Protein 7UXT (pdb70)

Radius of gyration: 42.23 Å; Cα contacts (8 Å, |Δi|>4): 1563; chains: 2; bounding box: 59×150×55 Å

Foldseek 3Di:
DPQADDLVRVLVVQVVLLVVLQEAEEEEVQQVVVQPADDVLVLCQVLCVVVPHGSVPDLQVQQVVVVSCVVPPLVVVLVSCLPRVAPPTEGDLLLLLVLLGQHAEAEYQGQHCRNVVSVVVAPAFEDEDEWVVVVPDDDDPHSHYHYHQQYYNVCSSLGQRHPVSLVCDLPPTVVCVLVVVQVSLQRGAYEYERDDPSRNCVVSVVVSLVVLLPPPRPHAYEYEEEAFDPVDPPRVPVNVVRVVVSVVCCSSRYHYYYDNDSVVSSVSSVVSSLLVQLLEEEEDAAPPDFALDDLVLLLVLLLCLLLVNVVVRGAYEEQCHHSRNVNSQVSLVVNCVVVVHDRNSRYHYQYDDDDDPPDDDCPVVSVVVVLSVLLSHQAYEYAAAADPHAQAHDPRLVVLVSNVVSNHLYAAECRRGHNSNVSVVVVQVVDDDPLSNVLNVLQHDDPRSPSVSNSRSNVVSSVSVND/DPLPQADALVVVLVVQVVLQVVVQEAEEEEDQQCVVQPADAVLVLCQVLCVVVPHGSVPDLFVQQVVVVSCVVPPVVVVLCSLLPRQADPTAHDLLLLLVLLGQHAEYEYADAHCNNQVSVVVAVFHEAEDEFVVVVPDDDDPGSHYHYNQQGYSVCSSLGQRHPVSLVCPLPPTPVPVLVVVQVSQLRGAYEYERDDPSRNCPVSVCVSLVSLLPPPRPHAYEYEEAQQDPVDPPRVVVNVVVSVVSNVVCSSRYHYYHHNDSVVVSVSSVVSQLLQQLLEEEEDAADPDFPPAHLVRSLVLLLVLLLVNVVVRGAYEYALHHSRNVNNQVNLVVNCVVVVHDSVSHYDYQYDDDADPVRDDCVVVSVVVLLSSLLSHAAYEYAAQDDPPAQAHPVRVVVVVSNVVSNHLYAQACNRHHNSVVCVVPCVVVDDDPLSNCLNDLQNDPQVSDSVSNSVSNVVSSVSSSD

Sequence (936 aa):
IKGEVSRKDLIREIEKAIKSDELGAFIGAGLSIPAGFCSWKELLREPAEEIGLDVEKESDLVNLAQYYSNSKKRTSIDDLIKGQFSQLVKPTENHKLLSQLPISTFWTTNYDKLIEKALENNMKKPYVKTKDEQLRGTNHNFDAIVYKLHGDVETPEDAVITRSDYEEFGYNKRKLFREVLEGDLLTKTFLFLGFSFEDPNFNYVIGRLRVLLDEKNTRKHYCIMKRVQDADEDYEYKKARQELQIEDLNRYGIFTYLVNKYDEITEILSTLVDRFRRKTIFISGSAYSYSAYSQKTGENFIHKLSFELSKNGYHIVNGYGKGVGEFVLNGVADYCLTHKSKINDFLTLMPFPQNSSLGIDLDKLYKENREQMIESCGIAIFLFGNKEAEDIASGVMDEYELSKKHGLVCLPIEYTGGASKEIYDQTTQEISDKNTISAIEQANKQCDGDIDMSVKNIVQAVKILNKFIIKGEVSRKDLIREIEKAIKSDELGAFIGAGLSIPAGFCSWKELLREPAEEIGLDVEKESDLVNLAQYYSNSKKRTSIDDLIKGQFSQLVKPTENHKLLSQLPISTFWTTNYDKLIEKALENNMKKPYVKTKDEQLRGTNHNFDAIVYKLHGDVETPEDAVITRSDYEEFGYNKRKLFREVLEGDLLTKTFLFLGFSFEDPNFNYVIGRLRVLLDEKNTRKHYCIMKRVQDADEDYEYKKARQELQIEDLNRYGIFTYLVNKYDEITEILSTLVDRFRRKTIFISGSAYSYSAYSQKTGENFIHKLSFELSKNGYHIVNGYGKGVGEFVLNGVADYCLTHKSKINDFLTLMPFPQNSSLGIDLDKLYKENREQMIESCGIAIFLFGNKEAEDIASGVMDEYELSKKHGLVCLPIEYTGGASKEIYDQTTQEISDKNTISAIEQANKQCDGDIDMSVKNIVQAVKILNK

Organism: Streptococcus equi subsp. equi (strain 4047) (NCBI:txid553482)

Solvent-accessible surface area: 44432 Å² total; per-residue (Å²): 97,142,5,76,32,58,72,164,52,2,10,139,53,2,62,146,3,19,187,61,114,59,7,0,1,5,0,0,38,26,4,4,67,90,23,48,11,32,52,43,81,96,4,4,72,130,10,2,117,93,28,42,4,49,7,107,103,22,94,47,23,8,12,3,2,7,19,14,14,36,57,82,156,53,82,33,2,17,95,28,0,99,43,86,19,48,85,182,40,164,15,31,109,22,2,103,11,3,0,40,4,40,8,60,19,1,0,0,9,12,14,6,73,6,8,2,117,2,3,102,68,60,106,51,131,22,50,29,22,26,96,17,97,51,17,158,74,113,97,162,105,83,80,5,32,0,22,0,5,1,0,7,16,122,56,0,100,67,1,2,9,4,4,9,36,19,23,46,14,3,98,129,65,10,122,66,0,69,107,47,2,28,30,19,0,82,71,65,5,0,11,18,5,2,35,34,16,116,42,49,30,30,52,48,18,4,22,35,7,41,19,4,37,62,148,157,36,131,59,103,0,10,8,3,14,84,91,23,74,114,94,39,130,74,59,117,28,74,90,24,43,24,52,15,15,2,49,4,10,22,75,0,14,4,37,0,25,10,0,89,143,109,93,28,10,37,88,3,1,39,30,3,2,64,128,58,24,60,105,20,0,2,4,4,12,13,4,130,52,30,42,91,28,73,120,167,34,0,45,54,0,2,42,107,4,2,45,50,0,0,123,50,42,10,47,0,4,2,24,87,17,139,4,0,0,69,25,2,62,83,0,0,41,66,20,7,153,81,80,204,44,152,62,106,87,40,10,40,58,4,73,125,88,190,120,33,107,148,69,98,116,61,83,180,119,37,72,108,37,33,51,100,38,0,47,52,0,6,0,0,0,0,1,0,0,12,62,145,94,70,117,78,2,65,35,7,45,96,25,7,85,13,0,116,131,32,64,10,16,12,0,0,0,55,25,0,17,20,0,0,82,70,0,51,50,58,10,54,151,93,62,93,64,170,54,12,66,56,0,10,109,31,0,26,105,108,56,72,58,85,20,102,86,1,10,104,12,0,8,63,0,0,78,48,2,48,211,128,170,62,97,6,17,20,27,90,168,43,1,15,111,31,1,50,115,5,32,185,62,108,65,3,0,0,5,1,0,39,34,8,3,71,89,21,44,13,42,40,40,136,99,12,4,70,108,7,0,99,79,23,48,5,52,10,118,93,26,98,30,9,8,13,2,2,5,11,10,17,49,53,76,166,57,90,31,1,11,98,28,0,111,37,79,12,63,60,185,26,179,35,25,96,24,4,77,10,5,2,30,2,35,0,43,8,1,0,0,6,7,12,2,66,2,10,4,76,5,1,112,97,37,127,42,152,22,58,47,18,33,121,18,125,62,18,172,77,129,85,176,101,86,72,0,39,0,18,0,2,0,1,5,14,119,57,0,97,70,0,0,9,5,3,10,12,21,24,32,0,20,101,114,46,14,129,50,0,66,112,47,2,31,31,14,0,76,75,57,14,0,5,16,5,4,28,46,22,114,41,46,30,32,48,51,17,4,20,16,12,50,19,4,34,78,165,173,15,115,47,108,0,11,7,3,15,60,61,15,40,120,87,47,137,64,68,130,31,80,58,26,48,29,52,18,13,2,38,4,12,24,70,0,14,3,50,0,15,13,0,79,123,98,99,50,15,33,105,3,2,40,38,4,3,59,84,63,26,60,96,21,0,0,3,2,10,18,2,119,56,15,59,106,27,70,115,165,46,0,36,60,1,2,40,93,4,2,38,24,0,1,110,42,39,12,50,0,2,2,15,87,19,118,16,1,0,96,21,2,64,68,0,0,38,55,27,8,148,80,88,184,38,137,47,119,96,33,14,42,61,1,74,111,72,169,121,26,107,151,64,114,102,50,77,151,116,23,94,93,64,28,42,72,17,0,43,48,0,5,0,0,0,0,2,0,0,19,84,140,100,60,124,73,3,72,34,4,38,74,21,8,101,18,0,100,132,30,62,11,22,14,0,1,0,59,54,1,18,22,0,0,74,58,0,43,66,85,9,49,164,97,52,101,83,177,78,24,72,53,0,11,107,50,0,17,103,167,10,116,44,70,20,84,92,0,3,86,20,0,5,83,0,0,85,53,3,28,201

Nearest PDB structures (foldseek):
  7uxt-assembly1_A  TM=1.002E+00  e=7.079E-84  Streptococcus equi
  8bto-assembly1_A  TM=8.063E-01  e=9.578E-39  Bacillus cereus MSX-D12
  6lhx-assembly1_C  TM=7.993E-01  e=1.799E-32  Bacillus cereus MSX-D12
  6lhx-assembly1_B  TM=7.968E-01  e=4.962E-29  Bacillus cereus MSX-D12
  8wyd-assembly1_A  TM=7.601E-01  e=5.958E-11  Bacillus subtilis

B-factor: mean 159.77, std 35.09, range [87.79, 417.4]

InterPro domains:
  IPR026590 Sirtuin family, catalytic core domain [PS50305] (3-282)
  IPR029035 DHS-like NAD/FAD-binding domain superfamily [SSF52467] (18-209)
  IPR041486 NAD(+) hydrolase ThsA, Sir2/TIR-associating SLOG domain [PF18185] (267-469)

Structure (mmCIF, N/CA/C/O backbone):
data_7UXT
#
_entry.id   7UXT
#
_cell.length_a   98.808
_cell.length_b   274.359
_cell.length_c   89.540
_cell.angle_alpha   90.000
_cell.angle_beta   90.000
_cell.angle_gamma   90.000
#
_symmetry.space_group_name_H-M   'C 2 2 21'
#
loop_
_entity.id
_entity.type
_entity.pdbx_description
1 polymer 'USG protein'
2 non-polymer 'TRIETHYLENE GLYCOL'
3 non-polymer GLYCEROL
#
loop_
_atom_site.group_PDB
_atom_site.id
_atom_site.type_symbol
_atom_site.label_atom_id
_atom_site.label_alt_id
_atom_site.label_comp_id
_atom_site.label_asym_id
_atom_site.label_entity_id
_atom_site.label_seq_id
_atom_site.pdbx_PDB_ins_code
_atom_site.Cartn_x
_atom_site.Cartn_y
_atom_site.Cartn_z
_atom_site.occupancy
_atom_site.B_iso_or_equiv
_atom_site.auth_seq_id
_atom_site.auth_comp_id
_atom_site.auth_asym_id
_atom_site.auth_atom_id
_atom_site.pdbx_PDB_model_num
ATOM 1 N N . ILE A 1 28 ? 37.22400 36.20300 28.51900 1.000 153.97899 4 ILE B N 1
ATOM 2 C CA . ILE A 1 28 ? 36.11800 36.81300 27.79800 1.000 153.12625 4 ILE B CA 1
ATOM 3 C C . ILE A 1 28 ? 34.77400 36.41300 28.39800 1.000 152.52092 4 ILE B C 1
ATOM 4 O O . ILE A 1 28 ? 34.50900 35.22900 28.60300 1.000 150.88651 4 ILE B O 1
ATOM 20 N N . LYS A 1 29 ? 33.93800 37.40600 28.69200 1.000 153.95267 5 LYS B N 1
ATOM 21 C CA . LYS A 1 29 ? 32.60700 37.15300 29.23100 1.000 153.60789 5 LYS B CA 1
ATOM 22 C C . LYS A 1 29 ? 31.68000 36.65100 28.12900 1.000 150.92073 5 LYS B C 1
ATOM 23 O O . LYS A 1 29 ? 31.67300 37.18200 27.01400 1.000 150.28907 5 LYS B O 1
ATOM 42 N N . GLY A 1 30 ? 30.89200 35.62500 28.44600 1.000 149.41528 6 GLY B N 1
ATOM 43 C CA . GLY A 1 30 ? 29.97500 35.03600 27.49700 1.000 146.95709 6 GLY B CA 1
ATOM 44 C C . GLY A 1 30 ? 30.51100 33.85500 26.71800 1.000 144.48838 6 GLY B C 1
ATOM 45 O O . GLY A 1 30 ? 29.73900 33.21000 25.99800 1.000 142.42234 6 GLY B O 1
ATOM 49 N N . GLU A 1 31 ? 31.80300 33.56000 26.82200 1.000 144.76999 7 GLU B N 1
ATOM 50 C CA . GLU A 1 31 ? 32.34500 32.33900 26.24600 1.000 142.66447 7 GLU B CA 1
ATOM 51 C C . GLU A 1 31 ? 32.12600 31.18900 27.22400 1.000 142.15652 7 GLU B C 1
ATOM 52 O O . GLU A 1 31 ? 32.13500 31.37800 28.44500 1.000 143.86725 7 GLU B O 1
ATOM 64 N N . VAL A 1 32 ? 31.91300 29.98900 26.68000 1.000 139.84571 8 VAL B N 1
ATOM 65 C CA . VAL A 1 32 ? 31.65000 28.80700 27.48900 1.000 148.14408 8 VAL B CA 1
ATOM 66 C C . VAL A 1 32 ? 32.37900 27.60800 26.89900 1.000 137.39016 8 VAL B C 1
ATOM 67 O O . VAL A 1 32 ? 32.78400 27.60500 25.73500 1.000 136.38214 8 VAL B O 1
ATOM 80 N N . SER A 1 33 ? 32.54400 26.58200 27.72900 1.000 137.17171 9 SER B N 1
ATOM 81 C CA . SER A 1 33 ? 33.18300 25.35200 27.29200 1.000 138.07182 9 SER B CA 1
ATOM 82 C C . SER A 1 33 ? 32.17900 24.47100 26.55700 1.000 135.90577 9 SER B C 1
ATOM 83 O O . SER A 1 33 ? 30.96300 24.60300 26.71400 1.000 136.34003 9 SER B O 1
ATOM 91 N N . ARG A 1 34 ? 32.70700 23.55500 25.74100 1.000 134.38453 10 ARG B N 1
ATOM 92 C CA . ARG A 1 34 ? 31.83700 22.64100 25.00600 1.000 134.91354 10 ARG B CA 1
ATOM 93 C C . ARG A 1 34 ? 31.03600 21.76100 25.95900 1.000 133.18702 10 ARG B C 1
ATOM 94 O O . ARG A 1 34 ? 29.83500 21.53600 25.75500 1.000 130.81832 10 ARG B O 1
ATOM 115 N N . LYS A 1 35 ? 31.68000 21.26700 27.01800 1.000 139.59832 11 LYS B N 1
ATOM 116 C CA . LYS A 1 35 ? 30.97800 20.41800 27.97500 1.000 140.37209 11 LYS B CA 1
ATOM 117 C C . LYS A 1 35 ? 30.00300 21.22900 28.82100 1.000 138.58504 11 LYS B C 1
ATOM 118 O O . LYS A 1 35 ? 28.91700 20.74400 29.15600 1.000 150.72070 11 LYS B O 1
ATOM 137 N N . ASP A 1 36 ? 30.36300 22.46700 29.17400 1.000 137.18224 12 ASP B N 1
ATOM 138 C CA . ASP A 1 36 ? 29.41100 23.35500 29.83900 1.000 142.18810 12 ASP B CA 1
ATOM 139 C C . ASP A 1 36 ? 28.18000 23.57000 28.96500 1.000 140.17470 12 ASP B C 1
ATOM 140 O O . ASP A 1 36 ? 27.03700 23.52800 29.44500 1.000 138.16393 12 ASP B O 1
ATOM 149 N N . LEU A 1 37 ? 28.40600 23.86200 27.68100 1.000 137.55070 13 LEU B N 1
ATOM 150 C CA . LEU A 1 37 ? 27.31000 24.02000 26.73200 1.000 134.10029 13 LEU B CA 1
ATOM 151 C C . LEU A 1 37 ? 26.40600 22.79500 26.73200 1.000 137.90864 13 LEU B C 1
ATOM 152 O O . LEU A 1 37 ? 25.17900 22.91200 26.85400 1.000 138.13235 13 LEU B O 1
ATOM 168 N N . ILE A 1 38 ? 26.99900 21.60400 26.60000 1.000 135.67416 14 ILE B N 1
ATOM 169 C CA . ILE A 1 38 ? 26.19200 20.38800 26.53900 1.000 138.37712 14 ILE B CA 1
ATOM 170 C C . ILE A 1 38 ? 25.40900 20.20400 27.83500 1.000 138.96666 14 ILE B C 1
ATOM 171 O O . ILE A 1 38 ? 24.22900 19.83800 27.81500 1.000 138.78243 14 ILE B O 1
ATOM 187 N N . ARG A 1 39 ? 26.04600 20.47000 28.97900 1.000 137.09275 15 ARG B N 1
ATOM 188 C CA . ARG A 1 39 ? 25.38600 20.29200 30.27100 1.000 138.41133 15 ARG B CA 1
ATOM 189 C C . ARG A 1 39 ? 24.16900 21.20300 30.41000 1.000 138.61399 15 ARG B C 1
ATOM 190 O O . ARG A 1 39 ? 23.06700 20.74100 30.73700 1.000 134.88459 15 ARG B O 1
ATOM 211 N N . GLU A 1 40 ? 24.34500 22.50600 30.16700 1.000 143.79882 16 GLU B N 1
ATOM 212 C CA . GLU A 1 40 ? 23.22700 23.43500 30.34000 1.000 136.37161 16 GLU B CA 1
ATOM 213 C C . GLU A 1 40 ? 22.11300 23.15100 29.33300 1.000 135.53467 16 GLU B C 1
ATOM 214 O O . GLU A 1 40 ? 20.91600 23.20600 29.66800 1.000 133.42916 16 GLU B O 1
ATOM 226 N N . ILE A 1 41 ? 22.48700 22.82900 28.09100 1.000 135.81365 17 ILE B N 1
ATOM 227 C CA . ILE A 1 41 ? 21.48700 22.49100 27.08600 1.000 133.97659 17 ILE B CA 1
ATOM 228 C C . ILE A 1 41 ? 20.70100 21.25500 27.50700 1.000 139.02456 17 ILE B C 1
ATOM 229 O O . ILE A 1 41 ? 19.48000 21.18000 27.32200 1.000 139.10089 17 ILE B O 1
ATOM 245 N N . GLU A 1 42 ? 21.38900 20.26600 28.08500 1.000 140.31419 18 GLU B N 1
ATOM 246 C CA . GLU A 1 42 ? 20.71500 19.05500 28.54600 1.000 140.61423 18 GLU B CA 1
ATOM 247 C C . GLU A 1 42 ? 19.83400 19.33300 29.75900 1.000 141.41959 18 GLU B C 1
ATOM 248 O O . GLU A 1 42 ? 18.86100 18.61100 29.99500 1.000 137.31646 18 GLU B O 1
ATOM 260 N N . LYS A 1 43 ? 20.15600 20.36400 30.54900 1.000 145.40428 19 LYS B N 1
ATOM 261 C CA . LYS A 1 43 ? 19.22900 20.80300 31.59400 1.000 134.47139 19 LYS B CA 1
ATOM 262 C C . LYS A 1 43 ? 17.93500 21.31800 30.97600 1.000 131.24205 19 LYS B C 1
ATOM 263 O O . LYS A 1 43 ? 16.83500 20.96300 31.41400 1.000 130.27351 19 LYS B O 1
ATOM 282 N N . ALA A 1 44 ? 18.05000 22.17400 29.95900 1.000 137.14539 20 ALA B N 1
ATOM 283 C CA . ALA A 1 44 ? 16.84600 22.64900 29.27700 1.000 131.72895 20 ALA B CA 1
ATOM 284 C C . ALA A 1 44 ? 16.06700 21.48000 28.67300 1.000 138.62452 20 ALA B C 1
ATOM 285 O O . ALA A 1 44 ? 14.83000 21.49200 28.65200 1.000 137.10065 20 ALA B O 1
ATOM 292 N N . ILE A 1 45 ? 16.77900 20.46400 28.17400 1.000 138.14025 21 ILE B N 1
ATOM 293 C CA . ILE A 1 45 ? 16.12000 19.27800 27.62600 1.000 136.67428 21 ILE B CA 1
ATOM 294 C C . ILE A 1 45 ? 15.38300 18.51500 28.72400 1.000 135.43729 21 ILE B C 1
ATOM 295 O O . ILE A 1 45 ? 14.28100 17.99600 28.50800 1.000 136.02157 21 ILE B O 1
ATOM 311 N N . LYS A 1 46 ? 15.99000 18.41300 29.91000 1.000 130.53407 22 LYS B N 1
ATOM 312 C CA . LYS A 1 46 ? 15.37200 17.70000 31.02400 1.000 129.42078 22 LYS B CA 1
ATOM 313 C C . LYS A 1 46 ? 14.03800 18.30700 31.43500 1.000 129.63133 22 LYS B C 1
ATOM 314 O O . LYS A 1 46 ? 13.22600 17.61900 32.06200 1.000 130.12350 22 LYS B O 1
ATOM 333 N N . SER A 1 47 ? 13.78600 19.57200 31.09000 1.000 136.30582 23 SER B N 1
ATOM 334 C CA . SER A 1 47 ? 12.55300 20.25600 31.46400 1.000 135.63732 23 SER B CA 1
ATOM 335 C C . SER A 1 47 ? 11.72200 20.68700 30.25700 1.000 135.52678 23 SER B C 1
ATOM 336 O O . SER A 1 47 ? 10.79800 21.49400 30.40700 1.000 139.63516 23 SER B O 1
ATOM 344 N N . ASP A 1 48 ? 12.00800 20.15900 29.06600 1.000 137.20856 24 ASP B N 1
ATOM 345 C CA . ASP A 1 48 ? 11.26900 20.50600 27.85100 1.000 135.56099 24 ASP B CA 1
ATOM 346 C C . ASP A 1 48 ? 11.25700 22.01300 27.60100 1.000 133.43442 24 ASP B C 1
ATOM 347 O O . ASP A 1 48 ? 10.34800 22.54200 26.95100 1.000 134.83985 24 ASP B O 1
ATOM 356 N N . GLU A 1 49 ? 12.26900 22.71800 28.10100 1.000 128.02851 25 GLU B N 1
ATOM 357 C CA . GLU A 1 49 ? 12.38200 24.15700 27.92300 1.000 123.63851 25 GLU B CA 1
ATOM 358 C C . GLU A 1 49 ? 13.31800 24.52000 26.77600 1.000 122.65155 25 GLU B C 1
ATOM 359 O O . GLU A 1 49 ? 13.84200 25.63900 26.73800 1.000 118.56948 25 GLU B O 1
ATOM 371 N N . LEU A 1 50 ? 13.52900 23.60200 25.83700 1.000 120.40654 26 LEU B N 1
ATOM 372 C CA . LEU A 1 50 ? 14.50700 23.78100 24.77600 1.000 116.89823 26 LEU B CA 1
ATOM 373 C C . LEU A 1 50 ? 13.83700 24.19900 23.47600 1.000 112.22398 26 LEU B C 1
ATOM 374 O O . LEU A 1 50 ? 12.89700 23.54400 23.01100 1.000 113.12672 26 LEU B O 1
ATOM 390 N N . GLY A 1 51 ? 14.33700 25.29200 22.89000 1.000 112.16345 27 GLY B N 1
ATOM 391 C CA . GLY A 1 51 ? 13.93600 25.70400 21.56600 1.000 107.83398 27 GLY B CA 1
ATOM 392 C C . GLY A 1 51 ? 15.16300 26.02000 20.72800 1.000 108.09717 27 GLY B C 1
ATOM 393 O O . GLY A 1 51 ? 16.28000 26.15000 21.24200 1.000 110.04741 27 GLY B O 1
ATOM 397 N N . ALA A 1 52 ? 14.93500 26.15900 19.42600 1.000 107.65764 28 ALA B N 1
ATOM 398 C CA . ALA A 1 52 ? 16.02400 26.36300 18.48300 1.000 108.56828 28 ALA B CA 1
ATOM 399 C C . ALA A 1 52 ? 15.78600 27.62000 17.66400 1.000 109.71579 28 ALA B C 1
ATOM 400 O O . ALA A 1 52 ? 14.67400 27.86100 17.19000 1.000 109.14467 28 ALA B O 1
ATOM 407 N N . PHE A 1 53 ? 16.84700 28.40900 17.49900 1.000 106.99967 29 PHE B N 1
ATOM 408 C CA . PHE A 1 53 ? 16.84100 29.62700 16.70100 1.000 106.28906 29 PHE B CA 1
ATOM 409 C C . PHE A 1 53 ? 17.89700 29.45900 15.61900 1.000 108.16034 29 PHE B C 1
ATOM 410 O O . PHE A 1 53 ? 19.06900 29.22100 15.92700 1.000 112.21609 29 PHE B O 1
ATOM 427 N N . ILE A 1 54 ? 17.48200 29.57800 14.36000 1.000 110.29480 30 ILE B N 1
ATOM 428 C CA . ILE A 1 54 ? 18.30800 29.18000 13.22900 1.000 113.78206 30 ILE B CA 1
ATOM 429 C C . ILE A 1 54 ? 18.36500 30.31000 12.21300 1.000 113.48466 30 ILE B C 1
ATOM 430 O O . ILE A 1 54 ? 17.41800 31.08700 12.06300 1.000 112.45032 30 ILE B O 1
ATOM 446 N N . GLY A 1 55 ? 19.49800 30.39500 11.51300 1.000 113.44518 31 GLY B N 1
ATOM 447 C CA . GLY A 1 55 ? 19.72800 31.44700 10.54400 1.000 119.08796 31 GLY B CA 1
ATOM 448 C C . GLY A 1 55 ? 20.36300 30.96800 9.25500 1.000 125.92299 31 GLY B C 1
ATOM 449 O O . GLY A 1 55 ? 20.24000 29.79600 8.89100 1.000 130.13402 31 GLY B O 1
ATOM 453 N N . ALA A 1 56 ? 21.05900 31.87200 8.55800 1.000 120.62236 32 ALA B N 1
ATOM 454 C CA . ALA A 1 56 ? 21.62300 31.53600 7.25500 1.000 127.16788 32 ALA B CA 1
ATOM 455 C C . ALA A 1 56 ? 22.81600 30.59600 7.36800 1.000 130.80779 32 ALA B C 1
ATOM 456 O O . ALA A 1 56 ? 23.10200 29.85000 6.42400 1.000 135.16357 32 ALA B O 1
ATOM 463 N N . GLY A 1 57 ? 23.53000 30.62100 8.49500 1.000 127.72584 33 GLY B N 1
ATOM 464 C CA . GLY A 1 57 ? 24.72400 29.80600 8.63500 1.000 133.16860 33 GLY B CA 1
ATOM 465 C C . GLY A 1 57 ? 24.47900 28.32000 8.48500 1.000 134.54508 33 GLY B C 1
ATOM 466 O O . GLY A 1 57 ? 25.43000 27.56200 8.26300 1.000 139.65622 33 GLY B O 1
ATOM 470 N N . LEU A 1 58 ? 23.22700 27.88200 8.60900 1.000 133.19755 34 LEU B N 1
ATOM 471 C CA . LEU A 1 58 ? 22.88500 26.47700 8.43800 1.000 138.24552 34 LEU B CA 1
ATOM 472 C C . LEU A 1 58 ? 22.34900 26.15400 7.04900 1.000 142.12494 34 LEU B C 1
ATOM 473 O O . LEU A 1 58 ? 22.39000 24.98700 6.64800 1.000 143.38298 34 LEU B O 1
ATOM 489 N N . SER A 1 59 ? 21.87300 27.15000 6.30100 1.000 140.36420 35 SER B N 1
ATOM 490 C CA . SER A 1 59 ? 21.32500 26.91700 4.97000 1.000 143.34087 35 SER B CA 1
ATOM 491 C C . SER A 1 59 ? 22.30700 27.20800 3.84500 1.000 149.97061 35 SER B C 1
ATOM 492 O O . SER A 1 59 ? 22.18500 26.61800 2.76700 1.000 153.55525 35 SER B O 1
ATOM 500 N N . ILE A 1 60 ? 23.27800 28.09700 4.06300 1.000 163.59856 36 ILE B N 1
ATOM 501 C CA . ILE A 1 60 ? 24.27800 28.35800 3.02900 1.000 166.07518 36 ILE B CA 1
ATOM 502 C C . ILE A 1 60 ? 25.10900 27.11500 2.73400 1.000 171.86534 36 ILE B C 1
ATOM 503 O O . ILE A 1 60 ? 25.30000 26.79300 1.54900 1.000 175.17363 36 ILE B O 1
ATOM 519 N N . PRO A 1 61 ? 25.61600 26.37300 3.72600 1.000 173.48133 37 PRO B N 1
ATOM 520 C CA . PRO A 1 61 ? 26.38800 25.15600 3.41100 1.000 179.25044 37 PRO B CA 1
ATOM 521 C C . PRO A 1 61 ? 25.60800 24.09500 2.65000 1.000 182.60610 37 PRO B C 1
ATOM 522 O O . PRO A 1 61 ? 26.22900 23.23600 2.01000 1.000 187.59354 37 PRO B O 1
ATOM 533 N N . ALA A 1 62 ? 24.27400 24.11500 2.70100 1.000 180.14528 38 ALA B N 1
ATOM 534 C CA . ALA A 1 62 ? 23.49000 23.11100 1.99200 1.000 183.22197 38 ALA B CA 1
ATOM 535 C C . ALA A 1 62 ? 23.48400 23.33300 0.48500 1.000 184.93796 38 ALA B C 1
ATOM 536 O O . ALA A 1 62 ? 23.20500 22.39000 -0.26400 1.000 188.78842 38 ALA B O 1
ATOM 543 N N . GLY A 1 63 ? 23.77600 24.54700 0.02400 1.000 182.25606 39 GLY B N 1
ATOM 544 C CA . GLY A 1 63 ? 23.84300 24.80800 -1.39900 1.000 183.94048 39 GLY B CA 1
ATOM 545 C C . GLY A 1 63 ? 23.30600 26.16100 -1.81700 1.000 179.36098 39 GLY B C 1
ATOM 546 O O . GLY A 1 63 ? 23.27500 26.47900 -3.01000 1.000 180.36110 39 GLY B O 1
ATOM 550 N N . PHE A 1 64 ? 22.88400 26.97000 -0.85300 1.000 174.43407 40 PHE B N 1
ATOM 551 C CA . PHE A 1 64 ? 22.31500 28.27100 -1.16300 1.000 169.91248 40 PHE B CA 1
ATOM 552 C C . PHE A 1 64 ? 23.41600 29.32000 -1.27700 1.000 168.78603 40 PHE B C 1
ATOM 553 O O . PHE A 1 64 ? 24.52100 29.16200 -0.75400 1.000 178.91356 40 PHE B O 1
ATOM 570 N N . CYS A 1 65 ? 23.09400 30.40300 -1.97700 1.000 166.13045 41 CYS B N 1
ATOM 571 C CA . CYS A 1 65 ? 24.06200 31.44100 -2.30100 1.000 165.26192 41 CYS B CA 1
ATOM 572 C C . CYS A 1 65 ? 24.09700 32.48700 -1.19500 1.000 166.87527 41 CYS B C 1
ATOM 573 O O . CYS A 1 65 ? 23.04800 32.93700 -0.72300 1.000 158.58480 41 CYS B O 1
ATOM 581 N N . SER A 1 66 ? 25.30500 32.86700 -0.78400 1.000 170.54150 42 SER B N 1
ATOM 582 C CA . SER A 1 66 ? 25.46800 33.98600 0.13300 1.000 155.91606 42 SER B CA 1
ATOM 583 C C . SER A 1 66 ? 24.84900 35.24300 -0.47200 1.000 152.27089 42 SER B C 1
ATOM 584 O O . SER A 1 66 ? 24.68300 35.36600 -1.68800 1.000 153.76317 42 SER B O 1
ATOM 592 N N . TRP A 1 67 ? 24.50000 36.19100 0.39900 1.000 147.48874 43 TRP B N 1
ATOM 593 C CA . TRP A 1 67 ? 23.79400 37.37200 -0.07900 1.000 143.82514 43 TRP B CA 1
ATOM 594 C C . TRP A 1 67 ? 24.68300 38.27500 -0.91900 1.000 144.23308 43 TRP B C 1
ATOM 595 O O . TRP A 1 67 ? 24.19800 38.91700 -1.85800 1.000 143.31192 43 TRP B O 1
ATOM 616 N N . LYS A 1 68 ? 25.97700 38.33300 -0.60700 1.000 145.68326 44 LYS B N 1
ATOM 617 C CA . LYS A 1 68 ? 26.89300 39.14800 -1.39500 1.000 146.39124 44 LYS B CA 1
ATOM 618 C C . LYS A 1 68 ? 26.78900 38.79100 -2.87200 1.000 149.89429 44 LYS B C 1
ATOM 619 O O . LYS A 1 68 ? 26.59300 39.66500 -3.72400 1.000 148.73889 44 LYS B O 1
ATOM 638 N N . GLU A 1 69 ? 26.91800 37.50200 -3.19100 1.000 154.30008 45 GLU B N 1
ATOM 639 C CA . GLU A 1 69 ? 26.81800 37.06300 -4.57900 1.000 157.94789 45 GLU B CA 1
ATOM 640 C C . GLU A 1 69 ? 25.39000 37.17600 -5.10200 1.000 156.06608 45 GLU B C 1
ATOM 641 O O . GLU A 1 69 ? 25.17900 37.55400 -6.26000 1.000 156.81354 45 GLU B O 1
ATOM 653 N N . LEU A 1 70 ? 24.39700 36.85300 -4.26900 1.000 153.68422 46 LEU B N 1
ATOM 654 C CA . LEU A 1 70 ? 23.00900 36.93400 -4.71200 1.000 151.86294 46 LEU B CA 1
ATOM 655 C C . LEU A 1 70 ? 22.64500 38.33900 -5.17100 1.000 148.19408 46 LEU B C 1
ATOM 656 O O . LEU A 1 70 ? 21.80000 38.50300 -6.05900 1.000 147.91510 46 LEU B O 1
ATOM 672 N N . LEU A 1 71 ? 23.27000 39.35900 -4.58700 1.000 145.43059 47 LEU B N 1
ATOM 673 C CA . LEU A 1 71 ? 22.99400 40.74900 -4.91900 1.000 141.85385 47 LEU B CA 1
ATOM 674 C C . LEU A 1 71 ? 23.99000 41.34500 -5.90500 1.000 143.79619 47 LEU B C 1
ATOM 675 O O . LEU A 1 71 ? 23.86400 42.52300 -6.25000 1.000 141.14850 47 LEU B O 1
ATOM 691 N N . ARG A 1 72 ? 24.98200 40.57400 -6.35400 1.000 148.41253 48 ARG B N 1
ATOM 692 C CA . ARG A 1 72 ? 25.99400 41.11000 -7.26200 1.000 150.52857 48 ARG B CA 1
ATOM 693 C C . ARG A 1 72 ? 25.37700 41.58600 -8.57400 1.000 150.72597 48 ARG B C 1
ATOM 694 O O . ARG A 1 72 ? 25.53100 42.75100 -8.96500 1.000 148.73362 48 ARG B O 1
ATOM 715 N N . GLU A 1 73 ? 24.70200 40.68500 -9.29100 1.000 153.29733 49 GLU B N 1
ATOM 716 C CA . GLU A 1 73 ? 24.08400 41.08000 -10.55500 1.000 153.62631 49 GLU B CA 1
ATOM 717 C C . GLU A 1 73 ? 23.04900 42.18300 -10.36100 1.000 148.49938 49 GLU B C 1
ATOM 718 O O . GLU A 1 73 ? 23.05800 43.14800 -11.14300 1.000 147.58348 49 GLU B O 1
ATOM 730 N N . PRO A 1 74 ? 22.13800 42.11500 -9.38300 1.000 145.15951 50 PRO B N 1
ATOM 731 C CA . PRO A 1 74 ? 21.27300 43.28200 -9.10800 1.000 140.15628 50 PRO B CA 1
ATOM 732 C C . PRO A 1 74 ? 22.04100 44.57400 -8.83000 1.000 137.70072 50 PRO B C 1
ATOM 733 O O . PRO A 1 74 ? 21.68800 45.66000 -9.33300 1.000 135.37939 50 PRO B O 1
ATOM 744 N N . ALA A 1 75 ? 23.09400 44.47000 -8.01500 1.000 138.21131 51 ALA B N 1
ATOM 745 C CA . ALA A 1 75 ? 23.91300 45.63200 -7.69900 1.000 136.11106 51 ALA B CA 1
ATOM 746 C C . ALA A 1 75 ? 24.42000 46.29400 -8.97100 1.000 137.82968 51 ALA B C 1
ATOM 747 O O . ALA A 1 75 ? 24.33800 47.51800 -9.12300 1.000 135.01092 51 ALA B O 1
ATOM 754 N N . GLU A 1 76 ? 24.95500 45.49700 -9.90100 1.000 142.59078 52 GLU B N 1
ATOM 755 C CA . GLU A 1 76 ? 25.34700 46.05600 -11.19100 1.000 144.52259 52 GLU B CA 1
ATOM 756 C C . GLU A 1 76 ? 24.13300 46.56300 -11.96200 1.000 142.65921 52 GLU B C 1
ATOM 757 O O . GLU A 1 76 ? 24.24300 47.51900 -12.73900 1.000 142.14073 52 GLU B O 1
ATOM 769 N N . GLU A 1 77 ? 22.96600 45.94800 -11.74500 1.000 141.63277 53 GLU B N 1
ATOM 770 C CA . GLU A 1 77 ? 21.75300 46.34000 -12.45100 1.000 139.94573 53 GLU B CA 1
ATOM 771 C C . GLU A 1 77 ? 21.26400 47.72100 -12.04700 1.000 134.98197 53 GLU B C 1
ATOM 772 O O . GLU A 1 77 ? 20.39300 48.26900 -12.73200 1.000 139.99836 53 GLU B O 1
ATOM 784 N N . ILE A 1 78 ? 21.78900 48.29200 -10.96100 1.000 132.39745 54 ILE B N 1
ATOM 785 C CA . ILE A 1 78 ? 21.49500 49.68000 -10.61200 1.000 130.82621 54 ILE B CA 1
ATOM 786 C C . ILE A 1 78 ? 22.73400 50.56400 -10.56500 1.000 128.90230 54 ILE B C 1
ATOM 787 O O . ILE A 1 78 ? 22.61000 51.76800 -10.31400 1.000 126.27040 54 ILE B O 1
ATOM 803 N N . GLY A 1 79 ? 23.92200 50.01500 -10.79600 1.000 131.72632 55 GLY B N 1
ATOM 804 C CA . GLY A 1 79 ? 25.13200 50.81300 -10.78600 1.000 131.97109 55 GLY B CA 1
ATOM 805 C C . GLY A 1 79 ? 25.88100 50.85200 -9.47300 1.000 130.87622 55 GLY B C 1
ATOM 806 O O . GLY A 1 79 ? 26.62000 51.81300 -9.22900 1.000 132.96068 55 GLY B O 1
ATOM 810 N N . LEU A 1 80 ? 25.71800 49.84300 -8.62100 1.000 131.18941 56 LEU B N 1
ATOM 811 C CA . LEU A 1 80 ? 26.42400 49.76000 -7.35000 1.000 135.10041 56 LEU B CA 1
ATOM 812 C C . LEU A 1 80 ? 27.13100 48.41300 -7.26300 1.000 136.41899 56 LEU B C 1
ATOM 813 O O . LEU A 1 80 ? 26.68800 47.42400 -7.85000 1.000 136.46110 56 LEU B O 1
ATOM 829 N N . ASP A 1 81 ? 28.25000 48.38800 -6.54500 1.000 132.30270 57 ASP B N 1
ATOM 830 C CA . ASP A 1 81 ? 29.06400 47.18600 -6.39200 1.000 135.34781 57 ASP B CA 1
ATOM 831 C C . ASP A 1 81 ? 28.86300 46.58300 -5.00800 1.000 134.74247 57 ASP B C 1
ATOM 832 O O . ASP A 1 81 ? 29.00300 47.27900 -3.99800 1.000 135.07146 57 ASP B O 1
ATOM 841 N N . VAL A 1 82 ? 28.53600 45.28700 -4.96400 1.000 137.62440 58 VAL B N 1
ATOM 842 C CA . VAL A 1 82 ? 28.39500 44.61000 -3.68100 1.000 137.15855 58 VAL B CA 1
ATOM 843 C C . VAL A 1 82 ? 29.72200 44.59600 -2.93400 1.000 137.87969 58 VAL B C 1
ATOM 844 O O . VAL A 1 82 ? 29.74200 44.47900 -1.70400 1.000 140.72477 58 VAL B O 1
ATOM 857 N N . GLU A 1 83 ? 30.84200 44.70900 -3.65700 1.000 143.73829 59 GLU B N 1
ATOM 858 C CA . GLU A 1 83 ? 32.14400 44.74400 -3.00300 1.000 144.12254 59 GLU B CA 1
ATOM 859 C C . GLU A 1 83 ? 32.36200 46.04500 -2.24400 1.000 142.56973 59 GLU B C 1
ATOM 860 O O . GLU A 1 83 ? 33.12700 46.07100 -1.27300 1.000 144.85421 59 GLU B O 1
ATOM 872 N N . LYS A 1 84 ? 31.70500 47.13000 -2.66600 1.000 139.38513 60 LYS B N 1
ATOM 873 C CA . LYS A 1 84 ? 31.86800 48.42400 -2.01900 1.000 138.62188 60 LYS B CA 1
ATOM 874 C C . LYS A 1 84 ? 30.76200 48.75000 -1.02600 1.000 138.76401 60 LYS B C 1
ATOM 875 O O . LYS A 1 84 ? 30.95500 49.63200 -0.18000 1.000 133.93974 60 LYS B O 1
ATOM 894 N N . GLU A 1 85 ? 29.61900 48.07300 -1.10000 1.000 137.69809 61 GLU B N 1
ATOM 895 C CA . GLU A 1 85 ? 28.48600 48.36900 -0.23500 1.000 129.89715 61 GLU B CA 1
ATOM 896 C C . GLU A 1 85 ? 28.52400 47.41800 0.95300 1.000 127.92850 61 GLU B C 1
ATOM 897 O O . GLU A 1 85 ? 28.40900 46.19800 0.78400 1.000 122.88842 61 GLU B O 1
ATOM 909 N N . SER A 1 86 ? 28.67600 47.98400 2.15000 1.000 135.70574 62 SER B N 1
ATOM 910 C CA . SER A 1 86 ? 28.73500 47.19400 3.37300 1.000 128.18116 62 SER B CA 1
ATOM 911 C C . SER A 1 86 ? 27.34600 46.86500 3.89900 1.000 123.90433 62 SER B C 1
ATOM 912 O O . SER A 1 86 ? 27.16900 45.84300 4.57100 1.000 119.79068 62 SER B O 1
ATOM 920 N N . ASP A 1 87 ? 26.35100 47.69600 3.59400 1.000 117.39302 63 ASP B N 1
ATOM 921 C CA . ASP A 1 87 ? 25.00000 47.52700 4.12500 1.000 115.89284 63 ASP B CA 1
ATOM 922 C C . ASP A 1 87 ? 24.15200 46.95600 2.99400 1.000 113.06619 63 ASP B C 1
ATOM 923 O O . ASP A 1 87 ? 23.61500 47.68300 2.15800 1.000 109.59472 63 ASP B O 1
ATOM 932 N N . LEU A 1 88 ? 24.02800 45.62600 2.98700 1.000 116.30868 64 LEU B N 1
ATOM 933 C CA . LEU A 1 88 ? 23.26500 44.94400 1.95100 1.000 115.68755 64 LEU B CA 1
ATOM 934 C C . LEU A 1 88 ? 21.76500 45.14200 2.10700 1.000 112.88459 64 LEU B C 1
ATOM 935 O O . LEU A 1 88 ? 21.03000 44.98400 1.13000 1.000 113.37149 64 LEU B O 1
ATOM 951 N N . VAL A 1 89 ? 21.29200 45.46500 3.31000 1.000 111.68444 65 VAL B N 1
ATOM 952 C CA . VAL A 1 89 ? 19.86600 45.71500 3.50500 1.000 110.80802 65 VAL B CA 1
ATOM 953 C C . VAL A 1 89 ? 19.45400 47.00900 2.81000 1.000 111.89763 65 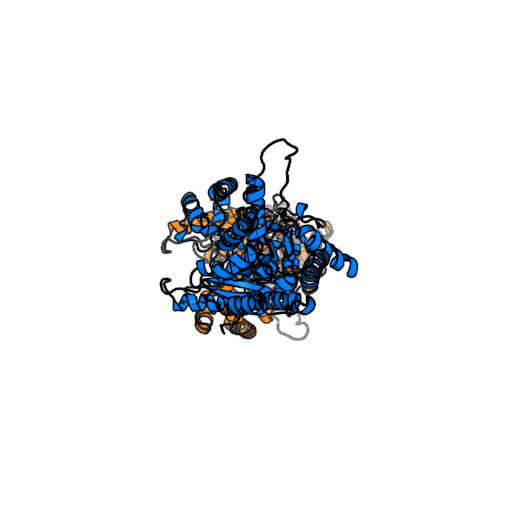VAL B C 1
ATOM 954 O O . VAL A 1 89 ? 18.46800 47.05300 2.06100 1.000 109.63946 65 VAL B O 1
ATOM 967 N N . ASN A 1 90 ? 20.21400 48.08300 3.03600 1.000 114.75850 66 ASN B N 1
ATOM 968 C CA . ASN A 1 90 ? 19.96300 49.32600 2.31500 1.000 113.31095 66 ASN B CA 1
ATOM 969 C C . ASN A 1 90 ? 20.16200 49.14500 0.81600 1.000 112.47664 66 ASN B C 1
ATOM 970 O O . ASN A 1 90 ? 19.47100 49.78400 0.01200 1.000 115.18749 66 ASN B O 1
ATOM 981 N N . LEU A 1 91 ? 21.09600 48.27500 0.42400 1.000 109.73947 67 LEU B N 1
ATOM 982 C CA . LEU A 1 91 ? 21.31500 47.98800 -0.99100 1.000 110.70538 67 LEU B CA 1
ATOM 983 C C . LEU A 1 91 ? 20.08900 47.33000 -1.61200 1.000 111.06068 67 LEU B C 1
ATOM 984 O O . LEU A 1 91 ? 19.64300 47.71400 -2.70500 1.000 111.86078 67 LEU B O 1
ATOM 1000 N N . ALA A 1 92 ? 19.54200 46.31800 -0.93400 1.000 111.12648 68 ALA B N 1
ATOM 1001 C CA . ALA A 1 92 ? 18.31300 45.68900 -1.39700 1.000 111.89499 68 ALA B CA 1
ATOM 1002 C C . ALA A 1 92 ? 17.18200 46.70100 -1.47700 1.000 109.19467 68 ALA B C 1
ATOM 1003 O O . ALA A 1 92 ? 16.34200 46.62500 -2.37900 1.000 110.41324 68 ALA B O 1
ATOM 1010 N N . GLN A 1 93 ? 17.15600 47.66800 -0.55700 1.000 109.67104 69 GLN B N 1
ATOM 1011 C CA . GLN A 1 93 ? 16.14000 48.71400 -0.63300 1.000 107.39972 69 GLN B CA 1
ATOM 1012 C C . GLN A 1 93 ? 16.30200 49.54800 -1.90200 1.000 109.34732 69 GLN B C 1
ATOM 1013 O O . GLN A 1 93 ? 15.33100 49.79100 -2.62300 1.000 115.98496 69 GLN B O 1
ATOM 1027 N N . TYR A 1 94 ? 17.52100 50.02800 -2.17000 1.000 112.17134 70 TYR B N 1
ATOM 1028 C CA . TYR A 1 94 ? 17.74700 50.83300 -3.37200 1.000 117.08246 70 TYR B CA 1
ATOM 1029 C C . TYR A 1 94 ? 17.34600 50.07300 -4.63300 1.000 122.53574 70 TYR B C 1
ATOM 1030 O O . TYR A 1 94 ? 16.70800 50.63500 -5.54100 1.000 138.02971 70 TYR B O 1
ATOM 1048 N N . TYR A 1 95 ? 17.70300 48.78700 -4.70300 1.000 114.99273 71 TYR B N 1
ATOM 1049 C CA . TYR A 1 95 ? 17.32400 47.99000 -5.86600 1.000 116.29289 71 TYR B CA 1
ATOM 1050 C C . TYR A 1 95 ? 15.80600 47.87900 -5.97200 1.000 116.37185 71 TYR B C 1
ATOM 1051 O O . TYR A 1 95 ? 15.23200 48.07200 -7.05000 1.000 119.53538 71 TYR B O 1
ATOM 1069 N N . SER A 1 96 ? 15.13400 47.57200 -4.85800 1.000 114.72428 72 SER B N 1
ATOM 1070 C CA . SER A 1 96 ? 13.67700 47.48200 -4.87800 1.000 114.25317 72 SER B CA 1
ATOM 1071 C C . SER A 1 96 ? 13.04100 48.80700 -5.27700 1.000 118.91163 72 SER B C 1
ATOM 1072 O O . SER A 1 96 ? 11.94700 48.82300 -5.85500 1.000 118.10890 72 SER B O 1
ATOM 1080 N N . ASN A 1 97 ? 13.70800 49.92400 -4.97900 1.000 123.29636 73 ASN B 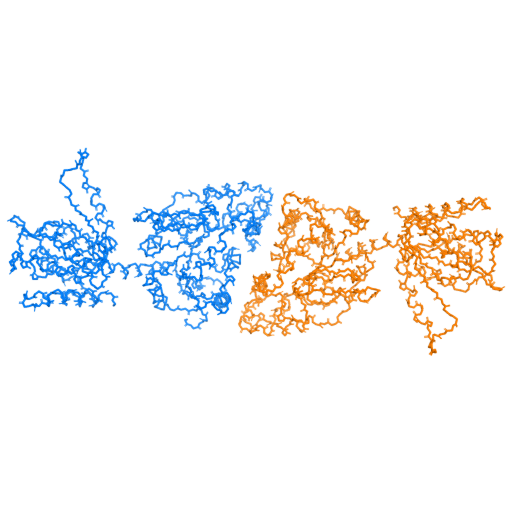N 1
ATOM 1081 C CA . ASN A 1 97 ? 13.16800 51.23100 -5.33700 1.000 117.66937 73 ASN B CA 1
ATOM 1082 C C . ASN A 1 97 ? 13.22800 51.45600 -6.83700 1.000 126.65203 73 ASN B C 1
ATOM 1083 O O . ASN A 1 97 ? 12.22700 51.82500 -7.46200 1.000 125.30976 73 ASN B O 1
ATOM 1094 N N . SER A 1 98 ? 14.40400 51.26200 -7.43500 1.000 122.56733 74 SER B N 1
ATOM 1095 C CA . SER A 1 98 ? 14.51300 51.50900 -8.87200 1.000 126.34936 74 SER B CA 1
ATOM 1096 C C . SER A 1 98 ? 13.75700 50.44700 -9.66700 1.000 121.41982 74 SER B C 1
ATOM 1097 O O . SER A 1 98 ? 12.94800 50.77200 -10.54400 1.000 128.40487 74 SER B O 1
ATOM 1105 N N . LYS A 1 99 ? 14.01700 49.17100 -9.38200 1.000 129.05495 75 LYS B N 1
ATOM 1106 C CA . LYS A 1 99 ? 13.26300 48.05600 -9.95000 1.000 124.13330 75 LYS B CA 1
ATOM 1107 C C . LYS A 1 99 ? 12.21000 47.61700 -8.93600 1.000 125.01499 75 LYS B C 1
ATOM 1108 O O . LYS A 1 99 ? 12.54500 47.28800 -7.79500 1.000 126.19934 75 LYS B O 1
ATOM 1127 N N . LYS A 1 100 ? 10.94500 47.61000 -9.35600 1.000 125.31766 76 LYS B N 1
ATOM 1128 C CA . LYS A 1 100 ? 9.83300 47.47600 -8.42100 1.000 131.59999 76 LYS B CA 1
ATOM 1129 C C . LYS A 1 100 ? 9.92100 46.17900 -7.61500 1.000 130.07612 76 LYS B C 1
ATOM 1130 O O . LYS A 1 100 ? 10.61300 45.22500 -7.98000 1.000 128.36539 76 LYS B O 1
ATOM 1149 N N . ARG A 1 101 ? 9.20700 46.17100 -6.48600 1.000 127.04944 77 ARG B N 1
ATOM 1150 C CA . ARG A 1 101 ? 9.15900 45.04700 -5.55700 1.000 126.79152 77 ARG B CA 1
ATOM 1151 C C . ARG A 1 101 ? 9.09400 43.70100 -6.26200 1.000 128.63648 77 ARG B C 1
ATOM 1152 O O . ARG A 1 101 ? 9.75200 42.74400 -5.83700 1.000 127.27052 77 ARG B O 1
ATOM 1173 N N . THR A 1 102 ? 8.30800 43.61900 -7.33800 1.000 132.47378 78 THR B N 1
ATOM 1174 C CA . THR A 1 102 ? 8.11800 42.34700 -8.02400 1.000 131.60262 78 THR B CA 1
ATOM 1175 C C . THR A 1 102 ? 9.45000 41.70300 -8.39100 1.000 133.76341 78 THR B C 1
ATOM 1176 O O . THR A 1 102 ? 9.62400 40.48600 -8.24300 1.000 136.31108 78 THR B O 1
ATOM 1187 N N . SER A 1 103 ? 10.42000 42.51100 -8.83000 1.000 132.90015 79 SER B N 1
ATOM 1188 C CA . SER A 1 103 ? 11.68700 41.96100 -9.29500 1.000 135.44519 79 SER B CA 1
ATOM 1189 C C . SER A 1 103 ? 12.50900 41.33400 -8.17600 1.000 133.87658 79 SER B C 1
ATOM 1190 O O . SER A 1 103 ? 13.38300 40.50900 -8.46400 1.000 136.89010 79 SER B O 1
ATOM 1198 N N . ILE A 1 104 ? 12.26500 41.69800 -6.91500 1.000 129.56817 80 ILE B N 1
ATOM 1199 C CA . ILE A 1 104 ? 12.86100 40.94400 -5.81600 1.000 129.91558 80 ILE B CA 1
ATOM 1200 C C . ILE A 1 104 ? 11.95700 39.78400 -5.40400 1.000 131.04992 80 ILE B C 1
ATOM 1201 O O . ILE A 1 104 ? 12.45100 38.74900 -4.94500 1.000 131.90792 80 ILE B O 1
ATOM 1217 N N . ASP A 1 105 ? 10.63500 39.94800 -5.50900 1.000 133.27651 81 ASP B N 1
ATOM 1218 C CA . ASP A 1 105 ? 9.76000 38.79400 -5.34500 1.000 132.95541 81 ASP B CA 1
ATOM 1219 C C . ASP A 1 105 ? 10.24100 37.67800 -6.26200 1.000 138.05866 81 ASP B C 1
ATOM 1220 O O . ASP A 1 105 ? 10.30500 36.51000 -5.86400 1.000 140.21681 81 ASP B O 1
ATOM 1229 N N . ASP A 1 106 ? 10.57800 38.03400 -7.50600 1.000 140.53790 82 ASP B N 1
ATOM 1230 C CA . ASP A 1 106 ? 11.14700 37.08100 -8.45000 1.000 145.92276 82 ASP B CA 1
ATOM 1231 C C . ASP A 1 106 ? 12.55200 36.62900 -8.05700 1.000 146.18068 82 ASP B C 1
ATOM 1232 O O . ASP A 1 106 ? 12.94800 35.50500 -8.38600 1.000 153.77107 82 ASP B O 1
ATOM 1241 N N . LEU A 1 107 ? 13.32800 37.48300 -7.38000 1.000 141.99071 83 LEU B N 1
ATOM 1242 C CA . LEU A 1 107 ? 14.69700 37.10600 -7.02900 1.000 142.56446 83 LEU B CA 1
ATOM 1243 C C . LEU A 1 107 ? 14.72000 36.00100 -5.97900 1.000 142.95135 83 LEU B C 1
ATOM 1244 O O . LEU A 1 107 ? 15.39100 34.97700 -6.15900 1.000 153.46577 83 LEU B O 1
ATOM 1260 N N . ILE A 1 108 ? 13.93900 36.15200 -4.90900 1.000 139.39566 84 ILE B N 1
ATOM 1261 C CA . ILE A 1 108 ? 13.91800 35.11900 -3.88000 1.000 140.41947 84 ILE B CA 1
ATOM 1262 C C . ILE A 1 108 ? 13.22800 33.87700 -4.42100 1.000 144.60681 84 ILE B C 1
ATOM 1263 O O . ILE A 1 108 ? 13.63400 32.74500 -4.13200 1.000 147.53085 84 ILE B O 1
ATOM 1279 N N . LYS A 1 109 ? 12.16100 34.07000 -5.20100 1.000 145.77274 85 LYS B N 1
ATOM 1280 C CA . LYS A 1 109 ? 11.54300 32.95500 -5.90500 1.000 151.07338 85 LYS B CA 1
ATOM 1281 C C . LYS A 1 109 ? 12.57800 32.14100 -6.67000 1.000 156.06871 85 LYS B C 1
ATOM 1282 O O . LYS A 1 109 ? 12.40600 30.93000 -6.84800 1.000 160.59031 85 LYS B O 1
ATOM 1301 N N . GLY A 1 110 ? 13.65300 32.77900 -7.13500 1.000 155.63445 86 GLY B N 1
ATOM 1302 C CA . GLY A 1 110 ? 14.59900 32.06900 -7.97100 1.000 160.76664 86 GLY B CA 1
ATOM 1303 C C . GLY A 1 110 ? 15.70500 31.34400 -7.23600 1.000 161.62464 86 GLY B C 1
ATOM 1304 O O . GLY A 1 110 ? 15.67500 30.11600 -7.12500 1.000 165.52511 86 GLY B O 1
ATOM 1308 N N . GLN A 1 111 ? 16.68100 32.08300 -6.71700 1.000 158.30056 87 GLN B N 1
ATOM 1309 C CA . GLN A 1 111 ? 17.89400 31.47900 -6.17400 1.000 159.77179 87 GLN B CA 1
ATOM 1310 C C . GLN A 1 111 ? 17.72500 30.99500 -4.73900 1.000 157.46888 87 GLN B C 1
ATOM 1311 O O . GLN A 1 111 ? 18.69900 30.52900 -4.13900 1.000 158.43479 87 GLN B O 1
ATOM 1325 N N . PHE A 1 112 ? 16.50800 31.07700 -4.19500 1.000 156.31085 88 PHE B N 1
ATOM 1326 C CA . PHE A 1 112 ? 16.19400 30.56700 -2.87200 1.000 167.55167 88 PHE B CA 1
ATOM 1327 C C . PHE A 1 112 ? 15.13400 29.47900 -2.90100 1.000 153.14994 88 PHE B C 1
ATOM 1328 O O . PHE A 1 112 ? 14.90400 28.83000 -1.87300 1.000 155.22387 88 PHE B O 1
ATOM 1345 N N . SER A 1 113 ? 14.47800 29.26600 -4.04000 1.000 159.77442 89 SER B N 1
ATOM 1346 C CA . SER A 1 113 ? 13.52000 28.18400 -4.19700 1.000 160.64558 89 SER B CA 1
ATOM 1347 C C . SER A 1 113 ? 14.18300 26.88400 -4.61900 1.000 170.79943 89 SER B C 1
ATOM 1348 O O . SER A 1 113 ? 13.48500 25.95800 -5.04500 1.000 170.01512 89 SER B O 1
ATOM 1356 N N . GLN A 1 114 ? 15.50900 26.78900 -4.52000 1.000 163.91176 90 GLN B N 1
ATOM 1357 C CA . GLN A 1 114 ? 16.17000 25.54000 -4.87000 1.000 171.96009 90 GLN B CA 1
ATOM 1358 C C . GLN A 1 114 ? 15.71600 24.46600 -3.89100 1.000 175.37892 90 GLN B C 1
ATOM 1359 O O . GLN A 1 114 ? 15.76900 24.65500 -2.67200 1.000 176.93700 90 GLN B O 1
ATOM 1373 N N . LEU A 1 115 ? 15.27000 23.33300 -4.42800 1.000 177.08176 91 LEU B N 1
ATOM 1374 C CA . LEU A 1 115 ? 14.78800 22.21800 -3.61400 1.000 178.80828 91 LEU B CA 1
ATOM 1375 C C . LEU A 1 115 ? 15.99700 21.40300 -3.15700 1.000 171.86534 91 LEU B C 1
ATOM 1376 O O . LEU A 1 115 ? 16.33900 20.35800 -3.71700 1.000 174.71832 91 LEU B O 1
ATOM 1392 N N . VAL A 1 116 ? 16.65300 21.89800 -2.10700 1.000 168.53073 92 VAL B N 1
ATOM 1393 C CA . VAL A 1 116 ? 17.88900 21.31300 -1.60100 1.000 169.80457 92 VAL B CA 1
ATOM 1394 C C . VAL A 1 116 ? 17.54600 20.43300 -0.40800 1.000 158.64797 92 VAL B C 1
ATOM 1395 O O . VAL A 1 116 ? 16.62300 20.72100 0.36300 1.000 166.45154 92 VAL B O 1
ATOM 1408 N N . LYS A 1 117 ? 18.30500 19.35000 -0.24600 1.000 161.77729 93 LYS B N 1
ATOM 1409 C CA . LYS A 1 117 ? 18.05200 18.45700 0.87700 1.000 157.01619 93 LYS B CA 1
ATOM 1410 C C . LYS A 1 117 ? 18.59400 19.07900 2.16000 1.000 150.23907 93 LYS B C 1
ATOM 1411 O O . LYS A 1 117 ? 19.62100 19.76300 2.13500 1.000 152.45249 93 LYS B O 1
ATOM 1430 N N . PRO A 1 118 ? 17.91500 18.87800 3.28900 1.000 146.91498 94 PRO B N 1
ATOM 1431 C CA . PRO A 1 118 ? 18.46900 19.34500 4.56200 1.000 142.02229 94 PRO B CA 1
ATOM 1432 C C . PRO A 1 118 ? 19.79200 18.65900 4.86500 1.000 142.90924 94 PRO B C 1
ATOM 1433 O O . PRO A 1 118 ? 20.10400 17.58100 4.35100 1.000 146.99131 94 PRO B O 1
ATOM 1444 N N . THR A 1 119 ? 20.57000 19.30400 5.72800 1.000 140.45368 95 THR B N 1
ATOM 1445 C CA . THR A 1 119 ? 21.88700 18.82500 6.10800 1.000 139.50357 95 THR B CA 1
ATOM 1446 C C . THR A 1 119 ? 21.78900 17.82300 7.25600 1.000 137.94022 95 THR B C 1
ATOM 1447 O O . THR A 1 119 ? 20.71800 17.56900 7.81000 1.000 136.61638 95 THR B O 1
ATOM 1458 N N . GLU A 1 120 ? 22.93800 17.24100 7.60900 1.000 139.16405 96 GLU B N 1
ATOM 1459 C CA . GLU A 1 120 ? 22.98700 16.34000 8.75700 1.000 140.62476 96 GLU B CA 1
ATOM 1460 C C . GLU A 1 120 ? 22.57900 17.06000 10.03600 1.000 145.76748 96 GLU B C 1
ATOM 1461 O O . GLU A 1 120 ? 21.95300 16.45500 10.91700 1.000 141.33800 96 GLU B O 1
ATOM 1473 N N . ASN A 1 121 ? 22.92500 18.34600 10.15500 1.000 150.68649 97 ASN B N 1
ATOM 1474 C CA . ASN A 1 121 ? 22.47900 19.14100 11.29500 1.000 132.73697 97 ASN B CA 1
ATOM 1475 C C . ASN A 1 121 ? 20.95900 19.17600 11.39000 1.000 127.34422 97 ASN B C 1
ATOM 1476 O O . ASN A 1 121 ? 20.39200 19.07500 12.48500 1.000 124.62810 97 ASN B O 1
ATOM 1487 N N . HIS A 1 122 ? 20.28400 19.34500 10.25000 1.000 128.57857 98 HIS B N 1
ATOM 1488 C CA . HIS A 1 122 ? 18.82600 19.39500 10.25200 1.000 125.97037 98 HIS B CA 1
ATOM 1489 C C . HIS A 1 122 ? 18.22800 18.08200 10.74000 1.000 127.19157 98 HIS B C 1
ATOM 1490 O O . HIS A 1 122 ? 17.29200 18.07900 11.55000 1.000 125.19922 98 HIS B O 1
ATOM 1504 N N . LYS A 1 123 ? 18.76300 16.95100 10.27000 1.000 132.76855 99 LYS B N 1
ATOM 1505 C CA . LYS A 1 123 ? 18.24800 15.65500 10.70300 1.000 132.63169 99 LYS B CA 1
ATOM 1506 C C . LYS A 1 123 ? 18.50500 15.43500 12.18900 1.000 129.12074 99 LYS B C 1
ATOM 1507 O O . LYS A 1 123 ? 17.64700 14.89600 12.90100 1.000 128.73649 99 LYS B O 1
ATOM 1526 N N . LEU A 1 124 ? 19.68400 15.83700 12.67300 1.000 131.62368 100 LEU B N 1
ATOM 1527 C CA . LEU A 1 124 ? 19.96900 15.71900 14.10000 1.000 130.07086 100 LEU B CA 1
ATOM 1528 C C . LEU A 1 124 ? 19.01000 16.56700 14.93000 1.000 130.67883 100 LEU B C 1
ATOM 1529 O O . LEU A 1 124 ? 18.54500 16.13100 15.99000 1.000 130.01822 100 LEU B O 1
ATOM 1545 N N . LEU A 1 125 ? 18.71300 17.78900 14.47200 1.000 126.65203 101 LEU B N 1
ATOM 1546 C CA . LEU A 1 125 ? 17.72800 18.61900 15.16100 1.000 122.78051 101 LEU B CA 1
ATOM 1547 C C . LEU A 1 125 ? 16.34700 17.97900 15.12600 1.000 122.74630 101 LEU B C 1
ATOM 1548 O O . LEU A 1 125 ? 15.55100 18.16100 16.05500 1.000 120.94082 101 LEU B O 1
ATOM 1564 N N . SER A 1 126 ? 16.03100 17.26500 14.04500 1.000 127.30737 102 SER B N 1
ATOM 1565 C CA . SER A 1 126 ? 14.77200 16.53100 13.99600 1.000 126.15986 102 SER B CA 1
ATOM 1566 C C . SER A 1 126 ? 14.75400 15.42700 15.04500 1.000 125.65191 102 SER B C 1
ATOM 1567 O O . SER A 1 126 ? 13.72400 15.18000 15.68100 1.000 124.86497 102 SER B O 1
ATOM 1575 N N . GLN A 1 127 ? 15.89200 14.76000 15.25200 1.000 128.27064 103 GLN B N 1
ATOM 1576 C CA . GLN A 1 127 ? 15.94700 13.68900 16.24200 1.000 127.75479 103 GLN B CA 1
ATOM 1577 C C . GLN A 1 127 ? 15.89400 14.21700 17.67400 1.000 124.62284 103 GLN B C 1
ATOM 1578 O O . GLN A 1 127 ? 15.51000 13.46800 18.57900 1.000 126.88363 103 GLN B O 1
ATOM 1592 N N . LEU A 1 128 ? 16.25700 15.48300 17.89800 1.000 125.72297 104 LEU B N 1
ATOM 1593 C CA . LEU A 1 128 ? 16.22000 16.07100 19.22900 1.000 126.20987 104 LEU B CA 1
ATOM 1594 C C . LEU A 1 128 ? 14.80700 16.51500 19.59800 1.000 124.74127 104 LEU B C 1
ATOM 1595 O O . LEU A 1 128 ? 13.94800 16.67800 18.72900 1.000 125.64928 104 LEU B O 1
ATOM 1611 N N . PRO A 1 129 ? 14.54000 16.72800 20.90700 1.000 122.69103 105 PRO B N 1
ATOM 1612 C CA . PRO A 1 129 ? 13.20300 17.12500 21.36600 1.000 121.06188 105 PRO B CA 1
ATOM 1613 C C . PRO A 1 129 ? 12.95600 18.63300 21.32500 1.000 120.20915 105 PRO B C 1
ATOM 1614 O O . PRO A 1 129 ? 12.56800 19.25100 22.32400 1.000 118.36419 105 PRO B O 1
ATOM 1625 N N . ILE A 1 130 ? 13.16300 19.23900 20.16200 1.000 113.53993 106 ILE B N 1
ATOM 1626 C CA . ILE A 1 130 ? 12.97800 20.67400 19.98600 1.000 114.58479 106 ILE B CA 1
ATOM 1627 C C . ILE A 1 130 ? 11.59200 20.88500 19.38900 1.000 113.73206 106 ILE B C 1
ATOM 1628 O O . ILE A 1 130 ? 11.33500 20.51300 18.23800 1.000 112.01343 106 ILE B O 1
ATOM 1644 N N . SER A 1 131 ? 10.70000 21.50300 20.17100 1.000 115.83757 107 SER B N 1
ATOM 1645 C CA . SER A 1 131 ? 9.32100 21.72400 19.75900 1.000 113.68995 107 SER B CA 1
ATOM 1646 C C . SER A 1 131 ? 9.06300 23.12800 19.23300 1.000 114.27686 107 SER B C 1
ATOM 1647 O O . SER A 1 131 ? 8.08200 23.32800 18.50800 1.000 116.72189 107 SER B O 1
ATOM 1655 N N . THR A 1 132 ? 9.90900 24.09600 19.57700 1.000 110.37376 108 THR B N 1
ATOM 1656 C CA . THR A 1 132 ? 9.75000 25.47700 19.14600 1.000 107.50499 108 THR B CA 1
ATOM 1657 C C . THR A 1 132 ? 10.95800 25.84000 18.29400 1.000 104.16512 108 THR B C 1
ATOM 1658 O O . THR A 1 132 ? 12.10000 25.78200 18.76900 1.000 106.41276 108 THR B O 1
ATOM 1669 N N . PHE A 1 133 ? 10.70000 26.20500 17.04000 1.000 105.28368 109 PHE B N 1
ATOM 1670 C CA . PHE A 1 133 ? 11.72900 26.57600 16.08000 1.000 105.27315 109 PHE B CA 1
ATOM 1671 C C . PHE A 1 133 ? 11.42800 27.98300 15.58300 1.000 103.37555 109 PHE B C 1
ATOM 1672 O O . PHE A 1 133 ? 10.31600 28.25500 15.11900 1.000 102.48334 109 PHE B O 1
ATOM 1689 N N . TRP A 1 134 ? 12.41200 28.87300 15.68700 1.000 99.05398 110 TRP B N 1
ATOM 1690 C CA . TRP A 1 134 ? 12.32400 30.22000 15.13800 1.000 98.41180 110 TRP B CA 1
ATOM 1691 C C . TRP A 1 134 ? 13.47300 30.40600 14.16000 1.000 101.88064 110 TRP B C 1
ATOM 1692 O O . TRP A 1 134 ? 14.62100 30.08100 14.48000 1.000 102.64652 110 TRP B O 1
ATOM 1713 N N . THR A 1 135 ? 13.17200 30.93300 12.97800 1.000 102.83865 111 THR B N 1
ATOM 1714 C CA . THR A 1 135 ? 14.19600 31.07300 11.95800 1.000 105.52318 111 THR B CA 1
ATOM 1715 C C . THR A 1 135 ? 13.94800 32.32800 11.14000 1.000 104.84415 111 THR B C 1
ATOM 1716 O O . THR A 1 135 ? 12.80700 32.76400 10.96100 1.000 105.11523 111 THR B O 1
ATOM 1727 N N . THR A 1 136 ? 15.04100 32.89500 10.64100 1.000 103.61505 112 THR B N 1
ATOM 1728 C CA . THR A 1 136 ? 15.01100 34.04700 9.75700 1.000 104.30724 112 THR B CA 1
ATOM 1729 C C . THR A 1 136 ? 15.17300 33.65300 8.29700 1.000 108.05506 112 THR B C 1
ATOM 1730 O O . THR A 1 136 ? 15.03700 34.51300 7.42000 1.000 109.13677 112 THR B O 1
ATOM 1741 N N . ASN A 1 137 ? 15.45600 32.38200 8.02400 1.000 110.20532 113 ASN B N 1
ATOM 1742 C CA . ASN A 1 137 ? 15.71100 31.93700 6.66800 1.000 114.08736 113 ASN B CA 1
ATOM 1743 C C . ASN A 1 137 ? 14.42700 31.92500 5.85000 1.000 117.00613 113 ASN B C 1
ATOM 1744 O O . ASN A 1 137 ? 13.31700 31.82500 6.38100 1.000 114.97168 113 ASN B O 1
ATOM 1755 N N . TYR A 1 138 ? 14.59000 32.02600 4.53100 1.000 113.44518 114 TYR B N 1
ATOM 1756 C CA . TYR A 1 138 ? 13.45200 32.02100 3.62800 1.000 116.12708 114 TYR B CA 1
ATOM 1757 C C . TYR A 1 138 ? 13.19800 30.64200 3.03500 1.000 120.99082 114 TYR B C 1
ATOM 1758 O O . TYR A 1 138 ? 12.12300 30.41400 2.47200 1.000 123.76221 114 TYR B O 1
ATOM 1776 N N . ASP A 1 139 ? 14.15500 29.72300 3.16200 1.000 118.54053 115 ASP B N 1
ATOM 1777 C CA . ASP A 1 139 ? 14.01000 28.36300 2.67000 1.000 123.31742 115 ASP B CA 1
ATOM 1778 C C . ASP A 1 139 ? 13.16600 27.53500 3.63800 1.000 121.72512 115 ASP B C 1
ATOM 1779 O O . ASP A 1 139 ? 12.76700 27.99300 4.71200 1.000 121.57247 115 ASP B O 1
ATOM 1788 N N . LYS A 1 140 ? 12.90000 26.28600 3.25300 1.000 123.39111 116 LYS B N 1
ATOM 1789 C CA . LYS A 1 140 ? 12.09900 25.36100 4.04500 1.000 123.12003 116 LYS B CA 1
ATOM 1790 C C . LYS A 1 140 ? 12.89500 24.11200 4.41800 1.000 123.32268 116 LYS B C 1
ATOM 1791 O O . LYS A 1 140 ? 12.33400 23.01900 4.53000 1.000 125.18606 116 LYS B O 1
ATOM 1810 N N . LEU A 1 141 ? 14.20700 24.25900 4.62100 1.000 122.84631 117 LEU B N 1
ATOM 1811 C CA . LEU A 1 141 ? 15.03900 23.09900 4.92400 1.000 124.70443 117 LEU B CA 1
ATOM 1812 C C . LEU A 1 141 ? 14.66600 22.46700 6.26200 1.000 122.64365 117 LEU B C 1
ATOM 1813 O O . LEU A 1 141 ? 14.47300 21.24900 6.34600 1.000 124.94656 117 LEU B O 1
ATOM 1829 N N . ILE A 1 142 ? 14.56500 23.27200 7.32300 1.000 125.30450 118 ILE B N 1
ATOM 1830 C CA . ILE A 1 142 ? 14.30000 22.70000 8.64300 1.000 121.29875 118 ILE B CA 1
ATOM 1831 C C . ILE A 1 142 ? 12.89600 22.10600 8.70100 1.000 124.45176 118 ILE B C 1
ATOM 1832 O O . ILE A 1 142 ? 12.67700 21.05300 9.32700 1.000 123.96750 118 ILE B O 1
ATOM 1848 N N . GLU A 1 143 ? 11.94200 22.71400 7.98900 1.000 120.38022 119 GLU B N 1
ATOM 1849 C CA . GLU A 1 143 ? 10.58600 22.18200 7.98200 1.000 124.46756 119 GLU B CA 1
ATOM 1850 C C . GLU A 1 143 ? 10.53600 20.81500 7.31800 1.000 128.12062 119 GLU B C 1
ATOM 1851 O O . GLU A 1 143 ? 9.88700 19.89500 7.82600 1.000 132.38956 119 GLU B O 1
ATOM 1863 N N . LYS A 1 144 ? 11.22200 20.65400 6.18400 1.000 125.97563 120 LYS B N 1
ATOM 1864 C CA . LYS A 1 144 ? 11.20100 19.36000 5.51000 1.000 130.40774 120 LYS B CA 1
ATOM 1865 C C . LYS A 1 144 ? 12.02200 18.33300 6.28000 1.000 135.18463 120 LYS B C 1
ATOM 1866 O O . LYS A 1 144 ? 11.64300 17.15900 6.35600 1.000 145.68062 120 LYS B O 1
ATOM 1885 N N . ALA A 1 145 ? 13.14800 18.75500 6.86200 1.000 128.78386 121 ALA B N 1
ATOM 1886 C CA . ALA A 1 145 ? 13.92300 17.84500 7.69700 1.000 128.88124 121 ALA B CA 1
ATOM 1887 C C . ALA A 1 145 ? 13.05700 17.27900 8.80800 1.000 127.29421 121 ALA B C 1
ATOM 1888 O O . ALA A 1 145 ? 13.21900 16.11600 9.19600 1.000 128.96546 121 ALA B O 1
ATOM 1895 N N . LEU A 1 146 ? 12.12900 18.08500 9.32900 1.000 131.46050 122 LEU B N 1
ATOM 1896 C CA . LEU A 1 146 ? 11.18000 17.55500 10.30100 1.000 132.45799 122 LEU B CA 1
ATOM 1897 C C . LEU A 1 146 ? 10.14500 16.66800 9.61600 1.000 138.29290 122 LEU B C 1
ATOM 1898 O O . LEU A 1 146 ? 9.76800 15.62000 10.15100 1.000 138.55872 122 LEU B O 1
ATOM 1914 N N . GLU A 1 147 ? 9.67300 17.07200 8.43100 1.000 134.38453 123 GLU B N 1
ATOM 1915 C CA . GLU A 1 147 ? 8.78400 16.20600 7.66400 1.000 138.89823 123 GLU B CA 1
ATOM 1916 C C . GLU A 1 147 ? 9.48100 14.89900 7.30000 1.000 139.76413 123 GLU B C 1
ATOM 1917 O O . GLU A 1 147 ? 8.83600 13.84400 7.25000 1.000 138.37712 123 GLU B O 1
ATOM 1929 N N . ASN A 1 148 ? 10.79400 14.94800 7.04700 1.000 142.15125 124 ASN B N 1
ATOM 1930 C CA . ASN A 1 148 ? 11.60800 13.75200 6.84600 1.000 139.87203 124 ASN B CA 1
ATOM 1931 C C . ASN A 1 148 ? 11.79000 13.05400 8.18900 1.000 138.24026 124 ASN B C 1
ATOM 1932 O O . ASN A 1 148 ? 12.92000 12.81500 8.62900 1.000 137.85600 124 ASN B O 1
ATOM 1943 N N . ASN A 1 149 ? 10.67700 12.74800 8.85400 1.000 137.23488 125 ASN B N 1
ATOM 1944 C CA . ASN A 1 149 ? 10.68200 12.07600 10.14600 1.000 137.27699 125 ASN B CA 1
ATOM 1945 C C . ASN A 1 149 ? 9.23500 11.83100 10.55300 1.000 140.35893 125 ASN B C 1
ATOM 1946 O O . ASN A 1 149 ? 8.31600 12.08100 9.76600 1.000 139.23775 125 ASN B O 1
ATOM 1957 N N . MET A 1 150 ? 9.01600 11.36500 11.77800 1.000 141.59592 126 MET B N 1
ATOM 1958 C CA . MET A 1 150 ? 7.66400 11.16600 12.28500 1.000 143.27507 126 MET B CA 1
ATOM 1959 C C . MET A 1 150 ? 7.00900 12.48200 12.69400 1.000 141.80121 126 MET B C 1
ATOM 1960 O O . MET A 1 150 ? 5.87700 12.46700 13.18800 1.000 142.96451 126 MET B O 1
ATOM 1974 N N . LYS A 1 151 ? 7.68700 13.60700 12.47600 1.000 136.24002 127 LYS B N 1
ATOM 1975 C CA . LYS A 1 151 ? 7.24500 14.89600 12.98000 1.000 134.05028 127 LYS B CA 1
ATOM 1976 C C . LYS A 1 151 ? 6.19000 15.50400 12.06400 1.000 135.86892 127 LYS B C 1
ATOM 1977 O O . LYS A 1 151 ? 6.17400 15.26500 10.85300 1.000 140.41947 127 LYS B O 1
ATOM 1996 N N . LYS A 1 152 ? 5.29400 16.29100 12.66200 1.000 138.27447 128 LYS B N 1
ATOM 1997 C CA . LYS A 1 152 ? 4.23800 16.99300 11.94100 1.000 137.28751 128 LYS B CA 1
ATOM 1998 C C . LYS A 1 152 ? 4.49100 18.48600 12.11100 1.000 134.36085 128 LYS B C 1
ATOM 1999 O O . LYS A 1 152 ? 3.89200 19.12900 12.98700 1.000 133.77393 128 LYS B O 1
ATOM 2018 N N . PRO A 1 153 ? 5.36300 19.07600 11.29500 1.000 131.26047 129 PRO B N 1
ATOM 2019 C CA . PRO A 1 153 ? 5.65800 20.50400 11.47500 1.000 126.31514 129 PRO B CA 1
ATOM 2020 C C . PRO A 1 153 ? 4.47000 21.36000 11.07000 1.000 122.61470 129 PRO B C 1
ATOM 2021 O O . PRO A 1 153 ? 3.73600 21.04100 10.13200 1.000 125.80193 129 PRO B O 1
ATOM 2032 N N . TYR A 1 154 ? 4.28200 22.45500 11.79700 1.000 120.38022 130 TYR B N 1
ATOM 2033 C CA . TYR A 1 154 ? 3.29100 23.49000 11.48100 1.000 120.35390 130 TYR B CA 1
ATOM 2034 C C . TYR A 1 154 ? 4.07600 24.78400 11.27600 1.000 115.66913 130 TYR B C 1
ATOM 2035 O O . TYR A 1 154 ? 4.59400 25.37000 12.23200 1.000 111.99238 130 TYR B O 1
ATOM 2053 N N . VAL A 1 155 ? 4.21900 25.19300 10.02200 1.000 115.82441 131 VAL B N 1
ATOM 2054 C CA . VAL A 1 155 ? 4.96400 26.40200 9.70100 1.000 111.67918 131 VAL B CA 1
ATOM 2055 C C . VAL A 1 155 ? 4.06200 27.60900 9.90600 1.000 111.78709 131 VAL B C 1
ATOM 2056 O O . VAL A 1 155 ? 2.96300 27.67900 9.34400 1.000 115.54543 131 VAL B O 1
ATOM 2069 N N . LYS A 1 156 ? 4.51700 28.56000 10.71900 1.000 108.21561 132 LYS B N 1
ATOM 2070 C CA . LYS A 1 156 ? 3.76600 29.78000 10.98600 1.000 107.57606 132 LYS B CA 1
ATOM 2071 C C . LYS A 1 156 ? 4.51500 30.95700 10.37300 1.000 105.98376 132 LYS B C 1
ATOM 2072 O O . LYS A 1 156 ? 5.68800 31.19200 10.69500 1.000 104.89942 132 LYS B O 1
ATOM 2091 N N . THR A 1 157 ? 3.81800 31.70700 9.51600 1.000 107.71291 133 THR B N 1
ATOM 2092 C CA . THR A 1 157 ? 4.37300 32.85600 8.81000 1.000 108.57881 133 THR B CA 1
ATOM 2093 C C . THR A 1 157 ? 3.49200 34.09400 8.86700 1.000 109.43417 133 THR B C 1
ATOM 2094 O O . THR A 1 157 ? 3.99100 35.19100 8.58500 1.000 110.96330 133 THR B O 1
ATOM 2105 N N . LYS A 1 158 ? 2.20400 33.95700 9.18800 1.000 110.86066 134 LYS B N 1
ATOM 2106 C CA . LYS A 1 158 ? 1.27000 35.07200 9.23700 1.000 109.97634 134 LYS B CA 1
ATOM 2107 C C . LYS A 1 158 ? 0.59300 35.11300 10.60100 1.000 109.44996 134 LYS B C 1
ATOM 2108 O O . LYS A 1 158 ? 0.51200 34.10600 11.31100 1.000 110.31849 134 LYS B O 1
ATOM 2127 N N . ASP A 1 159 ? 0.11500 36.30800 10.96300 1.000 116.18235 135 ASP B N 1
ATOM 2128 C CA . ASP A 1 159 ? -0.52800 36.49200 12.26000 1.000 113.66100 135 ASP B CA 1
ATOM 2129 C C . ASP A 1 159 ? -1.70100 35.53700 12.44200 1.000 114.12947 135 ASP B C 1
ATOM 2130 O O . ASP A 1 159 ? -1.90100 34.98600 13.53200 1.000 114.39529 135 ASP B O 1
ATOM 2139 N N . GLU A 1 160 ? -2.49100 35.33000 11.38400 1.000 118.04047 136 GLU B N 1
ATOM 2140 C CA . GLU A 1 160 ? -3.69800 34.51800 11.50200 1.000 122.85157 136 GLU B CA 1
ATOM 2141 C C . GLU A 1 160 ? -3.40400 33.14500 12.09200 1.000 123.18056 136 GLU B C 1
ATOM 2142 O O . GLU A 1 160 ? -4.28800 32.52800 12.69700 1.000 126.26251 136 GLU B O 1
ATOM 2154 N N . GLN A 1 161 ? -2.17200 32.65400 11.93800 1.000 120.14598 137 GLN B N 1
ATOM 2155 C CA . GLN A 1 161 ? -1.81900 31.34600 12.47800 1.000 120.44865 137 GLN B CA 1
ATOM 2156 C C . GLN A 1 161 ? -1.43500 31.40900 13.95200 1.000 117.69569 137 GLN B C 1
ATOM 2157 O O . GLN A 1 161 ? -1.60800 30.42100 14.67400 1.000 119.12218 137 GLN B O 1
ATOM 2171 N N . LEU A 1 162 ? -0.93200 32.55200 14.42000 1.000 113.94524 138 LEU B N 1
ATOM 2172 C CA . LEU A 1 162 ? -0.55000 32.69900 15.81800 1.000 111.27124 138 LEU B CA 1
ATOM 2173 C C . LEU A 1 162 ? -1.74100 32.97800 16.72500 1.000 113.83207 138 LEU B C 1
ATOM 2174 O O . LEU A 1 162 ? -1.60000 32.90200 17.95100 1.000 112.52665 138 LEU B O 1
ATOM 2190 N N . ARG A 1 163 ? -2.89800 33.29500 16.15300 1.000 117.51935 139 ARG B N 1
ATOM 2191 C CA . ARG A 1 163 ? -4.05300 33.68200 16.94700 1.000 120.01439 139 ARG B CA 1
ATOM 2192 C C . ARG A 1 163 ? -4.51800 32.54300 17.84700 1.000 122.41731 139 ARG B C 1
ATOM 2193 O O . ARG A 1 163 ? -4.52700 31.37500 17.44900 1.000 124.48335 139 ARG B O 1
ATOM 2214 N N . GLY A 1 164 ? -4.90000 32.89400 19.07100 1.000 122.24887 140 GLY B N 1
ATOM 2215 C CA . GLY A 1 164 ? -5.53300 31.92700 19.95700 1.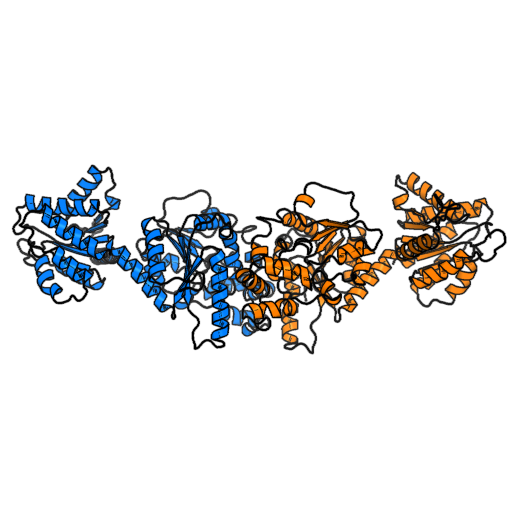000 125.09131 140 GLY B CA 1
ATOM 2216 C C . GLY A 1 164 ? -4.55300 30.97400 20.60000 1.000 134.62930 140 GLY B C 1
ATOM 2217 O O . GLY A 1 164 ? -3.56100 31.39200 21.20500 1.000 140.64318 140 GLY B O 1
ATOM 2221 N N . THR A 1 165 ? -4.83700 29.67800 20.46900 1.000 147.34661 141 THR B N 1
ATOM 2222 C CA . THR A 1 165 ? -4.03400 28.63000 21.07900 1.000 150.01536 141 THR B CA 1
ATOM 2223 C C . THR A 1 165 ? -4.25700 27.33500 20.31100 1.000 153.40524 141 THR B C 1
ATOM 2224 O O . THR A 1 165 ? -5.34000 27.10200 19.77200 1.000 155.16860 141 THR B O 1
ATOM 2235 N N . ASN A 1 166 ? -3.22400 26.49400 20.26800 1.000 155.92922 142 ASN B N 1
ATOM 2236 C CA . ASN A 1 166 ? -3.35200 25.15500 19.70300 1.000 163.22747 142 ASN B CA 1
ATOM 2237 C C . ASN A 1 166 ? -2.24900 24.27500 20.27600 1.000 165.53301 142 ASN B C 1
ATOM 2238 O O . ASN A 1 166 ? -1.10900 24.72500 20.42000 1.000 174.13667 142 ASN B O 1
ATOM 2249 N N . HIS A 1 167 ? -2.59600 23.02200 20.59900 1.000 183.86152 143 HIS B N 1
ATOM 2250 C CA . HIS A 1 167 ? -1.66300 22.08400 21.20700 1.000 168.54126 143 HIS B CA 1
ATOM 2251 C C . HIS A 1 167 ? -1.41200 20.83000 20.37800 1.000 169.39663 143 HIS B C 1
ATOM 2252 O O . HIS A 1 167 ? -0.52400 20.04600 20.73300 1.000 169.92827 143 HIS B O 1
ATOM 2266 N N . ASN A 1 168 ? -2.15500 20.62100 19.28700 1.000 170.25989 144 ASN B N 1
ATOM 2267 C CA . ASN A 1 168 ? -2.16300 19.31600 18.63100 1.000 170.37832 144 ASN B CA 1
ATOM 2268 C C . ASN A 1 168 ? -0.85300 19.06000 17.89300 1.000 173.02338 144 ASN B C 1
ATOM 2269 O O . ASN A 1 168 ? -0.29500 17.96000 17.97500 1.000 179.25833 144 ASN B O 1
ATOM 2280 N N . PHE A 1 169 ? -0.33800 20.06000 17.18100 1.000 173.94980 145 PHE B N 1
ATOM 2281 C CA . PHE A 1 169 ? 0.73100 19.81600 16.22500 1.000 166.28309 145 PHE B CA 1
ATOM 2282 C C . PHE A 1 169 ? 2.01400 19.43200 16.95800 1.000 151.57870 145 PHE B C 1
ATOM 2283 O O . PHE A 1 169 ? 2.26200 19.85600 18.09000 1.000 153.66579 145 PHE B O 1
ATOM 2300 N N . ASP A 1 170 ? 2.83600 18.61800 16.28900 1.000 145.45165 146 ASP B N 1
ATOM 2301 C CA . ASP A 1 170 ? 4.02800 18.07700 16.93200 1.000 142.25653 146 ASP B CA 1
ATOM 2302 C C . ASP A 1 170 ? 5.07700 19.14900 17.20500 1.000 135.89787 146 ASP B C 1
ATOM 2303 O O . ASP A 1 170 ? 5.86300 19.01400 18.15000 1.000 133.15807 146 ASP B O 1
ATOM 2312 N N . ALA A 1 171 ? 5.12100 20.20300 16.39200 1.000 133.53970 147 ALA B N 1
ATOM 2313 C CA . ALA A 1 171 ? 6.07800 21.28800 16.57300 1.000 127.59425 147 ALA B CA 1
ATOM 2314 C C . ALA A 1 171 ? 5.73700 22.39900 15.59100 1.000 126.57570 147 ALA B C 1
ATOM 2315 O O . ALA A 1 171 ? 5.09900 22.16100 14.56100 1.000 129.74450 147 ALA B O 1
ATOM 2322 N N . ILE A 1 172 ? 6.16400 23.61600 15.92500 1.000 122.18570 148 ILE B N 1
ATOM 2323 C CA . ILE A 1 172 ? 5.91800 24.79500 15.10400 1.000 120.68026 148 ILE B CA 1
ATOM 2324 C C . ILE A 1 172 ? 7.24800 25.38200 14.65600 1.000 114.95852 148 ILE B C 1
ATOM 2325 O O . ILE A 1 172 ? 8.20400 25.45600 15.43800 1.000 111.21860 148 ILE B O 1
ATOM 2341 N N . VAL A 1 173 ? 7.29900 25.80700 13.39700 1.000 114.38477 149 VAL B N 1
ATOM 2342 C CA . VAL A 1 173 ? 8.46300 26.48800 12.83400 1.000 109.19730 149 VAL B CA 1
ATOM 2343 C C . VAL A 1 173 ? 8.04000 27.92300 12.53500 1.000 107.61553 149 VAL B C 1
ATOM 2344 O O . VAL A 1 173 ? 7.28200 28.17500 11.58900 1.000 110.09215 149 VAL B O 1
ATOM 2357 N N . TYR A 1 174 ? 8.49700 28.86000 13.36700 1.000 103.63874 150 TYR B N 1
ATOM 2358 C CA . TYR A 1 174 ? 8.18000 30.27500 13.20500 1.000 101.73062 150 TYR B CA 1
ATOM 2359 C C . TYR A 1 174 ? 9.13200 30.90100 12.19100 1.000 97.71172 150 TYR B C 1
ATOM 2360 O O . TYR A 1 174 ? 10.35100 30.88900 12.39000 1.000 98.36969 150 TYR B O 1
ATOM 2378 N N . LYS A 1 175 ? 8.58300 31.45500 11.10800 1.000 98.92502 151 LYS B N 1
ATOM 2379 C CA . LYS A 1 175 ? 9.37800 32.11100 10.06400 1.000 103.88088 151 LYS B CA 1
ATOM 2380 C C . LYS A 1 175 ? 9.25800 33.62700 10.19500 1.000 101.69377 151 LYS B C 1
ATOM 2381 O O . LYS A 1 175 ? 8.36600 34.25100 9.62100 1.000 105.01785 151 LYS B O 1
ATOM 2400 N N . LEU A 1 176 ? 10.18200 34.22400 10.95400 1.000 102.90971 152 LEU B N 1
ATOM 2401 C CA . LEU A 1 176 ? 10.08400 35.64600 11.26100 1.000 102.41228 152 LEU B CA 1
ATOM 2402 C C . LEU A 1 176 ? 10.11200 36.50700 10.00400 1.000 104.00194 152 LEU B C 1
ATOM 2403 O O . LEU A 1 176 ? 9.29300 37.41900 9.84200 1.000 105.94428 152 LEU B O 1
ATOM 2419 N N . HIS A 1 177 ? 11.06100 36.24000 9.10600 1.000 103.92825 153 HIS B N 1
ATOM 2420 C CA . HIS A 1 177 ? 11.27100 37.05600 7.91600 1.000 105.83374 153 HIS B CA 1
ATOM 2421 C C . HIS A 1 177 ? 10.58100 36.48700 6.68300 1.000 109.98950 153 HIS B C 1
ATOM 2422 O O . HIS A 1 177 ? 11.05100 36.68700 5.55700 1.000 109.67894 153 HIS B O 1
ATOM 2436 N N . GLY A 1 178 ? 9.47800 35.77800 6.87200 1.000 109.59209 154 GLY B N 1
ATOM 2437 C CA . GLY A 1 178 ? 8.71400 35.28800 5.75000 1.000 112.57666 154 GLY B CA 1
ATOM 2438 C C . GLY A 1 178 ? 9.22600 33.97400 5.20700 1.000 115.84284 154 GLY B C 1
ATOM 2439 O O . GLY A 1 178 ? 10.06700 33.28600 5.79300 1.000 113.90313 154 GLY B O 1
ATOM 2443 N N . ASP A 1 179 ? 8.69000 33.63000 4.03900 1.000 116.00601 155 ASP B N 1
ATOM 2444 C CA . ASP A 1 179 ? 8.90700 32.33700 3.40800 1.000 119.79857 155 ASP B CA 1
ATOM 2445 C C . ASP A 1 179 ? 9.00600 32.55100 1.90400 1.000 130.02612 155 ASP B C 1
ATOM 2446 O O . ASP A 1 179 ? 8.58600 33.58500 1.37500 1.000 125.91247 155 ASP B O 1
ATOM 2455 N N . VAL A 1 180 ? 9.59400 31.56600 1.21900 1.000 140.39841 156 VAL B N 1
ATOM 2456 C CA . VAL A 1 180 ? 9.79100 31.67400 -0.22100 1.000 128.87861 156 VAL B CA 1
ATOM 2457 C C . VAL A 1 180 ? 8.49300 31.47500 -0.99600 1.000 132.80276 156 VAL B C 1
ATOM 2458 O O . VAL A 1 180 ? 8.41400 31.85800 -2.16900 1.000 135.00040 156 VAL B O 1
ATOM 2471 N N . GLU A 1 181 ? 7.46000 30.90100 -0.36800 1.000 131.38944 157 GLU B N 1
ATOM 2472 C CA . GLU A 1 181 ? 6.17900 30.73100 -1.04700 1.000 135.35570 157 GLU B CA 1
ATOM 2473 C C . GLU A 1 181 ? 5.40600 32.03800 -1.17100 1.000 137.74283 157 GLU B C 1
ATOM 2474 O O . GLU A 1 181 ? 4.45200 32.10800 -1.95400 1.000 146.80971 157 GLU B O 1
ATOM 2486 N N . THR A 1 182 ? 5.77200 33.06000 -0.40200 1.000 133.01332 158 THR B N 1
ATOM 2487 C CA . THR A 1 182 ? 5.10900 34.36400 -0.44600 1.000 131.64473 158 THR B CA 1
ATOM 2488 C C . THR A 1 182 ? 6.17500 35.44300 -0.32400 1.000 129.26287 158 THR B C 1
ATOM 2489 O O . THR A 1 182 ? 6.25700 36.15500 0.68400 1.000 127.19420 158 THR B O 1
ATOM 2500 N N . PRO A 1 183 ? 7.01900 35.59300 -1.35000 1.000 130.57881 159 PRO B N 1
ATOM 2501 C CA . PRO A 1 183 ? 8.12600 36.55900 -1.25000 1.000 126.60202 159 PRO B CA 1
ATOM 2502 C C . PRO A 1 183 ? 7.67200 38.00600 -1.23300 1.000 126.13881 159 PRO B C 1
ATOM 2503 O O . PRO A 1 183 ? 8.43800 38.86700 -0.78000 1.000 124.10172 159 PRO B O 1
ATOM 2514 N N . GLU A 1 184 ? 6.46300 38.31100 -1.71800 1.000 128.84966 160 GLU B N 1
ATOM 2515 C CA . GLU A 1 184 ? 5.97100 39.68100 -1.64600 1.000 129.40499 160 GLU B CA 1
ATOM 2516 C C . GLU A 1 184 ? 5.83400 40.15100 -0.20400 1.000 126.89943 160 GLU B C 1
ATOM 2517 O O . GLU A 1 184 ? 5.79100 41.36200 0.04400 1.000 126.65992 160 GLU B O 1
ATOM 2529 N N . ASP A 1 185 ? 5.76800 39.21700 0.74800 1.000 125.21238 161 ASP B N 1
ATOM 2530 C CA . ASP A 1 185 ? 5.71300 39.53700 2.16500 1.000 122.79630 161 ASP B CA 1
ATOM 2531 C C . ASP A 1 185 ? 7.04400 39.31500 2.86900 1.000 122.53048 161 ASP B C 1
ATOM 2532 O O . ASP A 1 185 ? 7.16900 39.66400 4.04800 1.000 132.96068 161 ASP B O 1
ATOM 2541 N N . ALA A 1 186 ? 8.03600 38.75600 2.18000 1.000 119.24588 162 ALA B N 1
ATOM 2542 C CA . ALA A 1 186 ? 9.30400 38.45200 2.82600 1.000 116.28236 162 ALA B CA 1
ATOM 2543 C C . ALA A 1 186 ? 9.95600 39.72900 3.33900 1.000 114.54531 162 ALA B C 1
ATOM 2544 O O . ALA A 1 186 ? 9.79800 40.81000 2.76700 1.000 115.89284 162 ALA B O 1
ATOM 2551 N N . VAL A 1 187 ? 10.69500 39.59100 4.43500 1.000 111.67128 163 VAL B N 1
ATOM 2552 C CA . VAL A 1 187 ? 11.41500 40.70600 5.03900 1.000 109.88423 163 VAL B CA 1
ATOM 2553 C C . VAL A 1 187 ? 12.82700 40.71000 4.46400 1.000 108.93411 163 VAL B C 1
ATOM 2554 O O . VAL A 1 187 ? 13.66200 39.88000 4.83100 1.000 107.10232 163 VAL B O 1
ATOM 2567 N N . ILE A 1 188 ? 13.09200 41.65400 3.56300 1.000 110.29743 164 ILE B N 1
ATOM 2568 C CA . ILE A 1 188 ? 14.34800 41.70100 2.82300 1.000 109.97634 164 ILE B CA 1
ATOM 2569 C C . ILE A 1 188 ? 14.90900 43.11600 2.88200 1.000 109.64209 164 ILE B C 1
ATOM 2570 O O . ILE A 1 188 ? 16.00200 43.33900 3.41500 1.000 107.51552 164 ILE B O 1
ATOM 2586 N N . THR A 1 189 ? 14.16800 44.07700 2.33200 1.000 111.88447 165 THR B N 1
ATOM 2587 C CA . THR A 1 189 ? 14.64300 45.44900 2.26900 1.000 112.08449 165 THR B CA 1
ATOM 2588 C C . THR A 1 189 ? 14.58900 46.09800 3.65500 1.000 110.22637 165 THR B C 1
ATOM 2589 O O . THR A 1 189 ? 14.06200 45.53700 4.62000 1.000 109.00781 165 THR B O 1
ATOM 2600 N N . ARG A 1 190 ? 15.15600 47.30300 3.74400 1.000 110.19479 166 ARG B N 1
ATOM 2601 C CA . ARG A 1 190 ? 15.16500 48.02800 5.01100 1.000 108.74988 166 ARG B CA 1
ATOM 2602 C C . ARG A 1 190 ? 13.74700 48.33700 5.48200 1.000 110.03425 166 ARG B C 1
ATOM 2603 O O . ARG A 1 190 ? 13.39300 48.09300 6.64300 1.000 108.59460 166 ARG B O 1
ATOM 2624 N N . SER A 1 191 ? 12.91500 48.87300 4.58800 1.000 112.86880 167 SER B N 1
ATOM 2625 C CA . SER A 1 191 ? 11.55900 49.23700 4.97800 1.000 114.35845 167 SER B CA 1
ATOM 2626 C C . SER A 1 191 ? 10.69600 48.02500 5.29300 1.000 114.05578 167 SER B C 1
ATOM 2627 O O . SER A 1 191 ? 9.65500 48.17700 5.93800 1.000 114.66901 167 SER B O 1
ATOM 2635 N N . ASP A 1 192 ? 11.08700 46.83200 4.84000 1.000 113.34517 168 ASP B N 1
ATOM 2636 C CA . ASP A 1 192 ? 10.39800 45.63000 5.29700 1.000 112.83195 168 ASP B CA 1
ATOM 2637 C C . ASP A 1 192 ? 10.66500 45.38400 6.77600 1.000 110.13689 168 ASP B C 1
ATOM 2638 O O . ASP A 1 192 ? 9.82400 44.80000 7.46900 1.000 110.00003 168 ASP B O 1
ATOM 2647 N N . TYR A 1 193 ? 11.82900 45.81400 7.27400 1.000 108.11033 169 TYR B N 1
ATOM 2648 C CA . TYR A 1 193 ? 12.08200 45.78200 8.70900 1.000 105.77847 169 TYR B CA 1
ATOM 2649 C C . TYR A 1 193 ? 11.38600 46.93900 9.42100 1.000 106.59699 169 TYR B C 1
ATOM 2650 O O . TYR A 1 193 ? 10.87600 46.77000 10.53500 1.000 105.78374 169 TYR B O 1
ATOM 2668 N N . GLU A 1 194 ? 11.36000 48.12000 8.79400 1.000 108.36826 170 GLU B N 1
ATOM 2669 C CA . GLU A 1 194 ? 10.67900 49.26100 9.40500 1.000 109.52366 170 GLU B CA 1
ATOM 2670 C C . GLU A 1 194 ? 9.19000 48.98700 9.59800 1.000 111.13175 170 GLU B C 1
ATOM 2671 O O . GLU A 1 194 ? 8.62200 49.31900 10.64500 1.000 111.00541 170 GLU B O 1
ATOM 2683 N N . GLU A 1 195 ? 8.53600 48.40900 8.59000 1.000 112.83985 171 GLU B N 1
ATOM 2684 C CA . GLU A 1 195 ? 7.11300 48.09600 8.66200 1.000 114.59005 171 GLU B CA 1
ATOM 2685 C C . GLU A 1 195 ? 6.83400 46.77200 9.37000 1.000 113.10567 171 GLU B C 1
ATOM 2686 O O . GLU A 1 195 ? 5.71000 46.26400 9.28400 1.000 114.59532 171 GLU B O 1
ATOM 2698 N N . PHE A 1 196 ? 7.82100 46.21500 10.07200 1.000 110.35797 172 PHE B N 1
ATOM 2699 C CA . PHE A 1 196 ? 7.66100 44.93400 10.75000 1.000 112.74246 172 PHE B CA 1
ATOM 2700 C C . PHE A 1 196 ? 6.85100 45.10500 12.02900 1.000 112.30031 172 PHE B C 1
ATOM 2701 O O . PHE A 1 196 ? 7.27700 45.80400 12.95500 1.000 113.00829 172 PHE B O 1
ATOM 2718 N N . GLY A 1 197 ? 5.68600 44.46200 12.08200 1.000 111.25018 173 GLY B N 1
ATOM 2719 C CA . GLY A 1 197 ? 4.83800 44.48900 13.25300 1.000 115.95864 173 GLY B CA 1
ATOM 2720 C C . GLY A 1 197 ? 3.71400 45.49400 13.19100 1.000 122.19886 173 GLY B C 1
ATOM 2721 O O . GLY A 1 197 ? 2.78100 45.40900 13.99900 1.000 126.78099 173 GLY B O 1
ATOM 2725 N N . TYR A 1 198 ? 3.77100 46.43400 12.25200 1.000 117.82465 174 TYR B N 1
ATOM 2726 C CA . TYR A 1 198 ? 2.76900 47.48600 12.12300 1.000 119.97228 174 TYR B CA 1
ATOM 2727 C C . TYR A 1 198 ? 1.71700 47.11300 11.08400 1.000 122.55154 174 TYR B C 1
ATOM 2728 O O . TYR A 1 198 ? 0.53100 47.00900 11.41200 1.000 125.62559 174 TYR B O 1
ATOM 2746 N N . ASN A 1 199 ? 2.12600 46.92400 9.82900 1.000 140.70898 175 ASN B N 1
ATOM 2747 C CA . ASN A 1 199 ? 1.18600 46.46300 8.81400 1.000 143.47247 175 ASN B CA 1
ATOM 2748 C C . ASN A 1 199 ? 1.02500 44.94700 8.80300 1.000 140.14575 175 ASN B C 1
ATOM 2749 O O . ASN A 1 199 ? -0.05000 44.44700 8.45200 1.000 142.00387 175 ASN B O 1
ATOM 2760 N N . LYS A 1 200 ? 2.05700 44.20400 9.19700 1.000 135.32938 176 LYS B N 1
ATOM 2761 C CA . LYS A 1 200 ? 2.07800 42.75300 9.04300 1.000 132.07110 176 LYS B CA 1
ATOM 2762 C C . LYS A 1 200 ? 2.98900 42.15900 10.10800 1.000 126.74941 176 LYS B C 1
ATOM 2763 O O . LYS A 1 200 ? 3.89700 42.83100 10.60500 1.000 125.47031 176 LYS B O 1
ATOM 2782 N N . ARG A 1 201 ? 2.73200 40.90000 10.46200 1.000 123.75958 177 ARG B N 1
ATOM 2783 C CA . ARG A 1 201 ? 3.52200 40.20300 11.47900 1.000 118.63528 177 ARG B CA 1
ATOM 2784 C C . ARG A 1 201 ? 3.40000 40.94400 12.80700 1.000 118.44578 177 ARG B C 1
ATOM 2785 O O . ARG A 1 201 ? 4.38200 41.16800 13.51900 1.000 115.61123 177 ARG B O 1
ATOM 2806 N N . LYS A 1 202 ? 2.16200 41.32900 13.12500 1.000 121.63827 178 LYS B N 1
ATOM 2807 C CA . LYS A 1 202 ? 1.87000 42.12400 14.31300 1.000 122.24624 178 LYS B CA 1
ATOM 2808 C C . LYS A 1 202 ? 2.08100 41.32100 15.58900 1.000 117.91414 178 LYS B C 1
ATOM 2809 O O . LYS A 1 202 ? 2.54400 41.86400 16.60000 1.000 118.33524 178 LYS B O 1
ATOM 2828 N N . LEU A 1 203 ? 1.75500 40.02800 15.56100 1.000 115.75335 179 LEU B N 1
ATOM 2829 C CA . LEU A 1 203 ? 1.79700 39.19200 16.75200 1.000 111.98185 179 LEU B CA 1
ATOM 2830 C C . LEU A 1 203 ? 3.12100 38.46500 16.93100 1.000 107.03125 179 LEU B C 1
ATOM 2831 O O . LEU A 1 203 ? 3.36800 37.92200 18.01400 1.000 103.67822 179 LEU B O 1
ATOM 2847 N N . PHE A 1 204 ? 3.96800 38.42900 15.90100 1.000 106.54699 180 PHE B N 1
ATOM 2848 C CA . PHE A 1 204 ? 5.24800 37.73800 16.01800 1.000 101.90696 180 PHE B CA 1
ATOM 2849 C C . PHE A 1 204 ? 6.09800 38.32400 17.13800 1.000 99.64879 180 PHE B C 1
ATOM 2850 O O . PHE A 1 204 ? 6.83200 37.59800 17.81900 1.000 95.36933 180 PHE B O 1
ATOM 2867 N N . ARG A 1 205 ? 6.02800 39.64300 17.32800 1.000 105.19682 181 ARG B N 1
ATOM 2868 C CA . ARG A 1 205 ? 6.91000 40.32300 18.27500 1.000 106.29959 181 ARG B CA 1
ATOM 2869 C C . ARG A 1 205 ? 6.68800 39.81900 19.69700 1.000 113.52151 181 ARG B C 1
ATOM 2870 O O . ARG A 1 205 ? 7.63200 39.39400 20.38100 1.000 99.33559 181 ARG B O 1
ATOM 2891 N N . GLU A 1 206 ? 5.42900 39.80500 20.14200 1.000 108.09454 182 GLU B N 1
ATOM 2892 C CA . GLU A 1 206 ? 5.12600 39.41500 21.51400 1.000 105.95744 182 GLU B CA 1
ATOM 2893 C C . GLU A 1 206 ? 5.28000 37.91300 21.72700 1.000 106.90492 182 GLU B C 1
ATOM 2894 O O . GLU A 1 206 ? 5.71800 37.48300 22.80200 1.000 97.77751 182 GLU B O 1
ATOM 2906 N N . VAL A 1 207 ? 4.95800 37.10200 20.71800 1.000 94.45080 183 VAL B N 1
ATOM 2907 C CA . VAL A 1 207 ? 5.09300 35.65400 20.85400 1.000 93.77177 183 VAL B CA 1
ATOM 2908 C C . VAL A 1 207 ? 6.56200 35.24200 20.89300 1.000 117.49567 183 VAL B C 1
ATOM 2909 O O . VAL A 1 207 ? 6.95000 34.32700 21.63900 1.000 97.68276 183 VAL B O 1
ATOM 2922 N N . LEU A 1 208 ? 7.40000 35.89300 20.08100 1.000 101.05685 184 LEU B N 1
ATOM 2923 C CA . LEU A 1 208 ? 8.82900 35.62100 20.13900 1.000 93.89020 184 LEU B CA 1
ATOM 2924 C C . LEU A 1 208 ? 9.38700 36.02000 21.49500 1.000 97.85384 184 LEU B C 1
ATOM 2925 O O . LEU A 1 208 ? 10.17800 35.28400 22.09300 1.000 94.60082 184 LEU B O 1
ATOM 2941 N N . GLU A 1 209 ? 9.01300 37.20600 21.98300 1.000 95.94045 185 GLU B N 1
ATOM 2942 C CA . GLU A 1 209 ? 9.47800 37.61700 23.30300 1.000 100.88841 185 GLU B CA 1
ATOM 2943 C C . GLU A 1 209 ? 9.05800 36.61200 24.37100 1.000 110.96330 185 GLU B C 1
ATOM 2944 O O . GLU A 1 209 ? 9.83100 36.30900 25.29000 1.000 108.33931 185 GLU B O 1
ATOM 2956 N N . GLY A 1 210 ? 7.84200 36.07300 24.26300 1.000 101.47532 186 GLY B N 1
ATOM 2957 C CA . GLY A 1 210 ? 7.41500 35.05700 25.21500 1.000 99.44350 186 GLY B CA 1
ATOM 2958 C C . GLY A 1 210 ? 8.28100 33.81200 25.17700 1.000 126.38357 186 GLY B C 1
ATOM 2959 O O . GLY A 1 210 ? 8.78000 33.35400 26.21400 1.000 97.94069 186 GLY B O 1
ATOM 2963 N N . ASP A 1 211 ? 8.46900 33.24100 23.98000 1.000 100.34098 187 ASP B N 1
ATOM 2964 C CA . ASP A 1 211 ? 9.32900 32.06200 23.87200 1.000 103.07288 187 ASP B CA 1
ATOM 2965 C C . ASP A 1 211 ? 10.74600 32.36300 24.36500 1.000 105.08102 187 ASP B C 1
ATOM 2966 O O . ASP A 1 211 ? 11.39800 31.49300 24.95400 1.000 106.80228 187 ASP B O 1
ATOM 2975 N N . LEU A 1 212 ? 11.23500 33.58800 24.14100 1.000 107.68133 188 LEU B N 1
ATOM 2976 C CA . LEU A 1 212 ? 12.58100 33.94700 24.57500 1.000 103.19132 188 LEU B CA 1
ATOM 2977 C C . LEU A 1 212 ? 12.67100 34.06200 26.09000 1.000 105.95481 188 LEU B C 1
ATOM 2978 O O . LEU A 1 212 ? 13.72700 33.79100 26.67300 1.000 102.30174 188 LEU B O 1
ATOM 2994 N N . LEU A 1 213 ? 11.58600 34.47200 26.74300 1.000 101.10160 189 LEU B N 1
ATOM 2995 C CA . LEU A 1 213 ? 11.59600 34.61100 28.19100 1.000 100.58574 189 LEU B CA 1
ATOM 2996 C C . LEU A 1 213 ? 11.28300 33.31700 28.92700 1.000 101.73062 189 LEU B C 1
ATOM 2997 O O . LEU A 1 213 ? 11.55600 33.23000 30.13100 1.000 100.38835 189 LEU B O 1
ATOM 3013 N N . THR A 1 214 ? 10.71100 32.31900 28.25100 1.000 100.33571 190 THR B N 1
ATOM 3014 C CA . THR A 1 214 ? 10.37300 31.05700 28.90800 1.000 105.82321 190 THR B CA 1
ATOM 3015 C C . THR A 1 214 ? 11.24400 29.88300 28.49300 1.000 106.77070 190 THR B C 1
ATOM 3016 O O . THR A 1 214 ? 11.66100 29.10100 29.35100 1.000 111.62654 190 THR B O 1
ATOM 3027 N N . LYS A 1 215 ? 11.53900 29.73200 27.20800 1.000 111.19491 191 LYS B N 1
ATOM 3028 C CA . LYS A 1 215 ? 12.36500 28.62300 26.75900 1.000 102.38070 191 LYS B CA 1
ATOM 3029 C C . LYS A 1 215 ? 13.83900 29.01700 26.78800 1.000 102.01749 191 LYS B C 1
ATOM 3030 O O . LYS A 1 215 ? 14.19500 30.19500 26.88500 1.000 110.23953 191 LYS B O 1
ATOM 3049 N N . THR A 1 216 ? 14.69500 28.00300 26.72300 1.000 112.20819 192 THR B N 1
ATOM 3050 C CA . THR A 1 216 ? 16.12600 28.18400 26.51700 1.000 112.88459 192 THR B CA 1
ATOM 3051 C C . THR A 1 216 ? 16.42100 27.88700 25.05300 1.000 113.67679 192 THR B C 1
ATOM 3052 O O . THR A 1 216 ? 16.15800 26.77500 24.57900 1.000 111.93447 192 THR B O 1
ATOM 3063 N N . PHE A 1 217 ? 16.94200 28.87600 24.33900 1.000 114.68744 193 PHE B N 1
ATOM 3064 C CA . PHE A 1 217 ? 17.09800 28.78500 22.89500 1.000 112.56086 193 PHE B CA 1
ATOM 3065 C C . PHE A 1 217 ? 18.55300 28.53900 22.52700 1.000 108.74199 193 PHE B C 1
ATOM 3066 O O . PHE A 1 217 ? 19.46900 29.07600 23.15900 1.000 113.91892 193 PHE B O 1
ATOM 3083 N N . LEU A 1 218 ? 18.75300 27.71500 21.50300 1.000 107.91294 194 LEU B N 1
ATOM 3084 C CA . LEU A 1 218 ? 20.07000 27.44900 20.94000 1.000 104.58359 194 LEU B CA 1
ATOM 3085 C C . LEU A 1 218 ? 20.16700 28.14000 19.58700 1.000 109.41049 194 LEU B C 1
ATOM 3086 O O . LEU A 1 218 ? 19.40500 27.81800 18.67000 1.000 116.42975 194 LEU B O 1
ATOM 3102 N N . PHE A 1 219 ? 21.10500 29.07500 19.46300 1.000 110.61589 195 PHE B N 1
ATOM 3103 C CA . PHE A 1 219 ? 21.29900 29.85300 18.24700 1.000 110.44219 195 PHE B CA 1
ATOM 3104 C C . PHE A 1 219 ? 22.40800 29.21600 17.42100 1.000 118.21681 195 PHE B C 1
ATOM 3105 O O . PHE A 1 219 ? 23.44700 28.82300 17.95900 1.000 119.45380 195 PHE B O 1
ATOM 3122 N N . LEU A 1 220 ? 22.18100 29.10100 16.11400 1.000 114.43741 196 LEU B N 1
ATOM 3123 C CA . LEU A 1 220 ? 23.11600 28.36200 15.27500 1.000 122.59628 196 LEU B CA 1
ATOM 3124 C C . LEU A 1 220 ? 23.61800 29.19400 14.10200 1.000 124.44124 196 LEU B C 1
ATOM 3125 O O . LEU A 1 220 ? 24.75100 29.68300 14.13200 1.000 138.99824 196 LEU B O 1
ATOM 3141 N N . GLY A 1 221 ? 22.80800 29.34900 13.06200 1.000 118.74055 197 GLY B N 1
ATOM 3142 C CA . GLY A 1 221 ? 23.29200 29.95100 11.83600 1.000 122.83578 197 GLY B CA 1
ATOM 3143 C C . GLY A 1 221 ? 23.40300 31.46200 11.84000 1.000 126.25724 197 GLY B C 1
ATOM 3144 O O . GLY A 1 221 ? 22.69200 32.12600 11.08000 1.000 128.23116 197 GLY B O 1
ATOM 3148 N N . PHE A 1 222 ? 24.29200 32.02500 12.66100 1.000 127.13893 198 PHE B N 1
ATOM 3149 C CA . PHE A 1 222 ? 24.41900 33.47400 12.74300 1.000 125.42556 198 PHE B CA 1
ATOM 3150 C C . PHE A 1 222 ? 25.86900 33.87000 12.99300 1.000 125.94405 198 PHE B C 1
ATOM 3151 O O . PHE A 1 222 ? 26.66800 33.09500 13.52400 1.000 128.25748 198 PHE B O 1
ATOM 3168 N N . SER A 1 223 ? 26.18900 35.10700 12.61500 1.000 121.76197 199 SER B N 1
ATOM 3169 C CA . SER A 1 223 ? 27.50400 35.68700 12.84000 1.000 123.69115 199 SER B CA 1
ATOM 3170 C C . SER A 1 223 ? 27.35200 37.19900 12.92900 1.000 122.29361 199 SER B C 1
ATOM 3171 O O . SER A 1 223 ? 26.48500 37.78800 12.27700 1.000 122.51469 199 SER B O 1
ATOM 3179 N N . PHE A 1 224 ? 28.20200 37.82100 13.75200 1.000 122.46468 200 PHE B N 1
ATOM 3180 C CA . PHE A 1 224 ? 28.20600 39.27700 13.84800 1.000 122.43836 200 PHE B CA 1
ATOM 3181 C C . PHE A 1 224 ? 28.41500 39.93800 12.49100 1.000 126.47306 200 PHE B C 1
ATOM 3182 O O . PHE A 1 224 ? 28.08600 41.11800 12.32900 1.000 125.24923 200 PHE B O 1
ATOM 3199 N N . GLU A 1 225 ? 28.95200 39.20600 11.51700 1.000 126.93101 201 GLU B N 1
ATOM 3200 C CA . GLU A 1 225 ? 29.23900 39.74000 10.19400 1.000 127.00733 201 GLU B CA 1
ATOM 3201 C C . GLU A 1 225 ? 28.06400 39.59900 9.23200 1.000 125.00446 201 GLU B C 1
ATOM 3202 O O . GLU A 1 225 ? 28.19000 39.98500 8.06400 1.000 127.03628 201 GLU B O 1
ATOM 3214 N N . ASP A 1 226 ? 26.92800 39.05800 9.68900 1.000 121.44614 202 ASP B N 1
ATOM 3215 C CA . ASP A 1 226 ? 25.72500 39.02800 8.87000 1.000 119.62224 202 ASP B CA 1
ATOM 3216 C C . ASP A 1 226 ? 25.33600 40.45200 8.47500 1.000 119.43800 202 ASP B C 1
ATOM 3217 O O . ASP A 1 226 ? 25.74400 41.42000 9.12400 1.000 119.78278 202 ASP B O 1
ATOM 3226 N N . PRO A 1 227 ? 24.55400 40.61000 7.40300 1.000 119.23535 203 PRO B N 1
ATOM 3227 C CA . PRO A 1 227 ? 24.16600 41.96400 6.98200 1.000 119.24324 203 PRO B CA 1
ATOM 3228 C C . PRO A 1 227 ? 22.96700 42.51000 7.73900 1.000 115.45858 203 PRO B C 1
ATOM 3229 O O . PRO A 1 227 ? 22.83300 43.72800 7.89900 1.000 115.26908 203 PRO B O 1
ATOM 3240 N N . ASN A 1 228 ? 22.08200 41.62500 8.19700 1.000 113.52940 204 ASN B N 1
ATOM 3241 C CA . ASN A 1 228 ? 20.87200 42.02800 8.90000 1.000 112.07660 204 ASN B CA 1
ATOM 3242 C C . ASN A 1 228 ? 21.01400 41.95100 10.41700 1.000 115.41910 204 ASN B C 1
ATOM 3243 O O . ASN A 1 228 ? 20.00300 41.97900 11.12600 1.000 114.83482 204 ASN B O 1
ATOM 3254 N N . PHE A 1 229 ? 22.24300 41.85500 10.93100 1.000 112.17661 205 PHE B N 1
ATOM 3255 C CA . PHE A 1 229 ? 22.42600 41.58600 12.35500 1.000 111.11069 205 PHE B CA 1
ATOM 3256 C C . PHE A 1 229 ? 21.86800 42.72100 13.20600 1.000 110.78434 205 PHE B C 1
ATOM 3257 O O . PHE A 1 229 ? 21.13000 42.48500 14.17200 1.000 113.24516 205 PHE B O 1
ATOM 3274 N N . ASN A 1 230 ? 22.26500 43.96100 12.90200 1.000 108.82357 206 ASN B N 1
ATOM 3275 C CA . ASN A 1 230 ? 21.76300 45.09800 13.66700 1.000 108.40510 206 ASN B CA 1
ATOM 3276 C C . ASN A 1 230 ? 20.24800 45.02100 13.80900 1.000 113.77680 206 ASN B C 1
ATOM 3277 O O . ASN A 1 230 ? 19.69700 45.31300 14.87500 1.000 128.10483 206 ASN B O 1
ATOM 3288 N N . TYR A 1 231 ? 19.55700 44.64400 12.72900 1.000 112.16082 207 TYR B N 1
ATOM 3289 C CA . TYR A 1 231 ? 18.10100 44.55400 12.75600 1.000 109.32627 207 TYR B CA 1
ATOM 3290 C C . TYR A 1 231 ? 17.61700 43.36000 13.57400 1.000 109.72631 207 TYR B C 1
ATOM 3291 O O . TYR A 1 231 ? 16.61800 43.46100 14.29500 1.000 106.54435 207 TYR B O 1
ATOM 3309 N N . VAL A 1 232 ? 18.30800 42.22400 13.47400 1.000 108.34457 208 VAL B N 1
ATOM 3310 C CA . VAL A 1 232 ? 17.87000 41.01400 14.16400 1.000 107.05757 208 VAL B CA 1
ATOM 3311 C C . VAL A 1 232 ? 17.97600 41.18200 15.67500 1.000 107.21812 208 VAL B C 1
ATOM 3312 O O . VAL A 1 232 ? 17.05200 40.83600 16.42200 1.000 102.73600 208 VAL B O 1
ATOM 3325 N N . ILE A 1 233 ? 19.10200 41.72000 16.14700 1.000 109.90002 209 ILE B N 1
ATOM 3326 C CA . ILE A 1 233 ? 19.36700 41.74400 17.58300 1.000 107.97347 209 ILE B CA 1
ATOM 3327 C C . ILE A 1 233 ? 18.36700 42.62100 18.32300 1.000 107.42604 209 ILE B C 1
ATOM 3328 O O . ILE A 1 233 ? 18.09300 42.39600 19.50900 1.000 103.13605 209 ILE B O 1
ATOM 3344 N N . GLY A 1 234 ? 17.80400 43.62500 17.64900 1.000 104.94153 210 GLY B N 1
ATOM 3345 C CA . GLY A 1 234 ? 16.84600 44.50100 18.30000 1.000 101.40163 210 GLY B CA 1
ATOM 3346 C C . GLY A 1 234 ? 15.64500 43.77300 18.87000 1.000 102.73337 210 GLY B C 1
ATOM 3347 O O . GLY A 1 234 ? 15.02500 44.24600 19.82600 1.000 102.15699 210 GLY B O 1
ATOM 3351 N N . ARG A 1 235 ? 15.28500 42.62800 18.28300 1.000 103.98352 211 ARG B N 1
ATOM 3352 C CA . ARG A 1 235 ? 14.12200 41.87700 18.74500 1.000 107.59448 211 ARG B CA 1
ATOM 3353 C C . ARG A 1 235 ? 14.30400 41.33100 20.15700 1.000 105.15471 211 ARG B C 1
ATOM 3354 O O . ARG A 1 235 ? 13.30800 41.08700 20.84600 1.000 105.93112 211 ARG B O 1
ATOM 3375 N N . LEU A 1 236 ? 15.54300 41.15000 20.60300 1.000 100.81472 212 LEU B N 1
ATOM 3376 C CA . LEU A 1 236 ? 15.83500 40.59200 21.91500 1.000 100.74629 212 LEU B CA 1
ATOM 3377 C C . LEU A 1 236 ? 15.91200 41.64700 23.01400 1.000 107.22601 212 LEU B C 1
ATOM 3378 O O . LEU A 1 236 ? 16.38300 41.34100 24.11400 1.000 104.35725 212 LEU B O 1
ATOM 3394 N N . ARG A 1 237 ? 15.46700 42.87800 22.74900 1.000 97.53538 213 ARG B N 1
ATOM 3395 C CA . ARG A 1 237 ? 15.61100 43.93400 23.74600 1.000 99.28822 213 ARG B CA 1
ATOM 3396 C C . ARG A 1 237 ? 14.93300 43.58800 25.06600 1.000 104.71782 213 ARG B C 1
ATOM 3397 O O . ARG A 1 237 ? 15.33000 44.11900 26.10900 1.000 102.76758 213 ARG B O 1
ATOM 3418 N N . VAL A 1 238 ? 13.92800 42.70900 25.04700 1.000 98.72763 214 VAL B N 1
ATOM 3419 C CA . VAL A 1 238 ? 13.25600 42.33000 26.28500 1.000 97.47748 214 VAL B CA 1
ATOM 3420 C C . VAL A 1 238 ? 14.20300 41.58100 27.21000 1.000 104.10459 214 VAL B C 1
ATOM 3421 O O . VAL A 1 238 ? 14.02500 41.59100 28.43400 1.000 105.64161 214 VAL B O 1
ATOM 3434 N N . LEU A 1 239 ? 15.20700 40.90400 26.65000 1.000 98.51708 215 LEU B N 1
ATOM 3435 C CA . LEU A 1 239 ? 16.14700 40.15300 27.46900 1.000 101.03580 215 LEU B CA 1
ATOM 3436 C C . LEU A 1 239 ? 17.10000 41.05600 28.23700 1.000 104.11511 215 LEU B C 1
ATOM 3437 O O . LEU A 1 239 ? 17.83100 40.56300 29.10300 1.000 106.71543 215 LEU B O 1
ATOM 3453 N N . LEU A 1 240 ? 17.10300 42.36000 27.94600 1.000 104.19934 216 LEU B N 1
ATOM 3454 C CA . LEU A 1 240 ? 17.91600 43.30900 28.69200 1.000 107.51552 216 LEU B CA 1
ATOM 3455 C C . LEU A 1 240 ? 17.28000 43.70300 30.01600 1.000 109.34732 216 LEU B C 1
ATOM 3456 O O . LEU A 1 240 ? 17.97700 44.23200 30.89100 1.000 112.45822 216 LEU B O 1
ATOM 3472 N N . ASP A 1 241 ? 15.98000 43.47000 30.17800 1.000 112.07660 217 ASP B N 1
ATOM 3473 C CA . ASP A 1 241 ? 15.33700 43.72000 31.46000 1.000 121.01188 217 ASP B CA 1
ATOM 3474 C C . ASP A 1 241 ? 16.11300 42.98800 32.54200 1.000 126.90469 217 ASP B C 1
ATOM 3475 O O . ASP A 1 241 ? 16.30800 41.77000 32.46300 1.000 122.02779 217 ASP B O 1
ATOM 3484 N N . GLU A 1 242 ? 16.58200 43.74000 33.54000 1.000 125.75192 218 GLU B N 1
ATOM 3485 C CA . GLU A 1 242 ? 17.39200 43.14900 34.59900 1.000 127.55477 218 GLU B CA 1
ATOM 3486 C C . GLU A 1 242 ? 16.67600 41.99900 35.29200 1.000 124.47019 218 GLU B C 1
ATOM 3487 O O . GLU A 1 242 ? 17.33100 41.17100 35.93500 1.000 124.52282 218 GLU B O 1
ATOM 3499 N N . LYS A 1 243 ? 15.35000 41.93400 35.19000 1.000 126.28093 219 LYS B N 1
ATOM 3500 C CA . LYS A 1 243 ? 14.58500 40.85000 35.78800 1.000 124.49124 219 LYS B CA 1
ATOM 3501 C C . LYS A 1 243 ? 14.64900 39.56200 34.97000 1.000 122.51732 219 LYS B C 1
ATOM 3502 O O . LYS A 1 243 ? 13.86100 38.64400 35.22500 1.000 122.14886 219 LYS B O 1
ATOM 3521 N N . ASN A 1 244 ? 15.55300 39.48000 33.99500 1.000 127.78901 220 ASN B N 1
ATOM 3522 C CA . ASN A 1 244 ? 15.67600 38.31500 33.12400 1.000 121.90672 220 ASN B CA 1
ATOM 3523 C C . ASN A 1 244 ? 16.62800 37.30100 33.75400 1.000 122.71998 220 ASN B C 1
ATOM 3524 O O . ASN A 1 244 ? 17.81100 37.59700 33.95500 1.000 122.58575 220 ASN B O 1
ATOM 3535 N N . THR A 1 245 ? 16.11300 36.11000 34.05700 1.000 125.80719 221 THR B N 1
ATOM 3536 C CA . THR A 1 245 ? 16.92200 35.00300 34.55200 1.000 124.57809 221 THR B CA 1
ATOM 3537 C C . THR A 1 245 ? 17.36800 34.06000 33.44400 1.000 130.93412 221 THR B C 1
ATOM 3538 O O . THR A 1 245 ? 18.25500 33.23000 33.66900 1.000 128.75754 221 THR B O 1
ATOM 3549 N N . ARG A 1 246 ? 16.81400 34.19600 32.24700 1.000 118.96953 222 ARG B N 1
ATOM 3550 C CA . ARG A 1 246 ? 16.99100 33.18000 31.22400 1.000 113.00565 222 ARG B CA 1
ATOM 3551 C C . ARG A 1 246 ? 18.34500 33.31100 30.54500 1.000 110.47377 222 ARG B C 1
ATOM 3552 O O . ARG A 1 246 ? 18.84600 34.41500 30.31400 1.000 109.83422 222 ARG B O 1
ATOM 3573 N N . LYS A 1 247 ? 18.93600 32.15800 30.24400 1.000 112.10028 223 LYS B N 1
ATOM 3574 C CA . LYS A 1 247 ? 20.20400 32.05000 29.54700 1.000 111.31335 223 LYS B CA 1
ATOM 3575 C C . LYS A 1 247 ? 19.94700 31.35000 28.21900 1.000 109.17098 223 LYS B C 1
ATOM 3576 O O . LYS A 1 247 ? 19.15100 30.40900 28.14800 1.000 108.26035 223 LYS B O 1
ATOM 3595 N N . HIS A 1 248 ? 20.61200 31.81600 27.17100 1.000 110.31586 224 HIS B N 1
ATOM 3596 C CA . HIS A 1 248 ? 20.51600 31.22000 25.84800 1.000 108.08138 224 HIS B CA 1
ATOM 3597 C C . HIS A 1 248 ? 21.92800 30.98900 25.34100 1.000 109.50787 224 HIS B C 1
ATOM 3598 O O . HIS A 1 248 ? 22.89100 31.53500 25.88100 1.000 111.47916 224 HIS B O 1
ATOM 3612 N N . TYR A 1 249 ? 22.05300 30.16400 24.30400 1.000 109.12098 225 TYR B N 1
ATOM 3613 C CA . TYR A 1 249 ? 23.36500 29.71500 23.86100 1.000 111.36072 225 TYR B CA 1
ATOM 3614 C C . TYR A 1 249 ? 23.46300 29.74500 22.34700 1.000 110.68169 225 TYR B C 1
ATOM 3615 O O . TYR A 1 249 ? 22.48900 29.48400 21.63600 1.000 108.83410 225 TYR B O 1
ATOM 3633 N N . CYS A 1 250 ? 24.66800 30.04900 21.86600 1.000 112.60034 226 CYS B N 1
ATOM 3634 C CA . CYS A 1 250 ? 24.92900 30.21000 20.44500 1.000 114.64796 226 CYS B CA 1
ATOM 3635 C C . CYS A 1 250 ? 26.27200 29.57600 20.10900 1.000 119.81700 226 CYS B C 1
ATOM 3636 O O . CYS A 1 250 ? 27.10300 29.31800 20.98500 1.000 120.21441 226 CYS B O 1
ATOM 3644 N N . ILE A 1 251 ? 26.47800 29.34600 18.81600 1.000 120.38022 227 ILE B N 1
ATOM 3645 C CA . ILE A 1 251 ? 27.71100 28.77700 18.28600 1.000 127.17841 227 ILE B CA 1
ATOM 3646 C C . ILE A 1 251 ? 28.14600 29.65600 17.12400 1.000 130.70778 227 ILE B C 1
ATOM 3647 O O . ILE A 1 251 ? 27.32400 30.02000 16.27600 1.000 130.07349 227 ILE B O 1
ATOM 3663 N N . MET A 1 252 ? 29.43300 29.99900 17.08400 1.000 132.95015 228 MET B N 1
ATOM 3664 C CA . MET A 1 252 ? 29.94000 30.90000 16.06000 1.000 139.08510 228 MET B CA 1
ATOM 3665 C C . MET A 1 252 ? 31.34900 30.49900 15.65100 1.000 144.69893 228 MET B C 1
ATOM 3666 O O . MET A 1 252 ? 32.03500 29.75800 16.35800 1.000 144.13570 228 MET B O 1
ATOM 3680 N N . LYS A 1 253 ? 31.77700 31.01700 14.49900 1.000 162.59844 229 LYS B N 1
ATOM 3681 C CA . LYS A 1 253 ? 33.08300 30.68300 13.94400 1.000 155.10281 229 LYS B CA 1
ATOM 3682 C C . LYS A 1 253 ? 34.17300 31.53000 14.58700 1.000 150.95231 229 LYS B C 1
ATOM 3683 O O . LYS A 1 253 ? 34.08000 32.76100 14.62400 1.000 150.92862 229 LYS B O 1
ATOM 3702 N N . ARG A 1 254 ? 35.20100 30.86200 15.10400 1.000 151.06811 230 ARG B N 1
ATOM 3703 C CA . ARG A 1 254 ? 36.37100 31.54800 15.63200 1.000 154.74487 230 ARG B CA 1
ATOM 3704 C C . ARG A 1 254 ? 37.18000 32.18600 14.50600 1.000 159.09802 230 ARG B C 1
ATOM 3705 O O . ARG A 1 254 ? 37.18000 31.71900 13.36400 1.000 159.89022 230 ARG B O 1
ATOM 3726 N N . VAL A 1 255 ? 37.87300 33.27700 14.84200 1.000 157.17674 231 VAL B N 1
ATOM 3727 C CA . VAL A 1 255 ? 38.72300 33.96100 13.87400 1.000 164.05651 231 VAL B CA 1
ATOM 3728 C C . VAL A 1 255 ? 39.90200 33.07100 13.48800 1.000 173.16550 231 VAL B C 1
ATOM 3729 O O . VAL A 1 255 ? 40.32000 32.18500 14.24600 1.000 188.36732 231 VAL B O 1
ATOM 3742 N N . GLN A 1 256 ? 40.44200 33.30400 12.28700 1.000 175.82108 232 GLN B N 1
ATOM 3743 C CA . GLN A 1 256 ? 41.51400 32.48800 11.72600 1.000 178.45298 232 GLN B CA 1
ATOM 3744 C C . GLN A 1 256 ? 42.71300 33.36600 11.38400 1.000 181.16909 232 GLN B C 1
ATOM 3745 O O . GLN A 1 256 ? 42.55200 34.49400 10.90800 1.000 180.93748 232 GLN B O 1
ATOM 3759 N N . ASP A 1 257 ? 43.91800 32.82600 11.60300 1.000 186.74871 233 ASP B N 1
ATOM 3760 C CA . ASP A 1 257 ? 45.14500 33.58100 11.35300 1.000 182.21658 233 ASP B CA 1
ATOM 3761 C C . ASP A 1 257 ? 45.19500 34.14300 9.93500 1.000 184.83795 233 ASP B C 1
ATOM 3762 O O . ASP A 1 257 ? 45.54000 35.31300 9.73000 1.000 186.63027 233 ASP B O 1
ATOM 3771 N N . ALA A 1 258 ? 44.85600 33.31900 8.94000 1.000 185.15378 234 ALA B N 1
ATOM 3772 C CA . ALA A 1 258 ? 44.87400 33.77700 7.55300 1.000 187.63829 234 ALA B CA 1
ATOM 3773 C C . ALA A 1 258 ? 44.05500 35.04800 7.36600 1.000 185.04061 234 ALA B C 1
ATOM 3774 O O . ALA A 1 258 ? 44.41700 35.91000 6.55700 1.000 187.91200 234 ALA B O 1
ATOM 3781 N N . ASP A 1 259 ? 42.95500 35.18400 8.10400 1.000 185.08009 235 ASP B N 1
ATOM 3782 C CA . ASP A 1 259 ? 42.10400 36.36300 7.99700 1.000 180.89537 235 ASP B CA 1
ATOM 3783 C C . ASP A 1 259 ? 42.90000 37.62300 8.31000 1.000 181.16383 235 ASP B C 1
ATOM 3784 O O . ASP A 1 259 ? 43.51500 37.73100 9.37500 1.000 181.09803 235 ASP B O 1
ATOM 3793 N N . GLU A 1 260 ? 42.89900 38.56900 7.37100 1.000 185.08272 236 GLU B N 1
ATOM 3794 C CA . GLU A 1 260 ? 43.63700 39.80700 7.56600 1.000 183.91416 236 GLU B CA 1
ATOM 3795 C C . GLU A 1 260 ? 43.18000 40.50400 8.84200 1.000 180.16634 236 GLU B C 1
ATOM 3796 O O . GLU A 1 260 ? 42.04200 40.34700 9.29000 1.000 176.80015 236 GLU B O 1
ATOM 3808 N N . ASP A 1 261 ? 44.08600 41.28700 9.42800 1.000 182.74296 237 ASP B N 1
ATOM 3809 C CA . ASP A 1 261 ? 43.81200 41.97800 10.68700 1.000 179.75050 237 ASP B CA 1
ATOM 3810 C C . ASP A 1 261 ? 43.41200 40.97800 11.77000 1.000 178.39507 237 ASP B C 1
ATOM 3811 O O . ASP A 1 261 ? 42.46900 41.20600 12.53000 1.000 182.99036 237 ASP B O 1
ATOM 3820 N N . TYR A 1 262 ? 44.13900 39.86000 11.84000 1.000 182.07183 238 TYR B N 1
ATOM 3821 C CA . TYR A 1 262 ? 43.73000 38.74800 12.69300 1.000 178.40823 238 TYR B CA 1
ATOM 3822 C C . TYR A 1 262 ? 43.47200 39.19600 14.12700 1.000 177.10018 238 TYR B C 1
ATOM 3823 O O . TYR A 1 262 ? 42.38800 38.97400 14.67500 1.000 172.10485 238 TYR B O 1
ATOM 3841 N N . GLU A 1 263 ? 44.47700 39.79700 14.76700 1.000 184.43790 239 GLU B N 1
ATOM 3842 C CA . GLU A 1 263 ? 44.31100 40.20300 16.16000 1.000 177.61603 239 GLU B CA 1
ATOM 3843 C C . GLU A 1 263 ? 43.20700 41.24400 16.29400 1.000 174.02613 239 GLU B C 1
ATOM 3844 O O . GLU A 1 263 ? 42.46600 41.24300 17.28500 1.000 174.64726 239 GLU B O 1
ATOM 3856 N N . TYR A 1 264 ? 43.06600 42.12300 15.29900 1.000 179.31097 240 TYR B N 1
ATOM 3857 C CA . TYR A 1 264 ? 42.01900 43.13600 15.35200 1.000 170.71257 240 TYR B CA 1
ATOM 3858 C C . TYR A 1 264 ? 40.63500 42.50000 15.29000 1.000 167.96224 240 TYR B C 1
ATOM 3859 O O . TYR A 1 264 ? 39.73900 42.85900 16.06200 1.000 163.58803 240 TYR B O 1
ATOM 3877 N N . LYS A 1 265 ? 40.43100 41.57400 14.34900 1.000 163.13272 241 LYS B N 1
ATOM 3878 C CA . LYS A 1 265 ? 39.14500 40.89100 14.26200 1.000 159.75600 241 LYS B CA 1
ATOM 3879 C C . LYS A 1 265 ? 38.89700 40.02600 15.49000 1.000 156.43718 241 LYS B C 1
ATOM 3880 O O . LYS A 1 265 ? 37.74400 39.85700 15.90000 1.000 148.90206 241 LYS B O 1
ATOM 3899 N N . LYS A 1 266 ? 39.95700 39.50100 16.11100 1.000 161.52200 242 LYS B N 1
ATOM 3900 C CA . LYS A 1 266 ? 39.78500 38.77200 17.36300 1.000 158.52953 242 LYS B CA 1
ATOM 3901 C C . LYS A 1 266 ? 39.29600 39.70300 18.46500 1.000 152.48670 242 LYS B C 1
ATOM 3902 O O . LYS A 1 266 ? 38.42100 39.33300 19.25300 1.000 148.19935 242 LYS B O 1
ATOM 3921 N N . ALA A 1 267 ? 39.82500 40.92900 18.51300 1.000 152.03139 243 ALA B N 1
ATOM 3922 C CA . ALA A 1 267 ? 39.36500 41.89900 19.50500 1.000 149.69953 243 ALA B CA 1
ATOM 3923 C C . ALA A 1 267 ? 37.92000 42.31900 19.25000 1.000 144.31204 243 ALA B C 1
ATOM 3924 O O . ALA A 1 267 ? 37.10600 42.39600 20.18200 1.000 141.57487 243 ALA B O 1
ATOM 3931 N N . ARG A 1 268 ? 37.59000 42.61700 17.99200 1.000 142.78817 244 ARG B N 1
ATOM 3932 C CA . ARG A 1 268 ? 36.21600 42.97900 17.65700 1.000 137.86390 244 ARG B CA 1
ATOM 3933 C C . ARG A 1 268 ? 35.25300 41.85900 18.03200 1.000 133.03700 244 ARG B C 1
ATOM 3934 O O . ARG A 1 268 ? 34.21400 42.10200 18.65600 1.000 129.11811 244 ARG B O 1
ATOM 3955 N N . GLN A 1 269 ? 35.57600 40.62200 17.64600 1.000 136.85851 245 GLN B N 1
ATOM 3956 C CA . GLN A 1 269 ? 34.70300 39.49500 17.95500 1.000 134.34769 245 GLN B CA 1
ATOM 3957 C C . GLN A 1 269 ? 34.61100 39.26300 19.45900 1.000 133.34494 245 GLN B C 1
ATOM 3958 O O . GLN A 1 269 ? 33.55200 38.88700 19.97000 1.000 126.62308 245 GLN B O 1
ATOM 3972 N N . GLU A 1 270 ? 35.71100 39.47400 20.18500 1.000 131.17625 246 GLU B N 1
ATOM 3973 C CA . GLU A 1 270 ? 35.69100 39.34700 21.63900 1.000 128.99441 246 GLU B CA 1
ATOM 3974 C C . GLU A 1 270 ? 34.70600 40.33000 22.26000 1.000 126.37305 246 GLU B C 1
ATOM 3975 O O . GLU A 1 270 ? 33.83100 39.94500 23.05300 1.000 125.43083 246 GLU B O 1
ATOM 3987 N N . LEU A 1 271 ? 34.82600 41.61000 21.90100 1.000 126.71519 247 LEU B N 1
ATOM 3988 C CA . LEU A 1 271 ? 33.91200 42.60800 22.44700 1.000 125.74139 247 LEU B CA 1
ATOM 3989 C C . LEU A 1 271 ? 32.47500 42.35600 21.99900 1.000 121.24085 247 LEU B C 1
ATOM 3990 O O . LEU A 1 271 ? 31.53500 42.60800 22.75900 1.000 120.05650 247 LEU B O 1
ATOM 4006 N N . GLN A 1 272 ? 32.28300 41.83000 20.78700 1.000 118.34577 248 GLN B N 1
ATOM 4007 C CA . GLN A 1 272 ? 30.93800 41.51000 20.31600 1.000 114.64269 248 GLN B CA 1
ATOM 4008 C C . GLN A 1 272 ? 30.33600 40.34900 21.10400 1.000 116.81664 248 GLN B C 1
ATOM 4009 O O . GLN A 1 272 ? 29.12500 40.33100 21.38200 1.000 113.44518 248 GLN B O 1
ATOM 4023 N N . ILE A 1 273 ? 31.16700 39.37500 21.48500 1.000 122.56470 249 ILE B N 1
ATOM 4024 C CA . ILE A 1 273 ? 30.68000 38.26200 22.29000 1.000 119.91175 249 ILE B CA 1
ATOM 4025 C C . ILE A 1 273 ? 30.27100 38.75800 23.66700 1.000 122.47521 249 ILE B C 1
ATOM 4026 O O . ILE A 1 273 ? 29.26800 38.31100 24.23500 1.000 118.67476 249 ILE B O 1
ATOM 4042 N N . GLU A 1 274 ? 31.05300 39.67900 24.23400 1.000 114.94010 250 GLU B N 1
ATOM 4043 C CA . GLU A 1 274 ? 30.65700 40.28100 25.50500 1.000 114.42688 250 GLU B CA 1
ATOM 4044 C C . GLU A 1 274 ? 29.40000 41.13500 25.34700 1.000 110.39745 250 GLU B C 1
ATOM 4045 O O . GLU A 1 274 ? 28.63300 41.29100 26.30400 1.000 107.75502 250 GLU B O 1
ATOM 4057 N N . ASP A 1 275 ? 29.17100 41.69000 24.15300 1.000 111.81341 251 ASP B N 1
ATOM 4058 C CA . ASP A 1 275 ? 27.94700 42.45300 23.91500 1.000 108.27351 251 ASP B CA 1
ATOM 4059 C C . ASP A 1 275 ? 26.71600 41.55300 23.91300 1.000 104.19670 251 ASP B C 1
ATOM 4060 O O . ASP A 1 275 ? 25.66500 41.93200 24.44100 1.000 104.06248 251 ASP B O 1
ATOM 4069 N N . LEU A 1 276 ? 26.81600 40.36500 23.31500 1.000 106.43381 252 LEU B N 1
ATOM 4070 C CA . LEU A 1 276 ? 25.65600 39.47400 23.30800 1.000 102.58598 252 LEU B CA 1
ATOM 4071 C C . LEU A 1 276 ? 25.19700 39.12600 24.72400 1.000 109.07624 252 LEU B C 1
ATOM 4072 O O . LEU A 1 276 ? 23.99200 39.04100 24.98900 1.000 103.93088 252 LEU B O 1
ATOM 4088 N N . ASN A 1 277 ? 26.14000 38.91300 25.64900 1.000 106.44697 253 ASN B N 1
ATOM 4089 C CA . ASN A 1 277 ? 25.78100 38.42200 26.97800 1.000 107.80240 253 ASN B CA 1
ATOM 4090 C C . ASN A 1 277 ? 24.82200 39.35200 27.70800 1.000 105.10208 253 ASN B C 1
ATOM 4091 O O . ASN A 1 277 ? 24.18000 38.93100 28.67500 1.000 109.76579 253 ASN B O 1
ATOM 4102 N N . ARG A 1 278 ? 24.69900 40.60400 27.26000 1.000 106.17326 254 ARG B N 1
ATOM 4103 C CA . ARG A 1 278 ? 23.71400 41.50500 27.84900 1.000 99.88303 254 ARG B CA 1
ATOM 4104 C C . ARG A 1 278 ? 22.30700 40.95000 27.69800 1.000 103.14395 254 ARG B C 1
ATOM 4105 O O . ARG A 1 278 ? 21.45200 41.17300 28.56300 1.000 101.18055 254 ARG B O 1
ATOM 4126 N N . TYR A 1 279 ? 22.05000 40.23500 26.60700 1.000 97.73014 255 TYR B N 1
ATOM 4127 C CA . TYR A 1 279 ? 20.77600 39.58100 26.35900 1.000 104.18881 255 TYR B CA 1
ATOM 4128 C C . TYR A 1 279 ? 20.69900 38.19000 26.97700 1.000 98.23546 255 TYR B C 1
ATOM 4129 O O . TYR A 1 279 ? 19.76000 37.44300 26.68000 1.000 102.12803 255 TYR B O 1
ATOM 4147 N N . GLY A 1 280 ? 21.65200 37.82500 27.82900 1.000 103.31239 256 GLY B N 1
ATOM 4148 C CA . GLY A 1 280 ? 21.65400 36.49500 28.39600 1.000 107.06810 256 GLY B CA 1
ATOM 4149 C C . GLY A 1 280 ? 22.09400 35.41900 27.43500 1.000 113.12409 256 GLY B C 1
ATOM 4150 O O . GLY A 1 280 ? 21.72300 34.25400 27.61400 1.000 106.32591 256 GLY B O 1
ATOM 4154 N N . ILE A 1 281 ? 22.87400 35.77400 26.41600 1.000 108.03137 257 ILE B N 1
ATOM 4155 C CA . ILE A 1 281 ? 23.33200 34.83900 25.39600 1.000 108.82884 257 ILE B CA 1
ATOM 4156 C C . ILE A 1 281 ? 24.80800 34.54800 25.62700 1.000 106.67068 257 ILE B C 1
ATOM 4157 O O . ILE A 1 281 ? 25.62000 35.47100 25.76800 1.000 109.65525 257 ILE B O 1
ATOM 4173 N N . PHE A 1 282 ? 25.15100 33.26500 25.65800 1.000 108.16823 258 PHE B N 1
ATOM 4174 C CA . PHE A 1 282 ? 26.51700 32.78200 25.77500 1.000 110.94751 258 PHE B CA 1
ATOM 4175 C C . PHE A 1 282 ? 26.95400 32.18900 24.44200 1.000 112.98986 258 PHE B C 1
ATOM 4176 O O . PHE A 1 282 ? 26.12800 31.85700 23.58700 1.000 110.68169 258 PHE B O 1
ATOM 4193 N N . THR A 1 283 ? 28.26600 32.03500 24.27700 1.000 120.72237 259 THR B N 1
ATOM 4194 C CA . THR A 1 283 ? 28.83800 31.69800 22.98300 1.000 123.93591 259 THR B CA 1
ATOM 4195 C C . THR A 1 283 ? 29.85100 30.56900 23.10000 1.000 128.83650 259 THR B C 1
ATOM 4196 O O . THR A 1 283 ? 30.68000 30.55600 24.01400 1.000 129.54974 259 THR B O 1
ATOM 4207 N N . TYR A 1 284 ? 29.76700 29.61600 22.17100 1.000 130.98939 260 TYR B N 1
ATOM 4208 C CA . TYR A 1 284 ? 30.82700 28.64700 21.92500 1.000 134.10029 260 TYR B CA 1
ATOM 4209 C C . TYR A 1 284 ? 31.44400 28.95000 20.56300 1.000 133.77657 260 TYR B C 1
ATOM 4210 O O . TYR A 1 284 ? 30.74300 29.37400 19.63400 1.000 132.57116 260 TYR B O 1
ATOM 4228 N N . LEU A 1 285 ? 32.75600 28.75400 20.45500 1.000 137.91917 261 LEU B N 1
ATOM 4229 C CA . LEU A 1 285 ? 33.51700 29.12800 19.27000 1.000 141.86438 261 LEU B CA 1
ATOM 4230 C C . LEU A 1 285 ? 34.09200 27.87800 18.62600 1.000 141.97755 261 LEU B C 1
ATOM 4231 O O . LEU A 1 285 ? 34.83600 27.12800 19.26800 1.000 144.84631 261 LEU B O 1
ATOM 4247 N N . VAL A 1 286 ? 33.74300 27.65700 17.36500 1.000 142.98556 262 VAL B N 1
ATOM 4248 C CA . VAL A 1 286 ? 34.26900 26.54700 16.59600 1.000 144.64103 262 VAL B CA 1
ATOM 4249 C C . VAL A 1 286 ? 35.41900 27.04700 15.73300 1.000 147.13869 262 VAL B C 1
ATOM 4250 O O . VAL A 1 286 ? 35.60500 28.24800 15.52300 1.000 147.40715 262 VAL B O 1
ATOM 4263 N N . ASN A 1 287 ? 36.21000 26.10200 15.22700 1.000 149.54951 263 ASN B N 1
ATOM 4264 C CA . ASN A 1 287 ? 37.26000 26.39100 14.26200 1.000 153.76844 263 ASN B CA 1
ATOM 4265 C C . ASN A 1 287 ? 36.91300 25.91500 12.86200 1.000 153.44471 263 ASN B C 1
ATOM 4266 O O . ASN A 1 287 ? 37.48900 26.41500 11.89200 1.000 155.65287 263 ASN B O 1
ATOM 4277 N N . LYS A 1 288 ? 35.99000 24.96500 12.74400 1.000 150.80492 264 LYS B N 1
ATOM 4278 C CA . LYS A 1 288 ? 35.39400 24.57000 11.48000 1.000 149.35475 264 LYS B CA 1
ATOM 4279 C C . LYS A 1 288 ? 33.91900 24.29800 11.73600 1.000 149.98904 264 LYS B C 1
ATOM 4280 O O . LYS A 1 288 ? 33.53300 23.90300 12.84000 1.000 147.90721 264 LYS B O 1
ATOM 4299 N N . TYR A 1 289 ? 33.09400 24.51600 10.71300 1.000 154.06058 265 TYR B N 1
ATOM 4300 C CA . TYR A 1 289 ? 31.65500 24.36000 10.89500 1.000 154.88962 265 TYR B CA 1
ATOM 4301 C C . TYR A 1 289 ? 31.29500 22.92700 11.26400 1.000 153.40524 265 TYR B C 1
ATOM 4302 O O . TYR A 1 289 ? 30.24100 22.69600 11.87400 1.000 151.45500 265 TYR B O 1
ATOM 4320 N N . ASP A 1 290 ? 32.17400 21.96800 10.95300 1.000 157.59521 266 ASP B N 1
ATOM 4321 C CA . ASP A 1 290 ? 31.92600 20.57900 11.31200 1.000 167.16478 266 ASP B CA 1
ATOM 4322 C C . ASP A 1 290 ? 31.62700 20.42300 12.79800 1.000 153.54736 266 ASP B C 1
ATOM 4323 O O . ASP A 1 290 ? 30.83700 19.55300 13.18600 1.000 151.82083 266 ASP B O 1
ATOM 4332 N N . GLU A 1 291 ? 32.24600 21.24900 13.64500 1.000 156.04766 267 GLU B N 1
ATOM 4333 C CA . GLU A 1 291 ? 32.05400 21.09400 15.08200 1.000 154.24481 267 GLU B CA 1
ATOM 4334 C C . GLU A 1 291 ? 30.58900 21.22800 15.47000 1.000 152.53934 267 GLU B C 1
ATOM 4335 O O . GLU A 1 291 ? 30.13700 20.55500 16.40400 1.000 159.10855 267 GLU B O 1
ATOM 4347 N N . ILE A 1 292 ? 29.82300 22.06500 14.76300 1.000 153.95530 268 ILE B N 1
ATOM 4348 C CA . ILE A 1 292 ? 28.38900 22.13700 15.04400 1.000 144.30678 268 ILE B CA 1
ATOM 4349 C C . ILE A 1 292 ? 27.79800 20.73400 14.99700 1.000 143.92252 268 ILE B C 1
ATOM 4350 O O . ILE A 1 292 ? 27.18000 20.26100 15.96100 1.000 141.83806 268 ILE B O 1
ATOM 4366 N N . THR A 1 293 ? 28.04500 20.02300 13.89300 1.000 143.56985 269 THR B N 1
ATOM 4367 C CA . THR A 1 293 ? 27.53500 18.66300 13.75800 1.000 139.55884 269 THR B CA 1
ATOM 4368 C C . THR A 1 293 ? 28.05700 17.77100 14.87800 1.000 143.46194 269 THR B C 1
ATOM 4369 O O . THR A 1 293 ? 27.34100 16.88700 15.36300 1.000 141.21693 269 THR B O 1
ATOM 4380 N N . GLU A 1 294 ? 29.31900 17.96300 15.27900 1.000 142.54077 270 GLU B N 1
ATOM 4381 C CA . GLU A 1 294 ? 29.87800 17.14900 16.35300 1.000 145.42007 270 GLU B CA 1
ATOM 4382 C C . GLU A 1 294 ? 29.12100 17.35500 17.65900 1.000 141.70910 270 GLU B C 1
ATOM 4383 O O . GLU A 1 294 ? 28.93900 16.40900 18.43400 1.000 141.38800 270 GLU B O 1
ATOM 4395 N N . ILE A 1 295 ? 28.67800 18.58400 17.92800 1.000 143.06979 271 ILE B N 1
ATOM 4396 C CA . ILE A 1 295 ? 27.98200 18.83800 19.18400 1.000 147.52558 271 ILE B CA 1
ATOM 4397 C C . ILE A 1 295 ? 26.56300 18.29600 19.11600 1.000 143.34613 271 ILE B C 1
ATOM 4398 O O . ILE A 1 295 ? 26.14500 17.49700 19.96400 1.000 141.81437 271 ILE B O 1
ATOM 4414 N N . LEU A 1 296 ? 25.82300 18.67000 18.06900 1.000 137.71125 272 LEU B N 1
ATOM 4415 C CA . LEU A 1 296 ? 24.47900 18.13700 17.88900 1.000 136.02684 272 LEU B CA 1
ATOM 4416 C C . LEU A 1 296 ? 24.50400 16.61600 17.93800 1.000 142.45392 272 LEU B C 1
ATOM 4417 O O . LEU A 1 296 ? 23.75600 15.99000 18.69800 1.000 141.05112 272 LEU B O 1
ATOM 4433 N N . SER A 1 297 ? 25.39900 16.00500 17.15500 1.000 143.54879 273 SER B N 1
ATOM 4434 C CA . SER A 1 297 ? 25.53000 14.55300 17.17200 1.000 143.33561 273 SER B CA 1
ATOM 4435 C C . SER A 1 297 ? 25.72100 14.05000 18.59500 1.000 147.20186 273 SER B C 1
ATOM 4436 O O . SER A 1 297 ? 24.99200 13.16400 19.05600 1.000 148.24935 273 SER B O 1
ATOM 4444 N N . THR A 1 298 ? 26.67000 14.64500 19.32700 1.000 144.15413 274 THR B N 1
ATOM 4445 C CA . THR A 1 298 ? 26.89200 14.21900 20.70300 1.000 147.04658 274 THR B CA 1
ATOM 4446 C C . THR A 1 298 ? 25.59000 14.29500 21.48900 1.000 148.95997 274 THR B C 1
ATOM 4447 O O . THR A 1 298 ? 25.14800 13.30300 22.08800 1.000 152.19456 274 THR B O 1
ATOM 4458 N N . LEU A 1 299 ? 24.88700 15.42400 21.36800 1.000 156.59772 275 LEU B N 1
ATOM 4459 C CA . LEU A 1 299 ? 23.66300 15.60900 22.13600 1.000 153.05256 275 LEU B CA 1
ATOM 4460 C C . LEU A 1 299 ? 22.58800 14.63200 21.70100 1.000 153.23153 275 LEU B C 1
ATOM 4461 O O . LEU A 1 299 ? 21.75200 14.22700 22.51800 1.000 150.76544 275 LEU B O 1
ATOM 4477 N N . VAL A 1 300 ? 22.58400 14.24700 20.42700 1.000 156.13451 276 VAL B N 1
ATOM 4478 C CA . VAL A 1 300 ? 21.63600 13.23100 19.99200 1.000 156.59509 276 VAL B CA 1
ATOM 4479 C C . VAL A 1 300 ? 21.97200 11.90600 20.65900 1.000 157.07673 276 VAL B C 1
ATOM 4480 O O . VAL A 1 300 ? 21.11600 11.27900 21.29500 1.000 155.17650 276 VAL B O 1
ATOM 4493 N N . ASP A 1 301 ? 23.23900 11.48800 20.57300 1.000 159.55860 277 ASP B N 1
ATOM 4494 C CA . ASP A 1 301 ? 23.61300 10.19400 21.13100 1.000 160.32712 277 ASP B CA 1
ATOM 4495 C C . ASP A 1 301 ? 23.21200 10.11300 22.59900 1.000 161.19564 277 ASP B C 1
ATOM 4496 O O . ASP A 1 301 ? 22.44700 9.22900 23.00300 1.000 160.07446 277 ASP B O 1
ATOM 4505 N N . ARG A 1 302 ? 23.67800 11.07300 23.40000 1.000 164.05914 278 ARG B N 1
ATOM 4506 C CA . ARG A 1 302 ? 23.39000 11.08300 24.83000 1.000 166.48312 278 ARG B CA 1
ATOM 4507 C C . ARG A 1 302 ? 21.90500 11.22700 25.12500 1.000 158.66376 278 ARG B C 1
ATOM 4508 O O . ARG A 1 302 ? 21.46600 10.83400 26.21100 1.000 157.62416 278 ARG B O 1
ATOM 4529 N N . PHE A 1 303 ? 21.11600 11.78500 24.20200 1.000 158.47690 279 PHE B N 1
ATOM 4530 C CA . PHE A 1 303 ? 19.67500 11.82100 24.43500 1.000 157.10042 279 PHE B CA 1
ATOM 4531 C C . PHE A 1 303 ? 19.02900 10.48800 24.07200 1.000 156.37664 279 PHE B C 1
ATOM 4532 O O . PHE A 1 303 ? 18.10900 10.02700 24.76300 1.000 156.82407 279 PHE B O 1
ATOM 4549 N N . ARG A 1 304 ? 19.53800 9.82700 23.02800 1.000 161.77992 280 ARG B N 1
ATOM 4550 C CA . ARG A 1 304 ? 18.91800 8.58500 22.58000 1.000 156.72932 280 ARG B CA 1
ATOM 4551 C C . ARG A 1 304 ? 18.90900 7.53600 23.68100 1.000 157.36887 280 ARG B C 1
ATOM 4552 O O . ARG A 1 304 ? 17.98000 6.72400 23.75900 1.000 158.42689 280 ARG B O 1
ATOM 4573 N N . ARG A 1 305 ? 19.91600 7.55000 24.55300 1.000 162.31946 281 ARG B N 1
ATOM 4574 C CA . ARG A 1 305 ? 20.00900 6.54700 25.60400 1.000 165.74092 281 ARG B CA 1
ATOM 4575 C C . ARG A 1 305 ? 18.89500 6.64700 26.63600 1.000 165.31982 281 ARG B C 1
ATOM 4576 O O . ARG A 1 305 ? 18.77200 5.73800 27.46400 1.000 165.93305 281 ARG B O 1
ATOM 4597 N N . LYS A 1 306 ? 18.07900 7.70600 26.61600 1.000 160.97720 282 LYS B N 1
ATOM 4598 C CA . LYS A 1 306 ? 16.90800 7.70400 27.48700 1.000 161.83783 282 LYS B CA 1
ATOM 4599 C C . LYS A 1 306 ? 15.80600 6.78500 26.96700 1.000 162.85374 282 LYS B C 1
ATOM 4600 O O . LYS A 1 306 ? 14.90500 6.42500 27.73200 1.000 164.41445 282 LYS B O 1
ATOM 4619 N N . THR A 1 307 ? 15.85300 6.41000 25.68800 1.000 159.87180 283 THR B N 1
ATOM 4620 C CA . THR A 1 307 ? 14.88400 5.50600 25.07400 1.000 159.28226 283 THR B CA 1
ATOM 4621 C C . THR A 1 307 ? 15.61700 4.28700 24.52400 1.000 159.56913 283 THR B C 1
ATOM 4622 O O . THR A 1 307 ? 16.58400 4.43000 23.76700 1.000 159.15592 283 THR B O 1
ATOM 4633 N N . ILE A 1 308 ? 15.16100 3.09200 24.91100 1.000 156.96619 284 ILE B N 1
ATOM 4634 C CA . ILE A 1 308 ? 15.86000 1.84100 24.63700 1.000 161.35356 284 ILE B CA 1
ATOM 4635 C C . ILE A 1 308 ? 15.02800 0.94800 23.72600 1.000 159.43754 284 ILE B C 1
ATOM 4636 O O . ILE A 1 308 ? 13.79400 0.95200 23.77500 1.000 159.40332 284 ILE B O 1
ATOM 4652 N N . PHE A 1 309 ? 15.72300 0.17100 22.89200 1.000 157.93473 285 PHE B N 1
ATOM 4653 C CA . PHE A 1 309 ? 15.12900 -0.83500 22.01900 1.000 158.47163 285 PHE B CA 1
ATOM 4654 C C . PHE A 1 309 ? 15.40900 -2.22000 22.58800 1.000 159.32437 285 PHE B C 1
ATOM 4655 O O . PHE A 1 309 ? 16.50600 -2.47600 23.08600 1.000 160.12446 285 PHE B O 1
ATOM 4672 N N . ILE A 1 310 ? 14.40600 -3.09600 22.55500 1.000 159.07170 286 ILE B N 1
ATOM 4673 C CA . ILE A 1 310 ? 14.52200 -4.45000 23.08700 1.000 160.79823 286 ILE B CA 1
ATOM 4674 C C . ILE A 1 310 ? 14.15300 -5.44500 21.99300 1.000 162.80899 286 ILE B C 1
ATOM 4675 O O . ILE A 1 310 ? 13.13600 -5.27800 21.31000 1.000 162.65898 286 ILE B O 1
ATOM 4691 N N . SER A 1 311 ? 14.97600 -6.48000 21.83700 1.000 165.26718 287 SER B N 1
ATOM 4692 C CA . SER A 1 311 ? 14.81200 -7.48600 20.80200 1.000 165.69618 287 SER B CA 1
ATOM 4693 C C . SER A 1 311 ? 14.77300 -8.86500 21.44300 1.000 175.41577 287 SER B C 1
ATOM 4694 O O . SER A 1 311 ? 15.35300 -9.08700 22.51000 1.000 176.25534 287 SER B O 1
ATOM 4702 N N . GLY A 1 312 ? 14.08200 -9.78200 20.79000 1.000 182.17711 288 GLY B N 1
ATOM 4703 C CA . GLY A 1 312 ? 14.04600 -11.15600 21.25200 1.000 187.09875 288 GLY B CA 1
ATOM 4704 C C . GLY A 1 312 ? 12.73600 -11.82700 20.90400 1.000 193.97063 288 GLY B C 1
ATOM 4705 O O . GLY A 1 312 ? 11.79300 -11.21100 20.41000 1.000 187.91727 288 GLY B O 1
ATOM 4709 N N . SER A 1 313 ? 12.69900 -13.12900 21.18000 1.000 189.50430 289 SER B N 1
ATOM 4710 C CA . SER A 1 313 ? 11.51500 -13.96000 21.00500 1.000 189.83329 289 SER B CA 1
ATOM 4711 C C . SER A 1 313 ? 11.77400 -15.28700 21.71000 1.000 188.48839 289 SER B C 1
ATOM 4712 O O . SER A 1 313 ? 12.83100 -15.89600 21.51000 1.000 183.75624 289 SER B O 1
ATOM 4720 N N . ALA A 1 314 ? 10.83300 -15.75300 22.52700 1.000 188.64104 290 ALA B N 1
ATOM 4721 C CA . ALA A 1 314 ? 11.05100 -16.93700 23.35600 1.000 185.68279 290 ALA B CA 1
ATOM 4722 C C . ALA A 1 314 ? 9.88300 -17.88400 23.11200 1.000 181.25857 290 ALA B C 1
ATOM 4723 O O . ALA A 1 314 ? 8.82700 -17.77200 23.74200 1.000 185.78807 290 ALA B O 1
ATOM 4730 N N . TYR A 1 315 ? 10.10500 -18.83900 22.20700 1.000 184.83795 291 TYR B N 1
ATOM 4731 C CA . TYR A 1 315 ? 9.22000 -19.98900 22.08200 1.000 183.82730 291 TYR B CA 1
ATOM 4732 C C . TYR A 1 315 ? 9.37300 -20.90400 23.28600 1.000 184.31157 291 TYR B C 1
ATOM 4733 O O . TYR A 1 315 ? 8.40100 -21.53400 23.71800 1.000 185.62752 291 TYR B O 1
ATOM 4751 N N . SER A 1 316 ? 10.58200 -20.98100 23.83300 1.000 182.34555 292 SER B N 1
ATOM 4752 C CA . SER A 1 316 ? 10.87000 -21.68600 25.07100 1.000 186.55131 292 SER B CA 1
ATOM 4753 C C . SER A 1 316 ? 11.56800 -20.71100 26.00900 1.000 189.30164 292 SER B C 1
ATOM 4754 O O . SER A 1 316 ? 12.32700 -19.84100 25.57200 1.000 188.52260 292 SER B O 1
ATOM 4762 N N . TYR A 1 317 ? 11.31000 -20.86400 27.30700 1.000 186.52763 293 TYR B N 1
ATOM 4763 C CA . TYR A 1 317 ? 11.79700 -19.93400 28.32600 1.000 191.35979 293 TYR B CA 1
ATOM 4764 C C . TYR A 1 317 ? 13.03100 -20.56100 28.97000 1.000 194.21013 293 TYR B C 1
ATOM 4765 O O . TYR A 1 317 ? 12.97700 -21.18300 30.02700 1.000 199.81080 293 TYR B O 1
ATOM 4783 N N . SER A 1 318 ? 14.15600 -20.42500 28.27300 1.000 199.75553 294 SER B N 1
ATOM 4784 C CA . SER A 1 318 ? 15.40300 -21.04500 28.70500 1.000 203.06645 294 SER B CA 1
ATOM 4785 C C . SER A 1 318 ? 15.87400 -20.54000 30.06400 1.000 203.82444 294 SER B C 1
ATOM 4786 O O . SER A 1 318 ? 15.75100 -19.35700 30.39200 1.000 201.80314 294 SER B O 1
ATOM 4794 N N . ALA A 1 319 ? 16.41900 -21.47100 30.85200 1.000 202.09528 295 ALA B N 1
ATOM 4795 C CA . ALA A 1 319 ? 16.92000 -21.23700 32.20300 1.000 203.69284 295 ALA B CA 1
ATOM 4796 C C . ALA A 1 319 ? 15.83500 -20.86200 33.20400 1.000 203.82444 295 ALA B C 1
ATOM 4797 O O . ALA A 1 319 ? 16.09700 -20.79000 34.40600 1.000 205.07459 295 ALA B O 1
ATOM 4804 N N . TYR A 1 320 ? 14.62200 -20.61400 32.71700 1.000 217.00233 296 TYR B N 1
ATOM 4805 C CA . TYR A 1 320 ? 13.48500 -20.25500 33.55300 1.000 213.67299 296 TYR B CA 1
ATOM 4806 C C . TYR A 1 320 ? 12.31600 -21.19600 33.29300 1.000 199.55287 296 TYR B C 1
ATOM 4807 O O . TYR A 1 320 ? 12.18400 -21.75400 32.20300 1.000 204.05341 296 TYR B O 1
ATOM 4825 N N . SER A 1 321 ? 11.48100 -21.39400 34.30700 1.000 198.79752 297 SER B N 1
ATOM 4826 C CA . SER A 1 321 ? 10.18300 -21.99100 34.04200 1.000 196.99730 297 SER B CA 1
ATOM 4827 C C . SER A 1 321 ? 9.37100 -21.03000 33.17200 1.000 195.26025 297 SER B C 1
ATOM 4828 O O . SER A 1 321 ? 9.71000 -19.85200 33.02800 1.000 193.09420 297 SER B O 1
ATOM 4836 N N . GLN A 1 322 ? 8.29300 -21.54200 32.57400 1.000 191.06238 298 GLN B N 1
ATOM 4837 C CA . GLN A 1 322 ? 7.49400 -20.70800 31.67800 1.000 188.45944 298 GLN B CA 1
ATOM 4838 C C . GLN A 1 322 ? 7.03800 -19.43500 32.38800 1.000 191.77826 298 GLN B C 1
ATOM 4839 O O . GLN A 1 322 ? 7.29700 -18.31700 31.92000 1.000 192.59414 298 GLN B O 1
ATOM 4853 N N . LYS A 1 323 ? 6.37800 -19.58900 33.54000 1.000 190.10700 299 LYS B N 1
ATOM 4854 C CA . LYS A 1 323 ? 5.89300 -18.43100 34.28100 1.000 195.60503 299 LYS B CA 1
ATOM 4855 C C . LYS A 1 323 ? 7.03500 -17.51500 34.70700 1.000 193.31265 299 LYS B C 1
ATOM 4856 O O . LYS A 1 323 ? 6.87300 -16.28800 34.74100 1.000 191.43611 299 LYS B O 1
ATOM 4875 N N . THR A 1 324 ? 8.20500 -18.08600 35.00400 1.000 194.73914 300 THR B N 1
ATOM 4876 C CA . THR A 1 324 ? 9.32800 -17.26900 35.45200 1.000 193.81008 300 THR B CA 1
ATOM 4877 C C . THR A 1 324 ? 9.91900 -16.46800 34.30000 1.000 191.83879 300 THR B C 1
ATOM 4878 O O . THR A 1 324 ? 10.27900 -15.29800 34.47100 1.000 190.52284 300 THR B O 1
ATOM 4889 N N . GLY A 1 325 ? 9.99900 -17.06400 33.11000 1.000 192.43886 301 GLY B N 1
ATOM 4890 C CA . GLY A 1 325 ? 10.46800 -16.32000 31.95500 1.000 190.89131 301 GLY B CA 1
ATOM 4891 C C . GLY A 1 325 ? 9.48200 -15.26900 31.49300 1.000 189.23585 301 GLY B C 1
ATOM 4892 O O . GLY A 1 325 ? 9.87800 -14.25700 30.90400 1.000 186.83556 301 GLY B O 1
ATOM 4896 N N . GLU A 1 326 ? 8.19000 -15.48900 31.74300 1.000 189.82802 302 GLU B N 1
ATOM 4897 C CA . GLU A 1 326 ? 7.19900 -14.45800 31.44700 1.000 186.73555 302 GLU B CA 1
ATOM 4898 C C . GLU A 1 326 ? 7.32400 -13.28100 32.41500 1.000 182.51925 302 GLU B C 1
ATOM 4899 O O . GLU A 1 326 ? 7.40800 -12.11200 31.99800 1.000 180.68219 302 GLU B O 1
ATOM 4911 N N . ASN A 1 327 ? 7.36700 -13.56800 33.71700 1.000 186.29865 303 ASN B N 1
ATOM 4912 C CA . ASN A 1 327 ? 7.37900 -12.48500 34.69100 1.000 186.15390 303 ASN B CA 1
ATOM 4913 C C . ASN A 1 327 ? 8.73000 -11.78800 34.79300 1.000 185.62226 303 ASN B C 1
ATOM 4914 O O . ASN A 1 327 ? 8.77200 -10.63500 35.22500 1.000 178.45298 303 ASN B O 1
ATOM 4925 N N . PHE A 1 328 ? 9.82700 -12.42300 34.37000 1.000 185.81702 304 PHE B N 1
ATOM 4926 C CA . PHE A 1 328 ? 11.09800 -11.70500 34.30700 1.000 185.28801 304 PHE B CA 1
ATOM 4927 C C . PHE A 1 328 ? 11.00000 -10.54400 33.32700 1.000 179.16885 304 PHE B C 1
ATOM 4928 O O . PHE A 1 328 ? 11.37800 -9.40900 33.64300 1.000 177.44759 304 PHE B O 1
ATOM 4945 N N . ILE A 1 329 ? 10.46200 -10.80900 32.13600 1.000 179.39519 305 ILE B N 1
ATOM 4946 C CA . ILE A 1 329 ? 10.26300 -9.75600 31.14500 1.000 176.58696 305 ILE B CA 1
ATOM 4947 C C . ILE A 1 329 ? 9.29500 -8.70200 31.67300 1.000 173.09970 305 ILE B C 1
ATOM 4948 O O . ILE A 1 329 ? 9.53600 -7.48900 31.55900 1.000 170.49149 305 ILE B O 1
ATOM 4964 N N . HIS A 1 330 ? 8.17300 -9.15300 32.24200 1.000 173.58923 306 HIS B N 1
ATOM 4965 C CA . HIS A 1 330 ? 7.18000 -8.22000 32.77900 1.000 173.48922 306 HIS B CA 1
ATOM 4966 C C . HIS A 1 330 ? 7.80600 -7.26000 33.79200 1.000 171.43634 306 HIS B C 1
ATOM 4967 O O . HIS A 1 330 ? 7.69700 -6.03000 33.66300 1.000 173.12602 306 HIS B O 1
ATOM 4981 N N . LYS A 1 331 ? 8.49400 -7.81600 34.79800 1.000 174.09456 307 LYS B N 1
ATOM 4982 C CA . LYS A 1 331 ? 9.06600 -7.02300 35.87700 1.000 173.75504 307 LYS B CA 1
ATOM 4983 C C . LYS A 1 331 ? 10.29000 -6.23700 35.43600 1.000 173.08654 307 LYS B C 1
ATOM 4984 O O . LYS A 1 331 ? 10.68800 -5.30100 36.13200 1.000 173.29183 307 LYS B O 1
ATOM 5003 N N . LEU A 1 332 ? 10.91800 -6.60400 34.31300 1.000 170.77048 308 LEU B N 1
ATOM 5004 C CA . LEU A 1 332 ? 12.00200 -5.78300 33.78300 1.000 171.06525 308 LEU B CA 1
ATOM 5005 C C . LEU A 1 332 ? 11.45700 -4.53600 33.09900 1.000 169.47032 308 LEU B C 1
ATOM 5006 O O . LEU A 1 332 ? 11.95300 -3.42400 33.32700 1.000 167.27532 308 LEU B O 1
ATOM 5022 N N . SER A 1 333 ? 10.44500 -4.70300 32.24000 1.000 165.03821 309 SER B N 1
ATOM 5023 C CA . SER A 1 333 ? 9.86900 -3.53800 31.57400 1.000 163.79332 309 SER B CA 1
ATOM 5024 C C . SER A 1 333 ? 9.23700 -2.58200 32.58000 1.000 163.68278 309 SER B C 1
ATOM 5025 O O . SER A 1 333 ? 9.32500 -1.35400 32.42600 1.000 162.91164 309 SER B O 1
ATOM 5033 N N . PHE A 1 334 ? 8.60100 -3.12000 33.62400 1.000 167.42007 310 PHE B N 1
ATOM 5034 C CA . PHE A 1 334 ? 8.04000 -2.23800 34.64300 1.000 166.52523 310 PHE B CA 1
ATOM 5035 C C . PHE A 1 334 ? 9.11400 -1.32800 35.23000 1.000 165.23560 310 PHE B C 1
ATOM 5036 O O . PHE A 1 334 ? 8.95300 -0.10400 35.27000 1.000 165.71461 310 PHE B O 1
ATOM 5053 N N . GLU A 1 335 ? 10.22500 -1.91200 35.69100 1.000 168.94920 311 GLU B N 1
ATOM 5054 C CA . GLU A 1 335 ? 11.27800 -1.10400 36.30000 1.000 170.43359 311 GLU B CA 1
ATOM 5055 C C . GLU A 1 335 ? 11.91700 -0.15700 35.29100 1.000 170.02039 311 GLU B C 1
ATOM 5056 O O . GLU A 1 335 ? 12.30400 0.95900 35.65400 1.000 170.29673 311 GLU B O 1
ATOM 5068 N N . LEU A 1 336 ? 12.02900 -0.56800 34.02300 1.000 165.82515 312 LEU B N 1
ATOM 5069 C CA . LEU A 1 336 ? 12.54800 0.35500 33.01800 1.000 165.28824 312 LEU B CA 1
ATOM 5070 C C . LEU A 1 336 ? 11.63400 1.56300 32.86400 1.000 165.05137 312 LEU B C 1
ATOM 5071 O O . LEU A 1 336 ? 12.10400 2.66700 32.56300 1.000 164.26443 312 LEU B O 1
ATOM 5087 N N . SER A 1 337 ? 10.32500 1.37000 33.04200 1.000 170.07565 313 SER B N 1
ATOM 5088 C CA . SER A 1 337 ? 9.41700 2.51400 33.01400 1.000 168.45704 313 SER B CA 1
ATOM 5089 C C . SER A 1 337 ? 9.52800 3.34000 34.29300 1.000 169.52559 313 SER B C 1
ATOM 5090 O O . SER A 1 337 ? 9.43800 4.57300 34.25200 1.000 167.51219 313 SER B O 1
ATOM 5098 N N . LYS A 1 338 ? 9.72100 2.67900 35.44100 1.000 172.89178 314 LYS B N 1
ATOM 5099 C CA . LYS A 1 338 ? 9.84200 3.40800 36.70000 1.000 174.25510 314 LYS B CA 1
ATOM 5100 C C . LYS A 1 338 ? 11.03600 4.35500 36.67500 1.000 172.08379 314 LYS B C 1
ATOM 5101 O O . LYS A 1 338 ? 10.97400 5.46100 37.22500 1.000 187.61460 314 LYS B O 1
ATOM 5120 N N . ASN A 1 339 ? 12.13500 3.93900 36.04900 1.000 170.92839 315 ASN B N 1
ATOM 5121 C CA . ASN A 1 339 ? 13.33600 4.76100 35.99100 1.000 168.97815 315 ASN B CA 1
ATOM 5122 C C . ASN A 1 339 ? 13.28500 5.78400 34.86100 1.000 167.03318 315 ASN B C 1
ATOM 5123 O O . ASN A 1 339 ? 14.29600 6.43900 34.58700 1.000 167.13056 315 ASN B O 1
ATOM 5134 N N . GLY A 1 340 ? 12.13300 5.93100 34.21600 1.000 169.11765 316 GLY B N 1
ATOM 5135 C CA . GLY A 1 340 ? 11.94300 6.97100 33.23000 1.000 166.28309 316 GLY B CA 1
ATOM 5136 C C . GLY A 1 340 ? 12.61500 6.70600 31.90800 1.000 162.73793 316 GLY B C 1
ATOM 5137 O O . GLY A 1 340 ? 13.19500 7.62500 31.31300 1.000 165.11190 316 GLY B O 1
ATOM 5141 N N . TYR A 1 341 ? 12.55000 5.47100 31.41900 1.000 165.08821 317 TYR B N 1
ATOM 5142 C CA . TYR A 1 341 ? 13.12600 5.08400 30.13900 1.000 165.75145 317 TYR B CA 1
ATOM 5143 C C . TYR A 1 341 ? 12.00600 4.58300 29.23900 1.000 163.78806 317 TYR B C 1
ATOM 5144 O O . TYR A 1 341 ? 11.14700 3.80700 29.67100 1.000 163.06692 317 TYR B O 1
ATOM 5162 N N . HIS A 1 342 ? 12.02400 5.03200 27.99100 1.000 159.22435 318 HIS B N 1
ATOM 5163 C CA . HIS A 1 342 ? 11.02200 4.65000 27.00600 1.000 157.12410 318 HIS B CA 1
ATOM 5164 C C . HIS A 1 342 ? 11.46400 3.37100 26.31200 1.000 157.99263 318 HIS B C 1
ATOM 5165 O O . HIS A 1 342 ? 12.65600 3.16500 26.06500 1.000 158.66376 318 HIS B O 1
ATOM 5179 N N . ILE A 1 343 ? 10.49300 2.52100 25.98600 1.000 160.67979 319 ILE B N 1
ATOM 5180 C CA . ILE A 1 343 ? 10.74700 1.18900 25.45200 1.000 156.77669 319 ILE B CA 1
ATOM 5181 C C . ILE A 1 343 ? 10.27300 1.15300 24.00800 1.000 154.93963 319 ILE B C 1
ATOM 5182 O O . ILE A 1 343 ? 9.20100 1.67500 23.68600 1.000 154.24481 319 ILE B O 1
ATOM 5198 N N . VAL A 1 344 ? 11.08500 0.55800 23.13800 1.000 154.26323 320 VAL B N 1
ATOM 5199 C CA . VAL A 1 344 ? 10.71300 0.27700 21.75600 1.000 153.08941 320 VAL B CA 1
ATOM 5200 C C . VAL A 1 344 ? 10.83100 -1.22900 21.57500 1.000 155.77920 320 VAL B C 1
ATOM 5201 O O . VAL A 1 344 ? 11.91900 -1.79500 21.74200 1.000 156.55298 320 VAL B O 1
ATOM 5214 N N . ASN A 1 345 ? 9.72000 -1.87500 21.23800 1.000 157.38992 321 ASN B N 1
ATOM 5215 C CA . ASN A 1 345 ? 9.67800 -3.32800 21.14600 1.000 160.43766 321 ASN B CA 1
ATOM 5216 C C . ASN A 1 345 ? 8.92400 -3.73900 19.89300 1.000 160.24027 321 ASN B C 1
ATOM 5217 O O . ASN A 1 345 ? 8.03400 -3.02800 19.42400 1.000 158.73219 321 ASN B O 1
ATOM 5228 N N . GLY A 1 346 ? 9.29700 -4.89400 19.34600 1.000 161.96679 322 GLY B N 1
ATOM 5229 C CA . GLY A 1 346 ? 8.67300 -5.38600 18.13400 1.000 162.10891 322 GLY B CA 1
ATOM 5230 C C . GLY A 1 346 ? 7.57100 -6.38400 18.41800 1.000 165.62249 322 GLY B C 1
ATOM 5231 O O . GLY A 1 346 ? 7.22600 -7.20700 17.56300 1.000 166.94633 322 GLY B O 1
ATOM 5235 N N . TYR A 1 347 ? 7.00400 -6.29400 19.61300 1.000 167.21479 323 TYR B N 1
ATOM 5236 C CA . TYR A 1 347 ? 6.01500 -7.23700 20.11700 1.000 170.85996 323 TYR B CA 1
ATOM 5237 C C . TYR A 1 347 ? 6.31600 -8.66100 19.65700 1.000 173.73136 323 TYR B C 1
ATOM 5238 O O . TYR A 1 347 ? 5.54100 -9.29100 18.93400 1.000 175.09994 323 TYR B O 1
ATOM 5256 N N . GLY A 1 348 ? 7.45600 -9.17700 20.10000 1.000 174.87360 324 GLY B N 1
ATOM 5257 C CA . GLY A 1 348 ? 7.81000 -10.53200 19.75300 1.000 177.95028 324 GLY B CA 1
ATOM 5258 C C . GLY A 1 348 ? 7.09100 -11.53700 20.63300 1.000 182.33502 324 GLY B C 1
ATOM 5259 O O . GLY A 1 348 ? 6.76200 -11.27400 21.78800 1.000 183.26671 324 GLY B O 1
ATOM 5263 N N . LYS A 1 349 ? 6.85400 -12.71500 20.06800 1.000 185.22484 325 LYS B N 1
ATOM 5264 C CA . LYS A 1 349 ? 6.23900 -13.79600 20.82300 1.000 189.79118 325 LYS B CA 1
ATOM 5265 C C . LYS A 1 349 ? 7.19500 -14.29800 21.89900 1.000 192.20989 325 LYS B C 1
ATOM 5266 O O . LYS A 1 349 ? 8.34500 -14.64400 21.61200 1.000 192.35201 325 LYS B O 1
ATOM 5285 N N . GLY A 1 350 ? 6.71500 -14.33700 23.13700 1.000 194.26803 326 GLY B N 1
ATOM 5286 C CA . GLY A 1 350 ? 7.48300 -14.84000 24.25900 1.000 197.08152 326 GLY B CA 1
ATOM 5287 C C . GLY A 1 350 ? 8.46000 -13.86800 24.88900 1.000 196.17352 326 GLY B C 1
ATOM 5288 O O . GLY A 1 350 ? 8.77200 -14.00600 26.07600 1.000 196.68674 326 GLY B O 1
ATOM 5292 N N . VAL A 1 351 ? 8.96300 -12.89400 24.13300 1.000 190.19122 327 VAL B N 1
ATOM 5293 C CA . VAL A 1 351 ? 9.83400 -11.85000 24.67500 1.000 187.50669 327 VAL B CA 1
ATOM 5294 C C . VAL A 1 351 ? 9.09300 -10.51900 24.74000 1.000 186.13284 327 VAL B C 1
ATOM 5295 O O . VAL A 1 351 ? 8.96000 -9.92300 25.80800 1.000 199.28179 327 VAL B O 1
ATOM 5308 N N . GLY A 1 352 ? 8.58000 -10.05100 23.60100 1.000 181.83233 328 GLY B N 1
ATOM 5309 C CA . GLY A 1 352 ? 7.86200 -8.79100 23.56800 1.000 181.71389 328 GLY B CA 1
ATOM 5310 C C . GLY A 1 352 ? 6.48600 -8.88800 24.19300 1.000 180.18739 328 GLY B C 1
ATOM 5311 O O . GLY A 1 352 ? 5.97300 -7.90500 24.73700 1.000 178.74248 328 GLY B O 1
ATOM 5315 N N . GLU A 1 353 ? 5.86800 -10.06700 24.11000 1.000 183.62202 329 GLU B N 1
ATOM 5316 C CA . GLU A 1 353 ? 4.47600 -10.24000 24.51500 1.000 185.55646 329 GLU B CA 1
ATOM 5317 C C . GLU A 1 353 ? 4.20200 -9.71300 25.91700 1.000 186.35919 329 GLU B C 1
ATOM 5318 O O . GLU A 1 353 ? 3.13800 -9.13700 26.16800 1.000 185.94335 329 GLU B O 1
ATOM 5330 N N . PHE A 1 354 ? 5.14400 -9.89100 26.84000 1.000 187.64881 330 PHE B N 1
ATOM 5331 C CA . PHE A 1 354 ? 4.95600 -9.54500 28.24600 1.000 189.06741 330 PHE B CA 1
ATOM 5332 C C . PHE A 1 354 ? 5.57500 -8.20600 28.62800 1.000 185.81438 330 PHE B C 1
ATOM 5333 O O . PHE A 1 354 ? 5.29300 -7.70100 29.72200 1.000 186.53289 330 PHE B O 1
ATOM 5350 N N . VAL A 1 355 ? 6.40700 -7.62500 27.76100 1.000 182.42450 331 VAL B N 1
ATOM 5351 C CA . VAL A 1 355 ? 6.81300 -6.23200 27.93000 1.000 179.00567 331 VAL B CA 1
ATOM 5352 C C . VAL A 1 355 ? 5.58600 -5.33100 28.01100 1.000 177.75289 331 VAL B C 1
ATOM 5353 O O . VAL A 1 355 ? 5.51400 -4.42100 28.85300 1.000 177.10281 331 VAL B O 1
ATOM 5366 N N . LEU A 1 356 ? 4.61500 -5.55200 27.12100 1.000 177.51339 332 LEU B N 1
ATOM 5367 C CA . LEU A 1 356 ? 3.38200 -4.77700 27.15900 1.000 176.71066 332 LEU B CA 1
ATOM 5368 C C . LEU A 1 356 ? 2.69000 -4.90900 28.50900 1.000 179.65049 332 LEU B C 1
ATOM 5369 O O . LEU A 1 356 ? 2.23700 -3.91500 29.08300 1.000 178.75564 332 LEU B O 1
ATOM 5385 N N . ASN A 1 357 ? 2.58700 -6.13300 29.02800 1.000 183.36146 333 ASN B N 1
ATOM 5386 C CA . ASN A 1 357 ? 1.90500 -6.33000 30.30300 1.000 186.43551 333 ASN B CA 1
ATOM 5387 C C . ASN A 1 357 ? 2.65000 -5.63800 31.43900 1.000 186.23549 333 ASN B C 1
ATOM 5388 O O . ASN A 1 357 ? 2.02900 -5.02100 32.31300 1.000 186.83030 333 ASN B O 1
ATOM 5399 N N . GLY A 1 358 ? 3.98100 -5.71600 31.43900 1.000 185.51435 334 GLY B N 1
ATOM 5400 C CA . GLY A 1 358 ? 4.74100 -5.05900 32.49400 1.000 185.42223 334 GLY B CA 1
ATOM 5401 C C . GLY A 1 358 ? 4.57000 -3.55000 32.48000 1.000 182.15079 334 GLY B C 1
ATOM 5402 O O . GLY A 1 358 ? 4.33000 -2.92200 33.51900 1.000 182.90614 334 GLY B O 1
ATOM 5406 N N . VAL A 1 359 ? 4.67700 -2.94300 31.29400 1.000 178.64510 335 VAL B N 1
ATOM 5407 C CA . VAL A 1 359 ? 4.52900 -1.49300 31.23400 1.000 175.68159 335 VAL B CA 1
ATOM 5408 C C . VAL A 1 359 ? 3.08100 -1.08500 31.49600 1.000 176.42642 335 VAL B C 1
ATOM 5409 O O . VAL A 1 359 ? 2.82300 0.00400 32.01900 1.000 175.52104 335 VAL B O 1
ATOM 5422 N N . ALA A 1 360 ? 2.11300 -1.92500 31.12000 1.000 178.16873 336 ALA B N 1
ATOM 5423 C CA . ALA A 1 360 ? 0.72200 -1.62600 31.43600 1.000 179.29518 336 ALA B CA 1
ATOM 5424 C C . ALA A 1 360 ? 0.49700 -1.64800 32.94000 1.000 182.16131 336 ALA B C 1
ATOM 5425 O O . ALA A 1 360 ? -0.22700 -0.80500 33.48200 1.000 182.18763 336 ALA B O 1
ATOM 5432 N N . ASP A 1 361 ? 1.12100 -2.60200 33.63300 1.000 184.78005 337 ASP B N 1
ATOM 5433 C CA . ASP A 1 361 ? 1.05500 -2.60800 35.08900 1.000 187.57249 337 ASP B CA 1
ATOM 5434 C C . ASP A 1 361 ? 1.67300 -1.33700 35.65600 1.000 185.70384 337 ASP B C 1
ATOM 5435 O O . ASP A 1 361 ? 1.14200 -0.75200 36.60600 1.000 186.88293 337 ASP B O 1
ATOM 5444 N N . TYR A 1 362 ? 2.79000 -0.88500 35.07900 1.000 182.88772 338 TYR B N 1
ATOM 5445 C CA . TYR A 1 362 ? 3.38600 0.36100 35.55700 1.000 181.09013 338 TYR B CA 1
ATOM 5446 C C . TYR A 1 362 ? 2.42700 1.53700 35.37200 1.000 179.40835 338 TYR B C 1
ATOM 5447 O O . TYR A 1 362 ? 2.12600 2.26800 36.32400 1.000 180.31636 338 TYR B O 1
ATOM 5465 N N . CYS A 1 363 ? 1.94100 1.73700 34.14300 1.000 177.11597 339 CYS B N 1
ATOM 5466 C CA . CYS A 1 363 ? 1.09100 2.89000 33.85700 1.000 175.47893 339 CYS B CA 1
ATOM 5467 C C . CYS A 1 363 ? -0.20700 2.85300 34.65400 1.000 178.20295 339 CYS B C 1
ATOM 5468 O O . CYS A 1 363 ? -0.75700 3.90800 34.98900 1.000 177.80553 339 CYS B O 1
ATOM 5476 N N . LEU A 1 364 ? -0.72400 1.65800 34.95700 1.000 181.11119 340 LEU B N 1
ATOM 5477 C CA . LEU A 1 364 ? -1.89800 1.57000 35.82000 1.000 183.98785 340 LEU B CA 1
ATOM 5478 C C . LEU A 1 364 ? -1.53200 1.85900 37.27000 1.000 185.99335 340 LEU B C 1
ATOM 5479 O O . LEU A 1 364 ? -2.34300 2.42300 38.01300 1.000 187.36194 340 LEU B O 1
ATOM 5495 N N . THR A 1 365 ? -0.31600 1.49000 37.68300 1.000 186.33024 341 THR B N 1
ATOM 5496 C CA . THR A 1 365 ? 0.14300 1.79100 39.03500 1.000 188.24099 341 THR B CA 1
ATOM 5497 C C . THR A 1 365 ? 0.32700 3.29000 39.24100 1.000 186.19075 341 THR B C 1
ATOM 5498 O O . THR A 1 365 ? -0.01900 3.82300 40.30200 1.000 187.96727 341 THR B O 1
ATOM 5509 N N . HIS A 1 366 ? 0.87000 3.98600 38.23800 1.000 182.61137 342 HIS B N 1
ATOM 5510 C CA . HIS A 1 366 ? 1.24000 5.39100 38.35000 1.000 180.58218 342 HIS B CA 1
ATOM 5511 C C . HIS A 1 366 ? 0.34700 6.29000 37.49700 1.000 178.48193 342 HIS B C 1
ATOM 5512 O O . HIS A 1 366 ? 0.77700 7.35400 37.04400 1.000 175.90267 342 HIS B O 1
ATOM 5526 N N . LYS A 1 367 ? -0.89300 5.86100 37.27200 1.000 179.74524 343 LYS B N 1
ATOM 5527 C CA . LYS A 1 367 ? -1.91300 6.63800 36.56800 1.000 178.46087 343 LYS B CA 1
ATOM 5528 C C . LYS A 1 367 ? -1.34000 7.38400 35.36400 1.000 174.71832 343 LYS B C 1
ATOM 5529 O O . LYS A 1 367 ? -1.57100 8.57900 35.16600 1.000 173.34447 343 LYS B O 1
ATOM 5548 N N . SER A 1 368 ? -0.58100 6.65900 34.54900 1.000 173.24446 344 SER B N 1
ATOM 5549 C CA . SER A 1 368 ? -0.00700 7.18300 33.31700 1.000 169.80194 344 SER B CA 1
ATOM 5550 C C . SER A 1 368 ? -0.66000 6.53400 32.09900 1.000 169.10712 344 SER B C 1
ATOM 5551 O O . SER A 1 368 ? -1.46200 5.60300 32.21100 1.000 171.29685 344 SER B O 1
ATOM 5559 N N . LYS A 1 369 ? -0.30300 7.04800 30.92200 1.000 166.13834 345 LYS B N 1
ATOM 5560 C CA . LYS A 1 369 ? -0.78500 6.54200 29.64100 1.000 165.17770 345 LYS B CA 1
ATOM 5561 C C . LYS A 1 369 ? 0.31800 5.72300 28.97600 1.000 163.93018 345 LYS B C 1
ATOM 5562 O O . LYS A 1 369 ? 1.49800 6.08300 29.04100 1.000 162.34315 345 LYS B O 1
ATOM 5581 N N . ILE A 1 370 ? -0.07500 4.62100 28.33000 1.000 165.93042 346 ILE B N 1
ATOM 5582 C CA . ILE A 1 370 ? 0.89900 3.60900 27.93300 1.000 164.60395 346 ILE B CA 1
ATOM 5583 C C . ILE A 1 370 ? 1.82700 4.12000 26.84100 1.000 161.27460 346 ILE B C 1
ATOM 5584 O O . ILE A 1 370 ? 3.04300 3.90400 26.89800 1.000 160.48240 346 ILE B O 1
ATOM 5600 N N . ASN A 1 371 ? 1.28500 4.79100 25.82600 1.000 159.41911 347 ASN B N 1
ATOM 5601 C CA . ASN A 1 371 ? 2.13700 5.23800 24.72900 1.000 156.37664 347 ASN B CA 1
ATOM 5602 C C . ASN A 1 371 ? 3.20000 6.22600 25.19800 1.000 154.63170 347 ASN B C 1
ATOM 5603 O O . ASN A 1 371 ? 4.17400 6.45500 24.47300 1.000 152.33142 347 ASN B O 1
ATOM 5614 N N . ASP A 1 372 ? 3.05200 6.79500 26.39900 1.000 155.80552 348 ASP B N 1
ATOM 5615 C CA . ASP A 1 372 ? 4.09900 7.65400 26.93600 1.000 154.53432 348 ASP B CA 1
ATOM 5616 C C . ASP A 1 372 ? 5.36200 6.87500 27.28100 1.000 154.82646 348 ASP B C 1
ATOM 5617 O O . ASP A 1 372 ? 6.44000 7.47300 27.37800 1.000 153.27101 348 ASP B O 1
ATOM 5626 N N . PHE A 1 373 ? 5.25000 5.55800 27.47600 1.000 158.36109 349 PHE B N 1
ATOM 5627 C CA . PHE A 1 373 ? 6.37300 4.73200 27.89100 1.000 157.86630 349 PHE B CA 1
ATOM 5628 C C . PHE A 1 373 ? 6.69900 3.59100 26.93800 1.000 157.82155 349 PHE B C 1
ATOM 5629 O O . PHE A 1 373 ? 7.81800 3.06800 27.00300 1.000 157.91104 349 PHE B O 1
ATOM 5646 N N . LEU A 1 374 ? 5.77600 3.19100 26.06200 1.000 157.86103 350 LEU B N 1
ATOM 5647 C CA . LEU A 1 374 ? 5.96000 2.01500 25.21900 1.000 158.38215 350 LEU B CA 1
ATOM 5648 C C . LEU A 1 374 ? 5.59600 2.33800 23.77700 1.000 156.08714 350 LEU B C 1
ATOM 5649 O O . LEU A 1 374 ? 4.51900 2.87800 23.50600 1.000 155.80815 350 LEU B O 1
ATOM 5665 N N . THR A 1 375 ? 6.49000 1.97500 22.85800 1.000 154.66854 351 THR B N 1
ATOM 5666 C CA . THR A 1 375 ? 6.27600 2.08000 21.42000 1.000 152.77884 351 THR B CA 1
ATOM 5667 C C . THR A 1 375 ? 6.52100 0.69900 20.83200 1.000 154.24481 351 THR B C 1
ATOM 5668 O O . THR A 1 375 ? 7.60800 0.13600 21.00200 1.000 154.60801 351 THR B O 1
ATOM 5679 N N . LEU A 1 376 ? 5.53100 0.16200 20.13300 1.000 155.23967 352 LEU B N 1
ATOM 5680 C CA . LEU A 1 376 ? 5.59800 -1.20800 19.64900 1.000 157.21359 352 LEU B CA 1
ATOM 5681 C C . LEU A 1 376 ? 5.81000 -1.21300 18.14100 1.000 155.31862 352 LEU B C 1
ATOM 5682 O O . LEU A 1 376 ? 5.54800 -0.23000 17.44400 1.000 152.92097 352 LEU B O 1
ATOM 5698 N N . MET A 1 377 ? 6.30600 -2.34400 17.64600 1.000 161.68518 353 MET B N 1
ATOM 5699 C CA . MET A 1 377 ? 6.71600 -2.48600 16.24700 1.000 159.49281 353 MET B CA 1
ATOM 5700 C C . MET A 1 377 ? 6.32600 -3.87800 15.76700 1.000 162.99059 353 MET B C 1
ATOM 5701 O O . MET A 1 377 ? 7.17300 -4.68400 15.37400 1.000 159.21909 353 MET B O 1
ATOM 5715 N N . PRO A 1 378 ? 5.03200 -4.19300 15.80000 1.000 159.82179 354 PRO B N 1
ATOM 5716 C CA . PRO A 1 378 ? 4.58800 -5.55800 15.49200 1.000 163.01428 354 PRO B CA 1
ATOM 5717 C C . PRO A 1 378 ? 4.67000 -5.88700 14.00800 1.000 162.36157 354 PRO B C 1
ATOM 5718 O O . PRO A 1 378 ? 4.88200 -5.03100 13.14700 1.000 159.45859 354 PRO B O 1
ATOM 5729 N N . PHE A 1 379 ? 4.50500 -7.17900 13.73100 1.000 169.23608 355 PHE B N 1
ATOM 5730 C CA . PHE A 1 379 ? 4.56800 -7.74900 12.38400 1.000 165.85936 355 PHE B CA 1
ATOM 5731 C C . PHE A 1 379 ? 3.32700 -8.61400 12.18700 1.000 174.20247 355 PHE B C 1
ATOM 5732 O O . PHE A 1 379 ? 3.30200 -9.77000 12.64200 1.000 201.87420 355 PHE B O 1
ATOM 5749 N N . PRO A 1 380 ? 2.28300 -8.10600 11.53000 1.000 176.52116 356 PRO B N 1
ATOM 5750 C CA . PRO A 1 380 ? 1.03200 -8.87100 11.42300 1.000 176.45010 356 PRO B CA 1
ATOM 5751 C C . PRO A 1 380 ? 1.19100 -10.13000 10.58400 1.000 177.13966 356 PRO B C 1
ATOM 5752 O O . PRO A 1 380 ? 2.17600 -10.33300 9.87300 1.000 172.55490 356 PRO B O 1
ATOM 5763 N N . GLN A 1 381 ? 0.17000 -10.98500 10.66700 1.000 181.86128 357 GLN B N 1
ATOM 5764 C CA . GLN A 1 381 ? 0.16100 -12.26100 9.96100 1.000 177.95555 357 GLN B CA 1
ATOM 5765 C C . GLN A 1 381 ? -0.40100 -12.11500 8.55200 1.000 197.90004 357 GLN B C 1
ATOM 5766 O O . GLN A 1 381 ? 0.12300 -12.72300 7.61300 1.000 217.55766 357 GLN B O 1
ATOM 5780 N N . ASN A 1 382 ? -1.47100 -11.33700 8.39000 1.000 191.14923 358 ASN B N 1
ATOM 5781 C CA . ASN A 1 382 ? -2.15000 -11.16900 7.11000 1.000 187.74356 358 ASN B CA 1
ATOM 5782 C C . ASN A 1 382 ? -2.23500 -9.68900 6.75700 1.000 186.05389 358 ASN B C 1
ATOM 5783 O O . ASN A 1 382 ? -2.76500 -8.89300 7.53800 1.000 186.81977 358 ASN B O 1
ATOM 5794 N N . SER A 1 383 ? -1.70000 -9.32900 5.58900 1.000 185.78543 359 SER B N 1
ATOM 5795 C CA . SER A 1 383 ? -1.80700 -7.96600 5.07900 1.000 179.02936 359 SER B CA 1
ATOM 5796 C C . SER A 1 383 ? -3.25400 -7.48700 5.11600 1.000 181.51387 359 SER B C 1
ATOM 5797 O O . SER A 1 383 ? -4.18900 -8.25100 4.86000 1.000 181.59809 359 SER B O 1
ATOM 5805 N N . SER A 1 384 ? -3.42800 -6.20800 5.46000 1.000 177.86869 360 SER B N 1
ATOM 5806 C CA . SER A 1 384 ? -4.75400 -5.67100 5.74400 1.000 176.89489 360 SER B CA 1
ATOM 5807 C C . SER A 1 384 ? -5.73500 -5.90000 4.60400 1.000 173.59450 360 SER B C 1
ATOM 5808 O O . SER A 1 384 ? -6.86400 -6.34700 4.82800 1.000 166.51470 360 SER B O 1
ATOM 5816 N N . LEU A 1 385 ? -5.33400 -5.59800 3.37600 1.000 168.98605 361 LEU B N 1
ATOM 5817 C CA . LEU A 1 385 ? -6.18800 -5.89800 2.23400 1.000 165.16454 361 LEU B CA 1
ATOM 5818 C C . LEU A 1 385 ? -5.33400 -6.18100 1.00100 1.000 163.39064 361 LEU B C 1
ATOM 5819 O O . LEU A 1 385 ? -5.51400 -5.58400 -0.06100 1.000 162.05627 361 LEU B O 1
ATOM 5835 N N . GLY A 1 386 ? -4.37700 -7.09600 1.14400 1.000 171.28633 362 GLY B N 1
ATOM 5836 C CA . GLY A 1 386 ? -3.60900 -7.57100 0.01300 1.000 177.01070 362 GLY B CA 1
ATOM 5837 C C . GLY A 1 386 ? -2.44900 -6.73900 -0.48800 1.000 172.53648 362 GLY B C 1
ATOM 5838 O O . GLY A 1 386 ? -2.40300 -6.43400 -1.68300 1.000 173.98665 362 GLY B O 1
ATOM 5842 N N . ILE A 1 387 ? -1.50200 -6.37300 0.37400 1.000 169.71245 363 ILE B N 1
ATOM 5843 C CA . ILE A 1 387 ? -0.32400 -5.63400 -0.06500 1.000 170.67836 363 ILE B CA 1
ATOM 5844 C C . ILE A 1 387 ? 0.89300 -6.08500 0.73400 1.000 171.54688 363 ILE B C 1
ATOM 5845 O O . ILE A 1 387 ? 0.79900 -6.35300 1.93600 1.000 170.17040 363 ILE B O 1
ATOM 5861 N N . ASP A 1 388 ? 2.04000 -6.16000 0.05600 1.000 170.03881 364 ASP B N 1
ATOM 5862 C CA . ASP A 1 388 ? 3.29000 -6.55000 0.70100 1.000 168.92552 364 ASP B CA 1
ATOM 5863 C C . ASP A 1 388 ? 3.80300 -5.41900 1.58500 1.000 170.05986 364 ASP B C 1
ATOM 5864 O O . ASP A 1 388 ? 3.80700 -4.25100 1.18300 1.000 167.39375 364 ASP B O 1
ATOM 5873 N N . LEU A 1 389 ? 4.24600 -5.77100 2.79400 1.000 165.10137 365 LEU B N 1
ATOM 5874 C CA . LEU A 1 389 ? 4.66900 -4.78000 3.77400 1.000 162.22471 365 LEU B CA 1
ATOM 5875 C C . LEU A 1 389 ? 6.09800 -4.95000 4.27800 1.000 160.09814 365 LEU B C 1
ATOM 5876 O O . LEU A 1 389 ? 6.50200 -4.21400 5.18700 1.000 160.40871 365 LEU B O 1
ATOM 5892 N N . ASP A 1 390 ? 6.87600 -5.88400 3.72600 1.000 164.96188 366 ASP B N 1
ATOM 5893 C CA . ASP A 1 390 ? 8.19600 -6.16700 4.28600 1.000 163.75384 366 ASP B CA 1
ATOM 5894 C C . ASP A 1 390 ? 9.10800 -4.94500 4.23600 1.000 163.29853 366 ASP B C 1
ATOM 5895 O O . ASP A 1 390 ? 9.73900 -4.58000 5.24000 1.000 162.34052 366 ASP B O 1
ATOM 5904 N N . LYS A 1 391 ? 9.17600 -4.28800 3.07500 1.000 166.33310 367 LYS B N 1
ATOM 5905 C CA . LYS A 1 391 ? 10.03900 -3.12000 2.91800 1.000 162.11681 367 LYS B CA 1
ATOM 5906 C C . LYS A 1 391 ? 9.60400 -1.98800 3.84000 1.000 161.90362 367 LYS B C 1
ATOM 5907 O O . LYS A 1 391 ? 10.43000 -1.36800 4.52200 1.000 162.46422 367 LYS B O 1
ATOM 5926 N N . LEU A 1 392 ? 8.30600 -1.68100 3.84200 1.000 156.76880 368 LEU B N 1
ATOM 5927 C CA . LEU A 1 392 ? 7.78900 -0.62300 4.70300 1.000 157.49257 368 LEU B CA 1
ATOM 5928 C C . LEU A 1 392 ? 8.06200 -0.93000 6.16800 1.000 156.48455 368 LEU B C 1
ATOM 5929 O O . LEU A 1 392 ? 8.45400 -0.04100 6.94000 1.000 156.57667 368 LEU B O 1
ATOM 5945 N N . TYR A 1 393 ? 7.87700 -2.19100 6.56300 1.000 157.99526 369 TYR B N 1
ATOM 5946 C CA . TYR A 1 393 ? 8.12200 -2.57700 7.94600 1.000 157.83998 369 TYR B CA 1
ATOM 5947 C C . TYR A 1 393 ? 9.57600 -2.33600 8.32500 1.000 155.75025 369 TYR B C 1
ATOM 5948 O O . TYR A 1 393 ? 9.86500 -1.74200 9.36900 1.000 154.95016 369 TYR B O 1
ATOM 5966 N N . LYS A 1 394 ? 10.51200 -2.77500 7.47800 1.000 159.12961 370 LYS B N 1
ATOM 5967 C CA . LYS A 1 394 ? 11.92300 -2.59000 7.81800 1.000 157.09515 370 LYS B CA 1
ATOM 5968 C C . LYS A 1 394 ? 12.32800 -1.11800 7.78200 1.000 158.16633 370 LYS B C 1
ATOM 5969 O O . LYS A 1 394 ? 13.23200 -0.71600 8.52100 1.000 154.28166 370 LYS B O 1
ATOM 5988 N N . GLU A 1 395 ? 11.70700 -0.30000 6.92600 1.000 153.92372 371 GLU B N 1
ATOM 5989 C CA . GLU A 1 395 ? 12.03900 1.12500 6.93300 1.000 156.56088 371 GLU B CA 1
ATOM 5990 C C . GLU A 1 395 ? 11.60600 1.77100 8.24400 1.000 154.53169 371 GLU B C 1
ATOM 5991 O O . GLU A 1 395 ? 12.38900 2.48400 8.89800 1.000 155.26335 371 GLU B O 1
ATOM 6003 N N . ASN A 1 396 ? 10.35800 1.51700 8.65000 1.000 150.89967 372 ASN B N 1
ATOM 6004 C CA . ASN A 1 396 ? 9.91400 1.96800 9.96200 1.000 148.64940 372 ASN B CA 1
ATOM 6005 C C . ASN A 1 396 ? 10.86100 1.47100 11.04400 1.000 147.69139 372 ASN B C 1
ATOM 6006 O O . ASN A 1 396 ? 11.18100 2.20000 11.98600 1.000 149.49161 372 ASN B O 1
ATOM 6017 N N . ARG A 1 397 ? 11.32300 0.22600 10.91600 1.000 150.74702 373 ARG B N 1
ATOM 6018 C CA . ARG A 1 397 ? 12.19700 -0.35800 11.92600 1.000 152.09455 373 ARG B CA 1
ATOM 6019 C C . ARG A 1 397 ? 13.53500 0.36800 12.01700 1.000 151.93401 373 ARG B C 1
ATOM 6020 O O . ARG A 1 397 ? 14.01600 0.66200 13.11600 1.000 154.10006 373 ARG B O 1
ATOM 6041 N N . GLU A 1 398 ? 14.17600 0.62400 10.87500 1.000 153.87108 374 GLU B N 1
ATOM 6042 C CA . GLU A 1 398 ? 15.46800 1.30200 10.91000 1.000 154.76066 374 GLU B CA 1
ATOM 6043 C C . GLU A 1 398 ? 15.32700 2.69900 11.49800 1.000 157.78997 374 GLU B C 1
ATOM 6044 O O . GLU A 1 398 ? 16.17500 3.14300 12.28500 1.000 155.32652 374 GLU B O 1
ATOM 6056 N N . GLN A 1 399 ? 14.25000 3.40500 11.14500 1.000 151.68398 375 GLN B N 1
ATOM 6057 C CA . GLN A 1 399 ? 14.03900 4.72800 11.72900 1.000 150.72597 375 GLN B CA 1
ATOM 6058 C C . GLN A 1 399 ? 13.76000 4.63400 13.22600 1.000 148.29673 375 GLN B C 1
ATOM 6059 O O . GLN A 1 399 ? 14.21300 5.48500 14.00100 1.000 149.61794 375 GLN B O 1
ATOM 6073 N N . MET A 1 400 ? 13.03300 3.59800 13.65200 1.000 150.36277 376 MET B N 1
ATOM 6074 C CA . MET A 1 400 ? 12.75800 3.40800 15.07200 1.000 147.83878 376 MET B CA 1
ATOM 6075 C C . MET A 1 400 ? 14.03800 3.12500 15.84600 1.000 150.69438 376 MET B C 1
ATOM 6076 O O . MET A 1 400 ? 14.21400 3.60900 16.97100 1.000 149.61268 376 MET B O 1
ATOM 6090 N N . ILE A 1 401 ? 14.93900 2.32900 15.26600 1.000 152.23141 377 ILE B N 1
ATOM 6091 C CA . ILE A 1 401 ? 16.18700 2.00300 15.94600 1.000 154.11321 377 ILE B CA 1
ATOM 6092 C C . ILE A 1 401 ? 17.08700 3.23000 15.99100 1.000 155.83184 377 ILE B C 1
ATOM 6093 O O . ILE A 1 401 ? 17.83100 3.42800 16.95900 1.000 157.15042 377 ILE B O 1
ATOM 6109 N N . GLU A 1 402 ? 17.04700 4.06700 14.94700 1.000 165.11190 378 GLU B N 1
ATOM 6110 C CA . GLU A 1 402 ? 17.80100 5.31700 14.97800 1.000 156.98724 378 GLU B CA 1
ATOM 6111 C C . GLU A 1 402 ? 17.29100 6.25800 16.06400 1.000 153.06046 378 GLU B C 1
ATOM 6112 O O . GLU A 1 402 ? 18.00000 7.19800 16.43800 1.000 152.04191 378 GLU B O 1
ATOM 6124 N N . SER A 1 403 ? 16.07700 6.03000 16.57800 1.000 148.37832 379 SER B N 1
ATOM 6125 C CA . SER A 1 403 ? 15.57900 6.80000 17.71200 1.000 145.45955 379 SER B CA 1
ATOM 6126 C C . SER A 1 403 ? 16.04200 6.25500 19.05800 1.000 147.27029 379 SER B C 1
ATOM 6127 O O . SER A 1 403 ? 15.94300 6.96700 20.06300 1.000 149.63636 379 SER B O 1
ATOM 6135 N N . CYS A 1 404 ? 16.52800 5.01800 19.10700 1.000 147.53348 380 CYS B N 1
ATOM 6136 C CA . CYS A 1 404 ? 17.01200 4.41900 20.34300 1.000 150.10747 380 CYS B CA 1
ATOM 6137 C C . CYS A 1 404 ? 18.52300 4.58800 20.46800 1.000 150.15221 380 CYS B C 1
ATOM 6138 O O . CYS A 1 404 ? 19.24200 4.73800 19.47800 1.000 150.10484 380 CYS B O 1
ATOM 6146 N N . GLY A 1 405 ? 19.00000 4.54700 21.71100 1.000 156.66615 381 GLY B N 1
ATOM 6147 C CA . GLY A 1 405 ? 20.41400 4.71300 21.98300 1.000 160.78770 381 GLY B CA 1
ATOM 6148 C C . GLY A 1 405 ? 21.03700 3.49100 22.62400 1.000 161.06405 381 GLY B C 1
ATOM 6149 O O . GLY A 1 405 ? 22.26400 3.35900 22.67200 1.000 166.06465 381 GLY B O 1
ATOM 6153 N N . ILE A 1 406 ? 20.19400 2.59400 23.12800 1.000 167.66747 382 ILE B N 1
ATOM 6154 C CA . ILE A 1 406 ? 20.62400 1.33700 23.72600 1.000 172.91547 382 ILE B CA 1
ATOM 6155 C C . ILE A 1 406 ? 19.78500 0.23100 23.10400 1.000 165.78303 382 ILE B C 1
ATOM 6156 O O . ILE A 1 406 ? 18.59800 0.42900 22.82100 1.000 163.81964 382 ILE B O 1
ATOM 6172 N N . ALA A 1 407 ? 20.39700 -0.93200 22.89000 1.000 169.34662 383 ALA B N 1
ATOM 6173 C CA . ALA A 1 407 ? 19.71400 -2.09600 22.33600 1.000 167.45955 383 ALA B CA 1
ATOM 6174 C C . ALA A 1 407 ? 19.95700 -3.27500 23.26400 1.000 169.37031 383 ALA B C 1
ATOM 6175 O O . ALA A 1 407 ? 21.09900 -3.70700 23.42500 1.000 172.97337 383 ALA B O 1
ATOM 6182 N N . ILE A 1 408 ? 18.88300 -3.81300 23.83500 1.000 168.97026 384 ILE B N 1
ATOM 6183 C CA . ILE A 1 408 ? 18.92700 -4.95300 24.74200 1.000 169.86510 384 ILE B CA 1
ATOM 6184 C C . ILE A 1 408 ? 18.38600 -6.16500 24.00000 1.000 171.45740 384 ILE B C 1
ATOM 6185 O O . ILE A 1 408 ? 17.30700 -6.09600 23.40600 1.000 170.23883 384 ILE B O 1
ATOM 6201 N N . PHE A 1 409 ? 19.12400 -7.27000 24.03900 1.000 172.40225 385 PHE B N 1
ATOM 6202 C CA . PHE A 1 409 ? 18.73800 -8.50000 23.36000 1.000 175.20522 385 PHE B CA 1
ATOM 6203 C C . PHE A 1 409 ? 18.44100 -9.58200 24.39000 1.000 175.46841 385 PHE B C 1
ATOM 6204 O O . PHE A 1 409 ? 19.15100 -9.70500 25.39300 1.000 179.70839 385 PHE B O 1
ATOM 6221 N N . LEU A 1 410 ? 17.38200 -10.35600 24.14400 1.000 174.90518 386 LEU B N 1
ATOM 6222 C CA . LEU A 1 410 ? 16.94600 -11.39900 25.06300 1.000 179.17938 386 LEU B CA 1
ATOM 6223 C C . LEU A 1 410 ? 16.48300 -12.62300 24.28100 1.000 189.91751 386 LEU B C 1
ATOM 6224 O O . LEU A 1 410 ? 15.92400 -12.50300 23.18700 1.000 198.87121 386 LEU B O 1
ATOM 6240 N N . PHE A 1 411 ? 16.73300 -13.80200 24.85300 1.000 185.22221 387 PHE B N 1
ATOM 6241 C CA . PHE A 1 411 ? 16.29800 -15.10000 24.30600 1.000 186.04599 387 PHE B CA 1
ATOM 6242 C C . PHE A 1 411 ? 16.63300 -15.12400 22.81300 1.000 188.46733 387 PHE B C 1
ATOM 6243 O O . PHE A 1 411 ? 17.78800 -14.86100 22.44900 1.000 191.78615 387 PHE B O 1
ATOM 6260 N N . GLY A 1 412 ? 15.68200 -15.42800 21.93100 1.000 189.12004 388 GLY B N 1
ATOM 6261 C CA . GLY A 1 412 ? 15.99200 -15.59300 20.52500 1.000 186.34339 388 GLY B CA 1
ATOM 6262 C C . GLY A 1 412 ? 15.92500 -17.03800 20.07400 1.000 184.63266 388 GLY B C 1
ATOM 6263 O O . GLY A 1 412 ? 16.90500 -17.58100 19.55500 1.000 185.76175 388 GLY B O 1
ATOM 6267 N N . ASN A 1 413 ? 14.77000 -17.67100 20.26800 1.000 178.14241 389 ASN B N 1
ATOM 6268 C CA . ASN A 1 413 ? 14.56800 -19.07200 19.92700 1.000 178.92408 389 ASN B CA 1
ATOM 6269 C C . ASN A 1 413 ? 13.16700 -19.23000 19.35300 1.000 179.93210 389 ASN B C 1
ATOM 6270 O O . ASN A 1 413 ? 12.26000 -18.45100 19.66000 1.000 180.40584 389 ASN B O 1
ATOM 6281 N N . LYS A 1 414 ? 13.00500 -20.24900 18.51700 1.000 182.09552 390 LYS B N 1
ATOM 6282 C CA . LYS A 1 414 ? 11.72900 -20.54400 17.88300 1.000 186.22233 390 LYS B CA 1
ATOM 6283 C C . LYS A 1 414 ? 11.41000 -22.02400 18.08500 1.000 185.63015 390 LYS B C 1
ATOM 6284 O O . LYS A 1 414 ? 11.98400 -22.70600 18.94300 1.000 186.23812 390 LYS B O 1
ATOM 6303 N N . GLU A 1 415 ? 10.46900 -22.53700 17.28500 1.000 186.96979 391 GLU B N 1
ATOM 6304 C CA . GLU A 1 415 ? 10.03200 -23.92100 17.43200 1.000 187.92780 391 GLU B CA 1
ATOM 6305 C C . GLU A 1 415 ? 11.20500 -24.89000 17.39200 1.000 186.92504 391 GLU B C 1
ATOM 6306 O O . GLU A 1 415 ? 11.26300 -25.83600 18.18500 1.000 185.70648 391 GLU B O 1
ATOM 6318 N N . ALA A 1 416 ? 12.14400 -24.67800 16.47100 1.000 185.30380 392 ALA B N 1
ATOM 6319 C CA . ALA A 1 416 ? 13.34500 -25.50100 16.40000 1.000 183.41410 392 ALA B CA 1
ATOM 6320 C C . ALA A 1 416 ? 14.61000 -24.67600 16.19100 1.000 187.57249 392 ALA B C 1
ATOM 6321 O O . ALA A 1 416 ? 15.68500 -25.26000 16.00600 1.000 186.76713 392 ALA B O 1
ATOM 6328 N N . GLU A 1 417 ? 14.53200 -23.34900 16.22900 1.000 186.12495 393 GLU B N 1
ATOM 6329 C CA . GLU A 1 417 ? 15.66100 -22.48800 15.90300 1.000 187.86200 393 GLU B CA 1
ATOM 6330 C C . GLU A 1 417 ? 16.37100 -22.10700 17.19600 1.000 188.11466 393 GLU B C 1
ATOM 6331 O O . GLU A 1 417 ? 15.85600 -21.31300 17.99000 1.000 187.42510 393 GLU B O 1
ATOM 6343 N N . ASP A 1 418 ? 17.55100 -22.69100 17.40500 1.000 190.38072 394 ASP B N 1
ATOM 6344 C CA . ASP A 1 418 ? 18.37800 -22.30700 18.54200 1.000 190.36230 394 ASP B CA 1
ATOM 6345 C C . ASP A 1 418 ? 18.79100 -20.84300 18.44800 1.000 189.25953 394 ASP B C 1
ATOM 6346 O O . ASP A 1 418 ? 18.87000 -20.14900 19.46800 1.000 188.62262 394 ASP B O 1
ATOM 6355 N N . ILE A 1 419 ? 19.04100 -20.35200 17.23500 1.000 198.19745 395 ILE B N 1
ATOM 6356 C CA . ILE A 1 419 ? 19.44000 -18.96600 16.99900 1.000 190.04910 395 ILE B CA 1
ATOM 6357 C C . ILE A 1 419 ? 18.35300 -18.32500 16.14100 1.000 189.83592 395 ILE B C 1
ATOM 6358 O O . ILE A 1 419 ? 18.36800 -18.44700 14.90900 1.000 195.52607 395 ILE B O 1
ATOM 6374 N N . ALA A 1 420 ? 17.41200 -17.63700 16.78800 1.000 186.44077 396 ALA B N 1
ATOM 6375 C CA . ALA A 1 420 ? 16.29800 -17.01200 16.08300 1.000 185.90387 396 ALA B CA 1
ATOM 6376 C C . ALA A 1 420 ? 16.79000 -16.07000 14.98900 1.000 190.60706 396 ALA B C 1
ATOM 6377 O O . ALA A 1 420 ? 17.77100 -15.34200 15.16300 1.000 184.55107 396 ALA B O 1
ATOM 6384 N N . SER A 1 421 ? 16.07500 -16.07100 13.86200 1.000 194.62597 397 SER B N 1
ATOM 6385 C CA . SER A 1 421 ? 16.54800 -15.37600 12.66900 1.000 184.42474 397 SER B CA 1
ATOM 6386 C C . SER A 1 421 ? 16.61100 -13.86400 12.86300 1.000 180.26372 397 SER B C 1
ATOM 6387 O O . SER A 1 421 ? 17.64800 -13.24200 12.60500 1.000 180.00579 397 SER B O 1
ATOM 6395 N N . GLY A 1 422 ? 15.51200 -13.25200 13.30400 1.000 178.82144 398 GLY B N 1
ATOM 6396 C CA . GLY A 1 422 ? 15.46400 -11.79800 13.37100 1.000 175.86056 398 GLY B CA 1
ATOM 6397 C C . GLY A 1 422 ? 16.48500 -11.18400 14.31200 1.000 178.30559 398 GLY B C 1
ATOM 6398 O O . GLY A 1 422 ? 17.03000 -10.10900 14.04100 1.000 177.27915 398 GLY B O 1
ATOM 6402 N N . VAL A 1 423 ? 16.76700 -11.86300 15.42300 1.000 176.50801 399 VAL B N 1
ATOM 6403 C CA . VAL A 1 423 ? 17.55200 -11.26400 16.49900 1.000 173.83137 399 VAL B CA 1
ATOM 6404 C C . VAL A 1 423 ? 18.99100 -10.98300 16.07000 1.000 174.91834 399 VAL B C 1
ATOM 6405 O O . VAL A 1 423 ? 19.55500 -9.93000 16.39800 1.000 174.07350 399 VAL B O 1
ATOM 6418 N N . MET A 1 424 ? 19.61700 -11.91400 15.35200 1.000 179.12937 400 MET B N 1
ATOM 6419 C CA . MET A 1 424 ? 21.00800 -11.72200 14.94200 1.000 184.44054 400 MET B CA 1
ATOM 6420 C C . MET A 1 424 ? 21.15000 -10.54300 13.98200 1.000 183.44831 400 MET B C 1
ATOM 6421 O O . MET A 1 424 ? 22.04400 -9.68900 14.13300 1.000 179.71628 400 MET B O 1
ATOM 6435 N N . ASP A 1 425 ? 20.27600 -10.48200 12.97900 1.000 185.97493 401 ASP B N 1
ATOM 6436 C CA . ASP A 1 425 ? 20.27600 -9.34000 12.07500 1.000 175.66317 401 ASP B CA 1
ATOM 6437 C C . ASP A 1 425 ? 20.00500 -8.05300 12.84100 1.000 174.71305 401 ASP B C 1
ATOM 6438 O O . ASP A 1 425 ? 20.50900 -6.99500 12.46400 1.000 174.12614 401 ASP B O 1
ATOM 6447 N N . GLU A 1 426 ? 19.20300 -8.11600 13.90800 1.000 169.56244 402 GLU B N 1
ATOM 6448 C CA . GLU A 1 426 ? 18.98200 -6.91900 14.71100 1.000 168.43598 402 GLU B CA 1
ATOM 6449 C C . GLU A 1 426 ? 20.23100 -6.53100 15.49500 1.000 169.26240 402 GLU B C 1
ATOM 6450 O O . GLU A 1 426 ? 20.43200 -5.34700 15.78900 1.000 169.12028 402 GLU B O 1
ATOM 6462 N N . TYR A 1 427 ? 21.09100 -7.49900 15.82900 1.000 173.58134 403 TYR B N 1
ATOM 6463 C CA . TYR A 1 427 ? 22.37900 -7.12900 16.41600 1.000 173.75768 403 TYR B CA 1
ATOM 6464 C C . TYR A 1 427 ? 23.20900 -6.35100 15.40200 1.000 173.51554 403 TYR B C 1
ATOM 6465 O O . TYR A 1 427 ? 23.76700 -5.29100 15.71200 1.000 173.58134 403 TYR B O 1
ATOM 6483 N N . GLU A 1 428 ? 23.29500 -6.87000 14.17500 1.000 173.67082 404 GLU B N 1
ATOM 6484 C CA . GLU A 1 428 ? 24.01400 -6.13000 13.13600 1.000 178.55036 404 GLU B CA 1
ATOM 6485 C C . GLU A 1 428 ? 23.36800 -4.76900 12.86800 1.000 175.35524 404 GLU B C 1
ATOM 6486 O O . GLU A 1 428 ? 24.06800 -3.80100 12.54800 1.000 172.23381 404 GLU B O 1
ATOM 6498 N N . LEU A 1 429 ? 22.04100 -4.67200 12.99200 1.000 166.12781 405 LEU B N 1
ATOM 6499 C CA . LEU A 1 429 ? 21.35500 -3.40700 12.73800 1.000 167.77275 405 LEU B CA 1
ATOM 6500 C C . LEU A 1 429 ? 21.63600 -2.38300 13.83100 1.000 166.38837 405 LEU B C 1
ATOM 6501 O O . LEU A 1 429 ? 21.85100 -1.20100 13.53900 1.000 165.23560 405 LEU B O 1
ATOM 6517 N N . SER A 1 430 ? 21.62700 -2.80900 15.09600 1.000 167.77538 406 SER B N 1
ATOM 6518 C CA . SER A 1 430 ? 22.01400 -1.90300 16.17200 1.000 166.55944 406 SER B CA 1
ATOM 6519 C C . SER A 1 430 ? 23.47200 -1.48800 16.02500 1.000 167.63852 406 SER B C 1
ATOM 6520 O O . SER A 1 430 ? 23.83700 -0.34700 16.33000 1.000 166.25414 406 SER B O 1
ATOM 6528 N N . LYS A 1 431 ? 24.32300 -2.40900 15.56100 1.000 170.30726 407 LYS B N 1
ATOM 6529 C CA . LYS A 1 431 ? 25.71800 -2.07000 15.29200 1.000 174.47355 407 LYS B CA 1
ATOM 6530 C C . LYS A 1 431 ? 25.83400 -1.08000 14.14000 1.000 171.38371 407 LYS B C 1
ATOM 6531 O O . LYS A 1 431 ? 26.77200 -0.27400 14.11100 1.000 172.88389 407 LYS B O 1
ATOM 6550 N N . LYS A 1 432 ? 24.89600 -1.11900 13.19100 1.000 170.65467 408 LYS B N 1
ATOM 6551 C CA . LYS A 1 432 ? 24.90700 -0.15800 12.09200 1.000 170.47570 408 LYS B CA 1
ATOM 6552 C C . LYS A 1 432 ? 24.59800 1.24600 12.59700 1.000 167.79380 408 LYS B C 1
ATOM 6553 O O . LYS A 1 432 ? 25.26900 2.21500 12.22500 1.000 166.85685 408 LYS B O 1
ATOM 6572 N N . HIS A 1 433 ? 23.58200 1.37600 13.45000 1.000 166.00938 409 HIS B N 1
ATOM 6573 C CA . HIS A 1 433 ? 23.14400 2.67100 13.95200 1.000 164.91977 409 HIS B CA 1
ATOM 6574 C C . HIS A 1 433 ? 23.90100 3.10500 15.20500 1.000 167.46218 409 HIS B C 1
ATOM 6575 O O . HIS A 1 433 ? 23.51900 4.09600 15.83400 1.000 175.83687 409 HIS B O 1
ATOM 6589 N N . GLY A 1 434 ? 24.96600 2.39400 15.57000 1.000 169.73877 410 GLY B N 1
ATOM 6590 C CA . GLY A 1 434 ? 25.80200 2.80500 16.67900 1.000 165.48037 410 GLY B CA 1
ATOM 6591 C C . GLY A 1 434 ? 25.16300 2.72800 18.04500 1.000 165.63828 410 GLY B C 1
ATOM 6592 O O . GLY A 1 434 ? 25.60600 3.42400 18.96300 1.000 164.68553 410 GLY B O 1
ATOM 6596 N N . LEU A 1 435 ? 24.14000 1.89600 18.21600 1.000 163.88544 411 LEU B N 1
ATOM 6597 C CA . LEU A 1 435 ? 23.52500 1.72600 19.52400 1.000 163.84859 411 LEU B CA 1
ATOM 6598 C C . LEU A 1 435 ? 24.45700 0.96100 20.45900 1.000 165.73303 411 LEU B C 1
ATOM 6599 O O . LEU A 1 435 ? 25.21900 0.08800 20.03600 1.000 176.27113 411 LEU B O 1
ATOM 6615 N N . VAL A 1 436 ? 24.38900 1.29700 21.74600 1.000 168.43862 412 VAL B N 1
ATOM 6616 C CA . VAL A 1 436 ? 25.09900 0.52700 22.76200 1.000 168.03067 412 VAL B CA 1
ATOM 6617 C C . VAL A 1 436 ? 24.40700 -0.82200 22.91600 1.000 167.48061 412 VAL B C 1
ATOM 6618 O O . VAL A 1 436 ? 23.24500 -0.89400 23.33000 1.000 167.59641 412 VAL B O 1
ATOM 6631 N N . CYS A 1 437 ? 25.11800 -1.89800 22.58500 1.000 167.72011 413 CYS B N 1
ATOM 6632 C CA . CYS A 1 437 ? 24.53900 -3.23500 22.60200 1.000 168.08594 413 CYS B CA 1
ATOM 6633 C C . CYS A 1 437 ? 24.72000 -3.85800 23.98100 1.000 168.95710 413 CYS B C 1
ATOM 6634 O O . CYS A 1 437 ? 25.84200 -3.94300 24.49100 1.000 169.75983 413 CYS B O 1
ATOM 6642 N N . LEU A 1 438 ? 23.60900 -4.29100 24.57700 1.000 169.28872 414 LEU B N 1
ATOM 6643 C CA . LEU A 1 438 ? 23.56900 -4.84400 25.92900 1.000 172.37593 414 LEU B CA 1
ATOM 6644 C C . LEU A 1 438 ? 22.79900 -6.15900 25.91900 1.000 173.65240 414 LEU B C 1
ATOM 6645 O O . LEU A 1 438 ? 21.65500 -6.23000 26.38700 1.000 173.07075 414 LEU B O 1
ATOM 6661 N N . PRO A 1 439 ? 23.39600 -7.22200 25.38600 1.000 174.43670 415 PRO B N 1
ATOM 6662 C CA . PRO A 1 439 ? 22.75800 -8.54400 25.43600 1.000 180.55323 415 PRO B CA 1
ATOM 6663 C C . PRO A 1 439 ? 22.91400 -9.22200 26.79300 1.000 187.06717 415 PRO B C 1
ATOM 6664 O O . PRO A 1 439 ? 23.82800 -8.93400 27.56800 1.000 190.87025 415 PRO B O 1
ATOM 6675 N N . ILE A 1 440 ? 21.98200 -10.13600 27.07000 1.000 187.43300 416 ILE B N 1
ATOM 6676 C CA . ILE A 1 440 ? 21.93800 -10.88700 28.32300 1.000 188.61472 416 ILE B CA 1
ATOM 6677 C C . ILE A 1 440 ? 22.29200 -12.34400 28.04300 1.000 207.48014 416 ILE B C 1
ATOM 6678 O O . ILE A 1 440 ? 21.63300 -13.00900 27.23100 1.000 211.33850 416 ILE B O 1
ATOM 6694 N N . GLU A 1 441 ? 23.33100 -12.84200 28.72200 1.000 201.49521 417 GLU B N 1
ATOM 6695 C CA . GLU A 1 441 ? 23.82000 -14.19400 28.46300 1.000 196.83413 417 GLU B CA 1
ATOM 6696 C C . GLU A 1 441 ? 22.87500 -15.25100 29.02700 1.000 197.54211 417 GLU B C 1
ATOM 6697 O O . GLU A 1 441 ? 22.55000 -16.23000 28.34500 1.000 198.83700 417 GLU B O 1
ATOM 6709 N N . TYR A 1 442 ? 22.41500 -15.06600 30.26700 1.000 201.06095 418 TYR B N 1
ATOM 6710 C CA . TYR A 1 442 ? 21.66800 -16.11000 30.95900 1.000 202.02685 418 TYR B CA 1
ATOM 6711 C C . TYR A 1 442 ? 20.23600 -16.27100 30.46600 1.000 200.36350 418 TYR B C 1
ATOM 6712 O O . TYR A 1 442 ? 19.38600 -16.82800 31.16200 1.000 199.45813 418 TYR B O 1
ATOM 6730 N N . THR A 1 443 ? 19.96400 -15.79600 29.24300 1.000 202.70325 419 THR B N 1
ATOM 6731 C CA . THR A 1 443 ? 18.70700 -16.07500 28.55500 1.000 198.93964 419 THR B CA 1
ATOM 6732 C C . THR A 1 443 ? 18.85500 -17.08400 27.42400 1.000 201.53732 419 THR B C 1
ATOM 6733 O O . THR A 1 443 ? 17.85700 -17.68600 27.01900 1.000 203.15331 419 THR B O 1
ATOM 6744 N N . GLY A 1 444 ? 20.07100 -17.28000 26.91500 1.000 202.05317 420 GLY B N 1
ATOM 6745 C CA . GLY A 1 444 ? 20.31600 -18.23000 25.85400 1.000 204.64559 420 GLY B CA 1
ATOM 6746 C C . GLY A 1 444 ? 19.94000 -17.70300 24.48100 1.000 204.24028 420 GLY B C 1
ATOM 6747 O O . GLY A 1 444 ? 19.69400 -16.51300 24.26900 1.000 201.85578 420 GLY B O 1
ATOM 6751 N N . GLY A 1 445 ? 19.91100 -18.63000 23.52600 1.000 206.77742 421 GLY B N 1
ATOM 6752 C CA . GLY A 1 445 ? 19.52400 -18.34300 22.16500 1.000 206.94060 421 GLY B CA 1
ATOM 6753 C C . GLY A 1 445 ? 20.41800 -17.35300 21.42200 1.000 205.44305 421 GLY B C 1
ATOM 6754 O O . GLY A 1 445 ? 21.60500 -17.14200 21.72600 1.000 204.95615 421 GLY B O 1
ATOM 6758 N N . ALA A 1 446 ? 19.80500 -16.74800 20.39800 1.000 204.84825 422 ALA B N 1
ATOM 6759 C CA . ALA A 1 446 ? 20.50300 -15.74300 19.61000 1.000 203.54809 422 ALA B CA 1
ATOM 6760 C C . ALA A 1 446 ? 21.02300 -14.62800 20.50200 1.000 200.76091 422 ALA B C 1
ATOM 6761 O O . ALA A 1 446 ? 22.04600 -14.00800 20.19300 1.000 199.98450 422 ALA B O 1
ATOM 6768 N N . SER A 1 447 ? 20.33800 -14.36700 21.61600 1.000 199.33443 423 SER B N 1
ATOM 6769 C CA . SER A 1 447 ? 20.84200 -13.39800 22.57800 1.000 196.79991 423 SER B CA 1
ATOM 6770 C C . SER A 1 447 ? 22.21700 -13.80700 23.09000 1.000 197.26839 423 SER B C 1
ATOM 6771 O O . SER A 1 447 ? 23.12300 -12.97300 23.18100 1.000 195.64977 423 SER B O 1
ATOM 6779 N N . LYS A 1 448 ? 22.39900 -15.08900 23.42000 1.000 199.58972 424 LYS B N 1
ATOM 6780 C CA . LYS A 1 448 ? 23.69800 -15.51800 23.92300 1.000 200.22664 424 LYS B CA 1
ATOM 6781 C C . LYS A 1 448 ? 24.75500 -15.55200 22.82500 1.000 201.33993 424 LYS B C 1
ATOM 6782 O O . LYS A 1 448 ? 25.92800 -15.27700 23.09600 1.000 200.78197 424 LYS B O 1
ATOM 6801 N N . GLU A 1 449 ? 24.38300 -15.88800 21.58700 1.000 204.37187 425 GLU B N 1
ATOM 6802 C CA . GLU A 1 449 ? 25.37900 -15.79100 20.51700 1.000 204.01920 425 GLU B CA 1
ATOM 6803 C C . GLU A 1 449 ? 25.81600 -14.33900 20.32100 1.000 201.40310 425 GLU B C 1
ATOM 6804 O O . GLU A 1 449 ? 27.00900 -14.05300 20.13700 1.000 201.40573 425 GLU B O 1
ATOM 6816 N N . ILE A 1 450 ? 24.86600 -13.40300 20.38500 1.000 199.24494 426 ILE B N 1
ATOM 6817 C CA . ILE A 1 450 ? 25.21500 -11.99100 20.27700 1.000 196.76307 426 ILE B CA 1
ATOM 6818 C C . ILE A 1 450 ? 26.06600 -11.56400 21.46600 1.000 194.97601 426 ILE B C 1
ATOM 6819 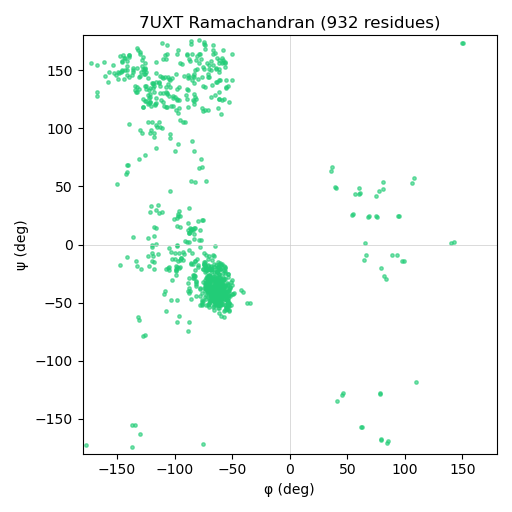O O . ILE A 1 450 ? 26.93900 -10.70200 21.34100 1.000 202.11371 426 ILE B O 1
ATOM 6835 N N . TYR A 1 451 ? 25.79400 -12.12000 22.64700 1.000 196.41829 427 TYR B N 1
ATOM 6836 C CA . TYR A 1 451 ? 26.62200 -11.83300 23.81600 1.000 195.05497 427 TYR B CA 1
ATOM 6837 C C . TYR A 1 451 ? 28.05500 -12.29600 23.58100 1.000 195.74979 427 TYR B C 1
ATOM 6838 O O . TYR A 1 451 ? 29.01300 -11.56900 23.86800 1.000 195.83137 427 TYR B O 1
ATOM 6856 N N . ASP A 1 452 ? 28.21900 -13.52100 23.07700 1.000 197.74213 428 ASP B N 1
ATOM 6857 C CA . ASP A 1 452 ? 29.55600 -14.04400 22.80800 1.000 199.50024 428 ASP B CA 1
ATOM 6858 C C . ASP A 1 452 ? 30.27100 -13.22800 21.73700 1.000 199.33969 428 ASP B C 1
ATOM 6859 O O . ASP A 1 452 ? 31.50400 -13.14600 21.74300 1.000 199.56340 428 ASP B O 1
ATOM 6868 N N . GLN A 1 453 ? 29.52200 -12.62300 20.81000 1.000 199.54235 429 GLN B N 1
ATOM 6869 C CA . GLN A 1 453 ? 30.16500 -11.81300 19.77800 1.000 198.65277 429 GLN B CA 1
ATOM 6870 C C . GLN A 1 453 ? 30.50800 -10.41200 20.28600 1.000 199.91081 429 GLN B C 1
ATOM 6871 O O . GLN A 1 453 ? 31.60900 -9.91000 20.03500 1.000 201.37941 429 GLN B O 1
ATOM 6885 N N . THR A 1 454 ? 29.58300 -9.76900 21.00400 1.000 201.09516 430 THR B N 1
ATOM 6886 C CA . THR A 1 454 ? 29.75500 -8.36900 21.37600 1.000 193.62058 430 THR B CA 1
ATOM 6887 C C . THR A 1 454 ? 30.83200 -8.19400 22.44100 1.000 193.97852 430 THR B C 1
ATOM 6888 O O . THR A 1 454 ? 31.59500 -7.22200 22.40100 1.000 194.36015 430 THR B O 1
ATOM 6899 N N . THR A 1 455 ? 30.91400 -9.11700 23.40400 1.000 200.02398 431 THR B N 1
ATOM 6900 C CA . THR A 1 455 ? 31.88800 -8.94900 24.47700 1.000 198.08954 431 THR B CA 1
ATOM 6901 C C . THR A 1 455 ? 33.31500 -8.92500 23.94000 1.000 194.28645 431 THR B C 1
ATOM 6902 O O . THR A 1 455 ? 34.20500 -8.33100 24.56100 1.000 198.02901 431 THR B O 1
ATOM 6913 N N . GLN A 1 456 ? 33.54900 -9.55900 22.79200 1.000 211.34639 432 GLN B N 1
ATOM 6914 C CA . GLN A 1 456 ? 34.85600 -9.56400 22.14900 1.000 196.32880 432 GLN B CA 1
ATOM 6915 C C . GLN A 1 456 ? 35.03700 -8.44300 21.13300 1.000 196.57620 432 GLN B C 1
ATOM 6916 O O . GLN A 1 456 ? 36.15300 -8.26300 20.63300 1.000 193.81271 432 GLN B O 1
ATOM 6930 N N . GLU A 1 457 ? 33.98000 -7.69200 20.81400 1.000 197.24470 433 GLU B N 1
ATOM 6931 C CA . GLU A 1 457 ? 34.01900 -6.70200 19.74300 1.000 195.08128 433 GLU B CA 1
ATOM 6932 C C . GLU A 1 457 ? 33.81800 -5.27800 20.26100 1.000 197.52105 433 GLU B C 1
ATOM 6933 O O . GLU A 1 457 ? 33.28000 -4.42500 19.55100 1.000 198.75804 433 GLU B O 1
ATOM 6945 N N . ILE A 1 458 ? 34.23500 -5.00900 21.49900 1.000 201.75314 434 ILE B N 1
ATOM 6946 C CA . ILE A 1 458 ? 34.06700 -3.70500 22.13000 1.000 205.53780 434 ILE B CA 1
ATOM 6947 C C . ILE A 1 458 ? 35.41600 -3.21700 22.65000 1.000 198.15797 434 ILE B C 1
ATOM 6948 O O . ILE A 1 458 ? 36.36000 -3.99000 22.82500 1.000 202.25583 434 ILE B O 1
ATOM 6964 N N . SER A 1 459 ? 35.49200 -1.90500 22.89800 1.000 201.46363 435 SER B N 1
ATOM 6965 C CA . SER A 1 459 ? 36.70100 -1.27400 23.41600 1.000 202.05317 435 SER B CA 1
ATOM 6966 C C . SER A 1 459 ? 36.42700 -0.17300 24.43300 1.000 200.57405 435 SER B C 1
ATOM 6967 O O . SER A 1 459 ? 37.37800 0.28000 25.07800 1.000 200.62669 435 SER B O 1
ATOM 6975 N N . ASP A 1 460 ? 35.18300 0.26700 24.61300 1.000 208.17496 436 ASP B N 1
ATOM 6976 C CA . ASP A 1 460 ? 34.89900 1.39400 25.49000 1.000 198.70804 436 ASP B CA 1
ATOM 6977 C C . ASP A 1 460 ? 34.80100 0.93500 26.93800 1.000 190.37809 436 ASP B C 1
ATOM 6978 O O . ASP A 1 460 ? 34.22400 -0.11500 27.23800 1.000 192.03618 436 ASP B O 1
ATOM 6987 N N . LYS A 1 461 ? 35.36400 1.74300 27.84100 1.000 189.04109 437 LYS B N 1
ATOM 6988 C CA . LYS A 1 461 ? 35.34800 1.39700 29.25800 1.000 191.95986 437 LYS B CA 1
ATOM 6989 C C . LYS A 1 461 ? 33.93100 1.44200 29.81800 1.000 193.45214 437 LYS B C 1
ATOM 6990 O O . LYS A 1 461 ? 33.50200 0.51900 30.51500 1.000 194.25487 437 LYS B O 1
ATOM 7009 N N . ASN A 1 462 ? 33.19600 2.52100 29.53700 1.000 200.49772 438 ASN B N 1
ATOM 7010 C CA . ASN A 1 462 ? 31.84300 2.66300 30.06900 1.000 188.43049 438 ASN B CA 1
ATOM 7011 C C . ASN A 1 462 ? 30.93200 1.55100 29.55800 1.000 190.37809 438 ASN B C 1
ATOM 7012 O O . ASN A 1 462 ? 30.16500 0.95400 30.32600 1.000 191.42032 438 ASN B O 1
ATOM 7023 N N . THR A 1 463 ? 30.99500 1.26800 28.25500 1.000 195.63398 439 THR B N 1
ATOM 7024 C CA . THR A 1 463 ? 30.16200 0.21700 27.68000 1.000 192.67310 439 THR B CA 1
ATOM 7025 C C . THR A 1 463 ? 30.47400 -1.13000 28.32100 1.000 193.01525 439 THR B C 1
ATOM 7026 O O . THR A 1 463 ? 29.56600 -1.87600 28.70600 1.000 192.81259 439 THR B O 1
ATOM 7037 N N . ILE A 1 464 ? 31.76300 -1.45100 28.45200 1.000 193.02051 440 ILE B N 1
ATOM 7038 C CA . ILE A 1 464 ? 32.16900 -2.72300 29.04400 1.000 193.39424 440 ILE B CA 1
ATOM 7039 C C . ILE A 1 464 ? 31.73000 -2.80200 30.50100 1.000 192.58098 440 ILE B C 1
ATOM 7040 O O . ILE A 1 464 ? 31.27600 -3.85400 30.97400 1.000 193.91009 440 ILE B O 1
ATOM 7056 N N . SER A 1 465 ? 31.86200 -1.69800 31.23800 1.000 191.35452 441 SER B N 1
ATOM 7057 C CA . SER A 1 465 ? 31.46700 -1.68500 32.64100 1.000 193.49688 441 SER B CA 1
ATOM 7058 C C . SER A 1 465 ? 29.96900 -1.91700 32.79000 1.000 192.17041 441 SER B C 1
ATOM 7059 O O . SER A 1 465 ? 29.53400 -2.68000 33.66300 1.000 192.60730 441 SER B O 1
ATOM 7067 N N . ALA A 1 466 ? 29.16400 -1.29400 31.92700 1.000 194.72072 442 ALA B N 1
ATOM 7068 C CA . ALA A 1 466 ? 27.72000 -1.50600 31.98800 1.000 189.85961 442 ALA B CA 1
ATOM 7069 C C . ALA A 1 466 ? 27.35500 -2.93400 31.60000 1.000 192.27832 442 ALA B C 1
ATOM 7070 O O . ALA A 1 466 ? 26.45600 -3.53900 32.19700 1.000 193.01788 442 ALA B O 1
ATOM 7077 N N . ILE A 1 467 ? 28.03500 -3.48800 30.59400 1.000 190.28597 443 ILE B N 1
ATOM 7078 C CA . ILE A 1 467 ? 27.76300 -4.86700 30.19400 1.000 191.39400 443 ILE B CA 1
ATOM 7079 C C . ILE A 1 467 ? 28.06200 -5.81700 31.35000 1.000 192.70205 443 ILE B C 1
ATOM 7080 O O . ILE A 1 467 ? 27.29300 -6.75000 31.62600 1.000 195.25499 443 ILE B O 1
ATOM 7096 N N . GLU A 1 468 ? 29.18400 -5.59500 32.04400 1.000 192.19146 444 GLU B N 1
ATOM 7097 C CA . GLU A 1 468 ? 29.49600 -6.41200 33.21200 1.000 192.75469 444 GLU B CA 1
ATOM 7098 C C . GLU A 1 468 ? 28.42500 -6.25200 34.28500 1.000 195.88401 444 GLU B C 1
ATOM 7099 O O . GLU A 1 468 ? 27.97300 -7.24300 34.87300 1.000 196.06561 444 GLU B O 1
ATOM 7111 N N . GLN A 1 469 ? 27.99900 -5.01300 34.54900 1.000 204.91141 445 GLN B N 1
ATOM 7112 C CA . GLN A 1 469 ? 26.95700 -4.79500 35.54800 1.000 195.50502 445 GLN B CA 1
ATOM 7113 C C . GLN A 1 469 ? 25.66300 -5.49800 35.16200 1.000 195.19972 445 GLN B C 1
ATOM 7114 O O . GLN A 1 469 ? 24.85500 -5.83800 36.03500 1.000 190.97290 445 GLN B O 1
ATOM 7128 N N . ALA A 1 470 ? 25.44600 -5.72900 33.86600 1.000 200.20295 446 ALA B N 1
ATOM 7129 C CA . ALA A 1 470 ? 24.20100 -6.34400 33.42300 1.000 187.53301 446 ALA B CA 1
ATOM 7130 C C . ALA A 1 470 ? 24.24600 -7.86700 33.45400 1.000 192.13619 446 ALA B C 1
ATOM 7131 O O . ALA A 1 470 ? 23.25200 -8.50300 33.82100 1.000 193.78376 446 ALA B O 1
ATOM 7138 N N . ASN A 1 471 ? 25.36700 -8.47600 33.06800 1.000 194.03116 447 ASN B N 1
ATOM 7139 C CA . ASN A 1 471 ? 25.40800 -9.93200 32.97700 1.000 193.65480 447 ASN B CA 1
ATOM 7140 C C . ASN A 1 471 ? 25.78400 -10.62000 34.28800 1.000 195.38132 447 ASN B C 1
ATOM 7141 O O . ASN A 1 471 ? 25.89400 -11.85000 34.30800 1.000 196.91045 447 ASN B O 1
ATOM 7152 N N . LYS A 1 472 ? 25.98400 -9.87400 35.37500 1.000 199.59235 448 LYS B N 1
ATOM 7153 C CA . LYS A 1 472 ? 26.11100 -10.49000 36.69200 1.000 193.92062 448 LYS B CA 1
ATOM 7154 C C . LYS A 1 472 ? 24.84300 -11.29800 36.97600 1.000 196.12088 448 LYS B C 1
ATOM 7155 O O . LYS A 1 472 ? 23.83200 -11.17500 36.28000 1.000 197.30260 448 LYS B O 1
ATOM 7174 N N . GLN A 1 473 ? 24.89000 -12.13600 38.01000 1.000 194.89442 449 GLN B N 1
ATOM 7175 C CA . GLN A 1 473 ? 23.70500 -12.92900 38.28500 1.000 198.42642 449 GLN B CA 1
ATOM 7176 C C . GLN A 1 473 ? 23.66600 -13.47600 39.70000 1.000 201.60049 449 GLN B C 1
ATOM 7177 O O . GLN A 1 473 ? 24.70900 -13.78500 40.28100 1.000 204.35871 449 GLN B O 1
ATOM 7191 N N . CYS A 1 474 ? 22.45800 -13.55200 40.25300 1.000 200.96620 450 CYS B N 1
ATOM 7192 C CA . CYS A 1 474 ? 22.16600 -14.46100 41.35200 1.000 203.50861 450 CYS B CA 1
ATOM 7193 C C . CYS A 1 474 ? 21.40800 -15.70300 40.87900 1.000 214.04408 450 CYS B C 1
ATOM 7194 O O . CYS A 1 474 ? 21.55600 -16.77000 41.48800 1.000 206.77742 450 CYS B O 1
ATOM 7202 N N . ASP A 1 475 ? 20.59100 -15.56000 39.82100 1.000 215.95221 451 ASP B N 1
ATOM 7203 C CA . ASP A 1 475 ? 19.87500 -16.61800 39.10500 1.000 204.16658 451 ASP B CA 1
ATOM 7204 C C . ASP A 1 475 ? 18.37600 -16.52300 39.38000 1.000 203.66652 451 ASP B C 1
ATOM 7205 O O . ASP A 1 475 ? 17.74300 -15.51800 39.03800 1.000 201.84525 451 ASP B O 1
ATOM 7214 N N . GLY A 1 476 ? 17.79500 -17.56400 39.98900 1.000 200.84777 452 GLY B N 1
ATOM 7215 C CA . GLY A 1 476 ? 16.35500 -17.57700 40.18000 1.000 201.65839 452 GLY B CA 1
ATOM 7216 C C . GLY A 1 476 ? 15.84500 -16.29800 40.80200 1.000 199.41075 452 GLY B C 1
ATOM 7217 O O . GLY A 1 476 ? 14.73800 -15.84600 40.48000 1.000 198.98965 452 GLY B O 1
ATOM 7221 N N . ASP A 1 477 ? 16.63100 -15.69400 41.69100 1.000 200.97936 453 ASP B N 1
ATOM 7222 C CA . ASP A 1 477 ? 16.29100 -14.36700 42.17400 1.000 202.88485 453 ASP B CA 1
ATOM 7223 C C . ASP A 1 477 ? 16.24700 -13.43900 40.96900 1.000 194.88389 453 ASP B C 1
ATOM 7224 O O . ASP A 1 477 ? 17.28600 -13.15700 40.36300 1.000 194.74703 453 ASP B O 1
ATOM 7233 N N . ILE A 1 478 ? 15.06100 -12.95300 40.62100 1.000 195.21025 454 ILE B N 1
ATOM 7234 C CA . ILE A 1 478 ? 14.92200 -12.14700 39.41600 1.000 192.23884 454 ILE B CA 1
ATOM 7235 C C . ILE A 1 478 ? 15.18700 -10.67900 39.72200 1.000 188.59103 454 ILE B C 1
ATOM 7236 O O . ILE A 1 478 ? 15.61200 -9.93400 38.83600 1.000 187.71461 454 ILE B O 1
ATOM 7252 N N . ASP A 1 479 ? 14.91400 -10.24500 40.95400 1.000 187.53564 455 ASP B N 1
ATOM 7253 C CA . ASP A 1 479 ? 15.20300 -8.86900 41.33500 1.000 188.08571 455 ASP B CA 1
ATOM 7254 C C . ASP A 1 479 ? 16.67200 -8.54600 41.09900 1.000 187.81462 455 ASP B C 1
ATOM 7255 O O . ASP A 1 479 ? 17.00400 -7.44800 40.64400 1.000 186.26181 455 ASP B O 1
ATOM 7264 N N . MET A 1 480 ? 17.57000 -9.47600 41.43300 1.000 187.55670 456 MET B N 1
ATOM 7265 C CA . MET A 1 480 ? 18.98600 -9.24700 41.16400 1.000 187.53827 456 MET B CA 1
ATOM 7266 C C . MET A 1 480 ? 19.24200 -9.06600 39.67000 1.000 185.88545 456 MET B C 1
ATOM 7267 O O . MET A 1 480 ? 20.05200 -8.22000 39.26900 1.000 185.89071 456 MET B O 1
ATOM 7281 N N . SER A 1 481 ? 18.52700 -9.81500 38.82800 1.000 187.94885 457 SER B N 1
ATOM 7282 C CA . SER A 1 481 ? 18.69000 -9.68600 37.38200 1.000 188.60946 457 SER B CA 1
ATOM 7283 C C . SER A 1 481 ? 18.18500 -8.33000 36.89600 1.000 185.24063 457 SER B C 1
ATOM 7284 O O . SER A 1 481 ? 18.85600 -7.62900 36.12100 1.000 184.45369 457 SER B O 1
ATOM 7292 N N . VAL A 1 482 ? 17.00200 -7.93700 37.37400 1.000 187.88305 458 VAL B N 1
ATOM 7293 C CA . VAL A 1 482 ? 16.39400 -6.67200 36.98000 1.000 183.61149 458 VAL B CA 1
ATOM 7294 C C . VAL A 1 482 ? 17.26700 -5.51500 37.43400 1.000 181.90865 458 VAL B C 1
ATOM 7295 O O . VAL A 1 482 ? 17.46800 -4.53900 36.69900 1.000 180.63482 458 VAL B O 1
ATOM 7308 N N . LYS A 1 483 ? 17.79900 -5.60800 38.65400 1.000 188.48576 459 LYS B N 1
ATOM 7309 C CA . LYS A 1 483 ? 18.74500 -4.61700 39.14300 1.000 188.11992 459 LYS B CA 1
ATOM 7310 C C . LYS A 1 483 ? 19.93400 -4.51900 38.20000 1.000 185.70911 459 LYS B C 1
ATOM 7311 O O . LYS A 1 483 ? 20.14600 -3.49600 37.54600 1.000 184.02470 459 LYS B O 1
ATOM 7330 N N . ASN A 1 484 ? 20.68200 -5.61500 38.06100 1.000 187.07243 460 ASN B N 1
ATOM 7331 C CA . ASN A 1 484 ? 21.80900 -5.64700 37.13500 1.000 185.55909 460 ASN B CA 1
ATOM 7332 C C . ASN A 1 484 ? 21.51400 -4.87200 35.85500 1.000 183.64833 460 ASN B C 1
ATOM 7333 O O . ASN A 1 484 ? 22.27700 -3.97900 35.46300 1.000 183.12722 460 ASN B O 1
ATOM 7344 N N . ILE A 1 485 ? 20.36500 -5.14600 35.23200 1.000 183.64570 461 ILE B N 1
ATOM 7345 C CA . ILE A 1 485 ? 20.06500 -4.52900 33.93800 1.000 182.26396 461 ILE B CA 1
ATOM 7346 C C . ILE A 1 485 ? 19.78900 -3.02900 34.08400 1.000 179.91368 461 ILE B C 1
ATOM 7347 O O . ILE A 1 485 ? 20.32000 -2.20100 33.32600 1.000 178.71616 461 ILE B O 1
ATOM 7363 N N . VAL A 1 486 ? 18.96800 -2.65000 35.06700 1.000 175.46051 462 VAL B N 1
ATOM 7364 C CA . VAL A 1 486 ? 18.59800 -1.24300 35.23300 1.000 173.08128 462 VAL B CA 1
ATOM 7365 C C . VAL A 1 486 ? 19.82300 -0.40000 35.57800 1.000 173.19971 462 VAL B C 1
ATOM 7366 O O . VAL A 1 486 ? 20.03400 0.69000 35.02300 1.000 173.59713 462 VAL B O 1
ATOM 7379 N N . GLN A 1 487 ? 20.63600 -0.88300 36.51900 1.000 176.24482 463 GLN B N 1
ATOM 7380 C CA . GLN A 1 487 ? 21.86100 -0.18200 36.88700 1.000 175.73160 463 GLN B CA 1
ATOM 7381 C C . GLN A 1 487 ? 22.83700 -0.10700 35.71800 1.000 177.13703 463 GLN B C 1
ATOM 7382 O O . GLN A 1 487 ? 23.55300 0.89200 35.58100 1.000 178.05556 463 GLN B O 1
ATOM 7396 N N . ALA A 1 488 ? 22.89000 -1.13800 34.86400 1.000 178.60563 464 ALA B N 1
ATOM 7397 C CA . ALA A 1 488 ? 23.70700 -1.03500 33.65400 1.000 179.71102 464 ALA B CA 1
ATOM 7398 C C . ALA A 1 488 ? 23.22500 0.10100 32.75300 1.000 178.20295 464 ALA B C 1
ATOM 7399 O O . ALA A 1 488 ? 24.03000 0.82500 32.13600 1.000 177.65814 464 ALA B O 1
ATOM 7406 N N . VAL A 1 489 ? 21.90700 0.29100 32.68400 1.000 175.50262 465 VAL B N 1
ATOM 7407 C CA . VAL A 1 489 ? 21.36200 1.39000 31.88600 1.000 174.95782 465 VAL B CA 1
ATOM 7408 C C . VAL A 1 489 ? 21.79600 2.73100 32.47500 1.000 175.05783 465 VAL B C 1
ATOM 7409 O O . VAL A 1 489 ? 22.31900 3.61700 31.77400 1.000 175.04204 465 VAL B O 1
ATOM 7422 N N . LYS A 1 490 ? 21.59500 2.89400 33.78700 1.000 172.67597 466 LYS B N 1
ATOM 7423 C CA . LYS A 1 490 ? 21.99000 4.14800 34.42400 1.000 173.07338 466 LYS B CA 1
ATOM 7424 C C . LYS A 1 490 ? 23.48200 4.40700 34.24900 1.000 175.12626 466 LYS B C 1
ATOM 7425 O O . LYS A 1 490 ? 23.89900 5.56500 34.12500 1.000 175.31839 466 LYS B O 1
ATOM 7444 N N . ILE A 1 491 ? 24.30300 3.35400 34.24100 1.000 178.78196 467 ILE B N 1
ATOM 7445 C CA . ILE A 1 491 ? 25.72900 3.54900 33.99800 1.000 177.15545 467 ILE B CA 1
ATOM 7446 C C . ILE A 1 491 ? 25.93600 4.13800 32.61300 1.000 177.13440 467 ILE B C 1
ATOM 7447 O O . ILE A 1 491 ? 26.80100 5.00100 32.40700 1.000 182.30870 467 ILE B O 1
ATOM 7463 N N . LEU A 1 492 ? 25.15800 3.66100 31.63100 1.000 177.00543 468 LEU B N 1
ATOM 7464 C CA . LEU A 1 492 ? 25.33900 4.20600 30.29000 1.000 180.94538 468 LEU B CA 1
ATOM 7465 C C . LEU A 1 492 ? 24.84100 5.64500 30.16500 1.000 179.05042 468 LEU B C 1
ATOM 7466 O O . LEU A 1 492 ? 25.22400 6.33600 29.21300 1.000 176.78172 468 LEU B O 1
ATOM 7482 N N . ASN A 1 493 ? 24.00500 6.11900 31.09600 1.000 177.69236 469 ASN B N 1
ATOM 7483 C CA . ASN A 1 493 ? 23.52100 7.49700 30.99900 1.000 174.75516 469 ASN B CA 1
ATOM 7484 C C . ASN A 1 493 ? 24.34700 8.53800 31.76000 1.000 175.05783 469 ASN B C 1
ATOM 7485 O O . ASN A 1 493 ? 24.07100 9.73600 31.62000 1.000 175.91320 469 ASN B O 1
ATOM 7496 N N . LYS A 1 494 ? 25.34600 8.14300 32.54200 1.000 174.50777 470 LYS B N 1
ATOM 7497 C CA . LYS A 1 494 ? 26.12600 9.12900 33.29200 1.000 171.80744 470 LYS B CA 1
ATOM 7498 C C . LYS A 1 494 ? 26.97500 10.01100 32.37600 1.000 165.44878 470 LYS B C 1
ATOM 7499 O O . LYS A 1 494 ? 27.55200 9.54000 31.39800 1.000 164.23022 470 LYS B O 1
ATOM 7518 N N . PHE B 1 26 ? 17.88300 68.16400 -11.10300 1.000 151.71030 2 PHE A N 1
ATOM 7519 C CA . PHE B 1 26 ? 16.53500 68.64800 -10.82900 1.000 148.52307 2 PHE A CA 1
ATOM 7520 C C . PHE B 1 26 ? 15.50200 67.81200 -11.60000 1.000 151.18918 2 PHE A C 1
ATOM 7521 O O . PHE B 1 26 ? 14.37600 68.25900 -11.82900 1.000 149.73637 2 PHE A O 1
ATOM 7537 N N . ILE B 1 27 ? 15.89000 66.58700 -11.98100 1.000 149.86271 3 ILE A N 1
ATOM 7538 C CA . ILE B 1 27 ? 14.94800 65.59900 -12.50600 1.000 146.55441 3 ILE A CA 1
ATOM 7539 C C . ILE B 1 27 ? 15.16600 64.23400 -11.85300 1.000 143.79356 3 ILE A C 1
ATOM 7540 O O . ILE B 1 27 ? 14.32800 63.33400 -11.992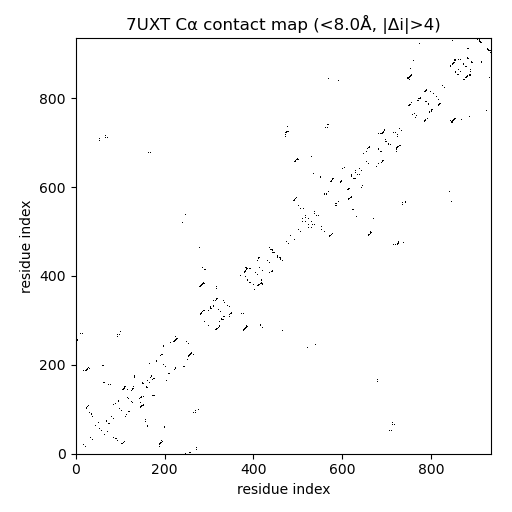00 1.000 143.81198 3 ILE A O 1
ATOM 7556 N N . ILE B 1 28 ? 16.29900 64.04800 -11.16900 1.000 154.35535 4 ILE A N 1
ATOM 7557 C CA . ILE B 1 28 ? 16.43100 62.89800 -10.28200 1.000 139.22459 4 ILE A CA 1
ATOM 7558 C C . ILE B 1 28 ? 15.24400 62.92000 -9.32800 1.000 135.60047 4 ILE A C 1
ATOM 7559 O O . ILE B 1 28 ? 14.88100 63.97600 -8.79700 1.000 136.33214 4 ILE A O 1
ATOM 7575 N N . LYS B 1 29 ? 14.63800 61.75900 -9.09200 1.000 133.89237 5 LYS A N 1
ATOM 7576 C CA . LYS B 1 29 ? 13.42700 61.74700 -8.28600 1.000 131.90529 5 LYS A CA 1
ATOM 7577 C C . LYS B 1 29 ? 13.72000 62.26300 -6.88600 1.000 130.71041 5 LYS A C 1
ATOM 7578 O O . LYS B 1 29 ? 14.67300 61.82800 -6.23500 1.000 126.53096 5 LYS A O 1
ATOM 7597 N N . GLY B 1 30 ? 12.88600 63.19300 -6.42300 1.000 126.44674 6 GLY A N 1
ATOM 7598 C CA . GLY B 1 30 ? 13.06800 63.80400 -5.13100 1.000 122.14096 6 GLY A CA 1
ATOM 7599 C C . GLY B 1 30 ? 13.94900 65.03200 -5.14200 1.000 125.95721 6 GLY A C 1
ATOM 7600 O O . GLY B 1 30 ? 14.04400 65.71600 -4.11400 1.000 122.74893 6 GLY A O 1
ATOM 7604 N N . GLU B 1 31 ? 14.60300 65.32600 -6.26200 1.000 127.44160 7 GLU A N 1
ATOM 7605 C CA . GLU B 1 31 ? 15.39500 66.54000 -6.39100 1.000 130.53934 7 GLU A CA 1
ATOM 7606 C C . GLU B 1 31 ? 14.50100 67.71400 -6.76700 1.000 130.94465 7 GLU A C 1
ATOM 7607 O O . GLU B 1 31 ? 13.53100 67.56300 -7.51400 1.000 130.88675 7 GLU A O 1
ATOM 7619 N N . VAL B 1 32 ? 14.83600 68.89200 -6.23500 1.000 130.76305 8 VAL A N 1
ATOM 7620 C CA . VAL B 1 32 ? 14.08600 70.11200 -6.49100 1.000 129.20497 8 VAL A CA 1
ATOM 7621 C C . VAL B 1 32 ? 15.06400 71.27400 -6.62100 1.000 134.37927 8 VAL A C 1
ATOM 7622 O O . VAL B 1 32 ? 16.20000 71.22200 -6.14400 1.000 132.93173 8 VAL A O 1
ATOM 7635 N N . SER B 1 33 ? 14.59800 72.33100 -7.28500 1.000 132.75539 9 SER A N 1
ATOM 7636 C CA . SER B 1 33 ? 15.37500 73.54400 -7.47400 1.000 134.52402 9 SER A CA 1
ATOM 7637 C C . SER B 1 33 ? 15.23700 74.46800 -6.26800 1.000 132.17111 9 SER A C 1
ATOM 7638 O O . SER B 1 33 ? 14.34100 74.31800 -5.43100 1.000 129.76556 9 SER A O 1
ATOM 7646 N N . ARG B 1 34 ? 16.15100 75.43800 -6.18500 1.000 133.11596 10 ARG A N 1
ATOM 7647 C CA . ARG B 1 34 ? 16.10400 76.41100 -5.09700 1.000 132.55537 10 ARG A CA 1
ATOM 7648 C C . ARG B 1 34 ? 14.77800 77.16600 -5.09800 1.000 131.98688 10 ARG A C 1
ATOM 7649 O O . ARG B 1 34 ? 14.18700 77.40400 -4.03700 1.000 129.58922 10 ARG A O 1
ATOM 7670 N N . LYS B 1 35 ? 14.27800 77.52300 -6.28500 1.000 135.53994 11 LYS A N 1
ATOM 7671 C CA . LYS B 1 35 ? 13.01700 78.25400 -6.36100 1.000 136.83220 11 LYS A CA 1
ATOM 7672 C C . LYS B 1 35 ? 11.83500 77.36400 -5.98600 1.000 135.08725 11 LYS A C 1
ATOM 7673 O O . LYS B 1 35 ? 10.89000 77.82700 -5.33800 1.000 134.35558 11 LYS A O 1
ATOM 7692 N N . ASP B 1 36 ? 11.87600 76.08100 -6.36000 1.000 134.55297 12 ASP A N 1
ATOM 7693 C CA . ASP B 1 36 ? 10.84700 75.14500 -5.90900 1.000 132.69223 12 ASP A CA 1
ATOM 7694 C C . ASP B 1 36 ? 10.81200 75.05900 -4.38800 1.000 128.66806 12 ASP A C 1
ATOM 7695 O O . ASP B 1 36 ? 9.74600 75.15900 -3.75600 1.000 127.77058 12 ASP A O 1
ATOM 7704 N N . LEU B 1 37 ? 11.98600 74.84600 -3.79000 1.000 126.51780 13 LEU A N 1
ATOM 7705 C CA . LEU B 1 37 ? 12.10000 74.77600 -2.34100 1.000 122.99106 13 LEU A CA 1
ATOM 7706 C C . LEU B 1 37 ? 11.50000 76.01300 -1.69600 1.000 123.03844 13 LEU A C 1
ATOM 7707 O O . LEU B 1 37 ? 10.67100 75.91300 -0.78300 1.000 121.25138 13 LEU A O 1
ATOM 7723 N N . ILE B 1 38 ? 11.90700 77.19300 -2.16800 1.000 125.30976 14 ILE A N 1
ATOM 7724 C CA . ILE B 1 38 ? 11.43500 78.43000 -1.55700 1.000 125.55979 14 ILE A CA 1
ATOM 7725 C C . ILE B 1 38 ? 9.92500 78.56800 -1.71100 1.000 126.86258 14 ILE A C 1
ATOM 7726 O O . ILE B 1 38 ? 9.23600 79.00100 -0.78300 1.000 125.77561 14 ILE A O 1
ATOM 7742 N N . ARG B 1 39 ? 9.38000 78.20100 -2.87500 1.000 129.50500 15 ARG A N 1
ATOM 7743 C CA . ARG B 1 39 ? 7.93800 78.32600 -3.08000 1.000 131.31311 15 ARG A CA 1
ATOM 7744 C C . ARG B 1 39 ? 7.17100 77.48700 -2.06200 1.000 128.49962 15 ARG A C 1
ATOM 7745 O O . ARG B 1 39 ? 6.25600 77.98000 -1.38300 1.000 128.50225 15 ARG A O 1
ATOM 7766 N N . GLU B 1 40 ? 7.52700 76.20600 -1.94400 1.000 126.30988 16 GLU A N 1
ATOM 7767 C CA . GLU B 1 40 ? 6.78700 75.33600 -1.02900 1.000 123.89907 16 GLU A CA 1
ATOM 7768 C C . GLU B 1 40 ? 6.98700 75.76000 0.42600 1.000 121.07504 16 GLU A C 1
ATOM 7769 O O . GLU B 1 40 ? 6.04300 75.72300 1.23400 1.000 120.31969 16 GLU A O 1
ATOM 7781 N N . ILE B 1 41 ? 8.20700 76.16800 0.78000 1.000 119.77489 17 ILE A N 1
ATOM 7782 C CA . ILE B 1 41 ? 8.45700 76.64500 2.13500 1.000 117.47461 17 ILE A CA 1
ATOM 7783 C C . ILE B 1 41 ? 7.60200 77.86900 2.43200 1.000 119.04322 17 ILE A C 1
ATOM 7784 O O . ILE B 1 41 ? 7.08000 78.02700 3.54300 1.000 117.66411 17 ILE A O 1
ATOM 7800 N N . GLU B 1 42 ? 7.45100 78.75800 1.44600 1.000 122.20939 18 GLU A N 1
ATOM 7801 C CA . GLU B 1 42 ? 6.63300 79.94600 1.63900 1.000 124.19384 18 GLU A CA 1
ATOM 7802 C C . GLU B 1 42 ? 5.16000 79.59600 1.75500 1.000 125.17553 18 GLU A C 1
ATOM 7803 O O . GLU B 1 42 ? 4.39500 80.33700 2.38000 1.000 125.95458 18 GLU A O 1
ATOM 7815 N N . LYS B 1 43 ? 4.73400 78.48800 1.14900 1.000 125.45978 19 LYS A N 1
ATOM 7816 C CA . LYS B 1 43 ? 3.38400 78.01000 1.42800 1.000 126.10459 19 LYS A CA 1
ATOM 7817 C C . LYS B 1 43 ? 3.25100 77.59800 2.88800 1.000 122.88579 19 LYS A C 1
ATOM 7818 O O . LYS B 1 43 ? 2.29600 77.97700 3.57500 1.000 123.54376 19 LYS A O 1
ATOM 7837 N N . ALA B 1 44 ? 4.21100 76.80900 3.38100 1.000 119.66435 20 ALA A N 1
ATOM 7838 C CA . ALA B 1 44 ? 4.14900 76.38300 4.77900 1.000 116.79032 20 ALA A CA 1
ATOM 7839 C C . ALA B 1 44 ? 4.16000 77.58000 5.72400 1.000 116.67978 20 ALA A C 1
ATOM 7840 O O . ALA B 1 44 ? 3.48300 77.57200 6.76000 1.000 115.97180 20 ALA A O 1
ATOM 7847 N N . ILE B 1 45 ? 4.93300 78.61500 5.38800 1.000 117.54304 21 ILE A N 1
ATOM 7848 C CA . ILE B 1 45 ? 4.96000 79.82300 6.20800 1.000 117.76412 21 ILE A CA 1
ATOM 7849 C C . ILE B 1 45 ? 3.62600 80.55500 6.12900 1.000 120.63815 21 ILE A C 1
ATOM 7850 O O . ILE B 1 45 ? 3.09100 81.01400 7.14600 1.000 120.48023 21 ILE A O 1
ATOM 7866 N N . LYS B 1 46 ? 3.06600 80.67000 4.92200 1.000 123.63061 22 LYS A N 1
ATOM 7867 C CA . LYS B 1 46 ? 1.79200 81.35400 4.73000 1.000 127.00470 22 LYS A CA 1
ATOM 7868 C C . LYS B 1 46 ? 0.65500 80.67900 5.48000 1.000 126.71782 22 LYS A C 1
ATOM 7869 O O . LYS B 1 46 ? -0.37700 81.31400 5.72000 1.000 129.22339 22 LYS A O 1
ATOM 7888 N N . SER B 1 47 ? 0.82000 79.40900 5.85300 1.000 123.98855 23 SER A N 1
ATOM 7889 C CA . SER B 1 47 ? -0.21300 78.65900 6.55500 1.000 123.73326 23 SER A CA 1
ATOM 7890 C C . SER B 1 47 ? 0.21200 78.25300 7.96200 1.000 120.30127 23 SER A C 1
ATOM 7891 O O . SER B 1 47 ? -0.44100 77.40000 8.57300 1.000 119.55644 23 SER A O 1
ATOM 7899 N N . ASP B 1 48 ? 1.28600 78.84400 8.49200 1.000 118.46684 24 ASP A N 1
ATOM 7900 C CA . ASP B 1 48 ? 1.77900 78.54800 9.84000 1.000 115.54806 24 ASP A CA 1
ATOM 7901 C C . ASP B 1 48 ? 2.02700 77.05500 10.03900 1.000 116.15603 24 ASP A C 1
ATOM 7902 O O . ASP B 1 48 ? 1.98500 76.55600 11.16900 1.000 121.32507 24 ASP A O 1
ATOM 7911 N N . GLU B 1 49 ? 2.28000 76.32700 8.95000 1.000 113.18199 25 GLU A N 1
ATOM 7912 C CA . GLU B 1 49 ? 2.53700 74.89400 8.99900 1.000 111.14491 25 GLU A CA 1
ATOM 7913 C C . GLU B 1 49 ? 4.02200 74.55500 8.90600 1.000 108.94991 25 GLU A C 1
ATOM 7914 O O . GLU B 1 49 ? 4.37100 73.42800 8.53900 1.000 107.85241 25 GLU A O 1
ATOM 7926 N N . LEU B 1 50 ? 4.90100 75.49300 9.24300 1.000 108.50511 26 LEU A N 1
ATOM 7927 C CA . LEU B 1 50 ? 6.33200 75.31600 9.04400 1.000 107.11021 26 LEU A CA 1
ATOM 7928 C C . LEU B 1 50 ? 7.00600 74.89900 10.34400 1.000 104.66255 26 LEU A C 1
ATOM 7929 O O . LEU B 1 50 ? 6.85500 75.56700 11.37200 1.000 104.41778 26 LEU A O 1
ATOM 7945 N N . GLY B 1 51 ? 7.76300 73.79800 10.28200 1.000 103.13868 27 GLY A N 1
ATOM 7946 C CA . GLY B 1 51 ? 8.59900 73.38100 11.38400 1.000 101.20687 27 GLY A CA 1
ATOM 7947 C C . GLY B 1 51 ? 9.99200 73.03900 10.88500 1.000 100.75945 27 GLY A C 1
ATOM 7948 O O . GLY B 1 51 ? 10.23600 72.94300 9.67700 1.000 101.79378 27 GLY A O 1
ATOM 7952 N N . ALA B 1 52 ? 10.91000 72.86100 11.83300 1.000 99.53299 28 ALA A N 1
ATOM 7953 C CA . ALA B 1 52 ? 12.30200 72.60600 11.48500 1.000 99.46456 28 ALA A CA 1
ATOM 7954 C C . ALA B 1 52 ? 12.80100 71.33100 12.14800 1.000 98.07492 28 ALA A C 1
ATOM 7955 O O . ALA B 1 52 ? 12.51800 71.07900 13.32300 1.000 97.09059 28 ALA A O 1
ATOM 7962 N N . PHE B 1 53 ? 13.52700 70.52100 11.37700 1.000 98.25915 29 PHE A N 1
ATOM 7963 C CA . PHE B 1 53 ? 14.16400 69.29900 11.85500 1.000 97.36167 29 PHE A CA 1
ATOM 7964 C C . PHE B 1 53 ? 15.65400 69.42200 11.56500 1.000 100.58838 29 PHE A C 1
ATOM 7965 O O . PHE B 1 53 ? 16.04800 69.61100 10.41000 1.000 99.46193 29 PHE A O 1
ATOM 7982 N N . ILE B 1 54 ? 16.47300 69.33300 12.61100 1.000 102.54914 30 ILE A N 1
ATOM 7983 C CA . ILE B 1 54 ? 17.88600 69.68600 12.54100 1.000 100.73050 30 ILE A CA 1
ATOM 7984 C C . ILE B 1 54 ? 18.72800 68.59500 13.18200 1.000 111.78182 30 ILE A C 1
ATOM 7985 O O . ILE B 1 54 ? 18.27900 67.88800 14.08800 1.000 110.32112 30 ILE A O 1
ATOM 8001 N N . GLY B 1 55 ? 19.96600 68.46100 12.70500 1.000 105.21525 31 GLY A N 1
ATOM 8002 C CA . GLY B 1 55 ? 20.84600 67.42200 13.19800 1.000 111.88973 31 GLY A CA 1
ATOM 8003 C C . GLY B 1 55 ? 22.25400 67.89100 13.50100 1.000 115.18223 31 GLY A C 1
ATOM 8004 O O . GLY B 1 55 ? 22.47700 69.07200 13.78200 1.000 115.17170 31 GLY A O 1
ATOM 8008 N N . ALA B 1 56 ? 23.21800 66.96800 13.45500 1.000 118.45631 32 ALA A N 1
ATOM 8009 C CA . ALA B 1 56 ? 24.58500 67.31200 13.83000 1.000 122.35151 32 ALA A CA 1
ATOM 8010 C C . ALA B 1 56 ? 25.26800 68.17200 12.77400 1.000 125.83877 32 ALA A C 1
ATOM 8011 O O . ALA B 1 56 ? 26.13900 68.98200 13.10800 1.000 126.04143 32 ALA A O 1
ATOM 8018 N N . GLY B 1 57 ? 24.88100 68.02800 11.50500 1.000 122.33309 33 GLY A N 1
ATOM 8019 C CA . GLY B 1 57 ? 25.52900 68.76000 10.43000 1.000 138.94297 33 GLY A CA 1
ATOM 8020 C C . GLY B 1 57 ? 25.43300 70.26600 10.55200 1.000 126.60729 33 GLY A C 1
ATOM 8021 O O . GLY B 1 57 ? 26.18900 70.98400 9.88800 1.000 126.82836 33 GLY A O 1
ATOM 8025 N N . LEU B 1 58 ? 24.52600 70.76300 11.39100 1.000 126.43358 34 LEU A N 1
ATOM 8026 C CA . LEU B 1 58 ? 24.34000 72.19700 11.57300 1.000 126.55465 34 LEU A CA 1
ATOM 8027 C C . LEU B 1 58 ? 25.12000 72.75400 12.75400 1.000 125.95721 34 LEU A C 1
ATOM 8028 O O . LEU B 1 58 ? 25.35400 73.96600 12.80600 1.000 125.98353 34 LEU A O 1
ATOM 8044 N N . SER B 1 59 ? 25.52800 71.90100 13.69000 1.000 135.43203 35 SER A N 1
ATOM 8045 C CA . SER B 1 59 ? 26.29100 72.32400 14.85400 1.000 138.51398 35 SER A CA 1
ATOM 8046 C C . SER B 1 59 ? 27.78800 72.09500 14.70000 1.000 141.73015 35 SER A C 1
ATOM 8047 O O . SER B 1 59 ? 28.57100 72.76100 15.38700 1.000 144.29888 35 SER A O 1
ATOM 8055 N N . ILE B 1 60 ? 28.20200 71.17300 13.82700 1.000 141.68278 36 ILE A N 1
ATOM 8056 C CA . ILE B 1 60 ? 29.63100 70.95100 13.61400 1.000 144.69366 36 ILE A CA 1
ATOM 8057 C C . ILE B 1 60 ? 30.31900 72.22200 13.12500 1.000 145.68589 36 ILE A C 1
ATOM 8058 O O . ILE B 1 60 ? 31.40000 72.54900 13.63800 1.000 148.74152 36 ILE A O 1
ATOM 8074 N N . PRO B 1 61 ? 29.77300 72.96400 12.15700 1.000 143.33034 37 PRO A N 1
ATOM 8075 C CA . PRO B 1 61 ? 30.41800 74.23100 11.76600 1.000 144.37784 37 PRO A CA 1
ATOM 8076 C C . PRO B 1 61 ? 30.53000 75.23200 12.90400 1.000 145.93855 37 PRO A C 1
ATOM 8077 O O . PRO B 1 61 ? 31.36700 76.14000 12.82600 1.000 147.81772 37 PRO A O 1
ATOM 8088 N N . ALA B 1 62 ? 29.71300 75.10500 13.95400 1.000 145.25163 38 ALA A N 1
ATOM 8089 C CA . ALA B 1 62 ? 29.80100 76.03400 15.07300 1.000 146.77812 38 ALA A CA 1
ATOM 8090 C C . ALA B 1 62 ? 31.02800 75.77700 15.93800 1.000 150.61016 38 ALA A C 1
ATOM 8091 O O . ALA B 1 62 ? 31.48300 76.69300 16.63300 1.000 152.51302 38 ALA A O 1
ATOM 8098 N N . GLY B 1 63 ? 31.56900 74.56000 15.91700 1.000 151.78136 39 GLY A N 1
ATOM 8099 C CA . GLY B 1 63 ? 32.78200 74.26300 16.65300 1.000 155.40284 39 GLY A CA 1
ATOM 8100 C C . GLY B 1 63 ? 32.78700 72.91000 17.33500 1.000 156.15820 39 GLY A C 1
ATOM 8101 O O . GLY B 1 63 ? 33.76200 72.55600 18.00600 1.000 159.13750 39 GLY A O 1
ATOM 8105 N N . PHE B 1 64 ? 31.71500 72.14400 17.17000 1.000 153.51314 40 PHE A N 1
ATOM 8106 C CA . PHE B 1 64 ? 31.58000 70.85800 17.83800 1.000 153.97636 40 PHE A CA 1
ATOM 8107 C C . PHE B 1 64 ? 32.21400 69.74000 17.01600 1.000 155.25546 40 PHE A C 1
ATOM 8108 O O . PHE B 1 64 ? 32.43000 69.86100 15.80800 1.000 153.55262 40 PHE A O 1
ATOM 8125 N N . CYS B 1 65 ? 32.51100 68.63700 17.70100 1.000 157.57416 41 CYS A N 1
ATOM 8126 C CA . CYS B 1 65 ? 33.27400 67.54100 17.12500 1.000 166.99897 41 CYS A CA 1
ATOM 8127 C C . CYS B 1 65 ? 32.36500 66.53900 16.42800 1.000 175.71580 41 CYS A C 1
ATOM 8128 O O . CYS B 1 65 ? 31.34000 66.13000 16.98200 1.000 169.27819 41 CYS A O 1
ATOM 8136 N N . SER B 1 66 ? 32.74500 66.14300 15.21600 1.000 173.39184 42 SER A N 1
ATOM 8137 C CA . SER B 1 66 ? 32.08800 65.01700 14.57000 1.000 162.27209 42 SER A CA 1
ATOM 8138 C C . SER B 1 66 ? 32.24300 63.77600 15.44600 1.000 154.70802 42 SER A C 1
ATOM 8139 O O . SER B 1 66 ? 33.16000 63.67200 16.26400 1.000 155.89764 42 SER A O 1
ATOM 8147 N N . TRP B 1 67 ? 31.33000 62.82300 15.27400 1.000 152.28668 43 TRP A N 1
ATOM 8148 C CA . TRP B 1 67 ? 31.35600 61.64600 16.13600 1.000 151.93401 43 TRP A CA 1
ATOM 8149 C C . TRP B 1 67 ? 32.54600 60.74700 15.82700 1.000 154.27902 43 TRP A C 1
ATOM 8150 O O . TRP B 1 67 ? 33.03400 60.04500 16.72000 1.000 156.40296 43 TRP A O 1
ATOM 8171 N N . LYS B 1 68 ? 33.01600 60.74400 14.57800 1.000 153.93951 44 LYS A N 1
ATOM 8172 C CA . LYS B 1 68 ? 34.19700 59.96700 14.21300 1.000 156.21610 44 LYS A CA 1
ATOM 8173 C C . LYS B 1 68 ? 35.39100 60.31500 15.10200 1.000 159.77179 44 LYS A C 1
ATOM 8174 O O . LYS B 1 68 ? 35.98100 59.44800 15.76500 1.000 161.85362 44 LYS A O 1
ATOM 8193 N N . GLU B 1 69 ? 35.74300 61.60100 15.14900 1.000 160.51398 45 GLU A N 1
ATOM 8194 C CA . GLU B 1 69 ? 36.87700 62.01500 15.96700 1.000 163.89070 45 GLU A CA 1
ATOM 8195 C C . GLU B 1 69 ? 36.56200 61.85600 17.44800 1.000 164.81713 45 GLU A C 1
ATOM 8196 O O . GLU B 1 69 ? 37.42700 61.45000 18.23400 1.000 167.60431 45 GLU A O 1
ATOM 8208 N N . LEU B 1 70 ? 35.32700 62.17000 17.84500 1.000 162.52212 46 LEU A N 1
ATOM 8209 C CA . LEU B 1 70 ? 34.93700 62.03000 19.24300 1.000 163.24326 46 LEU A CA 1
ATOM 8210 C C . LEU B 1 70 ? 35.11000 60.59800 19.72800 1.000 164.25127 46 LEU A C 1
ATOM 8211 O O . LEU B 1 70 ? 35.38600 60.37300 20.91200 1.000 166.20414 46 LEU A O 1
ATOM 8227 N N . LEU B 1 71 ? 34.95700 59.62000 18.83700 1.000 162.98270 47 LEU A N 1
ATOM 8228 C CA . LEU B 1 71 ? 35.10800 58.21600 19.18900 1.000 163.81701 47 LEU A CA 1
ATOM 8229 C C . LEU B 1 71 ? 36.48700 57.66500 18.84600 1.000 166.45943 47 LEU A C 1
ATOM 8230 O O . LEU B 1 71 ? 36.74500 56.48400 19.10000 1.000 167.39375 47 LEU A O 1
ATOM 8246 N N . ARG B 1 72 ? 37.36900 58.47700 18.25700 1.000 167.66221 48 ARG A N 1
ATOM 8247 C CA . ARG B 1 72 ? 38.71000 57.99100 17.93700 1.000 170.26778 48 ARG A CA 1
ATOM 8248 C C . ARG B 1 72 ? 39.45800 57.53200 19.19000 1.000 173.27341 48 ARG A C 1
ATOM 8249 O O . ARG B 1 72 ? 39.84400 56.36300 19.30400 1.000 174.30248 48 ARG A O 1
ATOM 8270 N N . GLU B 1 73 ? 39.68600 58.44500 20.14000 1.000 153.78949 49 GLU A N 1
ATOM 8271 C CA . GLU B 1 73 ? 40.38800 58.05900 21.36500 1.000 152.72621 49 GLU A CA 1
ATOM 8272 C C . GLU B 1 73 ? 39.62900 56.98600 22.13200 1.000 151.52080 49 GLU A C 1
ATOM 8273 O O . GLU B 1 73 ? 40.25900 56.01100 22.57800 1.000 150.98916 49 GLU A O 1
ATOM 8285 N N . PRO B 1 74 ? 38.31100 57.09100 22.33300 1.000 150.33908 50 PRO A N 1
ATOM 8286 C CA . PRO B 1 74 ? 37.57800 55.95900 22.92600 1.000 144.69103 50 PRO A CA 1
ATOM 8287 C C . PRO B 1 74 ? 37.80100 54.64700 22.19100 1.000 146.23859 50 PRO A C 1
ATOM 8288 O O . PRO B 1 74 ? 38.01100 53.61000 22.83100 1.000 143.79619 50 PRO A O 1
ATOM 8299 N N . ALA B 1 75 ? 37.75200 54.66300 20.85700 1.000 148.40990 51 ALA A N 1
ATOM 8300 C CA . ALA B 1 75 ? 38.01100 53.44800 20.09300 1.000 146.02277 51 ALA A CA 1
ATOM 8301 C C . ALA B 1 75 ? 39.37400 52.86500 20.44200 1.000 149.51266 51 ALA A C 1
ATOM 8302 O O . ALA B 1 75 ? 39.50800 51.65800 20.67700 1.000 147.97300 51 ALA A O 1
ATOM 8309 N N . GLU B 1 76 ? 40.40400 53.71700 20.47900 1.000 155.32915 52 GLU A N 1
ATOM 8310 C CA . GLU B 1 76 ? 41.73600 53.27000 20.87300 1.000 157.63469 52 GLU A CA 1
ATOM 8311 C C . GLU B 1 76 ? 41.77100 52.79700 22.32100 1.000 150.91283 52 GLU A C 1
ATOM 8312 O O . GLU B 1 76 ? 42.59200 51.94200 22.67300 1.000 152.45775 52 GLU A O 1
ATOM 8324 N N . GLU B 1 77 ? 40.90200 53.34500 23.17400 1.000 152.33669 53 GLU A N 1
ATOM 8325 C CA . GLU B 1 77 ? 40.86300 52.97400 24.58600 1.000 149.59425 53 GLU A CA 1
ATOM 8326 C C . GLU B 1 77 ? 40.34100 51.55900 24.82200 1.000 153.83160 53 GLU A C 1
ATOM 8327 O O . GLU B 1 77 ? 40.43600 51.07500 25.95600 1.000 148.18619 53 GLU A O 1
ATOM 8339 N N . ILE B 1 78 ? 39.79600 50.88700 23.80500 1.000 154.82909 54 ILE A N 1
ATOM 8340 C CA . ILE B 1 78 ? 39.36800 49.49500 23.92600 1.000 147.96248 54 ILE A CA 1
ATOM 8341 C C . ILE B 1 78 ? 40.08700 48.56300 22.96200 1.000 149.64689 54 ILE A C 1
ATOM 8342 O O . ILE B 1 78 ? 39.79700 47.36100 22.95300 1.000 149.73637 54 ILE A O 1
ATOM 8358 N N . GLY B 1 79 ? 40.99100 49.08000 22.13000 1.000 151.20497 55 GLY A N 1
ATOM 8359 C CA . GLY B 1 79 ? 41.73900 48.23700 21.21800 1.000 153.17100 55 GLY A CA 1
ATOM 8360 C C . GLY B 1 79 ? 41.17100 48.11500 19.82700 1.000 152.74726 55 GLY A C 1
ATOM 8361 O O . GLY B 1 79 ? 41.44700 47.12400 19.14300 1.000 153.92898 55 GLY A O 1
ATOM 8365 N N . LEU B 1 80 ? 40.38600 49.09300 19.37800 1.000 151.10759 56 LEU A N 1
ATOM 8366 C CA . LEU B 1 80 ? 39.81700 49.10900 18.03800 1.000 150.61280 56 LEU A CA 1
ATOM 8367 C C . LEU B 1 80 ? 40.14400 50.44000 17.37700 1.000 150.77860 56 LEU A C 1
ATOM 8368 O O . LEU B 1 80 ? 40.28700 51.46300 18.05200 1.000 150.29170 56 LEU A O 1
ATOM 8384 N N . ASP B 1 81 ? 40.25100 50.42600 16.05100 1.000 151.46553 57 ASP A N 1
ATOM 8385 C CA . ASP B 1 81 ? 40.57700 51.62200 15.28100 1.000 151.75504 57 ASP A CA 1
ATOM 8386 C C . ASP B 1 81 ? 39.28900 52.17100 14.67900 1.000 149.85481 57 ASP A C 1
ATOM 8387 O O . ASP B 1 81 ? 38.55100 51.44300 14.00600 1.000 150.41014 57 ASP A O 1
ATOM 8396 N N . VAL B 1 82 ? 39.01900 53.45300 14.93800 1.000 148.33621 58 VAL A N 1
ATOM 8397 C CA . VAL B 1 82 ? 37.81100 54.08900 14.42600 1.000 146.14647 58 VAL A CA 1
ATOM 8398 C C . VAL B 1 82 ? 37.79800 54.14100 12.90600 1.000 146.69654 58 VAL A C 1
ATOM 8399 O O . VAL B 1 82 ? 36.72500 54.22600 12.29900 1.000 145.04371 58 VAL A O 1
ATOM 8412 N N . GLU B 1 83 ? 38.97000 54.09400 12.27200 1.000 149.00997 59 GLU A N 1
ATOM 8413 C CA . GLU B 1 83 ? 39.04000 54.08500 10.81600 1.000 149.74164 59 GLU A CA 1
ATOM 8414 C C . GLU B 1 83 ? 38.55600 52.76900 10.21900 1.000 149.84955 59 GLU A C 1
ATOM 8415 O O . GLU B 1 83 ? 38.19400 52.73400 9.03800 1.000 168.06489 59 GLU A O 1
ATOM 8427 N N . LYS B 1 84 ? 38.54800 51.69200 11.00400 1.000 155.73446 60 LYS A N 1
ATOM 8428 C CA . LYS B 1 84 ? 38.18400 50.36500 10.52800 1.000 151.74188 60 LYS A CA 1
ATOM 8429 C C . LYS B 1 84 ? 36.71900 50.01100 10.76500 1.000 150.96810 60 LYS A C 1
ATOM 8430 O O . LYS B 1 84 ? 36.23800 49.02700 10.19200 1.000 148.43885 60 LYS A O 1
ATOM 8449 N N . GLU B 1 85 ? 36.00300 50.77200 11.59400 1.000 149.62583 61 GLU A N 1
ATOM 8450 C CA . GLU B 1 85 ? 34.62800 50.46100 11.97300 1.000 145.70431 61 GLU A CA 1
ATOM 8451 C C . GLU B 1 85 ? 33.63500 51.21700 11.09700 1.000 141.76963 61 GLU A C 1
ATOM 8452 O O . GLU B 1 85 ? 33.68000 52.45100 11.01900 1.000 141.24062 61 GLU A O 1
ATOM 8464 N N . SER B 1 86 ? 32.72500 50.47500 10.45900 1.000 140.88794 62 SER A N 1
ATOM 8465 C CA . SER B 1 86 ? 31.74000 51.09300 9.58400 1.000 139.26933 62 SER A CA 1
ATOM 8466 C C . SER B 1 86 ? 30.55700 51.66700 10.35300 1.000 136.64533 62 SER A C 1
ATOM 8467 O O . SER B 1 86 ? 29.96600 52.66100 9.91700 1.000 135.29254 62 SER A O 1
ATOM 8475 N N . ASP B 1 87 ? 30.19600 51.05900 11.47800 1.000 127.80217 63 ASP A N 1
ATOM 8476 C CA . ASP B 1 87 ? 29.04200 51.47000 12.27000 1.000 119.50380 63 ASP A CA 1
ATOM 8477 C C . ASP B 1 87 ? 29.50700 52.03700 13.60900 1.000 123.98592 63 ASP A C 1
ATOM 8478 O O . ASP B 1 87 ? 29.83200 51.28100 14.52900 1.000 115.67440 63 ASP A O 1
ATOM 8487 N N . LEU B 1 88 ? 29.53200 53.36800 13.72200 1.000 119.13797 64 LEU A N 1
ATOM 8488 C CA . LEU B 1 88 ? 29.97200 53.99300 14.96400 1.000 117.74306 64 LEU A CA 1
ATOM 8489 C C . LEU B 1 88 ? 28.98400 53.79000 16.11000 1.000 118.11679 64 LEU A C 1
ATOM 8490 O O . LEU B 1 88 ? 29.37600 53.90200 17.27700 1.000 113.49519 64 LEU A O 1
ATOM 8506 N N . VAL B 1 89 ? 27.71900 53.49900 15.81200 1.000 110.23427 65 VAL A N 1
ATOM 8507 C CA . VAL B 1 89 ? 26.74100 53.25400 16.87000 1.000 113.16357 65 VAL A CA 1
ATOM 8508 C C . VAL B 1 89 ? 27.09800 51.97900 17.62700 1.000 112.41348 65 VAL A C 1
ATOM 8509 O O . VAL B 1 89 ? 27.13000 51.94900 18.86700 1.000 104.20723 65 VAL A O 1
ATOM 8522 N N . ASN B 1 90 ? 27.39800 50.91000 16.88900 1.000 107.31550 66 ASN A N 1
ATOM 8523 C CA . ASN B 1 90 ? 27.86600 49.68200 17.51900 1.000 111.88184 66 ASN A CA 1
ATOM 8524 C C . ASN B 1 90 ? 29.17600 49.90400 18.26000 1.000 106.52856 66 ASN A C 1
ATOM 8525 O O . ASN B 1 90 ? 29.42700 49.26100 19.28800 1.000 107.39972 66 ASN A O 1
ATOM 8536 N N . LEU B 1 91 ? 30.02000 50.80800 17.75800 1.000 109.73684 67 LEU A N 1
ATOM 8537 C CA . LEU B 1 91 ? 31.26600 51.12900 18.44400 1.000 111.90552 67 LEU A CA 1
ATOM 8538 C C . LEU B 1 91 ? 30.99900 51.77000 19.80000 1.000 112.62140 67 LEU A C 1
ATOM 8539 O O . LEU B 1 91 ? 31.62400 51.41100 20.80700 1.000 109.81843 67 LEU A O 1
ATOM 8555 N N . ALA B 1 92 ? 30.10000 52.75800 19.83700 1.000 110.41324 68 ALA A N 1
ATOM 8556 C CA . ALA B 1 92 ? 29.73100 53.36200 21.11000 1.000 106.17852 68 ALA A CA 1
ATOM 8557 C C . ALA B 1 92 ? 29.14400 52.32700 22.05500 1.000 106.87860 68 ALA A C 1
ATOM 8558 O O . ALA B 1 92 ? 29.36600 52.39900 23.26800 1.000 109.93160 68 ALA A O 1
ATOM 8565 N N . GLN B 1 93 ? 28.40200 51.35200 21.52100 1.000 106.98651 69 GLN A N 1
ATOM 8566 C CA . GLN B 1 93 ? 27.86500 50.29500 22.37700 1.000 104.67308 69 GLN A CA 1
ATOM 8567 C C . GLN B 1 93 ? 28.98100 49.45600 22.99800 1.000 104.56780 69 GLN A C 1
ATOM 8568 O O . GLN B 1 93 ? 29.00700 49.23500 24.21700 1.000 106.98914 69 GLN A O 1
ATOM 8582 N N . TYR B 1 94 ? 29.90100 48.95400 22.16700 1.000 107.54974 70 TYR A N 1
ATOM 8583 C CA . TYR B 1 94 ? 31.01100 48.16400 22.69700 1.000 108.12875 70 TYR A CA 1
ATOM 8584 C C . TYR B 1 94 ? 31.80200 48.96600 23.72600 1.000 110.08688 70 TYR A C 1
ATOM 8585 O O . TYR B 1 94 ? 32.22000 48.42800 24.76100 1.000 110.73959 70 TYR A O 1
ATOM 8603 N N . TYR B 1 95 ? 32.01500 50.25700 23.45800 1.000 111.71866 71 TYR A N 1
ATOM 8604 C CA . TYR B 1 95 ? 32.73000 51.10400 24.40800 1.000 116.40869 71 TYR A CA 1
ATOM 8605 C C . TYR B 1 95 ? 31.97700 51.20000 25.73000 1.000 117.64042 71 TYR A C 1
ATOM 8606 O O . TYR B 1 95 ? 32.57000 51.05800 26.80600 1.000 119.02480 71 TYR A O 1
ATOM 8624 N N . SER B 1 96 ? 30.66300 51.44100 25.66900 1.000 114.29265 72 SER A N 1
ATOM 8625 C CA . SER B 1 96 ? 29.87100 51.51300 26.89300 1.000 115.56386 72 SER A CA 1
ATOM 8626 C C . SER B 1 96 ? 29.93500 50.20500 27.66700 1.000 116.31131 72 SER A C 1
ATOM 8627 O O . SER B 1 96 ? 29.82900 50.20500 28.89900 1.000 117.81676 72 SER A O 1
ATOM 8635 N N . ASN B 1 97 ? 30.09900 49.08400 26.96300 1.000 117.50093 73 ASN A N 1
ATOM 8636 C CA . ASN B 1 97 ? 30.21500 47.80100 27.65000 1.000 113.83470 73 ASN A CA 1
ATOM 8637 C C . ASN B 1 97 ? 31.56400 47.67200 28.35200 1.000 118.01941 73 ASN A C 1
ATOM 8638 O O . ASN B 1 97 ? 31.62500 47.37700 29.55200 1.000 119.80121 73 ASN A O 1
ATOM 8649 N N . SER B 1 98 ? 32.66200 47.89600 27.62200 1.000 119.60381 74 SER A N 1
ATOM 8650 C CA . SER B 1 98 ? 33.98900 47.70400 28.20700 1.000 122.10938 74 SER A CA 1
ATOM 8651 C C . SER B 1 98 ? 34.30100 48.78000 29.24400 1.000 123.84116 74 SER A C 1
ATOM 8652 O O . SER B 1 98 ? 34.65500 48.46700 30.38800 1.000 126.10459 74 SER A O 1
ATOM 8660 N N . LYS B 1 99 ? 34.18200 50.04900 28.86500 1.000 122.20939 75 LYS A N 1
ATOM 8661 C CA . LYS B 1 99 ? 34.26500 51.16700 29.79800 1.000 124.40176 75 LYS A CA 1
ATOM 8662 C C . LYS B 1 99 ? 32.83900 51.57500 30.14800 1.000 128.62332 75 LYS A C 1
ATOM 8663 O O . LYS B 1 99 ? 32.02900 51.83300 29.25300 1.000 135.79260 75 LYS A O 1
ATOM 8682 N N . LYS B 1 100 ? 32.52800 51.60900 31.44300 1.000 125.48347 76 LYS A N 1
ATOM 8683 C CA . LYS B 1 100 ? 31.13800 51.70500 31.87500 1.000 126.68361 76 LYS A CA 1
ATOM 8684 C C . LYS B 1 100 ? 30.46100 52.93600 31.27500 1.000 130.21035 76 LYS A C 1
ATOM 8685 O O . LYS B 1 100 ? 31.11200 53.91600 30.90100 1.000 134.32926 76 LYS A O 1
ATOM 8704 N N . ARG B 1 101 ? 29.12800 52.87100 31.18400 1.000 123.27794 77 ARG A N 1
ATOM 8705 C CA . ARG B 1 101 ? 28.33000 53.92500 30.56300 1.000 122.98053 77 ARG A CA 1
ATOM 8706 C C . ARG B 1 101 ? 28.79900 55.32100 30.95300 1.000 125.24133 77 ARG A C 1
ATOM 8707 O O . ARG B 1 101 ? 28.77000 56.23500 30.12400 1.000 123.43848 77 ARG A O 1
ATOM 8728 N N . THR B 1 102 ? 29.18200 55.50600 32.22000 1.000 128.50488 78 THR A N 1
ATOM 8729 C CA . THR B 1 102 ? 29.58800 56.82800 32.68300 1.000 130.52354 78 THR A CA 1
ATOM 8730 C C . THR B 1 102 ? 30.65000 57.42300 31.76500 1.000 129.36814 78 THR A C 1
ATOM 8731 O O . THR B 1 102 ? 30.63700 58.62700 31.48100 1.000 129.41552 78 THR A O 1
ATOM 8742 N N . SER B 1 103 ? 31.55500 56.58200 31.25800 1.000 132.64222 79 SER A N 1
ATOM 8743 C CA . SER B 1 103 ? 32.65900 57.06700 30.43600 1.000 132.01056 79 SER A CA 1
ATOM 8744 C C . SER B 1 103 ? 32.18900 57.65200 29.10900 1.000 133.95290 79 SER A C 1
ATOM 8745 O O . SER B 1 103 ? 32.94500 58.40200 28.48300 1.000 136.12158 79 SER A O 1
ATOM 8753 N N . ILE B 1 104 ? 30.97500 57.33100 28.66000 1.000 126.05985 80 ILE A N 1
ATOM 8754 C CA . ILE B 1 104 ? 30.39800 58.04200 27.52200 1.000 127.63899 80 ILE A CA 1
ATOM 8755 C C . ILE B 1 104 ? 29.66100 59.29600 27.97400 1.000 126.88627 80 ILE A C 1
ATOM 8756 O O . ILE B 1 104 ? 29.69700 60.32200 27.29100 1.000 132.17901 80 ILE A O 1
ATOM 8772 N N . ASP B 1 105 ? 28.98200 59.24300 29.12300 1.000 123.28057 81 ASP A N 1
ATOM 8773 C CA . ASP B 1 105 ? 28.39800 60.46100 29.67300 1.000 122.41205 81 ASP A CA 1
ATOM 8774 C C . ASP B 1 105 ? 29.46900 61.53400 29.81400 1.000 130.99202 81 ASP A C 1
ATOM 8775 O O . ASP B 1 105 ? 29.31500 62.65400 29.30900 1.000 129.01810 81 ASP A O 1
ATOM 8784 N N . ASP B 1 106 ? 30.61900 61.16000 30.38900 1.000 145.34637 82 ASP A N 1
ATOM 8785 C CA . ASP B 1 106 ? 31.72100 62.10300 30.53300 1.000 139.58516 82 ASP A CA 1
ATOM 8786 C C . ASP B 1 106 ? 32.21700 62.57400 29.17600 1.000 137.15329 82 ASP A C 1
ATOM 8787 O O . ASP B 1 106 ? 32.70300 63.70400 29.04600 1.000 139.23248 82 ASP A O 1
ATOM 8796 N N . LEU B 1 107 ? 32.10700 61.72300 28.15600 1.000 132.82645 83 LEU A N 1
ATOM 8797 C CA . LEU B 1 107 ? 32.50500 62.12700 26.81300 1.000 133.56601 83 LEU A CA 1
ATOM 8798 C C . LEU B 1 107 ? 31.54400 63.17400 26.26800 1.000 133.80288 83 LEU A C 1
ATOM 8799 O O . LEU B 1 107 ? 31.97100 64.14700 25.63400 1.000 135.76101 83 LEU A O 1
ATOM 8815 N N . ILE B 1 108 ? 30.23900 62.97700 26.47600 1.000 129.87083 84 ILE A N 1
ATOM 8816 C CA . ILE B 1 108 ? 29.26200 63.95000 25.99700 1.000 128.17063 84 ILE A CA 1
ATOM 8817 C C . ILE B 1 108 ? 29.20100 65.17100 26.90700 1.000 131.08940 84 ILE A C 1
ATOM 8818 O O . ILE B 1 108 ? 29.14500 66.31000 26.42900 1.000 131.09203 84 ILE A O 1
ATOM 8834 N N . LYS B 1 109 ? 29.19400 64.95400 28.22800 1.000 139.35092 85 LYS A N 1
ATOM 8835 C CA . LYS B 1 109 ? 29.23300 66.06600 29.17300 1.000 138.55872 85 LYS A CA 1
ATOM 8836 C C . LYS B 1 109 ? 30.36500 67.02400 28.85000 1.000 140.73266 85 LYS A C 1
ATOM 8837 O O . LYS B 1 109 ? 30.24400 68.23600 29.06200 1.000 143.24612 85 LYS A O 1
ATOM 8856 N N . GLY B 1 110 ? 31.46400 66.49700 28.32300 1.000 139.80624 86 GLY A N 1
ATOM 8857 C CA . GLY B 1 110 ? 32.65200 67.27400 28.04700 1.000 141.86964 86 GLY A CA 1
ATOM 8858 C C . GLY B 1 110 ? 32.62000 67.90600 26.67600 1.000 140.24576 86 GLY A C 1
ATOM 8859 O O . GLY B 1 110 ? 32.54300 69.12900 26.54200 1.000 146.24385 86 GLY A O 1
ATOM 8863 N N . GLN B 1 111 ? 32.67200 67.07000 25.64500 1.000 137.86653 87 GLN A N 1
ATOM 8864 C CA . GLN B 1 111 ? 32.90600 67.53100 24.28500 1.000 140.79056 87 GLN A CA 1
ATOM 8865 C C . GLN B 1 111 ? 31.67000 68.11900 23.61500 1.000 136.56374 87 GLN A C 1
ATOM 8866 O O . GLN B 1 111 ? 31.74500 68.46800 22.43200 1.000 136.97695 87 GLN A O 1
ATOM 8880 N N . PHE B 1 112 ? 30.54400 68.24000 24.32800 1.000 136.41372 88 PHE A N 1
ATOM 8881 C CA . PHE B 1 112 ? 29.35500 68.88800 23.78900 1.000 132.18164 88 PHE A CA 1
ATOM 8882 C C . PHE B 1 112 ? 28.84800 70.06000 24.62300 1.000 132.07373 88 PHE A C 1
ATOM 8883 O O . PHE B 1 112 ? 27.96100 70.78400 24.15700 1.000 131.05256 88 PHE A O 1
ATOM 8900 N N . SER B 1 113 ? 29.37000 70.26300 25.83400 1.000 137.39279 89 SER A N 1
ATOM 8901 C CA . SER B 1 113 ? 29.04700 71.41800 26.66400 1.000 140.40631 89 SER A CA 1
ATOM 8902 C C . SER B 1 113 ? 29.96000 72.60900 26.37800 1.000 142.72501 89 SER A C 1
ATOM 8903 O O . SER B 1 113 ? 30.05800 73.52400 27.20600 1.000 146.87550 89 SER A O 1
ATOM 8911 N N . GLN B 1 114 ? 30.62200 72.61000 25.22400 1.000 140.16154 90 GLN A N 1
ATOM 8912 C CA . GLN B 1 114 ? 31.56300 73.66300 24.86700 1.000 142.01440 90 GLN A CA 1
ATOM 8913 C C . GLN B 1 114 ? 30.89200 75.03000 24.80400 1.000 143.49352 90 GLN A C 1
ATOM 8914 O O . GLN B 1 114 ? 29.74600 75.16100 24.36500 1.000 141.82753 90 GLN A O 1
ATOM 8928 N N . LEU B 1 115 ? 31.61800 76.05100 25.26900 1.000 147.39925 91 LEU A N 1
ATOM 8929 C CA . LEU B 1 115 ? 31.12200 77.42700 25.28800 1.000 150.61280 91 LEU A CA 1
ATOM 8930 C C . LEU B 1 115 ? 31.21300 78.00800 23.87400 1.000 149.01260 91 LEU A C 1
ATOM 8931 O O . LEU B 1 115 ? 32.06100 78.84400 23.55300 1.000 147.87036 91 LEU A O 1
ATOM 8947 N N . VAL B 1 116 ? 30.30500 77.54100 23.01500 1.000 142.90924 92 VAL A N 1
ATOM 8948 C CA . VAL B 1 116 ? 30.28300 77.90200 21.60000 1.000 139.01930 92 VAL A CA 1
ATOM 8949 C C . VAL B 1 116 ? 29.10000 78.81600 21.30500 1.000 138.81928 92 VAL A C 1
ATOM 8950 O O . VAL B 1 116 ? 28.02200 78.66800 21.89300 1.000 139.24827 92 VAL A O 1
ATOM 8963 N N . LYS B 1 117 ? 29.31200 79.77800 20.38200 1.000 138.25079 93 LYS A N 1
ATOM 8964 C CA . LYS B 1 117 ? 28.26900 80.67600 19.89600 1.000 137.77178 93 LYS A CA 1
ATOM 8965 C C . LYS B 1 117 ? 27.47500 80.00200 18.77300 1.000 132.87909 93 LYS A C 1
ATOM 8966 O O . LYS B 1 117 ? 28.04300 79.24500 17.98100 1.000 129.83136 93 LYS A O 1
ATOM 8985 N N . PRO B 1 118 ? 26.16600 80.25200 18.67800 1.000 132.12374 94 PRO A N 1
ATOM 8986 C CA . PRO B 1 118 ? 25.40700 79.74400 17.52700 1.000 127.59425 94 PRO A CA 1
ATOM 8987 C C . PRO B 1 118 ? 25.89800 80.34100 16.21500 1.000 126.47569 94 PRO A C 1
ATOM 8988 O O . PRO B 1 118 ? 26.55800 81.38200 16.18200 1.000 150.29434 94 PRO A O 1
ATOM 8999 N N . THR B 1 119 ? 25.56200 79.66000 15.12100 1.000 122.08569 95 THR A N 1
ATOM 9000 C CA . THR B 1 119 ? 25.93900 80.09900 13.78700 1.000 120.89081 95 THR A CA 1
ATOM 9001 C C . THR B 1 119 ? 24.90900 81.09300 13.24400 1.000 119.19324 95 THR A C 1
ATOM 9002 O O . THR B 1 119 ? 23.85800 81.32900 13.84200 1.000 120.43549 95 THR A O 1
ATOM 9013 N N . GLU B 1 120 ? 25.22800 81.68800 12.09100 1.000 124.37281 96 GLU A N 1
ATOM 9014 C CA . GLU B 1 120 ? 24.27500 82.58000 11.43400 1.000 123.25952 96 GLU A CA 1
ATOM 9015 C C . GLU B 1 120 ? 23.02100 81.82300 11.00100 1.000 127.17577 96 GLU A C 1
ATOM 9016 O O . GLU B 1 120 ? 21.91300 82.37000 11.03300 1.000 124.72285 96 GLU A O 1
ATOM 9028 N N . ASN B 1 121 ? 23.17800 80.55800 10.58400 1.000 124.23332 97 ASN A N 1
ATOM 9029 C CA . ASN B 1 121 ? 22.01600 79.73600 10.25200 1.000 123.04107 97 ASN A CA 1
ATOM 9030 C C . ASN B 1 121 ? 21.05400 79.65000 11.43200 1.000 122.09359 97 ASN A C 1
ATOM 9031 O O . ASN B 1 121 ? 19.83100 79.72400 11.26000 1.000 119.52749 97 ASN A O 1
ATOM 9042 N N . HIS B 1 122 ? 21.59600 79.47900 12.64200 1.000 119.06691 98 HIS A N 1
ATOM 9043 C CA . HIS B 1 122 ? 20.76300 79.39800 13.83800 1.000 120.94608 98 HIS A CA 1
ATOM 9044 C C . HIS B 1 122 ? 19.98600 80.69300 14.06000 1.000 128.26012 98 HIS A C 1
ATOM 9045 O O . HIS B 1 122 ? 18.79900 80.66500 14.41300 1.000 122.72787 98 HIS A O 1
ATOM 9059 N N . LYS B 1 123 ? 20.63800 81.84200 13.85900 1.000 122.82262 99 LYS A N 1
ATOM 9060 C CA . LYS B 1 123 ? 19.94400 83.11600 14.02700 1.000 119.45116 99 LYS A CA 1
ATOM 9061 C C . LYS B 1 123 ? 18.85200 83.29600 12.97900 1.000 120.30916 99 LYS A C 1
ATOM 9062 O O . LYS B 1 123 ? 17.74600 83.75500 13.29500 1.000 119.43274 99 LYS A O 1
ATOM 9081 N N . LEU B 1 124 ? 19.14000 82.93600 11.72700 1.000 120.26179 100 LEU A N 1
ATOM 9082 C CA . LEU B 1 124 ? 18.12500 83.04500 10.68500 1.000 121.05662 100 LEU A CA 1
ATOM 9083 C C . LEU B 1 124 ? 16.93100 82.15200 10.99100 1.000 120.20125 100 LEU A C 1
ATOM 9084 O O . LEU B 1 124 ? 15.77800 82.54700 10.77900 1.000 118.81688 100 LEU A O 1
ATOM 9100 N N . LEU B 1 125 ? 17.18800 80.94100 11.49100 1.000 117.16931 101 LEU A N 1
ATOM 9101 C CA . LEU B 1 125 ? 16.09600 80.05900 11.88500 1.000 114.54794 101 LEU A CA 1
ATOM 9102 C C . LEU B 1 125 ? 15.28700 80.65300 13.03200 1.000 114.55847 101 LEU A C 1
ATOM 9103 O O . LEU B 1 125 ? 14.06100 80.49400 13.08400 1.000 113.31622 101 LEU A O 1
ATOM 9119 N N . SER B 1 126 ? 15.95300 81.34300 13.96200 1.000 116.41659 102 SER A N 1
ATOM 9120 C CA . SER B 1 126 ? 15.22300 81.99200 15.04900 1.000 116.35606 102 SER A CA 1
ATOM 9121 C C . SER B 1 126 ? 14.33500 83.11700 14.52700 1.000 117.96941 102 SER A C 1
ATOM 9122 O O . SER B 1 126 ? 13.23100 83.33300 15.04200 1.000 117.26932 102 SER A O 1
ATOM 9130 N N . GLN B 1 127 ? 14.80800 83.85300 13.51500 1.000 118.02731 103 GLN A N 1
ATOM 9131 C CA . GLN B 1 127 ? 14.03400 84.96100 12.96200 1.000 120.95661 103 GLN A CA 1
ATOM 9132 C C . GLN B 1 127 ? 12.82300 84.50000 12.15500 1.000 119.70646 103 GLN A C 1
ATOM 9133 O O . GLN B 1 127 ? 11.89200 85.28800 11.95400 1.000 117.98520 103 GLN A O 1
ATOM 9147 N N . LEU B 1 128 ? 12.81100 83.25900 11.68600 1.000 114.32160 104 LEU A N 1
ATOM 9148 C CA . LEU B 1 128 ? 11.69700 82.75400 10.90000 1.000 113.25042 104 LEU A CA 1
ATOM 9149 C C . LEU B 1 128 ? 10.52100 82.39000 11.80200 1.000 116.30605 104 LEU A C 1
ATOM 9150 O O . LEU B 1 128 ? 10.67500 82.25400 13.01800 1.000 113.80838 104 LEU A O 1
ATOM 9166 N N . PRO B 1 129 ? 9.30600 82.23200 11.22100 1.000 109.01044 105 PRO A N 1
ATOM 9167 C CA . PRO B 1 129 ? 8.11400 81.88700 12.00700 1.000 108.83673 105 PRO A CA 1
ATOM 9168 C C . PRO B 1 129 ? 8.00900 80.38800 12.28100 1.000 109.29205 105 PRO A C 1
ATOM 9169 O O . PRO B 1 129 ? 7.00100 79.74900 11.97300 1.000 104.71782 105 PRO A O 1
ATOM 9180 N N . ILE B 1 130 ? 9.07100 79.82000 12.84300 1.000 107.40235 106 ILE A N 1
ATOM 9181 C CA . ILE B 1 130 ? 9.13600 78.40000 13.16100 1.000 102.82812 106 ILE A CA 1
ATOM 9182 C C . ILE B 1 130 ? 8.81300 78.22700 14.63600 1.000 103.75191 106 ILE A C 1
ATOM 9183 O O . ILE B 1 130 ? 9.54700 78.71400 15.50500 1.000 105.32579 106 ILE A O 1
ATOM 9199 N N . SER B 1 131 ? 7.70700 77.54300 14.91700 1.000 100.69892 107 SER A N 1
ATOM 9200 C CA . SER B 1 131 ? 7.26600 77.31700 16.28400 1.000 108.22877 107 SER A CA 1
ATOM 9201 C C . SER B 1 131 ? 7.64700 75.94100 16.81400 1.000 105.13366 107 SER A C 1
ATOM 9202 O O . SER B 1 131 ? 7.71300 75.76600 18.03600 1.000 105.70215 107 SER A O 1
ATOM 9210 N N . THR B 1 132 ? 7.90600 74.97400 15.93600 1.000 99.06451 108 THR A N 1
ATOM 9211 C CA . THR B 1 132 ? 8.23900 73.61200 16.33400 1.000 99.07767 108 THR A CA 1
ATOM 9212 C C . THR B 1 132 ? 9.60200 73.21200 15.78100 1.000 91.39517 108 THR A C 1
ATOM 9213 O O . THR B 1 132 ? 9.82400 73.25300 14.56300 1.000 92.25053 108 THR A O 1
ATOM 9224 N N . PHE B 1 133 ? 10.50700 72.83300 16.68500 1.000 96.39577 109 PHE A N 1
ATOM 9225 C CA . PHE B 1 133 ? 11.85700 72.40100 16.35000 1.000 94.85874 109 PHE A CA 1
ATOM 9226 C C . PHE B 1 133 ? 12.09700 71.00100 16.90500 1.000 97.06164 109 PHE A C 1
ATOM 9227 O O . PHE B 1 133 ? 11.85200 70.75000 18.09000 1.000 89.46073 109 PHE A O 1
ATOM 9244 N N . TRP B 1 134 ? 12.57400 70.09500 16.05500 1.000 90.47664 110 TRP A N 1
ATOM 9245 C CA . TRP B 1 134 ? 12.99500 68.76300 16.46200 1.000 89.93447 110 TRP A CA 1
ATOM 9246 C C . TRP B 1 134 ? 14.46000 68.57800 16.08400 1.000 90.82668 110 TRP A C 1
ATOM 9247 O O . TRP B 1 134 ? 14.87200 68.94300 14.98000 1.000 91.91628 110 TRP A O 1
ATOM 9268 N N . THR B 1 135 ? 15.26100 68.03100 17.00000 1.000 90.64508 111 THR A N 1
ATOM 9269 C CA . THR B 1 135 ? 16.68400 67.87200 16.72700 1.000 96.05889 111 THR A CA 1
ATOM 9270 C C . THR B 1 135 ? 17.21700 66.60500 17.38000 1.000 100.74629 111 THR A C 1
ATOM 9271 O O . THR B 1 135 ? 16.73500 66.17700 18.43300 1.000 92.03472 111 THR A O 1
ATOM 9282 N N . THR B 1 136 ? 18.23400 66.01800 16.74100 1.000 96.15627 112 THR A N 1
ATOM 9283 C CA . THR B 1 136 ? 18.91100 64.84200 17.26500 1.000 97.60907 112 THR A CA 1
ATOM 9284 C C . THR B 1 136 ? 20.25900 65.14500 17.90900 1.000 98.11176 112 THR A C 1
ATOM 9285 O O . THR B 1 136 ? 20.82000 64.26300 18.56900 1.000 102.54124 112 THR A O 1
ATOM 9296 N N . ASN B 1 137 ? 20.80700 66.34200 17.71400 1.000 100.59627 113 ASN A N 1
ATOM 9297 C CA . ASN B 1 137 ? 22.08100 66.68300 18.32900 1.000 108.48669 113 ASN A CA 1
ATOM 9298 C C . ASN B 1 137 ? 21.87200 67.01100 19.80700 1.000 108.64724 113 ASN A C 1
ATOM 9299 O O . ASN B 1 137 ? 20.76200 67.31000 20.25900 1.000 105.07312 113 ASN A O 1
ATOM 9310 N N . TYR B 1 138 ? 22.96300 66.93100 20.56400 1.000 109.13151 114 TYR A N 1
ATOM 9311 C CA . TYR B 1 138 ? 22.96000 67.10700 22.01000 1.000 107.15495 114 TYR A CA 1
ATOM 9312 C C . TYR B 1 138 ? 23.31300 68.52000 22.45000 1.000 109.44470 114 TYR A C 1
ATOM 9313 O O . TYR B 1 138 ? 23.20200 68.82400 23.64300 1.000 107.09179 114 TYR A O 1
ATOM 9331 N N . ASP B 1 139 ? 23.71600 69.38900 21.52800 1.000 103.54136 115 ASP A N 1
ATOM 9332 C CA . ASP B 1 139 ? 24.06300 70.75500 21.88400 1.000 109.17098 115 ASP A CA 1
ATOM 9333 C C . ASP B 1 139 ? 22.80800 71.57500 22.18300 1.000 108.66303 115 ASP A C 1
ATOM 9334 O O . ASP B 1 139 ? 21.67300 71.12200 22.00400 1.000 110.37902 115 ASP A O 1
ATOM 9343 N N . LYS B 1 140 ? 23.03200 72.81200 22.64400 1.000 106.76017 116 LYS A N 1
ATOM 9344 C CA . LYS B 1 140 ? 21.95400 73.73600 22.97900 1.000 108.16034 116 LYS A CA 1
ATOM 9345 C C . LYS B 1 140 ? 22.03800 75.02900 22.16900 1.000 110.32902 116 LYS A C 1
ATOM 9346 O O . LYS B 1 140 ? 21.59100 76.08300 22.62600 1.000 107.28128 116 LYS A O 1
ATOM 9365 N N . LEU B 1 141 ? 22.61300 74.96700 20.96700 1.000 106.76806 117 LEU A N 1
ATOM 9366 C CA . LEU B 1 141 ? 22.70100 76.15700 20.12600 1.000 108.56828 117 LEU A CA 1
ATOM 9367 C C . LEU B 1 141 ? 21.31700 76.61200 19.68100 1.000 113.71363 117 LEU A C 1
ATOM 9368 O O . LEU B 1 141 ? 21.02600 77.81700 19.63600 1.000 111.56601 117 LEU A O 1
ATOM 9384 N N . ILE B 1 142 ? 20.46500 75.65100 19.31700 1.000 115.22697 118 ILE A N 1
ATOM 9385 C CA . ILE B 1 142 ? 19.15600 75.95300 18.75200 1.000 115.83494 118 ILE A CA 1
ATOM 9386 C C . ILE B 1 142 ? 18.28900 76.71500 19.74300 1.000 118.03784 118 ILE A C 1
ATOM 9387 O O . ILE B 1 142 ? 17.49200 77.57400 19.34400 1.000 115.94548 118 ILE A O 1
ATOM 9403 N N . GLU B 1 143 ? 18.41800 76.42300 21.04000 1.000 122.25150 119 GLU A N 1
ATOM 9404 C CA . GLU B 1 143 ? 17.69500 77.19700 22.04700 1.000 118.61685 119 GLU A CA 1
ATOM 9405 C C . GLU B 1 143 ? 18.27300 78.60000 22.19600 1.000 121.00661 119 GLU A C 1
ATOM 9406 O O . GLU B 1 143 ? 17.53000 79.56800 22.40300 1.000 123.39374 119 GLU A O 1
ATOM 9418 N N . LYS B 1 144 ? 19.60300 78.72300 22.12800 1.000 120.83028 120 LYS A N 1
ATOM 9419 C CA . LYS B 1 144 ? 20.23800 80.01900 22.34000 1.000 123.21741 120 LYS A CA 1
ATOM 9420 C C . LYS B 1 144 ? 19.92200 80.99000 21.21200 1.000 123.45691 120 LYS A C 1
ATOM 9421 O O . LYS B 1 144 ? 19.78000 82.19300 21.44700 1.000 128.31538 120 LYS A O 1
ATOM 9440 N N . ALA B 1 145 ? 19.85000 80.50200 19.97400 1.000 118.42999 121 ALA A N 1
ATOM 9441 C CA . ALA B 1 145 ? 19.47100 81.39100 18.87900 1.000 118.56685 121 ALA A CA 1
ATOM 9442 C C . ALA B 1 145 ? 18.10200 82.01900 19.12800 1.000 121.13821 121 ALA A C 1
ATOM 9443 O O . ALA B 1 145 ? 17.86600 83.17900 18.76900 1.000 123.91223 121 ALA A O 1
ATOM 9450 N N . LEU B 1 146 ? 17.18400 81.26500 19.74200 1.000 120.49339 122 LEU A N 1
ATOM 9451 C CA . LEU B 1 146 ? 15.86900 81.80500 20.06800 1.000 123.11213 122 LEU A CA 1
ATOM 9452 C C . LEU B 1 146 ? 15.90800 82.72600 21.28300 1.000 128.98389 122 LEU A C 1
ATOM 9453 O O . LEU B 1 146 ? 15.25300 83.77400 21.29100 1.000 131.47103 122 LEU A O 1
ATOM 9469 N N . GLU B 1 147 ? 16.65900 82.34700 22.32100 1.000 129.68397 123 GLU A N 1
ATOM 9470 C CA . GLU B 1 147 ? 16.79800 83.21100 23.49100 1.000 136.03473 123 GLU A CA 1
ATOM 9471 C C . GLU B 1 147 ? 17.45200 84.54300 23.13700 1.000 140.21155 123 GLU A C 1
ATOM 9472 O O . GLU B 1 147 ? 17.14900 85.56800 23.75900 1.000 145.55429 123 GLU A O 1
ATOM 9484 N N . ASN B 1 148 ? 18.35100 84.54600 22.15000 1.000 138.01655 124 ASN A N 1
ATOM 9485 C CA . ASN B 1 148 ? 18.95800 85.79000 21.68900 1.000 141.76963 124 ASN A CA 1
ATOM 9486 C C . ASN B 1 148 ? 17.93800 86.65000 20.95800 1.000 142.56709 124 ASN A C 1
ATOM 9487 O O . ASN B 1 148 ? 17.93500 87.87800 21.09900 1.000 147.64139 124 ASN A O 1
ATOM 9498 N N . ASN B 1 149 ? 17.06900 86.02500 20.17000 1.000 137.70598 125 ASN A N 1
ATOM 9499 C CA . ASN B 1 149 ? 15.95900 86.73100 19.54300 1.000 138.22184 125 ASN A CA 1
ATOM 9500 C C . ASN B 1 149 ? 14.92100 86.98500 20.63900 1.000 141.55645 125 ASN A C 1
ATOM 9501 O O . ASN B 1 149 ? 15.16800 86.74100 21.82400 1.000 143.86199 125 ASN A O 1
ATOM 9512 N N . MET B 1 150 ? 13.74000 87.47000 20.26900 1.000 141.93807 126 MET A N 1
ATOM 9513 C CA . MET B 1 150 ? 12.71100 87.74700 21.26400 1.000 145.22531 126 MET A CA 1
ATOM 9514 C C . MET B 1 150 ? 11.97100 86.50200 21.74700 1.000 141.57750 126 MET A C 1
ATOM 9515 O O . MET B 1 150 ? 11.12200 86.62100 22.63800 1.000 144.19097 126 MET A O 1
ATOM 9529 N N . LYS B 1 151 ? 12.27500 85.32300 21.21200 1.000 136.89010 127 LYS A N 1
ATOM 9530 C CA . LYS B 1 151 ? 11.50700 84.11800 21.50400 1.000 132.00530 127 LYS A CA 1
ATOM 9531 C C . LYS B 1 151 ? 12.04700 83.39900 22.73700 1.000 132.95805 127 LYS A C 1
ATOM 9532 O O . LYS B 1 151 ? 13.25500 83.37600 22.99100 1.000 133.93448 127 LYS A O 1
ATOM 9551 N N . LYS B 1 152 ? 11.12900 82.78800 23.49500 1.000 132.67380 128 LYS A N 1
ATOM 9552 C CA . LYS B 1 152 ? 11.43200 82.05800 24.72800 1.000 133.68445 128 LYS A CA 1
ATOM 9553 C C . LYS B 1 152 ? 11.04400 80.59400 24.55300 1.000 128.04956 128 LYS A C 1
ATOM 9554 O O . LYS B 1 152 ? 9.89000 80.20900 24.80500 1.000 127.27315 128 LYS A O 1
ATOM 9573 N N . PRO B 1 153 ? 11.97600 79.74300 24.12400 1.000 124.11488 129 PRO A N 1
ATOM 9574 C CA . PRO B 1 153 ? 11.62800 78.35300 23.81300 1.000 118.48000 129 PRO A CA 1
ATOM 9575 C C . PRO B 1 153 ? 11.29300 77.52000 25.03900 1.000 119.23798 129 PRO A C 1
ATOM 9576 O O . PRO B 1 153 ? 11.73600 77.79600 26.15700 1.000 123.51218 129 PRO A O 1
ATOM 9587 N N . TYR B 1 154 ? 10.49600 76.48000 24.80500 1.000 115.05590 130 TYR A N 1
ATOM 9588 C CA . TYR B 1 154 ? 10.21400 75.44200 25.79400 1.000 114.66638 130 TYR A CA 1
ATOM 9589 C C . TYR B 1 154 ? 10.90800 74.19300 25.26100 1.000 109.24205 130 TYR A C 1
ATOM 9590 O O . TYR B 1 154 ? 10.39400 73.51700 24.36500 1.000 104.42305 130 TYR A O 1
ATOM 9608 N N . VAL B 1 155 ? 12.08400 73.89700 25.80100 1.000 110.09741 131 VAL A N 1
ATOM 9609 C CA . VAL B 1 155 ? 12.84800 72.72800 25.37600 1.000 105.35737 131 VAL A CA 1
ATOM 9610 C C . VAL B 1 155 ? 12.31900 71.51600 26.14100 1.000 103.92299 131 VAL A C 1
ATOM 9611 O O . VAL B 1 155 ? 12.27100 71.51800 27.37300 1.000 107.69186 131 VAL A O 1
ATOM 9624 N N . LYS B 1 156 ? 11.90800 70.48600 25.40600 1.000 98.59340 132 LYS A N 1
ATOM 9625 C CA . LYS B 1 156 ? 11.33800 69.26700 25.96600 1.000 100.06200 132 LYS A CA 1
ATOM 9626 C C . LYS B 1 156 ? 12.28600 68.10000 25.73300 1.000 98.16440 132 LYS A C 1
ATOM 9627 O O . LYS B 1 156 ? 12.76500 67.89800 24.61200 1.000 96.40893 132 LYS A O 1
ATOM 9646 N N . THR B 1 157 ? 12.56300 67.34100 26.79800 1.000 95.62989 133 THR A N 1
ATOM 9647 C CA . THR B 1 157 ? 13.48900 66.21800 26.72400 1.000 97.32220 133 THR A CA 1
ATOM 9648 C C . THR B 1 157 ? 12.95300 64.90500 27.28200 1.000 100.58838 133 THR A C 1
ATOM 9649 O O . THR B 1 157 ? 13.49200 63.85200 26.92400 1.000 109.12624 133 THR A O 1
ATOM 9660 N N . LYS B 1 158 ? 11.93400 64.92100 28.13900 1.000 119.41432 134 LYS A N 1
ATOM 9661 C CA . LYS B 1 158 ? 11.37300 63.70500 28.71500 1.000 121.38561 134 LYS A CA 1
ATOM 9662 C C . LYS B 1 158 ? 9.86400 63.69900 28.50600 1.000 118.91426 134 LYS A C 1
ATOM 9663 O O . LYS B 1 158 ? 9.24100 64.74300 28.29200 1.000 117.07456 134 LYS A O 1
ATOM 9682 N N . ASP B 1 159 ? 9.27700 62.50000 28.57100 1.000 118.94058 135 ASP A N 1
ATOM 9683 C CA . ASP B 1 159 ? 7.84100 62.36200 28.34100 1.000 116.57450 135 ASP A CA 1
ATOM 9684 C C . ASP B 1 159 ? 7.04000 63.29000 29.24000 1.000 118.89847 135 ASP A C 1
ATOM 9685 O O . ASP B 1 159 ? 6.03400 63.87100 28.81300 1.000 115.96654 135 ASP A O 1
ATOM 9694 N N . GLU B 1 160 ? 7.46700 63.43000 30.49700 1.000 124.25174 136 GLU A N 1
ATOM 9695 C CA . GLU B 1 160 ? 6.70200 64.20000 31.47000 1.000 127.04155 136 GLU A CA 1
ATOM 9696 C C . GLU B 1 160 ? 6.39000 65.60400 30.97000 1.000 124.24911 136 GLU A C 1
ATOM 9697 O O . GLU B 1 160 ? 5.40200 66.20900 31.40200 1.000 124.73074 136 GLU A O 1
ATOM 9709 N N . GLN B 1 161 ? 7.20800 66.13900 30.06100 1.000 121.36718 137 GLN A N 1
ATOM 9710 C CA . GLN B 1 161 ? 6.94200 67.46500 29.51600 1.000 118.55369 137 GLN A CA 1
ATOM 9711 C C . GLN B 1 161 ? 5.94400 67.42100 28.36500 1.000 112.99249 137 GLN A C 1
ATOM 9712 O O . GLN B 1 161 ? 5.26500 68.42100 28.10000 1.000 110.96067 137 GLN A O 1
ATOM 9726 N N . LEU B 1 162 ? 5.85300 66.29200 27.66000 1.000 110.49746 138 LEU A N 1
ATOM 9727 C CA . LEU B 1 162 ? 4.91600 66.16800 26.55200 1.000 105.28894 138 LEU A CA 1
ATOM 9728 C C . LEU B 1 162 ? 3.49700 65.82900 26.99500 1.000 106.21010 138 LEU A C 1
ATOM 9729 O O . LEU B 1 162 ? 2.57300 65.95200 26.18200 1.000 106.07851 138 LEU A O 1
ATOM 9745 N N . ARG B 1 163 ? 3.29800 65.40700 28.24600 1.000 110.37639 139 ARG A N 1
ATOM 9746 C CA . ARG B 1 163 ? 1.97400 64.97900 28.68500 1.000 112.61350 139 ARG A CA 1
ATOM 9747 C C . ARG B 1 163 ? 0.99300 66.14500 28.63400 1.000 115.03485 139 ARG A C 1
ATOM 9748 O O . ARG B 1 163 ? 1.32400 67.27900 28.99200 1.000 110.62116 139 ARG A O 1
ATOM 9769 N N . GLY B 1 164 ? -0.22300 65.85400 28.18500 1.000 110.73959 140 GLY A N 1
ATOM 9770 C CA . GLY B 1 164 ? -1.27000 66.86200 28.17200 1.000 116.18761 140 GLY A CA 1
ATOM 9771 C C . GLY B 1 164 ? -1.08000 67.79800 27.00300 1.000 128.49699 140 GLY A C 1
ATOM 9772 O O . GLY B 1 164 ? -0.94400 67.36300 25.85600 1.000 155.40547 140 GLY A O 1
ATOM 9776 N N . THR B 1 165 ? -1.08600 69.09600 27.28400 1.000 139.96415 141 THR A N 1
ATOM 9777 C CA . THR B 1 165 ? -0.91500 70.09300 26.23900 1.000 143.45931 141 THR A CA 1
ATOM 9778 C C . THR B 1 165 ? -0.50400 71.40400 26.88800 1.000 150.65754 141 THR A C 1
ATOM 9779 O O . THR B 1 165 ? -0.76100 71.64100 28.07200 1.000 153.22627 141 THR A O 1
ATOM 9790 N N . ASN B 1 166 ? 0.13900 72.25400 26.09800 1.000 155.55286 142 ASN A N 1
ATOM 9791 C CA . ASN B 1 166 ? 0.47100 73.59100 26.56000 1.000 156.25031 142 ASN A CA 1
ATOM 9792 C C . ASN B 1 166 ? 0.47000 74.53000 25.36500 1.000 159.77442 142 ASN A C 1
ATOM 9793 O O . ASN B 1 166 ? 0.88600 74.16300 24.26300 1.000 171.61795 142 ASN A O 1
ATOM 9804 N N . HIS B 1 167 ? -0.01300 75.74500 25.61300 1.000 161.59306 143 HIS A N 1
ATOM 9805 C CA . HIS B 1 167 ? -0.25400 76.75700 24.60200 1.000 164.23811 143 HIS A CA 1
ATOM 9806 C C . HIS B 1 167 ? 0.63700 77.97400 24.76300 1.000 170.21251 143 HIS A C 1
ATOM 9807 O O . HIS B 1 167 ? 0.64900 78.83700 23.87700 1.000 168.24386 143 HIS A O 1
ATOM 9821 N N . ASN B 1 168 ? 1.38900 78.05100 25.86000 1.000 170.39411 144 ASN A N 1
ATOM 9822 C CA . ASN B 1 168 ? 1.98800 79.30100 26.30700 1.000 171.78639 144 ASN A CA 1
ATOM 9823 C C . ASN B 1 168 ? 3.21100 79.71200 25.49700 1.000 183.59833 144 ASN A C 1
ATOM 9824 O O . ASN B 1 168 ? 3.28500 80.84600 25.01300 1.000 172.38119 144 ASN A O 1
ATOM 9835 N N . PHE B 1 169 ? 4.16700 78.81400 25.32100 1.000 180.68482 145 PHE A N 1
ATOM 9836 C CA . PHE B 1 169 ? 5.50200 79.21100 24.89400 1.000 150.29434 145 PHE A CA 1
ATOM 9837 C C . PHE B 1 169 ? 5.58800 79.57600 23.41600 1.000 146.57547 145 PHE A C 1
ATOM 9838 O O . PHE B 1 169 ? 4.80900 79.10400 22.58200 1.000 146.88340 145 PHE A O 1
ATOM 9855 N N . ASP B 1 170 ? 6.56100 80.44500 23.11000 1.000 139.57989 146 ASP A N 1
ATOM 9856 C CA . ASP B 1 170 ? 6.76600 80.95300 21.75900 1.000 135.22674 146 ASP A CA 1
ATOM 9857 C C . ASP B 1 170 ? 7.23500 79.87100 20.79700 1.000 126.94417 146 ASP A C 1
ATOM 9858 O O . ASP B 1 170 ? 7.05600 80.01500 19.58300 1.000 123.32794 146 ASP A O 1
ATOM 9867 N N . ALA B 1 171 ? 7.85300 78.81100 21.30600 1.000 121.59089 147 ALA A N 1
ATOM 9868 C CA . ALA B 1 171 ? 8.35500 77.74000 20.46000 1.000 114.47952 147 ALA A CA 1
ATOM 9869 C C . ALA B 1 171 ? 8.71800 76.56100 21.34300 1.000 110.11057 147 ALA A C 1
ATOM 9870 O O . ALA B 1 171 ? 9.01500 76.72500 22.53000 1.000 112.33189 147 ALA A O 1
ATOM 9877 N N . ILE B 1 172 ? 8.68600 75.37300 20.75000 1.000 107.84977 148 ILE A N 1
ATOM 9878 C CA . ILE B 1 172 ? 9.00300 74.12900 21.43700 1.000 105.60740 148 ILE A CA 1
ATOM 9879 C C . ILE B 1 172 ? 10.21600 73.53400 20.74000 1.000 104.92837 148 ILE A C 1
ATOM 9880 O O . ILE B 1 172 ? 10.24200 73.43700 19.50700 1.000 98.67762 148 ILE A O 1
ATOM 9896 N N . VAL B 1 173 ? 11.21600 73.14300 21.52400 1.000 100.00673 149 VAL A N 1
ATOM 9897 C CA . VAL B 1 173 ? 12.43300 72.53000 21.00600 1.000 99.07240 149 VAL A CA 1
ATOM 9898 C C . VAL B 1 173 ? 12.49500 71.11500 21.56200 1.000 94.95086 149 VAL A C 1
ATOM 9899 O O . VAL B 1 173 ? 12.85800 70.90900 22.72700 1.000 100.32782 149 VAL A O 1
ATOM 9912 N N . TYR B 1 174 ? 12.16200 70.13500 20.73000 1.000 90.64245 150 TYR A N 1
ATOM 9913 C CA . TYR B 1 174 ? 12.21400 68.74200 21.14700 1.000 91.85049 150 TYR A CA 1
ATOM 9914 C C . TYR B 1 174 ? 13.64400 68.23500 20.99000 1.000 91.47413 150 TYR A C 1
ATOM 9915 O O . TYR B 1 174 ? 14.21600 68.30400 19.89600 1.000 101.87537 150 TYR A O 1
ATOM 9933 N N . LYS B 1 175 ? 14.22400 67.73800 22.07900 1.000 95.31143 151 LYS A N 1
ATOM 9934 C CA . LYS B 1 175 ? 15.56100 67.14100 22.05100 1.000 97.91174 151 LYS A CA 1
ATOM 9935 C C . LYS B 1 175 ? 15.28800 65.64500 21.93300 1.000 102.24910 151 LYS A C 1
ATOM 9936 O O . LYS B 1 175 ? 15.21000 64.91900 22.92500 1.000 104.51779 151 LYS A O 1
ATOM 9955 N N . LEU B 1 176 ? 15.12500 65.19700 20.68500 1.000 100.60154 152 LEU A N 1
ATOM 9956 C CA . LEU B 1 176 ? 14.69000 63.83100 20.41500 1.000 98.66446 152 LEU A CA 1
ATOM 9957 C C . LEU B 1 176 ? 15.68200 62.81200 20.95800 1.000 99.88303 152 LEU A C 1
ATOM 9958 O O . LEU B 1 176 ? 15.28400 61.80000 21.54700 1.000 99.86461 152 LEU A O 1
ATOM 9974 N N . HIS B 1 177 ? 16.97800 63.03800 20.73600 1.000 98.87238 153 HIS A N 1
ATOM 9975 C CA . HIS B 1 177 ? 18.01300 62.12900 21.20900 1.000 103.48872 153 HIS A CA 1
ATOM 9976 C C . HIS B 1 177 ? 18.61800 62.59100 22.53100 1.000 113.32148 153 HIS A C 1
ATOM 9977 O O . HIS B 1 177 ? 19.77000 62.26300 22.84000 1.000 107.68923 153 HIS A O 1
ATOM 9991 N N . GLY B 1 178 ? 17.86100 63.34300 23.31800 1.000 118.29576 154 GLY A N 1
ATOM 9992 C CA . GLY B 1 178 ? 18.33400 63.78800 24.60500 1.000 108.68408 154 GLY A CA 1
ATOM 9993 C C . GLY B 1 178 ? 19.15900 65.05700 24.50600 1.000 107.85767 154 GLY A C 1
ATOM 9994 O O . GLY B 1 178 ? 19.27700 65.69400 23.45500 1.000 110.22111 154 GLY A O 1
ATOM 9998 N N . ASP B 1 179 ? 19.77000 65.40500 25.63500 1.000 108.79989 155 ASP A N 1
ATOM 9999 C CA . ASP B 1 179 ? 20.45200 66.67900 25.78400 1.000 110.12110 155 ASP A CA 1
ATOM 10000 C C . ASP B 1 179 ? 21.69300 66.48100 26.63900 1.000 113.57414 155 ASP A C 1
ATOM 10001 O O . ASP B 1 179 ? 21.81900 65.49600 27.37000 1.000 114.67164 155 ASP A O 1
ATOM 10010 N N . VAL B 1 180 ? 22.61500 67.44100 26.53200 1.000 113.11356 156 VAL A N 1
ATOM 10011 C CA . VAL B 1 180 ? 23.87700 67.36200 27.25400 1.000 115.74546 156 VAL A CA 1
ATOM 10012 C C . VAL B 1 180 ? 23.70500 67.63000 28.74400 1.000 118.29050 156 VAL A C 1
ATOM 10013 O O . VAL B 1 180 ? 24.61600 67.34000 29.52900 1.000 118.58264 156 VAL A O 1
ATOM 10026 N N . GLU B 1 181 ? 22.56200 68.18500 29.16100 1.000 115.57175 157 GLU A N 1
ATOM 10027 C CA . GLU B 1 181 ? 22.33100 68.41400 30.58200 1.000 119.84858 157 GLU A CA 1
ATOM 10028 C C . GLU B 1 181 ? 22.03100 67.12500 31.33800 1.000 120.90397 157 GLU A C 1
ATOM 10029 O O . GLU B 1 181 ? 22.13600 67.10500 32.56900 1.000 133.18965 157 GLU A O 1
ATOM 10041 N N . THR B 1 182 ? 21.65500 66.05900 30.63600 1.000 118.79582 158 THR A N 1
ATOM 10042 C CA . THR B 1 182 ? 21.35400 64.76700 31.25600 1.000 115.30330 158 THR A CA 1
ATOM 10043 C C . THR B 1 182 ? 21.88100 63.66600 30.34700 1.000 114.05578 158 THR A C 1
ATOM 10044 O O . THR B 1 182 ? 21.11300 62.91800 29.73000 1.000 115.60860 158 THR A O 1
ATOM 10055 N N . PRO B 1 183 ? 23.20700 63.54500 30.23300 1.000 115.80862 159 PRO A N 1
ATOM 10056 C CA . PRO B 1 183 ? 23.77200 62.56700 29.28700 1.000 115.26119 159 PRO A CA 1
ATOM 10057 C C . PRO B 1 183 ? 23.56600 61.11500 29.68900 1.000 115.03221 159 PRO A C 1
ATOM 10058 O O . PRO B 1 183 ? 23.62800 60.24200 28.81300 1.000 113.88208 159 PRO A O 1
ATOM 10069 N N . GLU B 1 184 ? 23.32500 60.82200 30.97100 1.000 116.15603 160 GLU A N 1
ATOM 10070 C CA . GLU B 1 184 ? 23.08400 59.44100 31.37400 1.000 116.25604 160 GLU A CA 1
ATOM 10071 C C . GLU B 1 184 ? 21.84100 58.86100 30.70900 1.000 115.23487 160 GLU A C 1
ATOM 10072 O O . GLU B 1 184 ? 21.69000 57.63500 30.66200 1.000 116.11655 160 GLU A O 1
ATOM 10084 N N . ASP B 1 185 ? 20.94700 59.71500 30.20800 1.000 113.20568 161 ASP A N 1
ATOM 10085 C CA . ASP B 1 185 ? 19.74700 59.30100 29.49300 1.000 116.19288 161 ASP A CA 1
ATOM 10086 C C . ASP B 1 185 ? 19.84900 59.51000 27.98600 1.000 113.66100 161 ASP A C 1
ATOM 10087 O O . ASP B 1 185 ? 18.91500 59.15400 27.25800 1.000 112.11871 161 ASP A O 1
ATOM 10096 N N . ALA B 1 186 ? 20.94800 60.09000 27.50700 1.000 113.61099 162 ALA A N 1
ATOM 10097 C CA . ALA B 1 186 ? 21.08800 60.41300 26.09300 1.000 109.80790 162 ALA A CA 1
ATOM 10098 C C . ALA B 1 186 ? 21.02100 59.16300 25.22400 1.000 109.02623 162 ALA A C 1
ATOM 10099 O O . ALA B 1 186 ? 21.40000 58.06400 25.63900 1.000 108.96306 162 ALA A O 1
ATOM 10106 N N . VAL B 1 187 ? 20.54300 59.34800 23.99700 1.000 107.80240 163 VAL A N 1
ATOM 10107 C CA . VAL B 1 187 ? 20.44400 58.27000 23.02000 1.000 103.12552 163 VAL A CA 1
ATOM 10108 C C . VAL B 1 187 ? 21.74900 58.25300 22.23100 1.000 108.14718 163 VAL A C 1
ATOM 10109 O O . VAL B 1 187 ? 21.98700 59.12100 21.38500 1.000 108.69724 163 VAL A O 1
ATOM 10122 N N . ILE B 1 188 ? 22.59800 57.26500 22.51200 1.000 105.27841 164 ILE A N 1
ATOM 10123 C CA . ILE B 1 188 ? 23.93700 57.21100 21.94100 1.000 106.21010 164 ILE A CA 1
ATOM 10124 C C . ILE B 1 188 ? 24.20400 55.82800 21.36900 1.000 105.67056 164 ILE A C 1
ATOM 10125 O O . ILE B 1 188 ? 24.37300 55.66000 20.15700 1.000 104.69940 164 ILE A O 1
ATOM 10141 N N . THR B 1 189 ? 24.23400 54.83400 22.25000 1.000 106.37591 165 THR A N 1
ATOM 10142 C CA . THR B 1 189 ? 24.57800 53.47100 21.88400 1.000 106.21273 165 THR A CA 1
ATOM 10143 C C . THR B 1 189 ? 23.42900 52.79500 21.13700 1.000 105.59687 165 THR A C 1
ATOM 10144 O O . THR B 1 189 ? 22.31800 53.32200 21.02500 1.000 103.24922 165 THR A O 1
ATOM 10155 N N . ARG B 1 190 ? 23.72000 51.59600 20.62300 1.000 104.07037 166 ARG A N 1
ATOM 10156 C CA . ARG B 1 190 ? 22.71900 50.82700 19.88800 1.000 101.38058 166 ARG A CA 1
ATOM 10157 C C . ARG B 1 190 ? 21.52600 50.47900 20.77100 1.000 100.77524 166 ARG A C 1
ATOM 10158 O O . ARG B 1 190 ? 20.36800 50.62700 20.35800 1.000 98.95923 166 ARG A O 1
ATOM 10179 N N . SER B 1 191 ? 21.78600 49.98100 21.98400 1.000 102.37017 167 SER A N 1
ATOM 10180 C CA . SER B 1 191 ? 20.69300 49.61900 22.88000 1.000 102.04645 167 SER A CA 1
ATOM 10181 C C . SER B 1 191 ? 19.92400 50.83900 23.37200 1.000 101.87800 167 SER A C 1
ATOM 10182 O O . SER B 1 191 ? 18.78800 50.69100 23.83500 1.000 100.88578 167 SER A O 1
ATOM 10190 N N . ASP B 1 192 ? 20.51500 52.03600 23.29100 1.000 102.33332 168 ASP A N 1
ATOM 10191 C CA . ASP B 1 192 ? 19.75600 53.25300 23.56700 1.000 101.78326 168 ASP A CA 1
ATOM 10192 C C . ASP B 1 192 ? 18.71100 53.51000 22.49200 1.000 99.39350 168 ASP A C 1
ATOM 10193 O O . ASP B 1 192 ? 17.66000 54.09600 22.77600 1.000 98.50128 168 ASP A O 1
ATOM 10202 N N . TYR B 1 193 ? 18.98300 53.08600 21.25500 1.000 98.40390 169 TYR A N 1
ATOM 10203 C CA . TYR B 1 193 ? 17.97000 53.12500 20.20800 1.000 98.60656 169 TYR A CA 1
ATOM 10204 C C . TYR B 1 193 ? 16.98400 51.97300 20.36500 1.000 98.41706 169 TYR A C 1
ATOM 10205 O O . TYR B 1 193 ? 15.78500 52.13800 20.11000 1.000 100.05937 169 TYR A O 1
ATOM 10223 N N . GLU B 1 194 ? 17.47200 50.79900 20.77800 1.000 99.72248 170 GLU A N 1
ATOM 10224 C CA . GLU B 1 194 ? 16.58000 49.66600 21.01500 1.000 100.53837 170 GLU A CA 1
ATOM 10225 C C . GLU B 1 194 ? 15.57700 49.98200 22.11900 1.000 101.67798 170 GLU A C 1
ATOM 10226 O O . GLU B 1 194 ? 14.38000 49.70400 21.99100 1.000 104.05195 170 GLU A O 1
ATOM 10238 N N . GLU B 1 195 ? 16.05600 50.56700 23.22100 1.000 102.35438 171 GLU A N 1
ATOM 10239 C CA . GLU B 1 195 ? 15.21100 50.92500 24.35300 1.000 100.80682 171 GLU A CA 1
ATOM 10240 C C . GLU B 1 195 ? 14.49600 52.25800 24.15900 1.000 115.75862 171 GLU A C 1
ATOM 10241 O O . GLU B 1 195 ? 13.98000 52.81400 25.13200 1.000 120.12493 171 GLU A O 1
ATOM 10253 N N . PHE B 1 196 ? 14.46300 52.78500 22.94000 1.000 102.00170 172 PHE A N 1
ATOM 10254 C CA . PHE B 1 196 ? 13.80900 54.06200 22.67600 1.000 103.17026 172 PHE A CA 1
ATOM 10255 C C . PHE B 1 196 ? 12.30000 53.85100 22.67300 1.000 106.27064 172 PHE A C 1
ATOM 10256 O O . PHE B 1 196 ? 11.76500 53.15800 21.80200 1.000 103.45188 172 PHE A O 1
ATOM 10273 N N . GLY B 1 197 ? 11.61300 54.46200 23.63600 1.000 107.47341 173 GLY A N 1
ATOM 10274 C CA . GLY B 1 197 ? 10.17600 54.36600 23.73800 1.000 109.35785 173 GLY A CA 1
ATOM 10275 C C . GLY B 1 197 ? 9.67000 53.36000 24.75000 1.000 108.89727 173 GLY A C 1
ATOM 10276 O O . GLY B 1 197 ? 8.48100 53.40100 25.09100 1.000 108.67619 173 GLY A O 1
ATOM 10280 N N . TYR B 1 198 ? 10.52800 52.46300 25.24000 1.000 111.34756 174 TYR A N 1
ATOM 10281 C CA . TYR B 1 198 ? 10.09000 51.44100 26.18200 1.000 113.35570 174 TYR A CA 1
ATOM 10282 C C . TYR B 1 198 ? 10.38700 51.81700 27.62700 1.000 118.86425 174 TYR A C 1
ATOM 10283 O O . TYR B 1 198 ? 9.46700 52.04900 28.41700 1.000 126.68098 174 TYR A O 1
ATOM 10301 N N . ASN B 1 199 ? 11.67000 51.88700 27.97600 1.000 120.01702 175 ASN A N 1
ATOM 10302 C CA . ASN B 1 199 ? 12.08100 52.34900 29.29600 1.000 125.79929 175 ASN A CA 1
ATOM 10303 C C . ASN B 1 199 ? 12.11200 53.86900 29.36100 1.000 132.83172 175 ASN A C 1
ATOM 10304 O O . ASN B 1 199 ? 12.00900 54.43700 30.45200 1.000 147.22555 175 ASN A O 1
ATOM 10315 N N . LYS B 1 200 ? 12.22000 54.52900 28.20800 1.000 122.97264 176 LYS A N 1
ATOM 10316 C CA . LYS B 1 200 ? 12.47000 55.95700 28.12000 1.000 122.99896 176 LYS A CA 1
ATOM 10317 C C . LYS B 1 200 ? 11.80400 56.49400 26.86200 1.000 116.39817 176 LYS A C 1
ATOM 10318 O O . LYS B 1 200 ? 11.69800 55.79200 25.85600 1.000 114.24264 176 LYS A O 1
ATOM 10337 N N . ARG B 1 201 ? 11.35500 57.75000 26.92800 1.000 109.48155 177 ARG A N 1
ATOM 10338 C CA . ARG B 1 201 ? 10.79400 58.45300 25.76900 1.000 103.49662 177 ARG A CA 1
ATOM 10339 C C . ARG B 1 201 ? 9.56400 57.75700 25.18600 1.000 107.00230 177 ARG A C 1
ATOM 10340 O O . ARG B 1 201 ? 9.44800 57.57100 23.97200 1.000 100.81735 177 ARG A O 1
ATOM 10361 N N . LYS B 1 202 ? 8.61400 57.40700 26.05700 1.000 108.98675 178 LYS A N 1
ATOM 10362 C CA . LYS B 1 202 ? 7.44600 56.66100 25.60200 1.000 106.82070 178 LYS A CA 1
ATOM 10363 C C . LYS B 1 202 ? 6.58000 57.48800 24.65600 1.000 108.99202 178 LYS A C 1
ATOM 10364 O O . LYS B 1 202 ? 6.02800 56.95400 23.68600 1.000 111.15280 178 LYS A O 1
ATOM 10383 N N . LEU B 1 203 ? 6.44700 58.78800 24.91800 1.000 101.41216 179 LEU A N 1
ATOM 10384 C CA . LEU B 1 203 ? 5.52500 59.63300 24.17000 1.000 101.68851 179 LEU A CA 1
ATOM 10385 C C . LEU B 1 203 ? 6.16500 60.36500 22.99700 1.000 102.37806 179 LEU A C 1
ATOM 10386 O O . LEU B 1 203 ? 5.43400 60.94300 22.18600 1.000 99.21979 179 LEU A O 1
ATOM 10402 N N . PHE B 1 204 ? 7.49600 60.37800 22.89200 1.000 103.50715 180 PHE A N 1
ATOM 10403 C CA . PHE B 1 204 ? 8.13700 61.09600 21.79400 1.000 102.17014 180 PHE A CA 1
ATOM 10404 C C . PHE B 1 204 ? 7.67900 60.57400 20.43600 1.000 100.78050 180 PHE A C 1
ATOM 10405 O O . PHE B 1 204 ? 7.50600 61.35300 19.48900 1.000 98.57498 180 PHE A O 1
ATOM 10422 N N . ARG B 1 205 ? 7.46300 59.26000 20.32400 1.000 97.81173 181 ARG A N 1
ATOM 10423 C CA . ARG B 1 205 ? 7.17200 58.65800 19.02500 1.000 100.50942 181 ARG A CA 1
ATOM 10424 C C . ARG B 1 205 ? 5.88800 59.22100 18.42300 1.000 100.35677 181 ARG A C 1
ATOM 10425 O O . ARG B 1 205 ? 5.86400 59.63000 17.25600 1.000 96.27996 181 ARG A O 1
ATOM 10446 N N . GLU B 1 206 ? 4.80400 59.24700 19.20900 1.000 99.45666 182 GLU A N 1
ATOM 10447 C CA . GLU B 1 206 ? 3.51600 59.68000 18.67500 1.000 98.83553 182 GLU A CA 1
ATOM 10448 C C . GLU B 1 206 ? 3.47100 61.18400 18.44200 1.000 97.62223 182 GLU A C 1
ATOM 10449 O O . GLU B 1 206 ? 2.85900 61.64200 17.46800 1.000 97.48537 182 GLU A O 1
ATOM 10461 N N . VAL B 1 207 ? 4.13600 61.96900 19.29100 1.000 96.91162 183 VAL A N 1
ATOM 10462 C CA . VAL B 1 207 ? 4.14600 63.41400 19.08700 1.000 95.97467 183 VAL A CA 1
ATOM 10463 C C . VAL B 1 207 ? 4.93000 63.76100 17.82800 1.000 94.73767 183 VAL A C 1
ATOM 10464 O O . VAL B 1 207 ? 4.52800 64.63200 17.04000 1.000 94.39553 183 VAL A O 1
ATOM 10477 N N . LEU B 1 208 ? 6.04900 63.06500 17.60700 1.000 94.22182 184 LEU A N 1
ATOM 10478 C CA . LEU B 1 208 ? 6.83900 63.26900 16.39900 1.000 93.19538 184 LEU A CA 1
ATOM 10479 C C . LEU B 1 208 ? 6.08100 62.84100 15.14700 1.000 93.46910 184 LEU A C 1
ATOM 10480 O O . LEU B 1 208 ? 6.08100 63.55700 14.13900 1.000 92.91904 184 LEU A O 1
ATOM 10496 N N . GLU B 1 209 ? 5.45600 61.66000 15.17600 1.000 94.51660 185 GLU A N 1
ATOM 10497 C CA . GLU B 1 209 ? 4.68200 61.21400 14.02000 1.000 95.09035 185 GLU A CA 1
ATOM 10498 C C . GLU B 1 209 ? 3.56000 62.19200 13.69100 1.000 96.37208 185 GLU A C 1
ATOM 10499 O O . GLU B 1 209 ? 3.29900 62.48700 12.51400 1.000 95.40618 185 GLU A O 1
ATOM 10511 N N . GLY B 1 210 ? 2.89400 62.72200 14.72200 1.000 96.03783 186 GLY A N 1
ATOM 10512 C CA . GLY B 1 210 ? 1.86400 63.72200 14.48700 1.000 98.39338 186 GLY A CA 1
ATOM 10513 C C . GLY B 1 210 ? 2.40600 64.97500 13.82600 1.000 98.74868 186 GLY A C 1
ATOM 10514 O O . GLY B 1 210 ? 1.84700 65.46500 12.83800 1.000 95.67200 186 GLY A O 1
ATOM 10518 N N . ASP B 1 211 ? 3.48600 65.53200 14.38300 1.000 94.30078 187 ASP A N 1
ATOM 10519 C CA . ASP B 1 211 ? 4.07900 66.72100 13.77400 1.000 95.20878 187 ASP A CA 1
ATOM 10520 C C . ASP B 1 211 ? 4.49600 66.45400 12.32900 1.000 93.08221 187 ASP A C 1
ATOM 10521 O O . ASP B 1 211 ? 4.39600 67.34100 11.47200 1.000 93.03747 187 ASP A O 1
ATOM 10530 N N . LEU B 1 212 ? 4.96400 65.23400 12.03700 1.000 92.92693 188 LEU A N 1
ATOM 10531 C CA . LEU B 1 212 ? 5.39000 64.92300 10.67600 1.000 92.59005 188 LEU A CA 1
ATOM 10532 C C . LEU B 1 212 ? 4.21100 64.83500 9.71700 1.000 93.59017 188 LEU A C 1
ATOM 10533 O O . LEU B 1 212 ? 4.35200 65.14600 8.52800 1.000 93.48226 188 LEU A O 1
ATOM 10549 N N . LEU B 1 213 ? 3.05400 64.39000 10.20300 1.000 94.77452 189 LEU A N 1
ATOM 10550 C CA . LEU B 1 213 ? 1.88800 64.29100 9.33400 1.000 96.06415 189 LEU A CA 1
ATOM 10551 C C . LEU B 1 213 ? 1.09600 65.59000 9.22500 1.000 96.57737 189 LEU A C 1
ATOM 10552 O O . LEU B 1 213 ? 0.28200 65.72100 8.30200 1.000 97.63802 189 LEU A O 1
ATOM 10568 N N . THR B 1 214 ? 1.31000 66.55000 10.13000 1.000 96.03257 190 THR A N 1
ATOM 10569 C CA . THR B 1 214 ? 0.57300 67.81300 10.10800 1.000 96.63790 190 THR A CA 1
ATOM 10570 C C . THR B 1 214 ? 1.40300 69.01100 9.67300 1.000 97.32483 190 THR A C 1
ATOM 10571 O O . THR B 1 214 ? 0.89000 69.88100 8.96500 1.000 96.95110 190 THR A O 1
ATOM 10582 N N . LYS B 1 215 ? 2.65700 69.10800 10.10000 1.000 94.55607 191 LYS A N 1
ATOM 10583 C CA . LYS B 1 215 ? 3.50500 70.22100 9.70300 1.000 94.02443 191 LYS A CA 1
ATOM 10584 C C . LYS B 1 215 ? 4.25200 69.90200 8.40900 1.000 94.59555 191 LYS A C 1
ATOM 10585 O O . LYS B 1 215 ? 4.33900 68.75100 7.97700 1.00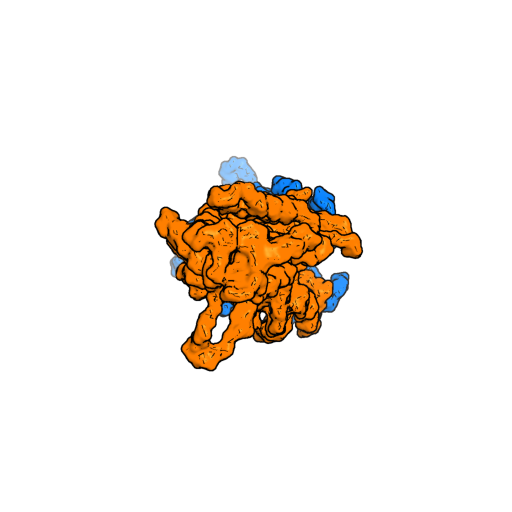0 93.44805 191 LYS A O 1
ATOM 10604 N N . THR B 1 216 ? 4.77700 70.95300 7.78200 1.000 94.08233 192 THR A N 1
ATOM 10605 C CA . THR B 1 216 ? 5.74500 70.83200 6.69700 1.000 94.20603 192 THR A CA 1
ATOM 10606 C C . THR B 1 216 ? 7.11500 71.15600 7.28500 1.000 100.35414 192 THR A C 1
ATOM 10607 O O . THR B 1 216 ? 7.32700 72.26100 7.80500 1.000 92.99010 192 THR A O 1
ATOM 10618 N N . PHE B 1 217 ? 8.02900 70.19300 7.23500 1.000 98.80922 193 PHE A N 1
ATOM 10619 C CA . PHE B 1 217 ? 9.29900 70.29300 7.94200 1.000 94.45343 193 PHE A CA 1
ATOM 10620 C C . PHE B 1 217 ? 10.44800 70.58300 6.99000 1.000 107.32076 193 PHE A C 1
ATOM 10621 O O . PHE B 1 217 ? 10.46600 70.09900 5.85200 1.000 108.79199 193 PHE A O 1
ATOM 10638 N N . LEU B 1 218 ? 11.39400 71.38100 7.46500 1.000 90.85037 194 LEU A N 1
ATOM 10639 C CA . LEU B 1 218 ? 12.62700 71.66900 6.74400 1.000 93.14538 194 LEU A CA 1
ATOM 10640 C C . LEU B 1 218 ? 13.76400 70.92200 7.43100 1.000 95.46145 194 LEU A C 1
ATOM 10641 O O . LEU B 1 218 ? 14.03900 71.15900 8.61200 1.000 96.07731 194 LEU A O 1
ATOM 10657 N N . PHE B 1 219 ? 14.40300 70.01100 6.70200 1.000 92.58215 195 PHE A N 1
ATOM 10658 C CA . PHE B 1 219 ? 15.48700 69.19000 7.23100 1.000 99.47508 195 PHE A CA 1
ATOM 10659 C C . PHE B 1 219 ? 16.82500 69.79900 6.82500 1.000 111.59233 195 PHE A C 1
ATOM 10660 O O . PHE B 1 219 ? 17.01200 70.16400 5.65900 1.000 113.50835 195 PHE A O 1
ATOM 10677 N N . LEU B 1 220 ? 17.75400 69.90100 7.78200 1.000 104.30987 196 LEU A N 1
ATOM 10678 C CA . LEU B 1 220 ? 19.01000 70.58800 7.50700 1.000 107.49447 196 LEU A CA 1
ATOM 10679 C C . LEU B 1 220 ? 20.25700 69.77500 7.84000 1.000 117.69306 196 LEU A C 1
ATOM 10680 O O . LEU B 1 220 ? 20.89200 69.21900 6.94000 1.000 136.45057 196 LEU A O 1
ATOM 10696 N N . GLY B 1 221 ? 20.62000 69.70400 9.11800 1.000 112.77931 197 GLY A N 1
ATOM 10697 C CA . GLY B 1 221 ? 21.90900 69.16000 9.50600 1.000 115.03748 197 GLY A CA 1
ATOM 10698 C C . GLY B 1 221 ? 21.99500 67.65100 9.45300 1.000 122.77525 197 GLY A C 1
ATOM 10699 O O . GLY B 1 221 ? 22.15300 66.99900 10.48900 1.000 124.35438 197 GLY A O 1
ATOM 10703 N N . PHE B 1 222 ? 21.91400 67.08800 8.24700 1.000 124.74654 198 PHE A N 1
ATOM 10704 C CA . PHE B 1 222 ? 21.89400 65.64300 8.07600 1.000 127.19157 198 PHE A CA 1
ATOM 10705 C C . PHE B 1 222 ? 22.61800 65.25100 6.79600 1.000 131.11835 198 PHE A C 1
ATOM 10706 O O . PHE B 1 222 ? 22.74600 66.04600 5.86300 1.000 138.72979 198 PHE A O 1
ATOM 10723 N N . SER B 1 223 ? 23.06700 63.99700 6.75900 1.000 132.72118 199 SER A N 1
ATOM 10724 C CA . SER B 1 223 ? 23.72100 63.43100 5.58800 1.000 130.53144 199 SER A CA 1
ATOM 10725 C C . SER B 1 223 ? 23.45700 61.93300 5.56700 1.000 128.91809 199 SER A C 1
ATOM 10726 O O . SER B 1 223 ? 23.38100 61.29400 6.62100 1.000 128.57068 199 SER A O 1
ATOM 10734 N N . PHE B 1 224 ? 23.31600 61.37900 4.36100 1.000 122.39362 200 PHE A N 1
ATOM 10735 C CA . PHE B 1 224 ? 23.12900 59.94100 4.21900 1.000 120.60657 200 PHE A CA 1
ATOM 10736 C C . PHE B 1 224 ? 24.26500 59.14300 4.84300 1.000 123.33847 200 PHE A C 1
ATOM 10737 O O . PHE B 1 224 ? 24.08300 57.96000 5.15100 1.000 124.43597 200 PHE A O 1
ATOM 10754 N N . GLU B 1 225 ? 25.43200 59.75500 5.02100 1.000 124.83339 201 GLU A N 1
ATOM 10755 C CA . GLU B 1 225 ? 26.60000 59.07700 5.56500 1.000 127.76006 201 GLU A CA 1
ATOM 10756 C C . GLU B 1 225 ? 26.70600 59.19200 7.08100 1.000 123.55955 201 GLU A C 1
ATOM 10757 O O . GLU B 1 225 ? 27.68500 58.70100 7.65400 1.000 125.69928 201 GLU A O 1
ATOM 10769 N N . ASP B 1 226 ? 25.73100 59.82100 7.74600 1.000 124.62020 202 ASP A N 1
ATOM 10770 C CA . ASP B 1 226 ? 25.73900 59.85600 9.19900 1.000 121.59353 202 ASP A CA 1
ATOM 10771 C C . ASP B 1 226 ? 25.78800 58.42800 9.74200 1.000 122.43573 202 ASP A C 1
ATOM 10772 O O . ASP B 1 226 ? 25.40500 57.47900 9.05300 1.000 127.52845 202 ASP A O 1
ATOM 10781 N N . PRO B 1 227 ? 26.25700 58.24800 10.97900 1.000 124.65705 203 PRO A N 1
ATOM 10782 C CA . PRO B 1 227 ? 26.33300 56.89100 11.54100 1.000 126.70467 203 PRO A CA 1
ATOM 10783 C C . PRO B 1 227 ? 25.00300 56.42600 12.11200 1.000 124.39386 203 PRO A C 1
ATOM 10784 O O . PRO B 1 227 ? 24.71800 55.22500 12.16400 1.000 125.13606 203 PRO A O 1
ATOM 10795 N N . ASN B 1 228 ? 24.18100 57.38200 12.54100 1.000 121.72512 204 ASN A N 1
ATOM 10796 C CA . ASN B 1 228 ? 22.89000 57.09700 13.14700 1.000 119.57223 204 ASN A CA 1
ATOM 10797 C C . ASN B 1 228 ? 21.74800 57.16500 12.14600 1.000 116.22709 204 ASN A C 1
ATOM 10798 O O . ASN B 1 228 ? 20.58600 57.22500 12.55500 1.000 115.94022 204 ASN A O 1
ATOM 10809 N N . PHE B 1 229 ? 22.04500 57.15900 10.84500 1.000 115.94022 205 PHE A N 1
ATOM 10810 C CA . PHE B 1 229 ? 21.02100 57.50000 9.86300 1.000 114.27160 205 PHE A CA 1
ATOM 10811 C C . PHE B 1 229 ? 19.88600 56.48000 9.82700 1.000 111.64233 205 PHE A C 1
ATOM 10812 O O . PHE B 1 229 ? 18.71600 56.84100 9.99000 1.000 109.70526 205 PHE A O 1
ATOM 10829 N N . ASN B 1 230 ? 20.20900 55.20100 9.60600 1.000 113.80575 206 ASN A N 1
ATOM 10830 C CA . ASN B 1 230 ? 19.16800 54.17800 9.50000 1.000 113.11883 206 ASN A CA 1
ATOM 10831 C C . ASN B 1 230 ? 18.18600 54.25100 10.66200 1.000 111.85815 206 ASN A C 1
ATOM 10832 O O . ASN B 1 230 ? 16.96000 54.19900 10.46600 1.000 109.65525 206 ASN A O 1
ATOM 10843 N N . TYR B 1 231 ? 18.70700 54.43800 11.87600 1.000 113.32148 207 TYR A N 1
ATOM 10844 C CA . TYR B 1 231 ? 17.84300 54.50400 13.04600 1.000 112.47138 207 TYR A CA 1
ATOM 10845 C C . TYR B 1 231 ? 16.96800 55.74900 12.99500 1.000 109.29468 207 TYR A C 1
ATOM 10846 O O . TYR B 1 231 ? 15.79900 55.71100 13.39500 1.000 107.66554 207 TYR A O 1
ATOM 10864 N N . VAL B 1 232 ? 17.52300 56.86000 12.50600 1.000 108.52880 208 VAL A N 1
ATOM 10865 C CA . VAL B 1 232 ? 16.77600 58.11300 12.44300 1.000 106.01534 208 VAL A CA 1
ATOM 10866 C C . VAL B 1 232 ? 15.62000 57.98700 11.45900 1.000 106.78386 208 VAL A C 1
ATOM 10867 O O . VAL B 1 232 ? 14.47800 58.35300 11.76200 1.000 105.53897 208 VAL A O 1
ATOM 10880 N N . ILE B 1 233 ? 15.90600 57.47400 10.26100 1.000 108.62092 209 ILE A N 1
ATOM 10881 C CA . ILE B 1 233 ? 14.89400 57.41500 9.21400 1.000 107.06547 209 ILE A CA 1
ATOM 10882 C C . ILE B 1 233 ? 13.81300 56.40100 9.56100 1.000 109.99477 209 ILE A C 1
ATOM 10883 O O . ILE B 1 233 ? 12.66500 56.53600 9.12000 1.000 104.48358 209 ILE A O 1
ATOM 10899 N N . GLY B 1 234 ? 14.14400 55.37800 10.35800 1.000 106.83123 210 GLY A N 1
ATOM 10900 C CA . GLY B 1 234 ? 13.13700 54.38600 10.70000 1.000 106.89440 210 GLY A CA 1
ATOM 10901 C C . GLY B 1 234 ? 11.89700 54.96300 11.35900 1.000 105.32579 210 GLY A C 1
ATOM 10902 O O . GLY B 1 234 ? 10.80000 54.41600 11.20700 1.000 105.60214 210 GLY A O 1
ATOM 10906 N N . ARG B 1 235 ? 12.04200 56.07400 12.08800 1.000 113.98998 211 ARG A N 1
ATOM 10907 C CA . ARG B 1 235 ? 10.89700 56.67100 12.76800 1.000 115.90074 211 ARG A CA 1
ATOM 10908 C C . ARG B 1 235 ? 9.85300 57.20400 11.79300 1.000 111.46073 211 ARG A C 1
ATOM 10909 O O . ARG B 1 235 ? 8.69200 57.37600 12.17800 1.000 111.90815 211 ARG A O 1
ATOM 10930 N N . LEU B 1 236 ? 10.24000 57.47500 10.54900 1.000 111.55285 212 LEU A N 1
ATOM 10931 C CA . LEU B 1 236 ? 9.34700 58.08300 9.57200 1.000 106.03903 212 LEU A CA 1
ATOM 10932 C C . LEU B 1 236 ? 8.46900 57.07000 8.86100 1.000 105.82058 212 LEU A C 1
ATOM 10933 O O . LEU B 1 236 ? 7.84400 57.41000 7.85000 1.000 106.79175 212 LEU A O 1
ATOM 10949 N N . ARG B 1 237 ? 8.39800 55.84200 9.37100 1.000 111.87920 213 ARG A N 1
ATOM 10950 C CA . ARG B 1 237 ? 7.61800 54.80900 8.70500 1.000 112.94249 213 ARG A CA 1
ATOM 10951 C C . ARG B 1 237 ? 6.16800 55.22800 8.50600 1.000 119.15113 213 ARG A C 1
ATOM 10952 O O . ARG B 1 237 ? 5.49800 54.69000 7.61800 1.000 116.46133 213 ARG A O 1
ATOM 10973 N N . VAL B 1 238 ? 5.66900 56.18000 9.30200 1.000 115.15854 214 VAL A N 1
ATOM 10974 C CA . VAL B 1 238 ? 4.28900 56.62600 9.13300 1.000 118.04310 214 VAL A CA 1
ATOM 10975 C C . VAL B 1 238 ? 4.10200 57.30200 7.78300 1.000 122.38573 214 VAL A C 1
ATOM 10976 O O . VAL B 1 238 ? 3.01200 57.26100 7.20200 1.000 130.97623 214 VAL A O 1
ATOM 10989 N N . LEU B 1 239 ? 5.15500 57.93300 7.26000 1.000 110.18953 215 LEU A N 1
ATOM 10990 C CA . LEU B 1 239 ? 5.06900 58.62300 5.97900 1.000 118.07205 215 LEU A CA 1
ATOM 10991 C C . LEU B 1 239 ? 5.03900 57.66800 4.79500 1.000 111.85025 215 LEU A C 1
ATOM 10992 O O . LEU B 1 239 ? 4.83700 58.12000 3.66300 1.000 117.37460 215 LEU A O 1
ATOM 11008 N N . LEU B 1 240 ? 5.24000 56.37100 5.02000 1.000 109.84738 216 LEU A N 1
ATOM 11009 C CA . LEU B 1 240 ? 5.14900 55.40400 3.93600 1.000 119.90122 216 LEU A CA 1
ATOM 11010 C C . LEU B 1 240 ? 3.71100 55.04200 3.59300 1.000 124.18594 216 LEU A C 1
ATOM 11011 O O . LEU B 1 240 ? 3.46200 54.52700 2.49700 1.000 144.29362 216 LEU A O 1
ATOM 11027 N N . ASP B 1 241 ? 2.76600 55.28700 4.50000 1.000 129.48658 217 ASP A N 1
ATOM 11028 C CA . ASP B 1 241 ? 1.35500 55.07800 4.19100 1.000 138.00076 217 ASP A CA 1
ATOM 11029 C C . ASP B 1 241 ? 0.96200 55.90600 2.97300 1.000 140.99322 217 ASP A C 1
ATOM 11030 O O . ASP B 1 241 ? 1.16800 57.12400 2.94100 1.000 139.70886 217 ASP A O 1
ATOM 11039 N N . GLU B 1 242 ? 0.39600 55.23600 1.96400 1.000 145.47797 218 GLU A N 1
ATOM 11040 C CA . GLU B 1 242 ? 0.05000 55.91600 0.72100 1.000 146.52546 218 GLU A CA 1
ATOM 11041 C C . GLU B 1 242 ? -0.86600 57.10900 0.95700 1.000 145.95434 218 GLU A C 1
ATOM 11042 O O . GLU B 1 242 ? -0.88200 58.04900 0.15300 1.000 145.17004 218 GLU A O 1
ATOM 11054 N N . LYS B 1 243 ? -1.62100 57.09800 2.05400 1.000 143.54879 219 LYS A N 1
ATOM 11055 C CA . LYS B 1 243 ? -2.52400 58.17900 2.42200 1.000 142.91450 219 LYS A CA 1
ATOM 11056 C C . LYS B 1 243 ? -1.81200 59.35800 3.07000 1.000 143.49878 219 LYS A C 1
ATOM 11057 O O . LYS B 1 243 ? -2.46300 60.16000 3.75200 1.000 142.32233 219 LYS A O 1
ATOM 11076 N N . ASN B 1 244 ? -0.50200 59.49400 2.87000 1.000 132.90804 220 ASN A N 1
ATOM 11077 C CA . ASN B 1 244 ? 0.25000 60.52300 3.57700 1.000 133.04227 220 ASN A CA 1
ATOM 11078 C C . ASN B 1 244 ? 0.04000 61.89500 2.95300 1.000 140.88531 220 ASN A C 1
ATOM 11079 O O . ASN B 1 244 ? -0.28500 62.85800 3.65500 1.000 150.08115 220 ASN A O 1
ATOM 11090 N N . THR B 1 245 ? 0.23500 62.01300 1.64100 1.000 133.94238 221 THR A N 1
ATOM 11091 C CA . THR B 1 245 ? -0.03300 63.24900 0.91300 1.000 134.50823 221 THR A CA 1
ATOM 11092 C C . THR B 1 245 ? 0.86600 64.40600 1.34800 1.000 131.97898 221 THR A C 1
ATOM 11093 O O . THR B 1 245 ? 0.92600 65.43700 0.66900 1.000 138.71926 221 THR A O 1
ATOM 11104 N N . ARG B 1 246 ? 1.55900 64.25100 2.47400 1.000 129.18654 222 ARG A N 1
ATOM 11105 C CA . ARG B 1 246 ? 2.33600 65.33200 3.07100 1.000 118.78529 222 ARG A CA 1
ATOM 11106 C C . ARG B 1 246 ? 3.71900 65.40400 2.43800 1.000 118.47210 222 ARG A C 1
ATOM 11107 O O . ARG B 1 246 ? 4.33200 64.37300 2.14200 1.000 118.98269 222 ARG A O 1
ATOM 11128 N N . LYS B 1 247 ? 4.21200 66.62600 2.24200 1.000 117.65095 223 LYS A N 1
ATOM 11129 C CA . LYS B 1 247 ? 5.52500 66.85500 1.65700 1.000 117.26406 223 LYS A CA 1
ATOM 11130 C C . LYS B 1 247 ? 6.43300 67.60800 2.61800 1.000 111.91868 223 LYS A C 1
ATOM 11131 O O . LYS B 1 247 ? 6.00500 68.56500 3.27000 1.000 109.91581 223 LYS A O 1
ATOM 11150 N N . HIS B 1 248 ? 7.69800 67.18700 2.67200 1.000 109.77895 224 HIS A N 1
ATOM 11151 C CA . HIS B 1 248 ? 8.74100 67.82700 3.46300 1.000 104.92574 224 HIS A CA 1
ATOM 11152 C C . HIS B 1 248 ? 9.95600 68.05000 2.56700 1.000 116.27447 224 HIS A C 1
ATOM 11153 O O . HIS B 1 248 ? 10.06700 67.46500 1.48800 1.000 110.38692 224 HIS A O 1
ATOM 11168 N N . TYR B 1 249 ? 10.89000 68.88500 3.02800 1.000 104.62307 225 TYR A N 1
ATOM 11169 C CA . TYR B 1 249 ? 12.00500 69.33000 2.19700 1.000 114.34002 225 TYR A CA 1
ATOM 11170 C C . TYR B 1 249 ? 13.30400 69.28500 2.99000 1.000 112.04764 225 TYR A C 1
ATOM 11171 O O . TYR B 1 249 ? 13.31500 69.45400 4.21200 1.000 108.00769 225 TYR A O 1
ATOM 11189 N N . CYS B 1 250 ? 14.39800 69.02500 2.27300 1.000 99.39613 226 CYS A N 1
ATOM 11190 C CA . CYS B 1 250 ? 15.70500 68.79300 2.87000 1.000 111.26071 226 CYS A CA 1
ATOM 11191 C C . CYS B 1 250 ? 16.78500 69.48100 2.04700 1.000 116.12708 226 CYS A C 1
ATOM 11192 O O . CYS B 1 250 ? 16.57100 69.84700 0.89100 1.000 118.93005 226 CYS A O 1
ATOM 11200 N N . ILE B 1 251 ? 17.95900 69.65400 2.66300 1.000 150.04431 227 ILE A N 1
ATOM 11201 C CA . ILE B 1 251 ? 19.11500 70.26000 2.01000 1.000 135.76628 227 ILE A CA 1
ATOM 11202 C C . ILE B 1 251 ? 20.35400 69.42300 2.30100 1.000 141.36695 227 ILE A C 1
ATOM 11203 O O . ILE B 1 251 ? 20.60300 69.06000 3.45600 1.000 143.06979 227 ILE A O 1
ATOM 11219 N N . MET B 1 252 ? 21.13600 69.12800 1.26200 1.000 139.82992 228 MET A N 1
ATOM 11220 C CA . MET B 1 252 ? 22.37000 68.36900 1.45400 1.000 141.56961 228 MET A CA 1
ATOM 11221 C C . MET B 1 252 ? 23.41300 68.82800 0.44600 1.000 141.19324 228 MET A C 1
ATOM 11222 O O . MET B 1 252 ? 23.09000 69.45500 -0.56200 1.000 138.67452 228 MET A O 1
ATOM 11236 N N . LYS B 1 253 ? 24.67600 68.50300 0.72300 1.000 143.78040 229 LYS A N 1
ATOM 11237 C CA . LYS B 1 253 ? 25.75700 68.91400 -0.16100 1.000 143.73302 229 LYS A CA 1
ATOM 11238 C C . LYS B 1 253 ? 25.88600 67.93900 -1.32500 1.000 143.40667 229 LYS A C 1
ATOM 11239 O O . LYS B 1 253 ? 25.95600 66.72100 -1.12600 1.000 145.12003 229 LYS A O 1
ATOM 11258 N N . ARG B 1 254 ? 25.92500 68.48100 -2.53800 1.000 141.25641 230 ARG A N 1
ATOM 11259 C CA . ARG B 1 254 ? 26.17900 67.66600 -3.71600 1.000 141.21167 230 ARG A CA 1
ATOM 11260 C C . ARG B 1 254 ? 27.58300 67.08000 -3.63600 1.000 143.87251 230 ARG A C 1
ATOM 11261 O O . ARG B 1 254 ? 28.48000 67.64700 -3.00700 1.000 146.29386 230 ARG A O 1
ATOM 11282 N N . VAL B 1 255 ? 27.77100 65.92000 -4.26600 1.000 144.63576 231 VAL A N 1
ATOM 11283 C CA . VAL B 1 255 ? 29.09600 65.31800 -4.27400 1.000 147.38609 231 VAL A CA 1
ATOM 11284 C C . VAL B 1 255 ? 30.03600 66.24800 -5.03700 1.000 150.97600 231 VAL A C 1
ATOM 11285 O O . VAL B 1 255 ? 29.62200 66.98200 -5.94300 1.000 159.54018 231 VAL A O 1
ATOM 11298 N N . GLN B 1 256 ? 31.31300 66.21700 -4.67000 1.000 154.17375 232 GLN A N 1
ATOM 11299 C CA . GLN B 1 256 ? 32.29700 67.14500 -5.20400 1.000 156.23452 232 GLN A CA 1
ATOM 11300 C C . GLN B 1 256 ? 33.46800 66.39800 -5.82500 1.000 162.41158 232 GLN A C 1
ATOM 11301 O O . GLN B 1 256 ? 33.82500 65.29500 -5.39600 1.000 162.99059 232 GLN A O 1
ATOM 11315 N N . ASP B 1 257 ? 34.05100 67.01700 -6.85500 1.000 160.92456 233 ASP A N 1
ATOM 11316 C CA . ASP B 1 257 ? 35.17900 66.41800 -7.55700 1.000 165.04084 233 ASP A CA 1
ATOM 11317 C C . ASP B 1 257 ? 36.24700 65.93900 -6.58300 1.000 169.19923 233 ASP A C 1
ATOM 11318 O O . ASP B 1 257 ? 36.81000 64.85100 -6.75300 1.000 172.77861 233 ASP A O 1
ATOM 11327 N N . ALA B 1 258 ? 36.55100 66.74600 -5.56300 1.000 171.64690 234 ALA A N 1
ATOM 11328 C CA . ALA B 1 258 ? 37.55300 66.35100 -4.58000 1.000 177.33705 234 ALA A CA 1
ATOM 11329 C C . ALA B 1 258 ? 37.24800 64.97800 -3.99300 1.000 179.67944 234 ALA A C 1
ATOM 11330 O O . ALA B 1 258 ? 38.16400 64.18700 -3.73800 1.000 176.26061 234 ALA A O 1
ATOM 11337 N N . ASP B 1 259 ? 35.97100 64.67700 -3.76500 1.000 176.91858 235 ASP A N 1
ATOM 11338 C CA . ASP B 1 259 ? 35.60200 63.37100 -3.23400 1.000 171.13894 235 ASP A CA 1
ATOM 11339 C C . ASP B 1 259 ? 36.00100 62.27500 -4.21500 1.000 171.80481 235 ASP A C 1
ATOM 11340 O O . ASP B 1 259 ? 35.50100 62.22800 -5.34300 1.000 168.73602 235 ASP A O 1
ATOM 11349 N N . GLU B 1 260 ? 36.90000 61.39200 -3.78600 1.000 170.89944 236 GLU A N 1
ATOM 11350 C CA . GLU B 1 260 ? 37.31700 60.27500 -4.62400 1.000 170.66257 236 GLU A CA 1
ATOM 11351 C C . GLU B 1 260 ? 36.12300 59.37600 -4.94000 1.000 171.81797 236 GLU A C 1
ATOM 11352 O O . GLU B 1 260 ? 35.13200 59.33000 -4.20500 1.000 164.55131 236 GLU A O 1
ATOM 11364 N N . ASP B 1 261 ? 36.23200 58.64400 -6.05000 1.000 170.18619 237 ASP A N 1
ATOM 11365 C CA . ASP B 1 261 ? 35.13500 57.80600 -6.53900 1.000 163.55119 237 ASP A CA 1
ATOM 11366 C C . ASP B 1 261 ? 33.90500 58.66400 -6.83400 1.000 159.99287 237 ASP A C 1
ATOM 11367 O O . ASP B 1 261 ? 32.77300 58.30200 -6.50600 1.000 158.95327 237 ASP A O 1
ATOM 11376 N N . TYR B 1 262 ? 34.14300 59.81000 -7.47700 1.000 158.16107 238 TYR A N 1
ATOM 11377 C CA . TYR B 1 262 ? 33.11100 60.82200 -7.67800 1.000 155.37916 238 TYR A CA 1
ATOM 11378 C C . TYR B 1 262 ? 31.85300 60.23700 -8.31100 1.000 152.74200 238 TYR A C 1
ATOM 11379 O O . TYR B 1 262 ? 30.75400 60.36300 -7.76300 1.000 151.44974 238 TYR A O 1
ATOM 11397 N N . GLU B 1 263 ? 31.99300 59.60500 -9.47900 1.000 154.20270 239 GLU A N 1
ATOM 11398 C CA . GLU B 1 263 ? 30.81700 59.11500 -10.19500 1.000 150.06010 239 GLU A CA 1
ATOM 11399 C C . GLU B 1 263 ? 30.07400 58.05300 -9.39000 1.000 151.12865 239 GLU A C 1
ATOM 11400 O O . GLU B 1 263 ? 28.83500 58.04300 -9.34400 1.000 155.38705 239 GLU A O 1
ATOM 11412 N N . TYR B 1 264 ? 30.81500 57.17800 -8.70800 1.000 154.31324 240 TYR A N 1
ATOM 11413 C CA . TYR B 1 264 ? 30.18300 56.11900 -7.93000 1.000 155.58181 240 TYR A CA 1
ATOM 11414 C C . TYR B 1 264 ? 29.42500 56.68300 -6.73400 1.000 155.13439 240 TYR A C 1
ATOM 11415 O O . TYR B 1 264 ? 28.28200 56.29000 -6.46600 1.000 154.09742 240 TYR A O 1
ATOM 11433 N N . LYS B 1 265 ? 30.05900 57.58800 -5.98400 1.000 141.15377 241 LYS A N 1
ATOM 11434 C CA . LYS B 1 265 ? 29.37800 58.19400 -4.84800 1.000 138.17183 241 LYS A CA 1
ATOM 11435 C C . LYS B 1 265 ? 28.20200 59.05000 -5.29500 1.000 135.65574 241 LYS A C 1
ATOM 11436 O O . LYS B 1 265 ? 27.21200 59.16400 -4.56600 1.000 132.96857 241 LYS A O 1
ATOM 11455 N N . LYS B 1 266 ? 28.27900 59.65100 -6.48400 1.000 137.45595 242 LYS A N 1
ATOM 11456 C CA . LYS B 1 266 ? 27.12900 60.38700 -6.99900 1.000 135.59784 242 LYS A CA 1
ATOM 11457 C C . LYS B 1 266 ? 25.97200 59.44200 -7.29700 1.000 132.61853 242 LYS A C 1
ATOM 11458 O O . LYS B 1 266 ? 24.81100 59.77700 -7.04000 1.000 129.96032 242 LYS A O 1
ATOM 11477 N N . ALA B 1 267 ? 26.26700 58.25200 -7.82900 1.000 136.83220 243 ALA A N 1
ATOM 11478 C CA . ALA B 1 267 ? 25.20400 57.27200 -8.05200 1.000 132.63432 243 ALA A CA 1
ATOM 11479 C C . ALA B 1 267 ? 24.59700 56.81000 -6.73000 1.000 130.42090 243 ALA A C 1
ATOM 11480 O O . ALA B 1 267 ? 23.36800 56.69100 -6.60200 1.000 127.95482 243 ALA A O 1
ATOM 11487 N N . ARG B 1 268 ? 25.44900 56.52700 -5.74400 1.000 131.41049 244 ARG A N 1
ATOM 11488 C CA . ARG B 1 268 ? 24.95200 56.15600 -4.42300 1.000 129.54974 244 ARG A CA 1
ATOM 11489 C C . ARG B 1 268 ? 24.05100 57.25000 -3.86200 1.000 126.69151 244 ARG A C 1
ATOM 11490 O O . ARG B 1 268 ? 22.95700 56.97200 -3.36200 1.000 124.24648 244 ARG A O 1
ATOM 11511 N N . GLN B 1 269 ? 24.49700 58.50800 -3.94300 1.000 127.09682 245 GLN A N 1
ATOM 11512 C CA . GLN B 1 269 ? 23.71600 59.62200 -3.41200 1.000 124.69127 245 GLN A CA 1
ATOM 11513 C C . GLN B 1 269 ? 22.39300 59.78100 -4.15300 1.000 122.58838 245 GLN A C 1
ATOM 11514 O O . GLN B 1 269 ? 21.36000 60.08600 -3.54100 1.000 119.95122 245 GLN A O 1
ATOM 11528 N N . GLU B 1 270 ? 22.39800 59.56600 -5.46800 1.000 123.82274 246 GLU A N 1
ATOM 11529 C CA . GLU B 1 270 ? 21.15300 59.62900 -6.22400 1.000 122.12780 246 GLU A CA 1
ATOM 11530 C C . GLU B 1 270 ? 20.16500 58.58000 -5.72700 1.000 120.14862 246 GLU A C 1
ATOM 11531 O O . GLU B 1 270 ? 19.00100 58.89300 -5.43900 1.000 117.58778 246 GLU A O 1
ATOM 11543 N N . LEU B 1 271 ? 20.60900 57.32200 -5.62700 1.000 121.44088 247 LEU A N 1
ATOM 11544 C CA . LEU B 1 271 ? 19.70900 56.27200 -5.15300 1.000 119.87227 247 LEU A CA 1
ATOM 11545 C C . LEU B 1 271 ? 19.27200 56.52100 -3.71400 1.000 117.61673 247 LEU A C 1
ATOM 11546 O O . LEU B 1 271 ? 18.14700 56.17100 -3.33400 1.000 115.38489 247 LEU A O 1
ATOM 11562 N N . GLN B 1 272 ? 20.13500 57.14300 -2.90900 1.000 118.24312 248 GLN A N 1
ATOM 11563 C CA . GLN B 1 272 ? 19.77100 57.46500 -1.53500 1.000 116.30342 248 GLN A CA 1
ATOM 11564 C C . GLN B 1 272 ? 18.66200 58.50900 -1.49200 1.000 113.62941 248 GLN A C 1
ATOM 11565 O O . GLN B 1 272 ? 17.74500 58.41700 -0.66500 1.000 111.28176 248 GLN A O 1
ATOM 11579 N N . ILE B 1 273 ? 18.70900 59.49400 -2.39200 1.000 114.05841 249 ILE A N 1
ATOM 11580 C CA . ILE B 1 273 ? 17.64600 60.49600 -2.44100 1.000 111.77919 249 ILE A CA 1
ATOM 11581 C C . ILE B 1 273 ? 16.34900 59.89300 -2.97400 1.000 111.19754 249 ILE A C 1
ATOM 11582 O O . ILE B 1 273 ? 15.24900 60.23500 -2.51500 1.000 108.81568 249 ILE A O 1
ATOM 11598 N N . GLU B 1 274 ? 16.44700 59.01400 -3.97600 1.000 113.39517 250 GLU A N 1
ATOM 11599 C CA . GLU B 1 274 ? 15.23700 58.37300 -4.48500 1.000 113.95577 250 GLU A CA 1
ATOM 11600 C C . GLU B 1 274 ? 14.60800 57.46700 -3.43400 1.000 111.56601 250 GLU A C 1
ATOM 11601 O O . GLU B 1 274 ? 13.38200 57.30800 -3.40800 1.000 111.11332 250 GLU A O 1
ATOM 11613 N N . ASP B 1 275 ? 15.42300 56.87600 -2.55700 1.000 112.26872 251 ASP A N 1
ATOM 11614 C CA . ASP B 1 275 ? 14.87600 56.11700 -1.43700 1.000 109.96055 251 ASP A CA 1
ATOM 11615 C C . ASP B 1 275 ? 14.23300 57.04700 -0.41600 1.000 107.02073 251 ASP A C 1
ATOM 11616 O O . ASP B 1 275 ? 13.17100 56.73800 0.13900 1.000 105.62056 251 ASP A O 1
ATOM 11625 N N . LEU B 1 276 ? 14.87300 58.18800 -0.15200 1.000 109.95266 252 LEU A N 1
ATOM 11626 C CA . LEU B 1 276 ? 14.32400 59.16200 0.78400 1.000 106.49172 252 LEU A CA 1
ATOM 11627 C C . LEU B 1 276 ? 12.94700 59.64400 0.34500 1.000 109.04992 252 LEU A C 1
ATOM 11628 O O . LEU B 1 276 ? 12.04600 59.80700 1.17600 1.000 102.60441 252 LEU A O 1
ATOM 11644 N N . ASN B 1 277 ? 12.76700 59.88100 -0.95800 1.000 105.05996 253 ASN A N 1
ATOM 11645 C CA . ASN B 1 277 ? 11.51900 60.46400 -1.44500 1.000 107.56816 253 ASN A CA 1
ATOM 11646 C C . ASN B 1 277 ? 10.30300 59.58800 -1.16500 1.000 106.03903 253 ASN A C 1
ATOM 11647 O O . ASN B 1 277 ? 9.16800 60.06800 -1.27100 1.000 104.87047 253 ASN A O 1
ATOM 11658 N N . ARG B 1 278 ? 10.51500 58.30800 -0.84900 1.000 105.48107 254 ARG A N 1
ATOM 11659 C CA . ARG B 1 278 ? 9.40600 57.43100 -0.49000 1.000 103.79929 254 ARG A CA 1
ATOM 11660 C C . ARG B 1 278 ? 8.66500 57.93000 0.74200 1.000 104.64676 254 ARG A C 1
ATOM 11661 O O . ARG B 1 278 ? 7.44800 57.74500 0.85400 1.000 107.82872 254 ARG A O 1
ATOM 11682 N N . TYR B 1 279 ? 9.37400 58.56700 1.66700 1.000 102.16751 255 TYR A N 1
ATOM 11683 C CA . TYR B 1 279 ? 8.77100 59.13400 2.86500 1.000 106.98651 255 TYR A CA 1
ATOM 11684 C C . TYR B 1 279 ? 8.19300 60.52600 2.62700 1.000 103.90193 255 TYR A C 1
ATOM 11685 O O . TYR B 1 279 ? 7.87300 61.22500 3.59500 1.000 107.54711 255 TYR A O 1
ATOM 11703 N N . GLY B 1 280 ? 8.06300 60.94400 1.37000 1.000 110.65274 256 GLY A N 1
ATOM 11704 C CA . GLY B 1 280 ? 7.54400 62.25900 1.05800 1.000 110.75012 256 GLY A CA 1
ATOM 11705 C C . GLY B 1 280 ? 8.50000 63.40500 1.27800 1.000 108.87884 256 GLY A C 1
ATOM 11706 O O . GLY B 1 280 ? 8.05400 64.54200 1.45900 1.000 106.23642 256 GLY A O 1
ATOM 11710 N N . ILE B 1 281 ? 9.80400 63.14600 1.26500 1.000 107.12337 257 ILE A N 1
ATOM 11711 C CA . ILE B 1 281 ? 10.82200 64.16800 1.47200 1.000 104.09143 257 ILE A CA 1
ATOM 11712 C C . ILE B 1 281 ? 11.50600 64.44300 0.14000 1.000 110.71327 257 ILE A C 1
ATOM 11713 O O . ILE B 1 281 ? 11.91000 63.51000 -0.56400 1.000 109.09466 257 ILE A O 1
ATOM 11729 N N . PHE B 1 282 ? 11.62700 65.71800 -0.20600 1.000 110.37113 258 PHE A N 1
ATOM 11730 C CA . PHE B 1 282 ? 12.33800 66.17400 -1.39000 1.000 110.06583 258 PHE A CA 1
ATOM 11731 C C . PHE B 1 282 ? 13.65600 66.80000 -0.95700 1.000 113.06882 258 PHE A C 1
ATOM 11732 O O . PHE B 1 282 ? 13.85900 67.10000 0.22000 1.000 114.69533 258 PHE A O 1
ATOM 11749 N N . THR B 1 283 ? 14.57000 66.96700 -1.91000 1.000 112.88985 259 THR A N 1
ATOM 11750 C CA . THR B 1 283 ? 15.92800 67.38400 -1.59100 1.000 117.21142 259 THR A CA 1
ATOM 11751 C C . THR B 1 283 ? 16.40000 68.48400 -2.53000 1.000 121.15926 259 THR A C 1
ATOM 11752 O O . THR B 1 283 ? 16.17700 68.42100 -3.74200 1.000 123.65956 259 THR A O 1
ATOM 11763 N N . TYR B 1 284 ? 17.05000 69.49600 -1.95600 1.000 122.45679 260 TYR A N 1
ATOM 11764 C CA . TYR B 1 284 ? 17.84700 70.45800 -2.70600 1.000 122.84631 260 TYR A CA 1
ATOM 11765 C C . TYR B 1 284 ? 19.31800 70.23100 -2.37200 1.000 125.90457 260 TYR A C 1
ATOM 11766 O O . TYR B 1 284 ? 19.66600 69.91100 -1.22500 1.000 128.40487 260 TYR A O 1
ATOM 11784 N N . LEU B 1 285 ? 20.17600 70.38700 -3.37700 1.000 130.17350 261 LEU A N 1
ATOM 11785 C CA . LEU B 1 285 ? 21.59100 70.06400 -3.25500 1.000 130.85516 261 LEU A CA 1
ATOM 11786 C C . LEU B 1 285 ? 22.43200 71.31700 -3.43400 1.000 132.45009 261 LEU A C 1
ATOM 11787 O O . LEU B 1 285 ? 22.37000 71.97500 -4.47800 1.000 133.80552 261 LEU A O 1
ATOM 11803 N N . VAL B 1 286 ? 23.21900 71.62800 -2.41400 1.000 133.85289 262 VAL A N 1
ATOM 11804 C CA . VAL B 1 286 ? 24.16400 72.71800 -2.44800 1.000 138.22710 262 VAL A CA 1
ATOM 11805 C C . VAL B 1 286 ? 25.52900 72.14200 -2.80500 1.000 135.72943 262 VAL A C 1
ATOM 11806 O O . VAL B 1 286 ? 25.74400 70.93300 -2.77800 1.000 150.40751 262 VAL A O 1
ATOM 11819 N N . ASN B 1 287 ? 26.47400 73.01700 -3.14000 1.000 140.88005 263 ASN A N 1
ATOM 11820 C CA . ASN B 1 287 ? 27.84100 72.57900 -3.38700 1.000 140.60107 263 ASN A CA 1
ATOM 11821 C C . ASN B 1 287 ? 28.79400 72.91700 -2.25100 1.000 139.83256 263 ASN A C 1
ATOM 11822 O O . ASN B 1 287 ? 29.84000 72.27100 -2.12800 1.000 140.04837 263 ASN A O 1
ATOM 11833 N N . LYS B 1 288 ? 28.46100 73.90400 -1.42300 1.000 142.40128 264 LYS A N 1
ATOM 11834 C CA . LYS B 1 288 ? 29.15800 74.15600 -0.16800 1.000 140.64581 264 LYS A CA 1
ATOM 11835 C C . LYS B 1 288 ? 28.11600 74.60500 0.84800 1.000 140.04837 264 LYS A C 1
ATOM 11836 O O . LYS B 1 288 ? 27.09800 75.20400 0.49000 1.000 140.88794 264 LYS A O 1
ATOM 11855 N N . TYR B 1 289 ? 28.37800 74.30700 2.12100 1.000 137.30857 265 TYR A N 1
ATOM 11856 C CA . TYR B 1 289 ? 27.37800 74.54400 3.15700 1.000 135.91630 265 TYR A CA 1
ATOM 11857 C C . TYR B 1 289 ? 27.02800 76.01600 3.32500 1.000 134.35032 265 TYR A C 1
ATOM 11858 O O . TYR B 1 289 ? 25.93100 76.32300 3.80600 1.000 132.16321 265 TYR A O 1
ATOM 11876 N N . ASP B 1 290 ? 27.91000 76.93600 2.92800 1.000 139.37461 266 ASP A N 1
ATOM 11877 C CA . ASP B 1 290 ? 27.55100 78.34800 3.00800 1.000 138.48766 266 ASP A CA 1
ATOM 11878 C C . ASP B 1 290 ? 26.24400 78.61400 2.27400 1.000 139.21669 266 ASP A C 1
ATOM 11879 O O . ASP B 1 290 ? 25.44700 79.46000 2.70100 1.000 137.10328 266 ASP A O 1
ATOM 11888 N N . GLU B 1 291 ? 25.99800 77.87400 1.18900 1.000 141.11692 267 GLU A N 1
ATOM 11889 C CA . GLU B 1 291 ? 24.80200 78.08900 0.38300 1.000 138.94561 267 GLU A CA 1
ATOM 11890 C C . GLU B 1 291 ? 23.53700 77.93100 1.21100 1.000 134.95565 267 GLU A C 1
ATOM 11891 O O . GLU B 1 291 ? 22.53500 78.60800 0.94800 1.000 136.65849 267 GLU A O 1
ATOM 11903 N N . ILE B 1 292 ? 23.56500 77.06400 2.22600 1.000 128.69175 268 ILE A N 1
ATOM 11904 C CA . ILE B 1 292 ? 22.41200 76.93000 3.11200 1.000 126.53622 268 ILE A CA 1
ATOM 11905 C C . ILE B 1 292 ? 21.98900 78.29900 3.62500 1.000 125.84667 268 ILE A C 1
ATOM 11906 O O . ILE B 1 292 ? 20.82200 78.69900 3.50900 1.000 124.67547 268 ILE A O 1
ATOM 11922 N N . THR B 1 293 ? 22.94400 79.05300 4.17400 1.000 129.75240 269 THR A N 1
ATOM 11923 C CA . THR B 1 293 ? 22.61700 80.36300 4.72300 1.000 129.07337 269 THR A CA 1
ATOM 11924 C C . THR B 1 293 ? 21.98200 81.25300 3.66300 1.000 135.29517 269 THR A C 1
ATOM 11925 O O . THR B 1 293 ? 20.99100 81.94500 3.93500 1.000 133.49232 269 THR A O 1
ATOM 11936 N N . GLU B 1 294 ? 22.47800 81.17100 2.42200 1.000 135.67943 270 GLU A N 1
ATOM 11937 C CA . GLU B 1 294 ? 21.94800 82.02000 1.36100 1.000 135.30570 270 GLU A CA 1
ATOM 11938 C C . GLU B 1 294 ? 20.44700 81.82700 1.22000 1.000 136.77956 270 GLU A C 1
ATOM 11939 O O . GLU B 1 294 ? 19.71200 82.77700 0.92700 1.000 137.32699 270 GLU A O 1
ATOM 11951 N N . ILE B 1 295 ? 19.97400 80.60000 1.42200 1.000 132.55010 271 ILE A N 1
ATOM 11952 C CA . ILE B 1 295 ? 18.54400 80.34100 1.32500 1.000 127.10735 271 ILE A CA 1
ATOM 11953 C C . ILE B 1 295 ? 17.83400 80.85700 2.57000 1.000 128.34170 271 ILE A C 1
ATOM 11954 O O . ILE B 1 295 ? 16.84600 81.59700 2.47600 1.000 129.47079 271 ILE A O 1
ATOM 11970 N N . LEU B 1 296 ? 18.34600 80.50700 3.75500 1.000 129.67344 272 LEU A N 1
ATOM 11971 C CA . LEU B 1 296 ? 17.71900 80.96800 4.99100 1.000 129.58659 272 LEU A CA 1
ATOM 11972 C C . LEU B 1 296 ? 17.57500 82.48400 4.99000 1.000 131.33943 272 LEU A C 1
ATOM 11973 O O . LEU B 1 296 ? 16.48400 83.02100 5.22300 1.000 135.37939 272 LEU A O 1
ATOM 11989 N N . SER B 1 297 ? 18.67200 83.19200 4.71100 1.000 130.98149 273 SER A N 1
ATOM 11990 C CA . SER B 1 297 ? 18.61600 84.64700 4.61900 1.000 136.26897 273 SER A CA 1
ATOM 11991 C C . SER B 1 297 ? 17.53600 85.08000 3.63700 1.000 140.53001 273 SER A C 1
ATOM 11992 O O . SER B 1 297 ? 16.71300 85.94800 3.94400 1.000 145.82275 273 SER A O 1
ATOM 12000 N N . THR B 1 298 ? 17.51500 84.46600 2.44700 1.000 138.00339 274 THR A N 1
ATOM 12001 C CA . THR B 1 298 ? 16.50100 84.82300 1.46000 1.000 135.43729 274 THR A CA 1
ATOM 12002 C C . THR B 1 298 ? 15.10900 84.72400 2.07600 1.000 138.89297 274 THR A C 1
ATOM 12003 O O . THR B 1 298 ? 14.25600 85.58900 1.85100 1.000 142.19336 274 THR A O 1
ATOM 12014 N N . LEU B 1 299 ? 14.85500 83.65600 2.84200 1.000 133.18176 275 LEU A N 1
ATOM 12015 C CA . LEU B 1 299 ? 13.54300 83.49000 3.45900 1.000 134.44770 275 LEU A CA 1
ATOM 12016 C C . LEU B 1 299 ? 13.30900 84.48300 4.59000 1.000 136.41899 275 LEU A C 1
ATOM 12017 O O . LEU B 1 299 ? 12.16700 84.89800 4.81800 1.000 136.44268 275 LEU A O 1
ATOM 12033 N N . VAL B 1 300 ? 14.36000 84.86700 5.31700 1.000 165.69618 276 VAL A N 1
ATOM 12034 C CA . VAL B 1 300 ? 14.19600 85.86900 6.36700 1.000 162.08786 276 VAL A CA 1
ATOM 12035 C C . VAL B 1 300 ? 13.84700 87.21700 5.74800 1.000 161.44830 276 VAL A C 1
ATOM 12036 O O . VAL B 1 300 ? 12.82600 87.83000 6.08700 1.000 159.04275 276 VAL A O 1
ATOM 12049 N N . ASP B 1 301 ? 14.66500 87.67400 4.79600 1.000 163.95124 277 ASP A N 1
ATOM 12050 C CA . ASP B 1 301 ? 14.42200 88.96600 4.16300 1.000 163.76437 277 ASP A CA 1
ATOM 12051 C C . ASP B 1 301 ? 13.01300 89.02300 3.58200 1.000 163.32748 277 ASP A C 1
ATOM 12052 O O . ASP B 1 301 ? 12.22900 89.92200 3.91000 1.000 161.02457 277 ASP A O 1
ATOM 12061 N N . ARG B 1 302 ? 12.65900 88.04400 2.74400 1.000 165.69092 278 ARG A N 1
ATOM 12062 C CA . ARG B 1 302 ? 11.34100 88.05700 2.12100 1.000 165.59617 278 ARG A CA 1
ATOM 12063 C C . ARG B 1 302 ? 10.22700 87.99500 3.15700 1.000 162.25893 278 ARG A C 1
ATOM 12064 O O . ARG B 1 302 ? 9.12700 88.50400 2.91600 1.000 161.30092 278 ARG A O 1
ATOM 12085 N N . PHE B 1 303 ? 10.49200 87.39400 4.31900 1.000 160.67979 279 PHE A N 1
ATOM 12086 C CA . PHE B 1 303 ? 9.48800 87.35700 5.37700 1.000 157.75312 279 PHE A CA 1
ATOM 12087 C C . PHE B 1 303 ? 9.47700 88.66600 6.15000 1.000 155.16860 279 PHE A C 1
ATOM 12088 O O . PHE B 1 303 ? 8.41100 89.12600 6.57900 1.000 153.30259 279 PHE A O 1
ATOM 12105 N N . ARG B 1 304 ? 10.64700 89.28800 6.30800 1.000 155.31862 280 ARG A N 1
ATOM 12106 C CA . ARG B 1 304 ? 10.72300 90.54200 7.04400 1.000 153.15257 280 ARG A CA 1
ATOM 12107 C C . ARG B 1 304 ? 9.86500 91.62000 6.39700 1.000 153.01045 280 ARG A C 1
ATOM 12108 O O . ARG B 1 304 ? 9.33900 92.49300 7.09600 1.000 151.02337 280 ARG A O 1
ATOM 12129 N N . ARG B 1 305 ? 9.71100 91.57900 5.07100 1.000 155.33178 281 ARG A N 1
ATOM 12130 C CA . ARG B 1 305 ? 8.91300 92.58800 4.38400 1.000 155.52654 281 ARG A CA 1
ATOM 12131 C C . ARG B 1 305 ? 7.43800 92.51500 4.75500 1.000 153.92898 281 ARG A C 1
ATOM 12132 O O . ARG B 1 305 ? 6.68200 93.42400 4.39300 1.000 153.81581 281 ARG A O 1
ATOM 12153 N N . LYS B 1 306 ? 7.01100 91.46200 5.46100 1.000 152.93939 282 LYS A N 1
ATOM 12154 C CA . LYS B 1 306 ? 5.66800 91.44800 6.03100 1.000 151.35236 282 LYS A CA 1
ATOM 12155 C C . LYS B 1 306 ? 5.57000 92.36200 7.24800 1.000 149.03103 282 LYS A C 1
ATOM 12156 O O . LYS B 1 306 ? 4.45900 92.70200 7.66900 1.000 147.99406 282 LYS A O 1
ATOM 12175 N N . THR B 1 307 ? 6.70900 92.77500 7.80400 1.000 150.30486 283 THR A N 1
ATOM 12176 C CA . THR B 1 307 ? 6.77700 93.65100 8.96500 1.000 146.54389 283 THR A CA 1
ATOM 12177 C C . THR B 1 307 ? 7.44100 94.95400 8.54600 1.000 147.09132 283 THR A C 1
ATOM 12178 O O . THR B 1 307 ? 8.55500 94.94500 8.01200 1.000 148.35200 283 THR A O 1
ATOM 12189 N N . ILE B 1 308 ? 6.76400 96.06900 8.80700 1.000 146.39913 284 ILE A N 1
ATOM 12190 C CA . ILE B 1 308 ? 7.15800 97.38400 8.32200 1.000 147.20712 284 ILE A CA 1
ATOM 12191 C C . ILE B 1 308 ? 7.56800 98.22200 9.52200 1.000 145.77800 284 ILE A C 1
ATOM 12192 O O . ILE B 1 308 ? 6.98900 98.08800 10.60600 1.000 144.27256 284 ILE A O 1
ATOM 12208 N N . PHE B 1 309 ? 8.56500 99.07700 9.32800 1.000 146.48335 285 PHE A N 1
ATOM 12209 C CA . PHE B 1 309 ? 9.00300 100.04200 10.32900 1.000 145.54113 285 PHE A CA 1
ATOM 12210 C C . PHE B 1 309 ? 8.56100 101.42800 9.87800 1.000 146.49914 285 PHE A C 1
ATOM 12211 O O . PHE B 1 309 ? 8.70700 101.78200 8.70400 1.000 148.26251 285 PHE A O 1
ATOM 12228 N N . ILE B 1 310 ? 8.02300 102.21000 10.81100 1.000 145.61746 286 ILE A N 1
ATOM 12229 C CA . ILE B 1 310 ? 7.50100 103.54000 10.52300 1.000 146.67285 286 ILE A CA 1
ATOM 12230 C C . ILE B 1 310 ? 8.24700 104.54000 11.39500 1.000 146.45703 286 ILE A C 1
ATOM 12231 O O . ILE B 1 310 ? 8.34800 104.35500 12.61300 1.000 145.04897 286 ILE A O 1
ATOM 12247 N N . SER B 1 311 ? 8.76300 105.59600 10.77000 1.000 148.04407 287 SER A N 1
ATOM 12248 C CA . SER B 1 311 ? 9.57400 106.60200 11.43900 1.000 148.25462 287 SER A CA 1
ATOM 12249 C C . SER B 1 311 ? 9.03000 107.99100 11.13600 1.000 149.87586 287 SER A C 1
ATOM 12250 O O . SER B 1 311 ? 8.40100 108.21000 10.09700 1.000 151.24182 287 SER A O 1
ATOM 12258 N N . GLY B 1 312 ? 9.27000 108.92300 12.04500 1.000 150.42067 288 GLY A N 1
ATOM 12259 C CA . GLY B 1 312 ? 8.88300 110.30500 11.81800 1.000 155.11860 288 GLY A CA 1
ATOM 12260 C C . GLY B 1 312 ? 8.57600 111.03000 13.11200 1.000 153.23679 288 GLY A C 1
ATOM 12261 O O . GLY B 1 312 ? 8.55200 110.45100 14.19700 1.000 152.47091 288 GLY A O 1
ATOM 12265 N N . SER B 1 313 ? 8.34400 112.34000 12.97000 1.000 154.73961 289 SER A N 1
ATOM 12266 C CA . SER B 1 313 ? 7.95300 113.21800 14.07200 1.000 156.46876 289 SER A CA 1
ATOM 12267 C C . SER B 1 313 ? 7.46800 114.54600 13.49100 1.000 163.75121 289 SER A C 1
ATOM 12268 O O . SER B 1 313 ? 8.16900 115.15600 12.67600 1.000 180.47427 289 SER A O 1
ATOM 12276 N N . ALA B 1 314 ? 6.26800 114.99500 13.88000 1.000 162.24050 290 ALA A N 1
ATOM 12277 C CA . ALA B 1 314 ? 5.64200 116.16000 13.25600 1.000 176.60802 290 ALA A CA 1
ATOM 12278 C C . ALA B 1 314 ? 4.94500 117.06400 14.26800 1.000 167.35954 290 ALA A C 1
ATOM 12279 O O . ALA B 1 314 ? 3.86300 116.72700 14.75300 1.000 162.68266 290 ALA A O 1
ATOM 12286 N N . TYR B 1 315 ? 5.56300 118.20200 14.60300 1.000 167.74906 291 TYR A N 1
ATOM 12287 C CA . TYR B 1 315 ? 4.78700 119.25600 15.25400 1.000 169.49137 291 TYR A CA 1
ATOM 12288 C C . TYR B 1 315 ? 3.84200 119.92300 14.25700 1.000 171.97325 291 TYR A C 1
ATOM 12289 O O . TYR B 1 315 ? 2.72200 120.31100 14.61100 1.000 170.44675 291 TYR A O 1
ATOM 12307 N N . SER B 1 316 ? 4.28300 120.06600 13.00400 1.000 169.98354 292 SER A N 1
ATOM 12308 C CA . SER B 1 316 ? 3.46900 120.59800 11.91800 1.000 173.94191 292 SER A CA 1
ATOM 12309 C C . SER B 1 316 ? 3.47700 119.61100 10.75800 1.000 174.18931 292 SER A C 1
ATOM 12310 O O . SER B 1 316 ? 4.47400 118.92100 10.51800 1.000 172.29697 292 SER A O 1
ATOM 12318 N N . TYR B 1 317 ? 2.35800 119.55000 10.04800 1.000 183.56675 293 TYR A N 1
ATOM 12319 C CA . TYR B 1 317 ? 2.15300 118.54300 8.99800 1.000 179.09779 293 TYR A CA 1
ATOM 12320 C C . TYR B 1 317 ? 2.30700 119.11600 7.58900 1.000 176.91858 293 TYR A C 1
ATOM 12321 O O . TYR B 1 317 ? 1.51600 118.80200 6.70400 1.000 185.53014 293 TYR A O 1
ATOM 12339 N N . SER B 1 318 ? 3.37600 119.90000 7.36400 1.000 177.06333 294 SER A N 1
ATOM 12340 C CA . SER B 1 318 ? 3.66300 120.47800 6.06600 1.000 179.16885 294 SER A CA 1
ATOM 12341 C C . SER B 1 318 ? 2.38900 120.98700 5.38000 1.000 179.54784 294 SER A C 1
ATOM 12342 O O . SER B 1 318 ? 1.58600 121.64500 6.03700 1.000 184.94849 294 SER A O 1
ATOM 12350 N N . ALA B 1 319 ? 2.20200 120.69200 4.08400 1.000 180.38742 295 ALA A N 1
ATOM 12351 C CA . ALA B 1 319 ? 1.05800 121.20700 3.31400 1.000 183.05616 295 ALA A CA 1
ATOM 12352 C C . ALA B 1 319 ? -0.30000 120.70500 3.79000 1.000 182.03498 295 ALA A C 1
ATOM 12353 O O . ALA B 1 319 ? -1.31700 121.10900 3.21200 1.000 184.31157 295 ALA A O 1
ATOM 12360 N N . TYR B 1 320 ? -0.35800 119.85600 4.81000 1.000 178.95830 296 TYR A N 1
ATOM 12361 C CA . TYR B 1 320 ? -1.62500 119.33300 5.29700 1.000 178.12399 296 TYR A CA 1
ATOM 12362 C C . TYR B 1 320 ? -1.99000 120.08900 6.56900 1.000 178.92145 296 TYR A C 1
ATOM 12363 O O . TYR B 1 320 ? -1.11700 120.42900 7.37300 1.000 178.30296 296 TYR A O 1
ATOM 12381 N N . SER B 1 321 ? -3.28200 120.34900 6.74900 1.000 180.52954 297 SER A N 1
ATOM 12382 C CA . SER B 1 321 ? -3.76400 120.88100 8.01500 1.000 181.35859 297 SER A CA 1
ATOM 12383 C C . SER B 1 321 ? -3.59100 119.83700 9.11200 1.000 177.94765 297 SER A C 1
ATOM 12384 O O . SER B 1 321 ? -3.36600 118.65100 8.84700 1.000 176.26587 297 SER A O 1
ATOM 12392 N N . GLN B 1 322 ? -3.68200 120.29100 10.36300 1.000 178.46350 298 GLN A N 1
ATOM 12393 C CA . GLN B 1 322 ? -3.45200 119.37600 11.47300 1.000 175.51315 298 GLN A CA 1
ATOM 12394 C C . GLN B 1 322 ? -4.39200 118.17800 11.38900 1.000 175.77107 298 GLN A C 1
ATOM 12395 O O . GLN B 1 322 ? -3.94600 117.03300 11.35600 1.000 182.18237 298 GLN A O 1
ATOM 12409 N N . LYS B 1 323 ? -5.70500 118.42100 11.34600 1.000 181.56914 299 LYS A N 1
ATOM 12410 C CA . LYS B 1 323 ? -6.63800 117.29800 11.28000 1.000 175.29470 299 LYS A CA 1
ATOM 12411 C C . LYS B 1 323 ? -6.42900 116.48200 10.00700 1.000 173.20498 299 LYS A C 1
ATOM 12412 O O . LYS B 1 323 ? -6.59500 115.25700 10.02400 1.000 173.77083 299 LYS A O 1
ATOM 12431 N N . THR B 1 324 ? -6.01700 117.12600 8.91000 1.000 174.58935 300 THR A N 1
ATOM 12432 C CA . THR B 1 324 ? -5.77800 116.39100 7.66800 1.000 173.51554 300 THR A CA 1
ATOM 12433 C C . THR B 1 324 ? -4.49700 115.56300 7.76000 1.000 172.61280 300 THR A C 1
ATOM 12434 O O . THR B 1 324 ? -4.44200 114.43300 7.26500 1.000 176.79751 300 THR A O 1
ATOM 12445 N N . GLY B 1 325 ? -3.46000 116.09400 8.40900 1.000 170.34411 301 GLY A N 1
ATOM 12446 C CA . GLY B 1 325 ? -2.25800 115.30400 8.62900 1.000 167.94119 301 GLY A CA 1
ATOM 12447 C C . GLY B 1 325 ? -2.45600 114.19900 9.64900 1.000 164.90398 301 GLY A C 1
ATOM 12448 O O . GLY B 1 325 ? -1.76600 113.17600 9.60600 1.000 162.24840 301 GLY A O 1
ATOM 12452 N N . GLU B 1 326 ? -3.38800 114.39500 10.58100 1.000 168.47809 302 GLU A N 1
ATOM 12453 C CA . GLU B 1 326 ? -3.74700 113.35200 11.53400 1.000 163.21694 302 GLU A CA 1
ATOM 12454 C C . GLU B 1 326 ? -4.48100 112.21500 10.83100 1.000 162.36947 302 GLU A C 1
ATOM 12455 O O . GLU B 1 326 ? -4.13300 111.03600 10.99000 1.000 159.91128 302 GLU A O 1
ATOM 12467 N N . ASN B 1 327 ? -5.49400 112.55300 10.02700 1.000 166.46996 303 ASN A N 1
ATOM 12468 C CA . ASN B 1 327 ? -6.29600 111.52200 9.38600 1.000 163.83017 303 ASN A CA 1
ATOM 12469 C C . ASN B 1 327 ? -5.57900 110.86500 8.21300 1.000 162.76952 303 ASN A C 1
ATOM 12470 O O . ASN B 1 327 ? -5.92000 109.73000 7.86600 1.000 164.75396 303 ASN A O 1
ATOM 12481 N N . PHE B 1 328 ? -4.56600 111.51100 7.62200 1.000 163.30905 304 PHE A N 1
ATOM 12482 C CA . PHE B 1 328 ? -3.75000 110.80900 6.63500 1.000 162.38526 304 PHE A CA 1
ATOM 12483 C C . PHE B 1 328 ? -2.99900 109.64500 7.27700 1.000 159.54018 304 PHE A C 1
ATOM 12484 O O . PHE B 1 328 ? -2.98500 108.52700 6.74900 1.000 158.51901 304 PHE A O 1
ATOM 12501 N N . ILE B 1 329 ? -2.35300 109.90000 8.41800 1.000 158.44005 305 ILE A N 1
ATOM 12502 C CA . ILE B 1 329 ? -1.65800 108.83800 9.14300 1.000 155.89764 305 ILE A CA 1
ATOM 12503 C C . ILE B 1 329 ? -2.64700 107.76500 9.58100 1.000 154.85804 305 ILE A C 1
ATOM 12504 O O . ILE B 1 329 ? -2.37000 106.55600 9.48700 1.000 153.29206 305 ILE A O 1
ATOM 12520 N N . HIS B 1 330 ? -3.80100 108.19200 10.10200 1.000 155.96344 306 HIS A N 1
ATOM 12521 C CA . HIS B 1 330 ? -4.83900 107.24500 10.50200 1.000 155.41600 306 HIS A CA 1
ATOM 12522 C C . HIS B 1 330 ? -5.18200 106.30200 9.35400 1.000 155.30546 306 HIS A C 1
ATOM 12523 O O . HIS B 1 330 ? -5.16900 105.07300 9.51200 1.000 153.81318 306 HIS A O 1
ATOM 12537 N N . LYS B 1 331 ? -5.47400 106.86300 8.17500 1.000 148.96260 307 LYS A N 1
ATOM 12538 C CA . LYS B 1 331 ? -5.89800 106.05500 7.03500 1.000 144.58839 307 LYS A CA 1
ATOM 12539 C C . LYS B 1 331 ? -4.75600 105.25500 6.41700 1.000 142.55130 307 LYS A C 1
ATOM 12540 O O . LYS B 1 331 ? -5.00900 104.21100 5.80300 1.000 144.31467 307 LYS A O 1
ATOM 12559 N N . LEU B 1 332 ? -3.50400 105.66100 6.64300 1.000 139.47462 308 LEU A N 1
ATOM 12560 C CA . LEU B 1 332 ? -2.38700 104.86200 6.15400 1.000 138.23500 308 LEU A CA 1
ATOM 12561 C C . LEU B 1 332 ? -2.18100 103.62100 7.01100 1.000 136.97169 308 LEU A C 1
ATOM 12562 O O . LEU B 1 332 ? -2.05000 102.51000 6.48200 1.000 137.53228 308 LEU A O 1
ATOM 12578 N N . SER B 1 333 ? -2.14000 103.78700 8.33700 1.000 135.86366 309 SER A N 1
ATOM 12579 C CA . SER B 1 333 ? -1.99200 102.61000 9.19300 1.000 131.76843 309 SER A CA 1
ATOM 12580 C C . SER B 1 333 ? -3.19500 101.68200 9.04800 1.000 131.65789 309 SER A C 1
ATOM 12581 O O . SER B 1 333 ? -3.04800 100.45100 9.04900 1.000 132.42114 309 SER A O 1
ATOM 12589 N N . PHE B 1 334 ? -4.39700 102.25100 8.90900 1.000 134.68720 310 PHE A N 1
ATOM 12590 C CA . PHE B 1 334 ? -5.57500 101.42200 8.67500 1.000 135.26359 310 PHE A CA 1
ATOM 12591 C C . PHE B 1 334 ? -5.41500 100.58000 7.41300 1.000 136.85325 310 PHE A C 1
ATOM 12592 O O . PHE B 1 334 ? -5.64700 99.36200 7.43400 1.000 136.11632 310 PHE A O 1
ATOM 12609 N N . GLU B 1 335 ? -5.05200 101.22000 6.28500 1.000 136.31371 311 GLU A N 1
ATOM 12610 C CA . GLU B 1 335 ? -4.91600 100.46100 5.04800 1.000 135.96893 311 GLU A CA 1
ATOM 12611 C C . GLU B 1 335 ? -3.79400 99.43000 5.13800 1.000 132.33429 311 GLU A C 1
ATOM 12612 O O . GLU B 1 335 ? -3.90400 98.34500 4.55000 1.000 135.43203 311 GLU A O 1
ATOM 12624 N N . LEU B 1 336 ? -2.71600 99.74200 5.85800 1.000 131.27627 312 LEU A N 1
ATOM 12625 C CA . LEU B 1 336 ? -1.65600 98.75900 6.04200 1.000 130.16824 312 LEU A CA 1
ATOM 12626 C C . LEU B 1 336 ? -2.13400 97.55500 6.84400 1.000 129.71292 312 LEU A C 1
ATOM 12627 O O . LEU B 1 336 ? -1.68100 96.43100 6.59800 1.000 129.84452 312 LEU A O 1
ATOM 12643 N N . SER B 1 337 ? -3.04200 97.76400 7.80300 1.000 133.01595 313 SER A N 1
ATOM 12644 C CA . SER B 1 337 ? -3.59200 96.62700 8.53800 1.000 131.43681 313 SER A CA 1
ATOM 12645 C C . SER B 1 337 ? -4.56300 95.82800 7.67600 1.000 132.47904 313 SER A C 1
ATOM 12646 O O . SER B 1 337 ? -4.64100 94.59900 7.79300 1.000 132.90804 313 SER A O 1
ATOM 12654 N N . LYS B 1 338 ? -5.31700 96.50800 6.80800 1.000 133.82394 314 LYS A N 1
ATOM 12655 C CA . LYS B 1 338 ? -6.27300 95.80000 5.96000 1.000 134.13977 314 LYS A CA 1
ATOM 12656 C C . LYS B 1 338 ? -5.57400 94.76000 5.08800 1.000 137.37700 314 LYS A C 1
ATOM 12657 O O . LYS B 1 338 ? -6.09900 93.66000 4.88200 1.000 149.30738 314 LYS A O 1
ATOM 12676 N N . ASN B 1 339 ? -4.38500 95.08100 4.57900 1.000 136.63744 315 ASN A N 1
ATOM 12677 C CA . ASN B 1 339 ? -3.63500 94.18700 3.70300 1.000 134.76353 315 ASN A CA 1
ATOM 12678 C C . ASN B 1 339 ? -2.73200 93.20500 4.45100 1.000 137.28488 315 ASN A C 1
ATOM 12679 O O . ASN B 1 339 ? -1.92500 92.52100 3.81300 1.000 137.09275 315 ASN A O 1
ATOM 12690 N N . GLY B 1 340 ? -2.85000 93.11200 5.77400 1.000 135.17147 316 GLY A N 1
ATOM 12691 C CA . GLY B 1 340 ? -2.13700 92.09400 6.52500 1.000 135.52414 316 GLY A CA 1
ATOM 12692 C C . GLY B 1 340 ? -0.66100 92.34300 6.76700 1.000 133.11859 316 GLY A C 1
ATOM 12693 O O . GLY B 1 340 ? 0.15600 91.43400 6.58400 1.000 134.10029 316 GLY A O 1
ATOM 12697 N N . TYR B 1 341 ? -0.30500 93.55900 7.18000 1.000 130.68935 317 TYR A N 1
ATOM 12698 C CA . TYR B 1 341 ? 1.07300 93.93800 7.46500 1.000 130.45512 317 TYR A CA 1
ATOM 12699 C C . TYR B 1 341 ? 1.22500 94.35400 8.92400 1.000 128.10220 317 TYR A C 1
ATOM 12700 O O . TYR B 1 341 ? 0.36700 95.05500 9.47100 1.000 127.34158 317 TYR A O 1
ATOM 12718 N N . HIS B 1 342 ? 2.31400 93.91100 9.55400 1.000 135.77681 318 HIS A N 1
ATOM 12719 C CA . HIS B 1 342 ? 2.61600 94.26000 10.93900 1.000 134.18188 318 HIS A CA 1
ATOM 12720 C C . HIS B 1 342 ? 3.41900 95.55400 10.97600 1.000 132.88962 318 HIS A C 1
ATOM 12721 O O . HIS B 1 342 ? 4.23800 95.80900 10.09100 1.000 135.64784 318 HIS A O 1
ATOM 12735 N N . ILE B 1 343 ? 3.16300 96.38300 11.98800 1.000 131.48155 319 ILE A N 1
ATOM 12736 C CA . ILE B 1 343 ? 3.76400 97.70800 12.09100 1.000 131.07098 319 ILE A CA 1
ATOM 12737 C C . ILE B 1 343 ? 4.62100 97.79800 13.34700 1.000 132.40272 319 ILE A C 1
ATOM 12738 O O . ILE B 1 343 ? 4.21300 97.35100 14.42400 1.000 133.34230 319 ILE A O 1
ATOM 12754 N N . VAL B 1 344 ? 5.80700 98.38900 13.20100 1.000 133.45021 320 VAL A N 1
ATOM 12755 C CA . VAL B 1 344 ? 6.69000 98.73200 14.31100 1.000 136.77956 320 VAL A CA 1
ATOM 12756 C C . VAL B 1 344 ? 6.95600 100.23100 14.23400 1.000 136.52163 320 VAL A C 1
ATOM 12757 O O . VAL B 1 344 ? 7.47900 100.71700 13.22400 1.000 154.67118 320 VAL A O 1
ATOM 12770 N N . ASN B 1 345 ? 6.60900 100.96100 15.29400 1.000 137.44279 321 ASN A N 1
ATOM 12771 C CA . ASN B 1 345 ? 6.76600 102.41000 15.30600 1.000 139.51146 321 ASN A CA 1
ATOM 12772 C C . ASN B 1 345 ? 7.35100 102.85200 16.64000 1.000 141.99860 321 ASN A C 1
ATOM 12773 O O . ASN B 1 345 ? 7.15700 102.19900 17.66700 1.000 141.33274 321 ASN A O 1
ATOM 12784 N N . GLY B 1 346 ? 8.07200 103.97500 16.61300 1.000 144.01464 322 GLY A N 1
ATOM 12785 C CA . GLY B 1 346 ? 8.72700 104.49300 17.79900 1.000 138.74295 322 GLY A CA 1
ATOM 12786 C C . GLY B 1 346 ? 7.91700 105.54200 18.53000 1.000 137.90864 322 GLY A C 1
ATOM 12787 O O . GLY B 1 346 ? 8.46800 106.37300 19.26300 1.000 140.60370 322 GLY A O 1
ATOM 12791 N N . TYR B 1 347 ? 6.60000 105.49400 18.34100 1.000 137.12960 323 TYR A N 1
ATOM 12792 C CA . TYR B 1 347 ? 5.66100 106.46100 18.89800 1.000 139.94046 323 TYR A CA 1
ATOM 12793 C C . TYR B 1 347 ? 6.21500 107.88100 18.91300 1.000 140.51948 323 TYR A C 1
ATOM 12794 O O . TYR B 1 347 ? 6.45400 108.45900 19.97600 1.000 141.05112 323 TYR A O 1
ATOM 12812 N N . GLY B 1 348 ? 6.40800 108.44800 17.71500 1.000 138.53503 324 GLY A N 1
ATOM 12813 C CA . GLY B 1 348 ? 6.92900 109.79100 17.57500 1.000 140.62476 324 GLY A CA 1
ATOM 12814 C C . GLY B 1 348 ? 5.89900 110.88800 17.80300 1.000 143.75145 324 GLY A C 1
ATOM 12815 O O . GLY B 1 348 ? 4.68800 110.66800 17.80900 1.000 141.94597 324 GLY A O 1
ATOM 12819 N N . LYS B 1 349 ? 6.41900 112.10000 18.00800 1.000 145.78590 325 LYS A N 1
ATOM 12820 C CA . LYS B 1 349 ? 5.58200 113.28200 18.18200 1.000 150.98389 325 LYS A CA 1
ATOM 12821 C C . LYS B 1 349 ? 4.73500 113.52700 16.94000 1.000 151.40500 325 LYS A C 1
ATOM 12822 O O . LYS B 1 349 ? 5.25900 113.63500 15.82800 1.000 151.69977 325 LYS A O 1
ATOM 12841 N N . GLY B 1 350 ? 3.41700 113.62200 17.13100 1.000 147.48874 326 GLY A N 1
ATOM 12842 C CA . GLY B 1 350 ? 2.51700 113.91000 16.03700 1.000 146.84392 326 GLY A CA 1
ATOM 12843 C C . GLY B 1 350 ? 2.19100 112.73300 15.14800 1.000 146.97815 326 GLY A C 1
ATOM 12844 O O . GLY B 1 350 ? 1.17300 112.76700 14.44500 1.000 145.98329 326 GLY A O 1
ATOM 12848 N N . VAL B 1 351 ? 3.02000 111.69400 15.15500 1.000 153.13152 327 VAL A N 1
ATOM 12849 C CA . VAL B 1 351 ? 2.86200 110.54000 14.27700 1.000 141.91965 327 VAL A CA 1
ATOM 12850 C C . VAL B 1 351 ? 2.28900 109.32900 15.00800 1.000 142.41444 327 VAL A C 1
ATOM 12851 O O . VAL B 1 351 ? 1.35800 108.68900 14.51900 1.000 141.10639 327 VAL A O 1
ATOM 12864 N N . GLY B 1 352 ? 2.82400 108.99000 16.18200 1.000 137.65598 328 GLY A N 1
ATOM 12865 C CA . GLY B 1 352 ? 2.44300 107.73100 16.80300 1.000 135.46624 328 GLY A CA 1
ATOM 12866 C C . GLY B 1 352 ? 1.00000 107.67700 17.26600 1.000 135.78997 328 GLY A C 1
ATOM 12867 O O . GLY B 1 352 ? 0.34300 106.63500 17.14200 1.000 146.18068 328 GLY A O 1
ATOM 12871 N N . GLU B 1 353 ? 0.47700 108.78600 17.79900 1.000 135.19516 329 GLU A N 1
ATOM 12872 C CA . GLU B 1 353 ? -0.89200 108.75700 18.30300 1.000 136.39530 329 GLU A CA 1
ATOM 12873 C C . GLU B 1 353 ? -1.84800 108.29500 17.21100 1.000 136.13474 329 GLU A C 1
ATOM 12874 O O . GLU B 1 353 ? -2.78500 107.53200 17.46700 1.000 136.16106 329 GLU A O 1
ATOM 12886 N N . PHE B 1 354 ? -1.58500 108.69100 15.96600 1.000 136.95063 330 PHE A N 1
ATOM 12887 C CA . PHE B 1 354 ? -2.51300 108.42500 14.87800 1.000 136.10842 330 PHE A CA 1
ATOM 12888 C C . PHE B 1 354 ? -2.17200 107.17200 14.08800 1.000 134.27663 330 PHE A C 1
ATOM 12889 O O . PHE B 1 354 ? -3.07500 106.59300 13.47700 1.000 135.64258 330 PHE A O 1
ATOM 12906 N N . VAL B 1 355 ? -0.93300 106.68400 14.15200 1.000 132.67380 331 VAL A N 1
ATOM 12907 C CA . VAL B 1 355 ? -0.67200 105.30700 13.73700 1.000 131.03940 331 VAL A CA 1
ATOM 12908 C C . VAL B 1 355 ? -1.48200 104.35800 14.61100 1.000 130.89991 331 VAL A C 1
ATOM 12909 O O . VAL B 1 355 ? -2.20100 103.47100 14.12200 1.000 130.57092 331 VAL A O 1
ATOM 12922 N N . LEU B 1 356 ? -1.39100 104.55700 15.93100 1.000 131.36312 332 LEU A N 1
ATOM 12923 C CA . LEU B 1 356 ? -2.20000 103.78100 16.86000 1.000 131.63947 332 LEU A CA 1
ATOM 12924 C C . LEU B 1 356 ? -3.68400 103.97900 16.58800 1.000 133.05279 332 LEU A C 1
ATOM 12925 O O . LEU B 1 356 ? -4.46300 103.02500 16.65100 1.000 133.03437 332 LEU A O 1
ATOM 12941 N N . ASN B 1 357 ? -4.10100 105.22000 16.32800 1.000 134.46349 333 ASN A N 1
ATOM 12942 C CA . ASN B 1 357 ? -5.51700 105.48400 16.10000 1.000 135.99525 333 ASN A CA 1
ATOM 12943 C C . ASN B 1 357 ? -6.02800 104.73500 14.87600 1.000 135.27675 333 ASN A C 1
ATOM 12944 O O . ASN B 1 357 ? -7.11600 104.15200 14.90700 1.000 135.92156 333 ASN A O 1
ATOM 12955 N N . GLY B 1 358 ? -5.24900 104.72600 13.79300 1.000 136.27950 334 GLY A N 1
ATOM 12956 C CA . GLY B 1 358 ? -5.65600 103.99200 12.60800 1.000 134.87143 334 GLY A CA 1
ATOM 12957 C C . GLY B 1 358 ? -5.73200 102.49700 12.84500 1.000 133.72919 334 GLY A C 1
ATOM 12958 O O . GLY B 1 358 ? -6.69300 101.83600 12.43400 1.000 135.62152 334 GLY A O 1
ATOM 12962 N N . VAL B 1 359 ? -4.72300 101.93800 13.51800 1.000 131.37628 335 VAL A N 1
ATOM 12963 C CA . VAL B 1 359 ? -4.75400 100.49600 13.73800 1.000 130.54723 335 VAL A CA 1
ATOM 12964 C C . VAL B 1 359 ? -5.87500 100.12200 14.70200 1.000 131.72632 335 VAL A C 1
ATOM 12965 O O . VAL B 1 359 ? -6.49100 99.05700 14.56800 1.000 131.76580 335 VAL A O 1
ATOM 12978 N N . ALA B 1 360 ? -6.16700 100.98500 15.67700 1.000 132.93173 336 ALA A N 1
ATOM 12979 C CA . ALA B 1 360 ? -7.28800 100.74700 16.57500 1.000 134.46086 336 ALA A CA 1
ATOM 12980 C C . ALA B 1 360 ? -8.61000 100.82600 15.82900 1.000 135.70838 336 ALA A C 1
ATOM 12981 O O . ALA B 1 360 ? -9.53200 100.05300 16.10800 1.000 136.57690 336 ALA A O 1
ATOM 12988 N N . ASP B 1 361 ? -8.72400 101.75800 14.87900 1.000 135.95051 337 ASP A N 1
ATOM 12989 C CA . ASP B 1 361 ? -9.91700 101.81800 14.04100 1.000 140.15365 337 ASP A CA 1
ATOM 12990 C C . ASP B 1 361 ? -10.08900 100.52700 13.25700 1.000 137.92970 337 ASP A C 1
ATOM 12991 O O . ASP B 1 361 ? -11.19900 99.98900 13.16400 1.000 141.43538 337 ASP A O 1
ATOM 13000 N N . TYR B 1 362 ? -8.99600 99.99900 12.70700 1.000 140.27208 338 TYR A N 1
ATOM 13001 C CA . TYR B 1 362 ? -9.08800 98.73700 11.97900 1.000 137.29541 338 TYR A CA 1
ATOM 13002 C C . TYR B 1 362 ? -9.53800 97.60700 12.90100 1.000 138.25868 338 TYR A C 1
ATOM 13003 O O . TYR B 1 362 ? -10.52400 96.91300 12.62100 1.000 140.43263 338 TYR A O 1
ATOM 13021 N N . CYS B 1 363 ? -8.82700 97.41300 14.01500 1.000 134.10555 339 CYS A N 1
ATOM 13022 C CA . CYS B 1 363 ? -9.12800 96.29500 14.90500 1.000 134.56350 339 CYS A CA 1
ATOM 13023 C C . CYS B 1 363 ? -10.51900 96.40200 15.51500 1.000 136.06895 339 CYS A C 1
ATOM 13024 O O . CYS B 1 363 ? -11.15600 95.37700 15.78300 1.000 139.96415 339 CYS A O 1
ATOM 13032 N N . LEU B 1 364 ? -11.00900 97.62000 15.74800 1.000 138.45871 340 LEU A N 1
ATOM 13033 C CA . LEU B 1 364 ? -12.37200 97.77900 16.23900 1.000 141.84332 340 LEU A CA 1
ATOM 13034 C C . LEU B 1 364 ? -13.39200 97.53800 15.13700 1.000 142.37760 340 LEU A C 1
ATOM 13035 O O . LEU B 1 364 ? -14.49700 97.05500 15.41200 1.000 143.44615 340 LEU A O 1
ATOM 13051 N N . THR B 1 365 ? -13.04600 97.86600 13.89000 1.000 142.51182 341 THR A N 1
ATOM 13052 C CA . THR B 1 365 ? -13.95700 97.61700 12.77900 1.000 141.94333 341 THR A CA 1
ATOM 13053 C C . THR B 1 365 ? -14.17900 96.12300 12.57700 1.000 146.11752 341 THR A C 1
ATOM 13054 O O . THR B 1 365 ? -15.30800 95.68700 12.32400 1.000 145.52008 341 THR A O 1
ATOM 13065 N N . HIS B 1 366 ? -13.11400 95.33000 12.68600 1.000 143.40930 342 HIS A N 1
ATOM 13066 C CA . HIS B 1 366 ? -13.14400 93.90300 12.39700 1.000 143.37245 342 HIS A CA 1
ATOM 13067 C C . HIS B 1 366 ? -12.90600 93.05800 13.64200 1.000 144.62524 342 HIS A C 1
ATOM 13068 O O . HIS B 1 366 ? -12.41900 91.92900 13.54500 1.000 148.24672 342 HIS A O 1
ATOM 13082 N N . LYS B 1 367 ? -13.25600 93.59000 14.81100 1.000 146.79655 343 LYS A N 1
ATOM 13083 C CA . LYS B 1 367 ? -13.14700 92.87000 16.07800 1.000 147.25187 343 LYS A CA 1
ATOM 13084 C C . LYS B 1 367 ? -11.86800 92.04000 16.12000 1.000 144.36994 343 LYS A C 1
ATOM 13085 O O . LYS B 1 367 ? -11.86900 90.84800 16.43600 1.000 146.78602 343 LYS A O 1
ATOM 13104 N N . SER B 1 368 ? -10.76300 92.69400 15.78300 1.000 141.89596 344 SER A N 1
ATOM 13105 C CA . SER B 1 368 ? -9.43800 92.09800 15.81700 1.000 143.00399 344 SER A CA 1
ATOM 13106 C C . SER B 1 368 ? -8.67900 92.66400 17.01000 1.000 142.78291 344 SER A C 1
ATOM 13107 O O . SER B 1 368 ? -9.13400 93.59300 17.68100 1.000 142.76975 344 SER A O 1
ATOM 13115 N N . LYS B 1 369 ? -7.51400 92.09000 17.27800 1.000 141.62224 345 LYS A N 1
ATOM 13116 C CA . LYS B 1 369 ? -6.68500 92.52700 18.39000 1.000 144.21729 345 LYS A CA 1
ATOM 13117 C C . LYS B 1 369 ? -5.50700 93.34300 17.87500 1.000 136.90062 345 LYS A C 1
ATOM 13118 O O . LYS B 1 369 ? -4.85500 92.96700 16.89500 1.000 133.96343 345 LYS A O 1
ATOM 13137 N N . ILE B 1 370 ? -5.23700 94.46300 18.54900 1.000 138.15604 346 ILE A N 1
ATOM 13138 C CA . ILE B 1 370 ? -4.26800 95.42100 18.03000 1.000 133.78446 346 ILE A CA 1
ATOM 13139 C C . ILE B 1 370 ? -2.85100 94.87300 18.16000 1.000 135.18463 346 ILE A C 1
ATOM 13140 O O . ILE B 1 370 ? -2.01700 95.05300 17.26500 1.000 133.62392 346 ILE A O 1
ATOM 13156 N N . ASN B 1 371 ? -2.55000 94.20700 19.27900 1.000 136.18212 347 ASN A N 1
ATOM 13157 C CA . ASN B 1 371 ? -1.20000 93.69700 19.49100 1.000 132.72644 347 ASN A CA 1
ATOM 13158 C C . ASN B 1 371 ? -0.78600 92.71500 18.40400 1.000 134.61614 347 ASN A C 1
ATOM 13159 O O . ASN B 1 371 ? 0.40900 92.43900 18.25400 1.000 134.43980 347 ASN A O 1
ATOM 13170 N N . ASP B 1 372 ? -1.75200 92.17500 17.65200 1.000 134.22662 348 ASP A N 1
ATOM 13171 C CA . ASP B 1 372 ? -1.44300 91.34600 16.49500 1.000 134.58456 348 ASP A CA 1
ATOM 13172 C C . ASP B 1 372 ? -0.88100 92.16300 15.33500 1.000 133.48179 348 ASP A C 1
ATOM 13173 O O . ASP B 1 372 ? -0.25700 91.58800 14.43600 1.000 134.63983 348 ASP A O 1
ATOM 13182 N N . PHE B 1 373 ? -1.08500 93.48700 15.33300 1.000 128.71017 349 PHE A N 1
ATOM 13183 C CA . PHE B 1 373 ? -0.67200 94.32300 14.21800 1.000 129.44710 349 PHE A CA 1
ATOM 13184 C C . PHE B 1 373 ? 0.37100 95.37700 14.56500 1.000 130.00243 349 PHE A C 1
ATOM 13185 O O . PHE B 1 373 ? 1.05400 95.85800 13.65400 1.000 130.77357 349 PHE A O 1
ATOM 13202 N N . LEU B 1 374 ? 0.51700 95.75200 15.83500 1.000 132.74750 350 LEU A N 1
ATOM 13203 C CA . LEU B 1 374 ? 1.32200 96.90800 16.20200 1.000 129.17075 350 LEU A CA 1
ATOM 13204 C C . LEU B 1 374 ? 2.25200 96.60500 17.36500 1.000 131.25784 350 LEU A C 1
ATOM 13205 O O . LEU B 1 374 ? 1.82400 96.05800 18.38500 1.000 130.41300 350 LEU A O 1
ATOM 13221 N N . THR B 1 375 ? 3.52600 96.96700 17.19500 1.000 131.18941 351 THR A N 1
ATOM 13222 C CA . THR B 1 375 ? 4.53500 96.90400 18.25000 1.000 131.55525 351 THR A CA 1
ATOM 13223 C C . THR B 1 375 ? 5.19700 98.27200 18.35300 1.000 133.58970 351 THR A C 1
ATOM 13224 O O . THR B 1 375 ? 5.71000 98.78700 17.35400 1.000 132.80803 351 THR A O 1
ATOM 13235 N N . LEU B 1 376 ? 5.18800 98.85700 19.54700 1.000 133.91342 352 LEU A N 1
ATOM 13236 C CA . LEU B 1 376 ? 5.66800 100.21600 19.74900 1.000 134.85827 352 LEU A CA 1
ATOM 13237 C C . LEU B 1 376 ? 6.96600 100.25200 20.54700 1.000 136.57953 352 LEU A C 1
ATOM 13238 O O . LEU B 1 376 ? 7.31200 99.31400 21.27100 1.000 136.91115 352 LEU A O 1
ATOM 13254 N N . MET B 1 377 ? 7.67900 101.37400 20.40200 1.000 136.04526 353 MET A N 1
ATOM 13255 C CA . MET B 1 377 ? 8.99300 101.57100 21.01700 1.000 137.20592 353 MET A CA 1
ATOM 13256 C C . MET B 1 377 ? 9.11700 103.01400 21.50000 1.000 147.14396 353 MET A C 1
ATOM 13257 O O . MET B 1 377 ? 9.97900 103.76700 21.03600 1.000 143.28297 353 MET A O 1
ATOM 13271 N N . PRO B 1 378 ? 8.27600 103.43300 22.44000 1.000 141.72489 354 PRO A N 1
ATOM 13272 C CA . PRO B 1 378 ? 8.28500 104.84400 22.84800 1.000 141.78542 354 PRO A CA 1
ATOM 13273 C C . PRO B 1 378 ? 9.59700 105.18300 23.54200 1.000 148.87574 354 PRO A C 1
ATOM 13274 O O . PRO B 1 378 ? 10.41400 104.31700 23.85300 1.000 153.40524 354 PRO A O 1
ATOM 13285 N N . PHE B 1 379 ? 9.79100 106.47400 23.79500 1.000 148.92838 355 PHE A N 1
ATOM 13286 C CA . PHE B 1 379 ? 11.04900 106.98300 24.34700 1.000 150.36540 355 PHE A CA 1
ATOM 13287 C C . PHE B 1 379 ? 10.74600 107.66200 25.67200 1.000 153.07098 355 PHE A C 1
ATOM 13288 O O . PHE B 1 379 ? 10.32100 108.83100 25.69400 1.000 162.33262 355 PHE A O 1
ATOM 13305 N N . PRO B 1 380 ? 10.94900 106.97900 26.79700 1.000 153.45524 356 PRO A N 1
ATOM 13306 C CA . PRO B 1 380 ? 10.53500 107.54400 28.08600 1.000 155.21861 356 PRO A CA 1
ATOM 13307 C C . PRO B 1 380 ? 11.36000 108.75600 28.49400 1.000 157.84787 356 PRO A C 1
ATOM 13308 O O . PRO B 1 380 ? 12.48900 108.96800 28.04500 1.000 157.88209 356 PRO A O 1
ATOM 13319 N N . GLN B 1 381 ? 10.76100 109.55700 29.37800 1.000 156.58720 357 GLN A N 1
ATOM 13320 C CA . GLN B 1 381 ? 11.35600 110.79400 29.86600 1.000 160.51398 357 GLN A CA 1
ATOM 13321 C C . GLN B 1 381 ? 12.03700 110.64600 31.21700 1.000 163.05113 357 GLN A C 1
ATOM 13322 O O . GLN B 1 381 ? 13.17800 111.08700 31.39000 1.000 164.31444 357 GLN A O 1
ATOM 13336 N N . ASN B 1 382 ? 11.36600 110.02000 32.17700 1.000 171.64163 358 ASN A N 1
ATOM 13337 C CA . ASN B 1 382 ? 11.88000 109.88700 33.53400 1.000 173.16550 358 ASN A CA 1
ATOM 13338 C C . ASN B 1 382 ? 11.91400 108.40200 33.85800 1.000 164.16179 358 ASN A C 1
ATOM 13339 O O . ASN B 1 382 ? 10.87000 107.79200 34.11400 1.000 160.76401 358 ASN A O 1
ATOM 13350 N N . SER B 1 383 ? 13.10400 107.81500 33.85600 1.000 168.02015 359 SER A N 1
ATOM 13351 C CA . SER B 1 383 ? 13.22000 106.44400 34.32400 1.000 164.40919 359 SER A CA 1
ATOM 13352 C C . SER B 1 383 ? 12.79200 106.39600 35.78400 1.000 164.03546 359 SER A C 1
ATOM 13353 O O . SER B 1 383 ? 13.31800 107.13900 36.61800 1.000 165.35930 359 SER A O 1
ATOM 13361 N N . SER B 1 384 ? 11.83000 105.52800 36.09700 1.000 158.82167 360 SER A N 1
ATOM 13362 C CA . SER B 1 384 ? 11.35000 105.45300 37.47200 1.000 162.25366 360 SER A CA 1
ATOM 13363 C C . SER B 1 384 ? 12.48300 105.04300 38.40200 1.000 161.90625 360 SER A C 1
ATOM 13364 O O . SER B 1 384 ? 12.66500 105.62800 39.47800 1.000 164.13284 360 SER A O 1
ATOM 13372 N N . LEU B 1 385 ? 13.25600 104.03000 37.99600 1.000 160.40081 361 LEU A N 1
ATOM 13373 C CA . LEU B 1 385 ? 14.42500 103.61100 38.75800 1.000 161.93257 361 LEU A CA 1
ATOM 13374 C C . LEU B 1 385 ? 15.37200 104.76900 39.04300 1.000 167.40955 361 LEU A C 1
ATOM 13375 O O . LEU B 1 385 ? 16.10100 104.74700 40.04200 1.000 166.51733 361 LEU A O 1
ATOM 13391 N N . GLY B 1 386 ? 15.38200 105.77900 38.17900 1.000 165.66197 362 GLY A N 1
ATOM 13392 C CA . GLY B 1 386 ? 16.25300 106.92300 38.34500 1.000 179.86893 362 GLY A CA 1
ATOM 13393 C C . GLY B 1 386 ? 17.63500 106.57000 37.83600 1.000 183.35356 362 GLY A C 1
ATOM 13394 O O . GLY B 1 386 ? 18.64800 106.79800 38.50500 1.000 176.09217 362 GLY A O 1
ATOM 13398 N N . ILE B 1 387 ? 17.67100 105.99200 36.63600 1.000 189.24637 363 ILE A N 1
ATOM 13399 C CA . ILE B 1 387 ? 18.90900 105.63000 35.95900 1.000 170.91523 363 ILE A CA 1
ATOM 13400 C C . ILE B 1 387 ? 18.66600 105.75600 34.46100 1.000 163.54592 363 ILE A C 1
ATOM 13401 O O . ILE B 1 387 ? 17.55800 105.52000 33.97200 1.000 161.94573 363 ILE A O 1
ATOM 13417 N N . ASP B 1 388 ? 19.71600 106.11900 33.73100 1.000 163.29589 364 ASP A N 1
ATOM 13418 C CA . ASP B 1 388 ? 19.59800 106.29300 32.29000 1.000 160.12973 364 ASP A CA 1
ATOM 13419 C C . ASP B 1 388 ? 19.34300 104.95400 31.60900 1.000 158.41110 364 ASP A C 1
ATOM 13420 O O . ASP B 1 388 ? 19.95600 103.93600 31.94400 1.000 159.95865 364 ASP A O 1
ATOM 13429 N N . LEU B 1 389 ? 18.42300 104.96700 30.64200 1.000 155.78447 365 LEU A N 1
ATOM 13430 C CA . LEU B 1 389 ? 17.98800 103.76600 29.94100 1.000 154.12637 365 LEU A CA 1
ATOM 13431 C C . LEU B 1 389 ? 18.29400 103.83600 28.45000 1.000 152.24194 365 LEU A C 1
ATOM 13432 O O . LEU B 1 389 ? 17.86000 102.95700 27.69500 1.000 150.89441 365 LEU A O 1
ATOM 13448 N N . ASP B 1 390 ? 19.03100 104.85900 28.00900 1.000 154.48694 366 ASP A N 1
ATOM 13449 C CA . ASP B 1 390 ? 19.25200 105.06400 26.58000 1.000 152.83148 366 ASP A CA 1
ATOM 13450 C C . ASP B 1 390 ? 19.90000 103.84500 25.93600 1.000 152.10771 366 ASP A C 1
ATOM 13451 O O . ASP B 1 390 ? 19.56700 103.49000 24.80100 1.000 149.24158 366 ASP A O 1
ATOM 13460 N N . LYS B 1 391 ? 20.86000 103.21800 26.61900 1.000 160.52451 367 LYS A N 1
ATOM 13461 C CA . LYS B 1 391 ? 21.49800 102.02500 26.06800 1.000 156.40559 367 LYS A CA 1
ATOM 13462 C C . LYS B 1 391 ? 20.47100 100.92000 25.83900 1.000 152.87886 367 LYS A C 1
ATOM 13463 O O . LYS B 1 391 ? 20.39000 100.33700 24.74500 1.000 150.48910 367 LYS A O 1
ATOM 13482 N N . LEU B 1 392 ? 19.65800 100.63700 26.86200 1.000 148.98365 368 LEU A N 1
ATOM 13483 C CA . LEU B 1 392 ? 18.62900 99.61200 26.73500 1.000 148.28620 368 LEU A CA 1
ATOM 13484 C C . LEU B 1 392 ? 17.63700 99.96200 25.63400 1.000 145.85170 368 LEU A C 1
ATOM 13485 O O . LEU B 1 392 ? 17.22800 99.09400 24.85400 1.000 144.29362 368 LEU A O 1
ATOM 13501 N N . TYR B 1 393 ? 17.22300 101.23000 25.57100 1.000 147.08869 369 TYR A N 1
ATOM 13502 C CA . TYR B 1 393 ? 16.26500 101.65700 24.55600 1.000 144.82000 369 TYR A CA 1
ATOM 13503 C C . TYR B 1 393 ? 16.83700 101.49900 23.15300 1.000 142.52498 369 TYR A C 1
ATOM 13504 O O . TYR B 1 393 ? 16.14600 101.02600 22.24400 1.000 143.29350 369 TYR A O 1
ATOM 13522 N N . LYS B 1 394 ? 18.09400 101.89800 22.95400 1.000 146.05699 370 LYS A N 1
ATOM 13523 C CA . LYS B 1 394 ? 18.70400 101.80000 21.63200 1.000 148.34410 370 LYS A CA 1
ATOM 13524 C C . LYS B 1 394 ? 18.83400 100.34600 21.20300 1.000 143.21717 370 LYS A C 1
ATOM 13525 O O . LYS B 1 394 ? 18.61500 100.00900 20.02900 1.000 141.49854 370 LYS A O 1
ATOM 13544 N N . GLU B 1 395 ? 19.12900 99.45700 22.15300 1.000 141.34589 371 GLU A N 1
ATOM 13545 C CA . GLU B 1 395 ? 19.20400 98.03700 21.82200 1.000 140.26682 371 GLU A CA 1
ATOM 13546 C C . GLU B 1 395 ? 17.82600 97.46700 21.49100 1.000 138.84033 371 GLU A C 1
ATOM 13547 O O . GLU B 1 395 ? 17.68000 96.70000 20.53300 1.000 137.73230 371 GLU A O 1
ATOM 13559 N N . ASN B 1 396 ? 16.81100 97.79100 22.29800 1.000 134.44770 372 ASN A N 1
ATOM 13560 C CA . ASN B 1 396 ? 15.44800 97.38800 21.96000 1.000 131.58157 372 ASN A CA 1
ATOM 13561 C C . ASN B 1 396 ? 15.06100 97.87200 20.56800 1.000 130.31562 372 ASN A C 1
ATOM 13562 O O . ASN B 1 396 ? 14.42700 97.14000 19.79600 1.000 130.17877 372 ASN A O 1
ATOM 13573 N N . ARG B 1 397 ? 15.44100 99.10600 20.22800 1.000 134.59772 373 ARG A N 1
ATOM 13574 C CA . ARG B 1 397 ? 15.10100 99.65700 18.92100 1.000 134.01607 373 ARG A CA 1
ATOM 13575 C C . ARG B 1 397 ? 15.74100 98.83600 17.81100 1.000 135.03988 373 ARG A C 1
ATOM 13576 O O . ARG B 1 397 ? 15.08700 98.49400 16.81900 1.000 135.39781 373 ARG A O 1
ATOM 13597 N N . GLU B 1 398 ? 17.03100 98.52500 17.95400 1.000 134.85301 374 GLU A N 1
ATOM 13598 C CA . GLU B 1 398 ? 17.70000 97.71700 16.93600 1.000 135.62416 374 GLU A CA 1
ATOM 13599 C C . GLU B 1 398 ? 17.09400 96.31800 16.84700 1.000 133.68971 374 GLU A C 1
ATOM 13600 O O . GLU B 1 398 ? 16.97100 95.75500 15.75000 1.000 135.27938 374 GLU A O 1
ATOM 13612 N N . GLN B 1 399 ? 16.70300 95.74100 17.98900 1.000 133.69498 375 GLN A N 1
ATOM 13613 C CA . GLN B 1 399 ? 16.09400 94.41300 17.97300 1.000 134.20293 375 GLN A CA 1
ATOM 13614 C C . GLN B 1 399 ? 14.76600 94.42600 17.22500 1.000 135.71364 375 GLN A C 1
ATOM 13615 O O . GLN B 1 399 ? 14.44800 93.48600 16.48700 1.000 134.13187 375 GLN A O 1
ATOM 13629 N N . MET B 1 400 ? 13.97200 95.48100 17.41700 1.000 132.17111 376 MET A N 1
ATOM 13630 C CA . MET B 1 400 ? 12.71900 95.60100 16.68100 1.000 130.27878 376 MET A CA 1
ATOM 13631 C C . MET B 1 400 ? 12.96900 95.84400 15.19500 1.000 134.23188 376 MET A C 1
ATOM 13632 O O . MET B 1 400 ? 12.25800 95.29900 14.34300 1.000 135.20832 376 MET A O 1
ATOM 13646 N N . ILE B 1 401 ? 13.97500 96.65900 14.86500 1.000 132.88962 377 ILE A N 1
ATOM 13647 C CA . ILE B 1 401 ? 14.20100 97.03000 13.47100 1.000 136.60322 377 ILE A CA 1
ATOM 13648 C C . ILE B 1 401 ? 14.73500 95.85500 12.66100 1.000 136.08211 377 ILE A C 1
ATOM 13649 O O . ILE B 1 401 ? 14.36800 95.68100 11.49200 1.000 139.37461 377 ILE A O 1
ATOM 13665 N N . GLU B 1 402 ? 15.60600 95.03100 13.25100 1.000 140.41157 378 GLU A N 1
ATOM 13666 C CA . GLU B 1 402 ? 16.11500 93.88000 12.50900 1.000 142.83291 378 GLU A CA 1
ATOM 13667 C C . GLU B 1 402 ? 15.02400 92.85900 12.20000 1.000 140.93006 378 GLU A C 1
ATOM 13668 O O . GLU B 1 402 ? 15.22200 92.00600 11.32800 1.000 140.80636 378 GLU A O 1
ATOM 13680 N N . SER B 1 403 ? 13.88600 92.92500 12.89500 1.000 135.34254 379 SER A N 1
ATOM 13681 C CA . SER B 1 403 ? 12.73000 92.10100 12.56500 1.000 135.15041 379 SER A CA 1
ATOM 13682 C C . SER B 1 403 ? 11.89900 92.69000 11.43200 1.000 138.25342 379 SER A C 1
ATOM 13683 O O . SER B 1 403 ? 11.04400 91.98500 10.88300 1.000 138.36133 379 SER A O 1
ATOM 13691 N N . CYS B 1 404 ? 12.12000 93.95600 11.08200 1.000 140.04047 380 CYS A N 1
ATOM 13692 C CA . CYS B 1 404 ? 11.40300 94.62500 10.00900 1.000 137.21908 380 CYS A CA 1
ATOM 13693 C C . CYS B 1 404 ? 12.17100 94.51900 8.69200 1.000 139.35618 380 CYS A C 1
ATOM 13694 O O . CYS B 1 404 ? 13.39300 94.35100 8.66600 1.000 140.35893 380 CYS A O 1
ATOM 13702 N N . GLY B 1 405 ? 11.43000 94.62600 7.59100 1.000 141.21430 381 GLY A N 1
ATOM 13703 C CA . GLY B 1 405 ? 12.01500 94.54200 6.26800 1.000 144.61208 381 GLY A CA 1
ATOM 13704 C C . GLY B 1 405 ? 11.81900 95.79100 5.43500 1.000 146.73865 381 GLY A C 1
ATOM 13705 O O . GLY B 1 405 ? 12.47800 95.96900 4.40500 1.000 149.75743 381 GLY A O 1
ATOM 13709 N N . ILE B 1 406 ? 10.91200 96.66500 5.86900 1.000 145.42533 382 ILE A N 1
ATOM 13710 C CA . ILE B 1 406 ? 10.61300 97.90800 5.17100 1.000 147.34398 382 ILE A CA 1
ATOM 13711 C C . ILE B 1 406 ? 10.65000 99.05700 6.16600 1.000 145.72800 382 ILE A C 1
ATOM 13712 O O . ILE B 1 406 ? 10.27500 98.89700 7.33300 1.000 143.07242 382 ILE A O 1
ATOM 13728 N N . ALA B 1 407 ? 11.10900 100.21700 5.69800 1.000 147.62823 383 ALA A N 1
ATOM 13729 C CA . ALA B 1 407 ? 11.16300 101.43500 6.49900 1.000 146.89130 383 ALA A CA 1
ATOM 13730 C C . ALA B 1 407 ? 10.47100 102.55200 5.73300 1.000 148.91259 383 ALA A C 1
ATOM 13731 O O . ALA B 1 407 ? 10.89100 102.89600 4.62300 1.000 151.59186 383 ALA A O 1
ATOM 13738 N N . ILE B 1 408 ? 9.39600 103.09100 6.30500 1.000 147.89405 384 ILE A N 1
ATOM 13739 C CA . ILE B 1 408 ? 8.67300 104.22600 5.74000 1.000 149.81270 384 ILE A CA 1
ATOM 13740 C C . ILE B 1 408 ? 8.93000 105.43100 6.63500 1.000 149.52845 384 ILE A C 1
ATOM 13741 O O . ILE B 1 408 ? 8.77500 105.34400 7.86000 1.000 147.44136 384 ILE A O 1
ATOM 13757 N N . PHE B 1 409 ? 9.32100 106.54800 6.03000 1.000 151.89190 385 PHE A N 1
ATOM 13758 C CA . PHE B 1 409 ? 9.63900 107.77200 6.75300 1.000 153.18942 385 PHE A CA 1
ATOM 13759 C C . PHE B 1 409 ? 8.62400 108.85400 6.41300 1.000 158.11106 385 PHE A C 1
ATOM 13760 O O . PHE B 1 409 ? 8.21600 108.99100 5.25600 1.000 159.96392 385 PHE A O 1
ATOM 13777 N N . LEU B 1 410 ? 8.22100 109.62200 7.42600 1.000 156.91355 386 LEU A N 1
ATOM 13778 C CA . LEU B 1 410 ? 7.22500 110.67000 7.26100 1.000 160.87718 386 LEU A CA 1
ATOM 13779 C C . LEU B 1 410 ? 7.62600 111.89300 8.07200 1.000 164.78555 386 LEU A C 1
ATOM 13780 O O . LEU B 1 410 ? 8.16900 111.76500 9.17300 1.000 167.94645 386 LEU A O 1
ATOM 13796 N N . PHE B 1 411 ? 7.34200 113.07500 7.52500 1.000 167.36744 387 PHE A N 1
ATOM 13797 C CA . PHE B 1 411 ? 7.57000 114.36300 8.19500 1.000 169.13870 387 PHE A CA 1
ATOM 13798 C C . PHE B 1 411 ? 8.96400 114.33700 8.82300 1.000 170.32832 387 PHE A C 1
ATOM 13799 O O . PHE B 1 411 ? 9.93000 113.99000 8.13100 1.000 171.77586 387 PHE A O 1
ATOM 13816 N N . GLY B 1 412 ? 9.10700 114.67800 10.10200 1.000 170.03881 388 GLY A N 1
ATOM 13817 C CA . GLY B 1 412 ? 10.39800 114.79800 10.75100 1.000 171.41003 388 GLY A CA 1
ATOM 13818 C C . GLY B 1 412 ? 10.76200 116.25100 10.97900 1.000 172.83388 388 GLY A C 1
ATOM 13819 O O . GLY B 1 412 ? 11.84700 116.69700 10.59000 1.000 173.46027 388 GLY A O 1
ATOM 13823 N N . ASN B 1 413 ? 9.85800 116.99800 11.61400 1.000 180.52164 389 ASN A N 1
ATOM 13824 C CA . ASN B 1 413 ? 10.06400 118.41900 11.84500 1.000 170.19672 389 ASN A CA 1
ATOM 13825 C C . ASN B 1 413 ? 9.44200 118.84700 13.16500 1.000 168.48336 389 ASN A C 1
ATOM 13826 O O . ASN B 1 413 ? 8.42700 118.29100 13.59600 1.000 167.27006 389 ASN A O 1
ATOM 13837 N N . LYS B 1 414 ? 10.05900 119.83900 13.80100 1.000 172.64175 390 LYS A N 1
ATOM 13838 C CA . LYS B 1 414 ? 9.46000 120.50700 14.95500 1.000 175.41314 390 LYS A CA 1
ATOM 13839 C C . LYS B 1 414 ? 9.70000 122.00900 14.79000 1.000 177.33442 390 LYS A C 1
ATOM 13840 O O . LYS B 1 414 ? 10.22500 122.46800 13.77100 1.000 178.30822 390 LYS A O 1
ATOM 13859 N N . GLU B 1 415 ? 9.32100 122.78300 15.81100 1.000 179.91104 391 GLU A N 1
ATOM 13860 C CA . GLU B 1 415 ? 9.51400 124.23000 15.76400 1.000 184.30894 391 GLU A CA 1
ATOM 13861 C C . GLU B 1 415 ? 10.98800 124.60000 15.65600 1.000 185.64331 391 GLU A C 1
ATOM 13862 O O . GLU B 1 415 ? 11.32800 125.61500 15.03500 1.000 188.51471 391 GLU A O 1
ATOM 13874 N N . ALA B 1 416 ? 11.87500 123.80000 16.25100 1.000 190.33598 392 ALA A N 1
ATOM 13875 C CA . ALA B 1 416 ? 13.30100 124.08100 16.23100 1.000 193.76534 392 ALA A CA 1
ATOM 13876 C C . ALA B 1 416 ? 14.09600 123.02300 15.48400 1.000 183.44831 392 ALA A C 1
ATOM 13877 O O . ALA B 1 416 ? 15.32700 123.12300 15.41900 1.000 183.27461 392 ALA A O 1
ATOM 13884 N N . GLU B 1 417 ? 13.43400 122.01000 14.93900 1.000 182.51925 393 GLU A N 1
ATOM 13885 C CA . GLU B 1 417 ? 14.08400 120.94400 14.18300 1.000 180.28214 393 GLU A CA 1
ATOM 13886 C C . GLU B 1 417 ? 13.60900 121.01600 12.73400 1.000 178.93724 393 GLU A C 1
ATOM 13887 O O . GLU B 1 417 ? 12.50600 120.56800 12.41600 1.000 178.00029 393 GLU A O 1
ATOM 13899 N N . ASP B 1 418 ? 14.43900 121.58000 11.85100 1.000 184.67214 394 ASP A N 1
ATOM 13900 C CA . ASP B 1 418 ? 14.12300 121.49800 10.42600 1.000 179.73208 394 ASP A CA 1
ATOM 13901 C C . ASP B 1 418 ? 14.25600 120.06100 9.93200 1.000 179.11358 394 ASP A C 1
ATOM 13902 O O . ASP B 1 418 ? 13.41600 119.57500 9.16400 1.000 180.64798 394 ASP A O 1
ATOM 13911 N N . ILE B 1 419 ? 15.30200 119.37000 10.37900 1.000 181.87970 395 ILE A N 1
ATOM 13912 C CA . ILE B 1 419 ? 15.56900 117.97300 10.05000 1.000 177.84764 395 ILE A CA 1
ATOM 13913 C C . ILE B 1 419 ? 15.61900 117.23800 11.38300 1.000 171.56531 395 ILE A C 1
ATOM 13914 O O . ILE B 1 419 ? 16.66000 117.22300 12.04900 1.000 171.91009 395 ILE A O 1
ATOM 13930 N N . ALA B 1 420 ? 14.50500 116.63400 11.78800 1.000 169.13080 396 ALA A N 1
ATOM 13931 C CA . ALA B 1 420 ? 14.46800 115.96800 13.08300 1.000 165.89094 396 ALA A CA 1
ATOM 13932 C C . ALA B 1 420 ? 15.59200 114.94400 13.18200 1.000 162.45369 396 ALA A C 1
ATOM 13933 O O . ALA B 1 420 ? 15.83900 114.17300 12.24900 1.000 161.36935 396 ALA A O 1
ATOM 13940 N N . SER B 1 421 ? 16.27300 114.94300 14.32900 1.000 162.90374 397 SER A N 1
ATOM 13941 C CA . SER B 1 421 ? 17.44200 114.08700 14.50000 1.000 162.45106 397 SER A CA 1
ATOM 13942 C C . SER B 1 421 ? 17.03800 112.61900 14.53300 1.000 162.36420 397 SER A C 1
ATOM 13943 O O . SER B 1 421 ? 17.64000 111.78100 13.84700 1.000 171.19947 397 SER A O 1
ATOM 13951 N N . GLY B 1 422 ? 16.01900 112.28800 15.33200 1.000 157.05041 398 GLY A N 1
ATOM 13952 C CA . GLY B 1 422 ? 15.65800 110.89100 15.50100 1.000 154.74487 398 GLY A CA 1
ATOM 13953 C C . GLY B 1 422 ? 15.34800 110.21500 14.18200 1.000 152.47091 398 GLY A C 1
ATOM 13954 O O . GLY B 1 422 ? 15.66400 109.04000 13.99000 1.000 150.75755 398 GLY A O 1
ATOM 13958 N N . VAL B 1 423 ? 14.73900 110.95000 13.25000 1.000 156.06082 399 VAL A N 1
ATOM 13959 C CA . VAL B 1 423 ? 14.35800 110.35200 11.97500 1.000 154.84751 399 VAL A CA 1
ATOM 13960 C C . VAL B 1 423 ? 15.60200 109.97100 11.18000 1.000 154.84751 399 VAL A C 1
ATOM 13961 O O . VAL B 1 423 ? 15.68000 108.88400 10.59600 1.000 160.82455 399 VAL A O 1
ATOM 13974 N N . MET B 1 424 ? 16.59700 110.86000 11.14400 1.000 161.04826 400 MET A N 1
ATOM 13975 C CA . MET B 1 424 ? 17.84200 110.55600 10.44600 1.000 158.33477 400 MET A CA 1
ATOM 13976 C C . MET B 1 424 ? 18.57600 109.40400 11.12300 1.000 157.16884 400 MET A C 1
ATOM 13977 O O . MET B 1 424 ? 19.14800 108.53400 10.44800 1.000 156.61088 400 MET A O 1
ATOM 13991 N N . ASP B 1 425 ? 18.60100 109.40200 12.46000 1.000 160.14552 401 ASP A N 1
ATOM 13992 C CA . ASP B 1 425 ? 19.23400 108.30700 13.18700 1.000 156.23979 401 ASP A CA 1
ATOM 13993 C C . ASP B 1 425 ? 18.57000 106.97500 12.85400 1.000 153.02098 401 ASP A C 1
ATOM 13994 O O . ASP B 1 425 ? 19.25000 105.95600 12.65300 1.000 151.18918 401 ASP A O 1
ATOM 14003 N N . GLU B 1 426 ? 17.24100 106.97900 12.73000 1.000 149.95219 402 GLU A N 1
ATOM 14004 C CA . GLU B 1 426 ? 16.51700 105.76400 12.38700 1.000 151.30762 402 GLU A CA 1
ATOM 14005 C C . GLU B 1 426 ? 16.73200 105.37400 10.93200 1.000 151.32077 402 GLU A C 1
ATOM 14006 O O . GLU B 1 426 ? 16.70600 104.18300 10.60400 1.000 151.07074 402 GLU A O 1
ATOM 14018 N N . TYR B 1 427 ? 16.97800 106.34600 10.04700 1.000 151.33130 403 TYR A N 1
ATOM 14019 C CA . TYR B 1 427 ? 17.33100 105.98700 8.67600 1.000 152.99729 403 TYR A CA 1
ATOM 14020 C C . TYR B 1 427 ? 18.69500 105.30600 8.62100 1.000 154.03952 403 TYR A C 1
ATOM 14021 O O . TYR B 1 427 ? 18.86500 104.30400 7.92500 1.000 154.25007 403 TYR A O 1
ATOM 14039 N N . GLU B 1 428 ? 19.69600 105.86500 9.30400 1.000 155.18176 404 GLU A N 1
ATOM 14040 C CA . GLU B 1 428 ? 21.00200 105.20500 9.31600 1.000 156.43981 404 GLU A CA 1
ATOM 14041 C C . GLU B 1 428 ? 20.89900 103.81100 9.93300 1.000 154.02373 404 GLU A C 1
ATOM 14042 O O . GLU B 1 428 ? 21.55800 102.86500 9.47600 1.000 154.82646 404 GLU A O 1
ATOM 14054 N N . LEU B 1 429 ? 20.03500 103.64800 10.94000 1.000 151.24445 405 LEU A N 1
ATOM 14055 C CA . LEU B 1 429 ? 19.88000 102.33300 11.56000 1.000 149.88113 405 LEU A CA 1
ATOM 14056 C C . LEU B 1 429 ? 19.20100 101.35000 10.60900 1.000 150.79703 405 LEU A C 1
ATOM 14057 O O . LEU B 1 429 ? 19.59000 100.17900 10.53900 1.000 151.18392 405 LEU A O 1
ATOM 14073 N N . SER B 1 430 ? 18.17800 101.80600 9.87800 1.000 150.25486 406 SER A N 1
ATOM 14074 C CA . SER B 1 430 ? 17.55000 100.96600 8.86100 1.000 151.40763 406 SER A CA 1
ATOM 14075 C C . SER B 1 430 ? 18.52600 100.64300 7.73500 1.000 151.10759 406 SER A C 1
ATOM 14076 O O . SER B 1 430 ? 18.48900 99.55300 7.15400 1.000 151.45500 406 SER A O 1
ATOM 14084 N N . LYS B 1 431 ? 19.39600 101.59900 7.40000 1.000 153.60526 407 LYS A N 1
ATOM 14085 C CA . LYS B 1 431 ? 20.42200 101.37800 6.38700 1.000 156.85039 407 LYS A CA 1
ATOM 14086 C C . LYS B 1 431 ? 21.40900 100.31600 6.83500 1.000 157.02146 407 LYS A C 1
ATOM 14087 O O . LYS B 1 431 ? 21.96100 99.58900 6.00200 1.000 159.25067 407 LYS A O 1
ATOM 14106 N N . LYS B 1 432 ? 21.63900 100.20300 8.14600 1.000 155.00280 408 LYS A N 1
ATOM 14107 C CA . LYS B 1 432 ? 22.51800 99.14700 8.63600 1.000 155.13702 408 LYS A CA 1
ATOM 14108 C C . LYS B 1 432 ? 21.89200 97.76600 8.45200 1.000 153.61315 408 LYS A C 1
ATOM 14109 O O . LYS B 1 432 ? 22.56500 96.82900 8.00700 1.000 163.75911 408 LYS A O 1
ATOM 14128 N N . HIS B 1 433 ? 20.60800 97.62100 8.77700 1.000 152.26036 409 HIS A N 1
ATOM 14129 C CA . HIS B 1 433 ? 19.93700 96.32600 8.76000 1.000 154.66591 409 HIS A CA 1
ATOM 14130 C C . HIS B 1 433 ? 19.38000 95.94900 7.39100 1.000 150.80229 409 HIS A C 1
ATOM 14131 O O . HIS B 1 433 ? 18.60700 94.99000 7.29300 1.000 149.60741 409 HIS A O 1
ATOM 14145 N N . GLY B 1 434 ? 19.75400 96.66800 6.33600 1.000 153.82634 410 GLY A N 1
ATOM 14146 C CA . GLY B 1 434 ? 19.33800 96.28000 5.00400 1.000 156.11609 410 GLY A CA 1
ATOM 14147 C C . GLY B 1 434 ? 17.86500 96.43900 4.72600 1.000 154.68697 410 GLY A C 1
ATOM 14148 O O . GLY B 1 434 ? 17.32700 95.74000 3.86200 1.000 156.02923 410 GLY A O 1
ATOM 14152 N N . LEU B 1 435 ? 17.18900 97.33100 5.44200 1.000 152.34195 411 LEU A N 1
ATOM 14153 C CA . LEU B 1 435 ? 15.78000 97.57600 5.18300 1.000 151.34183 411 LEU A CA 1
ATOM 14154 C C . LEU B 1 435 ? 15.59700 98.31600 3.86400 1.000 154.46062 411 LEU A C 1
ATOM 14155 O O . LEU B 1 435 ? 16.40800 99.17100 3.49400 1.000 156.50034 411 LEU A O 1
ATOM 14171 N N . VAL B 1 436 ? 14.52100 97.98600 3.15400 1.000 155.04754 412 VAL A N 1
ATOM 14172 C CA . VAL B 1 436 ? 14.12900 98.76900 1.98800 1.000 157.86630 412 VAL A CA 1
ATOM 14173 C C . VAL B 1 436 ? 13.54600 100.08700 2.48400 1.000 156.52140 412 VAL A C 1
ATOM 14174 O O . VAL B 1 436 ? 12.51600 100.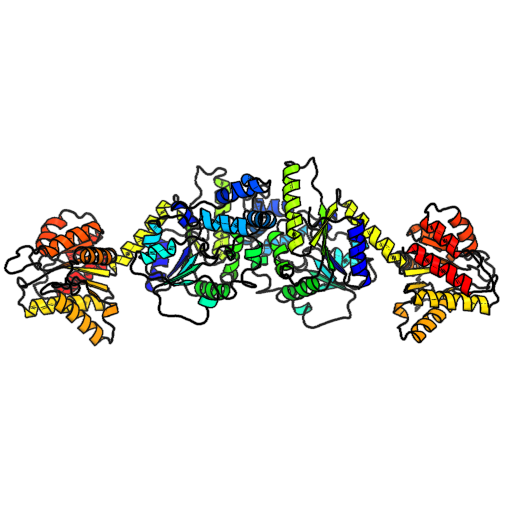10800 3.17000 1.000 154.10006 412 VAL A O 1
ATOM 14187 N N . CYS B 1 437 ? 14.21100 101.19000 2.15500 1.000 158.32161 413 CYS A N 1
ATOM 14188 C CA . CYS B 1 437 ? 13.82800 102.50400 2.65000 1.000 157.48730 413 CYS A CA 1
ATOM 14189 C C . CYS B 1 437 ? 12.84000 103.16600 1.69900 1.000 159.37964 413 CYS A C 1
ATOM 14190 O O . CYS B 1 437 ? 13.09200 103.25900 0.49300 1.000 162.56686 413 CYS A O 1
ATOM 14198 N N . LEU B 1 438 ? 11.72200 103.63700 2.25200 1.000 157.70312 414 LEU A N 1
ATOM 14199 C CA . LEU B 1 438 ? 10.64000 104.24100 1.47900 1.000 159.40595 414 LEU A CA 1
ATOM 14200 C C . LEU B 1 438 ? 10.35500 105.62500 2.04700 1.000 159.03223 414 LEU A C 1
ATOM 14201 O O . LEU B 1 438 ? 9.37300 105.82200 2.77900 1.000 157.32676 414 LEU A O 1
ATOM 14217 N N . PRO B 1 439 ? 11.19300 106.60900 1.74100 1.000 160.85613 415 PRO A N 1
ATOM 14218 C CA . PRO B 1 439 ? 10.88600 107.97200 2.17800 1.000 161.07721 415 PRO A CA 1
ATOM 14219 C C . PRO B 1 439 ? 9.76800 108.54800 1.32800 1.000 166.53312 415 PRO A C 1
ATOM 14220 O O . PRO B 1 439 ? 9.59200 108.18900 0.16100 1.000 166.96739 415 PRO A O 1
ATOM 14231 N N . ILE B 1 440 ? 9.00300 109.45200 1.93000 1.000 192.13093 416 ILE A N 1
ATOM 14232 C CA . ILE B 1 440 ? 7.88700 110.11300 1.26400 1.000 191.94407 416 ILE A CA 1
ATOM 14233 C C . ILE B 1 440 ? 8.30400 111.55900 1.04800 1.000 194.17854 416 ILE A C 1
ATOM 14234 O O . ILE B 1 440 ? 8.57700 112.28500 2.01200 1.000 195.91823 416 ILE A O 1
ATOM 14250 N N . GLU B 1 441 ? 8.34800 111.98000 -0.21700 1.000 194.24697 417 GLU A N 1
ATOM 14251 C CA . GLU B 1 441 ? 8.88100 113.30000 -0.53700 1.000 196.37881 417 GLU A CA 1
ATOM 14252 C C . GLU B 1 441 ? 7.91800 114.40400 -0.12000 1.000 197.70002 417 GLU A C 1
ATOM 14253 O O . GLU B 1 441 ? 8.32800 115.40100 0.48700 1.000 199.92134 417 GLU A O 1
ATOM 14265 N N . TYR B 1 442 ? 6.63200 114.25200 -0.44400 1.000 196.61831 418 TYR A N 1
ATOM 14266 C CA . TYR B 1 442 ? 5.65600 115.31200 -0.23100 1.000 198.05006 418 TYR A CA 1
ATOM 14267 C C . TYR B 1 442 ? 5.23600 115.46700 1.23400 1.000 198.92122 418 TYR A C 1
ATOM 14268 O O . TYR B 1 442 ? 4.16100 116.02300 1.49800 1.000 199.70816 418 TYR A O 1
ATOM 14286 N N . THR B 1 443 ? 6.04200 114.98600 2.18400 1.000 198.93175 419 THR A N 1
ATOM 14287 C CA . THR B 1 443 ? 5.84800 115.29900 3.59300 1.000 200.20295 419 THR A CA 1
ATOM 14288 C C . THR B 1 443 ? 6.86100 116.31000 4.11300 1.000 202.94802 419 THR A C 1
ATOM 14289 O O . THR B 1 443 ? 6.61700 116.93400 5.15300 1.000 204.72455 419 THR A O 1
ATOM 14300 N N . GLY B 1 444 ? 7.98700 116.48000 3.42100 1.000 203.48492 420 GLY A N 1
ATOM 14301 C CA . GLY B 1 444 ? 8.99500 117.43000 3.83100 1.000 206.28000 420 GLY A CA 1
ATOM 14302 C C . GLY B 1 444 ? 9.85700 116.90200 4.96100 1.000 206.79322 420 GLY A C 1
ATOM 14303 O O . GLY B 1 444 ? 9.85500 115.71600 5.29600 1.000 204.79561 420 GLY A O 1
ATOM 14307 N N . GLY B 1 445 ? 10.61400 117.82000 5.55300 1.000 209.73304 421 GLY A N 1
ATOM 14308 C CA . GLY B 1 445 ? 11.44500 117.47000 6.68000 1.000 210.78843 421 GLY A CA 1
ATOM 14309 C C . GLY B 1 445 ? 12.52300 116.43800 6.36600 1.000 209.63040 421 GLY A C 1
ATOM 14310 O O . GLY B 1 445 ? 12.96600 116.25200 5.22500 1.000 208.81451 421 GLY A O 1
ATOM 14314 N N . ALA B 1 446 ? 12.95300 115.76600 7.43900 1.000 209.74620 422 ALA A N 1
ATOM 14315 C CA . ALA B 1 446 ? 13.97100 114.72900 7.32000 1.000 208.95926 422 ALA A CA 1
ATOM 14316 C C . ALA B 1 446 ? 13.55400 113.62400 6.35900 1.000 205.70887 422 ALA A C 1
ATOM 14317 O O . ALA B 1 446 ? 14.41200 112.98900 5.73900 1.000 205.25882 422 ALA A O 1
ATOM 14324 N N . SER B 1 447 ? 12.25200 113.36600 6.23000 1.000 203.64021 423 SER A N 1
ATOM 14325 C CA . SER B 1 447 ? 11.78400 112.39100 5.24900 1.000 200.82934 423 SER A CA 1
ATOM 14326 C C . SER B 1 447 ? 12.20100 112.79600 3.83900 1.000 201.00568 423 SER A C 1
ATOM 14327 O O . SER B 1 447 ? 12.72100 111.98000 3.06400 1.000 199.82133 423 SER A O 1
ATOM 14335 N N . LYS B 1 448 ? 12.00600 114.07100 3.49700 1.000 202.64272 424 LYS A N 1
ATOM 14336 C CA . LYS B 1 448 ? 12.39900 114.53500 2.17300 1.000 202.89801 424 LYS A CA 1
ATOM 14337 C C . LYS B 1 448 ? 13.91400 114.62200 2.04500 1.000 204.58242 424 LYS A C 1
ATOM 14338 O O . LYS B 1 448 ? 14.45200 114.43300 0.95000 1.000 204.11658 424 LYS A O 1
ATOM 14357 N N . GLU B 1 449 ? 14.61800 114.91800 3.14000 1.000 206.72479 425 GLU A N 1
ATOM 14358 C CA . GLU B 1 449 ? 16.07800 114.87200 3.08900 1.000 208.48816 425 GLU A CA 1
ATOM 14359 C C . GLU B 1 449 ? 16.56000 113.46400 2.75900 1.000 206.65636 425 GLU A C 1
ATOM 14360 O O . GLU B 1 449 ? 17.48300 113.28000 1.95000 1.000 207.08799 425 GLU A O 1
ATOM 14372 N N . ILE B 1 450 ? 15.92300 112.45200 3.35200 1.000 204.68244 426 ILE A N 1
ATOM 14373 C CA . ILE B 1 450 ? 16.29000 111.07500 3.05000 1.000 203.00329 426 ILE A CA 1
ATOM 14374 C C . ILE B 1 450 ? 15.96200 110.74000 1.60200 1.000 201.16096 426 ILE A C 1
ATOM 14375 O O . ILE B 1 450 ? 16.71000 110.02100 0.94000 1.000 200.87935 426 ILE A O 1
ATOM 14391 N N . TYR B 1 451 ? 14.84000 111.24100 1.08200 1.000 200.05293 427 TYR A N 1
ATOM 14392 C CA . TYR B 1 451 ? 14.55000 110.99300 -0.33000 1.000 198.55539 427 TYR A CA 1
ATOM 14393 C C . TYR B 1 451 ? 15.63500 111.60500 -1.21400 1.000 200.14768 427 TYR A C 1
ATOM 14394 O O . TYR B 1 451 ? 16.24100 110.91400 -2.04900 1.000 199.58972 427 TYR A O 1
ATOM 14412 N N . ASP B 1 452 ? 15.95600 112.88200 -0.97000 1.000 202.38216 428 ASP A N 1
ATOM 14413 C CA . ASP B 1 452 ? 16.91700 113.59100 -1.80700 1.000 204.01920 428 ASP A CA 1
ATOM 14414 C C . ASP B 1 452 ? 18.29500 112.94600 -1.76900 1.000 205.50885 428 ASP A C 1
ATOM 14415 O O . ASP B 1 452 ? 19.02600 112.99100 -2.76400 1.000 205.52991 428 ASP A O 1
ATOM 14424 N N . GLN B 1 453 ? 18.67600 112.36000 -0.63400 1.000 206.50107 429 GLN A N 1
ATOM 14425 C CA . GLN B 1 453 ? 19.98400 111.71600 -0.54200 1.000 207.31170 429 GLN A CA 1
ATOM 14426 C C . GLN B 1 453 ? 19.97600 110.26800 -1.02800 1.000 204.94299 429 GLN A C 1
ATOM 14427 O O . GLN B 1 453 ? 20.85600 109.86300 -1.79600 1.000 205.47464 429 GLN A O 1
ATOM 14441 N N . THR B 1 454 ? 18.99300 109.47800 -0.59300 1.000 202.74799 430 THR A N 1
ATOM 14442 C CA . THR B 1 454 ? 18.99500 108.04600 -0.85100 1.000 201.09253 430 THR A CA 1
ATOM 14443 C C . THR B 1 454 ? 18.68400 107.71800 -2.30400 1.000 199.53445 430 THR A C 1
ATOM 14444 O O . THR B 1 454 ? 19.21400 106.73300 -2.83100 1.000 199.23968 430 THR A O 1
ATOM 14455 N N . THR B 1 455 ? 17.83300 108.50700 -2.97200 1.000 198.68961 431 THR A N 1
ATOM 14456 C CA . THR B 1 455 ? 17.45100 108.15400 -4.33700 1.000 197.18680 431 THR A CA 1
ATOM 14457 C C . THR B 1 455 ? 18.65300 108.01700 -5.26600 1.000 198.35799 431 THR A C 1
ATOM 14458 O O . THR B 1 455 ? 18.53000 107.39900 -6.33000 1.000 197.23944 431 THR A O 1
ATOM 14469 N N . GLN B 1 456 ? 19.80900 108.56800 -4.89100 1.000 200.75039 432 GLN A N 1
ATOM 14470 C CA . GLN B 1 456 ? 21.01100 108.42400 -5.70000 1.000 202.13739 432 GLN A CA 1
ATOM 14471 C C . GLN B 1 456 ? 21.75800 107.12600 -5.41600 1.000 202.53744 432 GLN A C 1
ATOM 14472 O O . GLN B 1 456 ? 22.71000 106.80600 -6.13700 1.000 203.64284 432 GLN A O 1
ATOM 14486 N N . GLU B 1 457 ? 21.34100 106.37100 -4.39700 1.000 201.75314 433 GLU A N 1
ATOM 14487 C CA . GLU B 1 457 ? 22.06100 105.19100 -3.93500 1.000 202.42690 433 GLU A CA 1
ATOM 14488 C C . GLU B 1 457 ? 21.26700 103.90700 -4.16500 1.000 200.12136 433 GLU A C 1
ATOM 14489 O O . GLU B 1 457 ? 21.35900 102.96700 -3.37000 1.000 200.04767 433 GLU A O 1
ATOM 14501 N N . ILE B 1 458 ? 20.49500 103.84200 -5.24800 1.000 198.37642 434 ILE A N 1
ATOM 14502 C CA . ILE B 1 458 ? 19.63500 102.70000 -5.50600 1.000 196.31564 434 ILE A CA 1
ATOM 14503 C C . ILE B 1 458 ? 20.11300 102.02700 -6.78700 1.000 196.49988 434 ILE A C 1
ATOM 14504 O O . ILE B 1 458 ? 20.77100 102.64300 -7.62800 1.000 197.60790 434 ILE A O 1
ATOM 14520 N N . SER B 1 459 ? 19.78400 100.73900 -6.91900 1.000 195.52081 435 SER A N 1
ATOM 14521 C CA . SER B 1 459 ? 20.19300 99.99900 -8.10300 1.000 195.84453 435 SER A CA 1
ATOM 14522 C C . SER B 1 459 ? 19.22000 98.91300 -8.54500 1.000 194.09959 435 SER A C 1
ATOM 14523 O O . SER B 1 459 ? 19.28600 98.45600 -9.69100 1.000 194.13907 435 SER A O 1
ATOM 14531 N N . ASP B 1 460 ? 18.31600 98.49300 -7.66400 1.000 192.70468 436 ASP A N 1
ATOM 14532 C CA . ASP B 1 460 ? 17.39900 97.39400 -7.95300 1.000 191.25714 436 ASP A CA 1
ATOM 14533 C C . ASP B 1 460 ? 16.08500 97.88600 -8.55200 1.000 189.53588 436 ASP A C 1
ATOM 14534 O O . ASP B 1 460 ? 15.58100 98.95100 -8.18800 1.000 189.01214 436 ASP A O 1
ATOM 14543 N N . LYS B 1 461 ? 15.52800 97.09100 -9.47300 1.000 188.88580 437 LYS A N 1
ATOM 14544 C CA . LYS B 1 461 ? 14.27200 97.46700 -10.12000 1.000 187.51196 437 LYS A CA 1
ATOM 14545 C C . LYS B 1 461 ? 13.11200 97.48900 -9.12800 1.000 186.10126 437 LYS A C 1
ATOM 14546 O O . LYS B 1 461 ? 12.31000 98.42800 -9.12800 1.000 185.40907 437 LYS A O 1
ATOM 14565 N N . ASN B 1 462 ? 12.98500 96.45400 -8.29400 1.000 185.75122 438 ASN A N 1
ATOM 14566 C CA . ASN B 1 462 ? 11.85100 96.38000 -7.37500 1.000 184.40106 438 ASN A CA 1
ATOM 14567 C C . ASN B 1 462 ? 11.83700 97.57000 -6.41800 1.000 184.39316 438 ASN A C 1
ATOM 14568 O O . ASN B 1 462 ? 10.79800 98.21800 -6.21500 1.000 183.53516 438 ASN A O 1
ATOM 14579 N N . THR B 1 463 ? 12.99200 97.87700 -5.82400 1.000 185.60120 439 THR A N 1
ATOM 14580 C CA . THR B 1 463 ? 13.08400 98.99700 -4.89200 1.000 185.96703 439 THR A CA 1
ATOM 14581 C C . THR B 1 463 ? 12.77100 100.32200 -5.58200 1.000 186.13021 439 THR A C 1
ATOM 14582 O O . THR B 1 463 ? 12.02900 101.15500 -5.04500 1.000 185.74595 439 THR A O 1
ATOM 14593 N N . ILE B 1 464 ? 13.34200 100.54100 -6.77100 1.000 186.81714 440 ILE A N 1
ATOM 14594 C CA . ILE B 1 464 ? 13.10400 101.78700 -7.49600 1.000 187.05401 440 ILE A CA 1
ATOM 14595 C C . ILE B 1 464 ? 11.63000 101.92200 -7.85400 1.000 185.70648 440 ILE A C 1
ATOM 14596 O O . ILE B 1 464 ? 11.04800 103.01400 -7.77300 1.000 185.73280 440 ILE A O 1
ATOM 14612 N N . SER B 1 465 ? 11.00800 100.81600 -8.26700 1.000 184.75110 441 SER A N 1
ATOM 14613 C CA . SER B 1 465 ? 9.59500 100.84100 -8.62100 1.000 183.70624 441 SER A CA 1
ATOM 14614 C C . SER B 1 465 ? 8.74200 101.19800 -7.41400 1.000 183.14301 441 SER A C 1
ATOM 14615 O O . SER B 1 465 ? 7.78200 101.96800 -7.53000 1.000 182.93509 441 SER A O 1
ATOM 14623 N N . ALA B 1 466 ? 9.08600 100.66400 -6.23900 1.000 183.02984 442 ALA A N 1
ATOM 14624 C CA . ALA B 1 466 ? 8.32500 101.00800 -5.04100 1.000 182.56926 442 ALA A CA 1
ATOM 14625 C C . ALA B 1 466 ? 8.51800 102.47300 -4.65800 1.000 183.54306 442 ALA A C 1
ATOM 14626 O O . ALA B 1 466 ? 7.55100 103.16500 -4.30000 1.000 183.38515 442 ALA A O 1
ATOM 14633 N N . ILE B 1 467 ? 9.75300 102.97400 -4.75600 1.000 184.76952 443 ILE A N 1
ATOM 14634 C CA . ILE B 1 467 ? 10.01000 104.36700 -4.39700 1.000 185.97756 443 ILE A CA 1
ATOM 14635 C C . ILE B 1 467 ? 9.22300 105.30300 -5.30700 1.000 186.01441 443 ILE A C 1
ATOM 14636 O O . ILE B 1 467 ? 8.59100 106.26000 -4.84500 1.000 186.44604 443 ILE A O 1
ATOM 14652 N N . GLU B 1 468 ? 9.25300 105.04400 -6.61900 1.000 185.71437 444 GLU A N 1
ATOM 14653 C CA . GLU B 1 468 ? 8.48800 105.87900 -7.54200 1.000 185.79070 444 GLU A CA 1
ATOM 14654 C C . GLU B 1 468 ? 6.98800 105.76100 -7.28700 1.000 184.95112 444 GLU A C 1
ATOM 14655 O O . GLU B 1 468 ? 6.27700 106.77400 -7.26700 1.000 185.48277 444 GLU A O 1
ATOM 14667 N N . GLN B 1 469 ? 6.48500 104.53800 -7.09200 1.000 183.82994 445 GLN A N 1
ATOM 14668 C CA . GLN B 1 469 ? 5.05900 104.34700 -6.85500 1.000 183.15354 445 GLN A CA 1
ATOM 14669 C C . GLN B 1 469 ? 4.57500 105.05000 -5.59400 1.000 183.50621 445 GLN A C 1
ATOM 14670 O O . GLN B 1 469 ? 3.38700 105.36900 -5.50500 1.000 183.48516 445 GLN A O 1
ATOM 14684 N N . ALA B 1 470 ? 5.45400 105.29600 -4.61800 1.000 184.01680 446 ALA A N 1
ATOM 14685 C CA . ALA B 1 470 ? 5.00100 105.92100 -3.37700 1.000 184.48001 446 ALA A CA 1
ATOM 14686 C C . ALA B 1 470 ? 5.01700 107.45200 -3.41000 1.000 186.02494 446 ALA A C 1
ATOM 14687 O O . ALA B 1 470 ? 4.08900 108.08600 -2.89200 1.000 186.49868 446 ALA A O 1
ATOM 14694 N N . ASN B 1 471 ? 6.04100 108.06100 -4.00900 1.000 186.98031 447 ASN A N 1
ATOM 14695 C CA . ASN B 1 471 ? 6.22600 109.51000 -4.00200 1.000 188.65946 447 ASN A CA 1
ATOM 14696 C C . ASN B 1 471 ? 5.47400 110.22400 -5.12200 1.000 188.97266 447 ASN A C 1
ATOM 14697 O O . ASN B 1 471 ? 5.73600 111.40700 -5.37100 1.000 190.41494 447 ASN A O 1
ATOM 14708 N N . LYS B 1 472 ? 4.55300 109.54100 -5.79600 1.000 187.82778 448 LYS A N 1
ATOM 14709 C CA . LYS B 1 472 ? 3.77300 110.14200 -6.86800 1.000 188.20941 448 LYS A CA 1
ATOM 14710 C C . LYS B 1 472 ? 3.13700 111.47300 -6.48900 1.000 189.77275 448 LYS A C 1
ATOM 14711 O O . LYS B 1 472 ? 3.05200 111.81500 -5.30500 1.000 190.42546 448 LYS A O 1
ATOM 14730 N N . GLN B 1 473 ? 2.69100 112.23000 -7.49400 1.000 190.51758 449 GLN A N 1
ATOM 14731 C CA . GLN B 1 473 ? 1.95400 113.47700 -7.27800 1.000 192.20989 449 GLN A CA 1
ATOM 14732 C C . GLN B 1 473 ? 0.51400 113.01900 -7.10500 1.000 191.83616 449 GLN A C 1
ATOM 14733 O O . GLN B 1 473 ? -0.26900 112.97000 -8.05300 1.000 191.82563 449 GLN A O 1
ATOM 14747 N N . CYS B 1 474 ? 0.14100 112.72600 -5.85800 1.000 191.70983 450 CYS A N 1
ATOM 14748 C CA . CYS B 1 474 ? -1.18800 112.22600 -5.53700 1.000 191.39400 450 CYS A CA 1
ATOM 14749 C C . CYS B 1 474 ? -2.17500 113.33800 -5.28800 1.000 193.34160 450 CYS A C 1
ATOM 14750 O O . CYS B 1 474 ? -3.08700 113.19100 -4.45100 1.000 193.61795 450 CYS A O 1
ATOM 14758 N N . ASP B 1 475 ? -2.00000 114.47300 -5.95600 1.000 194.86284 451 ASP A N 1
ATOM 14759 C CA . ASP B 1 475 ? -2.99100 115.53400 -5.94800 1.000 196.96309 451 ASP A CA 1
ATOM 14760 C C . ASP B 1 475 ? -3.17000 116.14100 -4.56900 1.000 198.35010 451 ASP A C 1
ATOM 14761 O O . ASP B 1 475 ? -3.99500 117.04300 -4.39000 1.000 200.39508 451 ASP A O 1
ATOM 14770 N N . GLY B 1 476 ? -2.41300 115.66400 -3.58500 1.000 197.44999 452 GLY A N 1
ATOM 14771 C CA . GLY B 1 476 ? -2.64500 116.07200 -2.21200 1.000 198.63171 452 GLY A CA 1
ATOM 14772 C C . GLY B 1 476 ? -3.74000 115.24000 -1.57800 1.000 197.79477 452 GLY A C 1
ATOM 14773 O O . GLY B 1 476 ? -3.74000 115.00500 -0.36300 1.000 197.69212 452 GLY A O 1
ATOM 14777 N N . ASP B 1 477 ? -4.67800 114.78400 -2.40600 1.000 201.08464 453 ASP A N 1
ATOM 14778 C CA . ASP B 1 477 ? -5.75000 113.88800 -1.97700 1.000 196.47356 453 ASP A CA 1
ATOM 14779 C C . ASP B 1 477 ? -5.19800 112.63700 -1.30700 1.000 194.17591 453 ASP A C 1
ATOM 14780 O O . ASP B 1 477 ? -4.26300 112.00700 -1.80700 1.000 193.42582 453 ASP A O 1
ATOM 14789 N N . ILE B 1 478 ? -5.79800 112.27700 -0.16700 1.000 194.04432 454 ILE A N 1
ATOM 14790 C CA . ILE B 1 478 ? -5.21700 111.25800 0.70000 1.000 192.18620 454 ILE A CA 1
ATOM 14791 C C . ILE B 1 478 ? -5.51200 109.82700 0.25700 1.000 190.07542 454 ILE A C 1
ATOM 14792 O O . ILE B 1 478 ? -4.69200 108.93500 0.49100 1.000 188.40943 454 ILE A O 1
ATOM 14808 N N . ASP B 1 479 ? -6.66800 109.55300 -0.34800 1.000 208.21970 455 ASP A N 1
ATOM 14809 C CA . ASP B 1 479 ? -6.96100 108.17500 -0.74300 1.000 204.62453 455 ASP A CA 1
ATOM 14810 C C . ASP B 1 479 ? -5.91900 107.64400 -1.72600 1.000 204.87193 455 ASP A C 1
ATOM 14811 O O . ASP B 1 479 ? -5.30300 106.59100 -1.50200 1.000 199.63183 455 ASP A O 1
ATOM 14820 N N . MET B 1 480 ? -5.67700 108.38900 -2.80400 1.000 210.99635 456 MET A N 1
ATOM 14821 C CA . MET B 1 480 ? -4.64100 108.00300 -3.75300 1.000 211.73065 456 MET A CA 1
ATOM 14822 C C . MET B 1 480 ? -3.26300 108.03600 -3.10600 1.000 208.46184 456 MET A C 1
ATOM 14823 O O . MET B 1 480 ? -2.39900 107.21800 -3.44400 1.000 205.75625 456 MET A O 1
ATOM 14837 N N . SER B 1 481 ? -3.04500 108.95300 -2.15900 1.000 208.58027 457 SER A N 1
ATOM 14838 C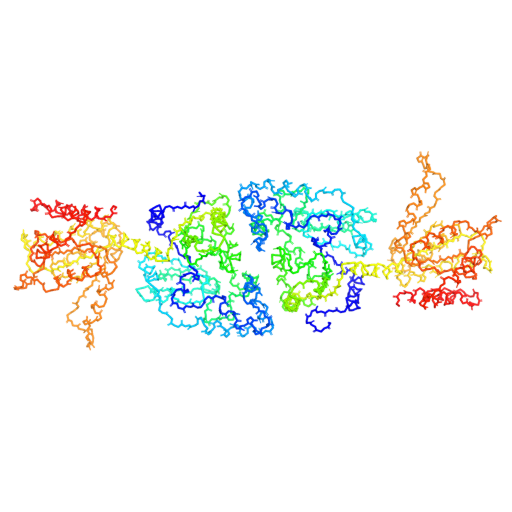 CA . SER B 1 481 ? -1.74300 109.05900 -1.50800 1.000 205.67466 457 SER A CA 1
ATOM 14839 C C . SER B 1 481 ? -1.42000 107.80800 -0.69800 1.000 198.05796 457 SER A C 1
ATOM 14840 O O . SER B 1 481 ? -0.29300 107.29900 -0.74900 1.000 195.37342 457 SER A O 1
ATOM 14848 N N . VAL B 1 482 ? -2.38200 107.32100 0.08900 1.000 194.51543 458 VAL A N 1
ATOM 14849 C CA . VAL B 1 482 ? -2.14900 106.11600 0.87900 1.000 187.29088 458 VAL A CA 1
ATOM 14850 C C . VAL B 1 482 ? -2.01900 104.89800 -0.02900 1.000 185.64068 458 VAL A C 1
ATOM 14851 O O . VAL B 1 482 ? -1.17300 104.02200 0.20300 1.000 180.96117 458 VAL A O 1
ATOM 14864 N N . LYS B 1 483 ? -2.86100 104.80500 -1.06400 1.000 189.38850 459 LYS A N 1
ATOM 14865 C CA . LYS B 1 483 ? -2.74100 103.68600 -1.99500 1.000 188.19098 459 LYS A CA 1
ATOM 14866 C C . LYS B 1 483 ? -1.34400 103.62700 -2.60500 1.000 188.76737 459 LYS A C 1
ATOM 14867 O O . LYS B 1 483 ? -0.64300 102.62200 -2.47100 1.000 184.05891 459 LYS A O 1
ATOM 14886 N N . ASN B 1 484 ? -0.90500 104.69900 -3.25200 1.000 194.47069 460 ASN A N 1
ATOM 14887 C CA . ASN B 1 484 ? 0.44800 104.76300 -3.79900 1.000 195.38922 460 ASN A CA 1
ATOM 14888 C C . ASN B 1 484 ? 1.44400 104.01400 -2.91200 1.000 188.91212 460 ASN A C 1
ATOM 14889 O O . ASN B 1 484 ? 2.17100 103.12500 -3.38200 1.000 186.61448 460 ASN A O 1
ATOM 14900 N N . ILE B 1 485 ? 1.42200 104.31800 -1.61300 1.000 185.79859 461 ILE A N 1
ATOM 14901 C CA . ILE B 1 485 ? 2.36400 103.70500 -0.67900 1.000 179.77155 461 ILE A CA 1
ATOM 14902 C C . ILE B 1 485 ? 2.05400 102.22200 -0.49100 1.000 174.02086 461 ILE A C 1
ATOM 14903 O O . ILE B 1 485 ? 2.96400 101.38800 -0.39300 1.000 169.98617 461 ILE A O 1
ATOM 14919 N N . VAL B 1 486 ? 0.76900 101.87400 -0.39400 1.000 173.46817 462 VAL A N 1
ATOM 14920 C CA . VAL B 1 486 ? 0.39200 100.47700 -0.17800 1.000 168.03067 462 VAL A CA 1
ATOM 14921 C C . VAL B 1 486 ? 0.86500 99.61000 -1.34200 1.000 168.25702 462 VAL A C 1
ATOM 14922 O O . VAL B 1 486 ? 1.39600 98.50800 -1.14900 1.000 163.26694 462 VAL A O 1
ATOM 14935 N N . GLN B 1 487 ? 0.64600 100.08400 -2.57100 1.000 174.09456 463 GLN A N 1
ATOM 14936 C CA . GLN B 1 487 ? 1.12300 99.36400 -3.74800 1.000 174.91571 463 GLN A CA 1
ATOM 14937 C C . GLN B 1 487 ? 2.64800 99.29800 -3.77300 1.000 173.58397 463 GLN A C 1
ATOM 14938 O O . GLN B 1 487 ? 3.22500 98.27800 -4.17300 1.000 170.76784 463 GLN A O 1
ATOM 14952 N N . ALA B 1 488 ? 3.32400 100.36600 -3.33400 1.000 175.52368 464 ALA A N 1
ATOM 14953 C CA . ALA B 1 488 ? 4.78100 100.30500 -3.24100 1.000 173.92875 464 ALA A CA 1
ATOM 14954 C C . ALA B 1 488 ? 5.21900 99.20800 -2.27600 1.000 166.54102 464 ALA A C 1
ATOM 14955 O O . ALA B 1 488 ? 6.23700 98.54300 -2.49400 1.000 164.14336 464 ALA A O 1
ATOM 14962 N N . VAL B 1 489 ? 4.47500 99.02600 -1.18300 1.000 162.91427 465 VAL A N 1
ATOM 14963 C CA . VAL B 1 489 ? 4.78200 97.95500 -0.23600 1.000 155.85027 465 VAL A CA 1
ATOM 14964 C C . VAL B 1 489 ? 4.53700 96.59000 -0.87200 1.000 154.73434 465 VAL A C 1
ATOM 14965 O O . VAL B 1 489 ? 5.37100 95.68100 -0.77800 1.000 153.88950 465 VAL A O 1
ATOM 14978 N N . LYS B 1 490 ? 3.37500 96.42200 -1.51000 1.000 156.06345 466 LYS A N 1
ATOM 14979 C CA . LYS B 1 490 ? 3.04400 95.14600 -2.13500 1.000 153.22363 466 LYS A CA 1
ATOM 14980 C C . LYS B 1 490 ? 4.06300 94.75000 -3.19700 1.000 154.42904 466 LYS A C 1
ATOM 14981 O O . LYS B 1 490 ? 4.35000 93.56000 -3.37100 1.000 153.70264 466 LYS A O 1
ATOM 15000 N N . ILE B 1 491 ? 4.61400 95.73100 -3.91600 1.000 159.81390 467 ILE A N 1
ATOM 15001 C CA . ILE B 1 491 ? 5.58100 95.43400 -4.97000 1.000 161.46936 467 ILE A CA 1
ATOM 15002 C C . ILE B 1 491 ? 6.82000 94.75700 -4.39900 1.000 156.39507 467 ILE A C 1
ATOM 15003 O O . ILE B 1 491 ? 7.37700 93.83500 -5.00700 1.000 156.70037 467 ILE A O 1
ATOM 15019 N N . LEU B 1 492 ? 7.28100 95.20900 -3.23300 1.000 155.93712 468 LEU A N 1
ATOM 15020 C CA . LEU B 1 492 ? 8.48400 94.65500 -2.62400 1.000 155.12649 468 LEU A CA 1
ATOM 15021 C C . LEU B 1 492 ? 8.28300 93.24900 -2.07900 1.000 157.55047 468 LEU A C 1
ATOM 15022 O O . LEU B 1 492 ? 9.27100 92.58600 -1.75400 1.000 173.51291 468 LEU A O 1
ATOM 15038 N N . ASN B 1 493 ? 7.04600 92.77800 -1.97300 1.000 155.45548 469 ASN A N 1
ATOM 15039 C CA . ASN B 1 493 ? 6.77700 91.44100 -1.46200 1.000 153.54736 469 ASN A CA 1
ATOM 15040 C C . ASN B 1 493 ? 6.82400 90.38000 -2.55400 1.000 154.42641 469 ASN A C 1
ATOM 15041 O O . ASN B 1 493 ? 6.70600 89.19100 -2.24700 1.000 154.41062 469 ASN A O 1
ATOM 15052 N N . LYS B 1 494 ? 6.99400 90.78100 -3.81100 1.000 151.95243 470 LYS A N 1
ATOM 15053 C CA . LYS B 1 494 ? 7.11300 89.83900 -4.92000 1.000 153.69211 470 LYS A CA 1
ATOM 15054 C C . LYS B 1 494 ? 8.09900 90.37000 -5.95700 1.000 154.48431 470 LYS A C 1
ATOM 15055 O O . LYS B 1 494 ? 9.30400 90.13700 -5.86000 1.000 150.61280 470 LYS A O 1
#

Secondary structure (DSSP, 8-state):
--STTB--HHHHHHHHHHHHHTT-EEEEE-GGGTGGGTPPPHHHHTHHHHHTTT--TTT-S-HHHHHHHHHHHS-THHHHHHHHHHTS---PPPHHHHHHHHS---EEEE-----HHHHHHHHTT--EEEE-SHHHHSS----SSEEEEETT--TTSGGG---SHHHHHTBTTTB-TTHHHHHHHHHHHSEEEE-S--TT-TTHHHHHHGGGGGGSTT----EEEEEEPP-TTSSSHHHHHHHHHHHHHHHGGGTEEEEEESSTHHHHHHHHHHHHHHHTTEEEEEEEESS-TTS-HHHHHHHHHHHHHHHHHTT-EEEE---TTTHHHHHHHHHHHHHHTT--GGGTEEE----SS-TTSS--HHHHHHHHHHHHHT-SEEEEEEEE-SS-SS-HHHHHHHHHHHHTT-EEEE-GGG-HHHHHHHHHHGGG---HHHHHHHHHHSS---S-HHHHHHHHHHHHHHHT-/-TTB--HHHHHHHHHHHHHTT-EEEEE-GGGTTTTTPPPHHHHTHHHHHHHT--TTT-S-HHHHHHHHHHHS-HHHHHHHHHHHT---PPP-HHHHHHHHTT--EEEE--SS-HHHHHHHTTT--EEEE-SHHHHSS----SSEEEEETT--TT-GGG---SHHHHHTBTTTB-TTHHHHHHHHHHHSEEEE-S--TT-SSHHHHHGGGGGGGSTT----EEEEEEPP-TTSSSHHHHHHHHHHHHHHHGGGTEEEEEESSTHHHHHHHHHHHHHHHTTEEEEEEEESS-TTS-HHHHHHHHHHHHHHHHHTT-EEEE---TTTHHHHHHHHHHHHHHTT--GGGTEEE----SS-TTS---HHHHHHHHHHHHHT-SEEEEEEEE-SS-SS-HHHHHHHHHHHHTT-EEEE-GGG-HHHHHHHHHHTTS---HHHHHHHHHHH---SS-HHHHHHHHHHHHHHHH-